Protein AF-A0A1F4A0E1-F1 (afdb_monomer)

Secondary structure (DSSP, 8-state):
---SSTHHHHHHHHHHHHHHHHHHHHHHHHHHHHHSSHHHHTS--THHHHHHHHHHHHHHHHHHHHHHHHHHHTHHHHTHHHHHHHHHHS---HHHHHHHHHHHHHHHHHHHHHHHHHTTTTGGGG--THHHHHHHHHHHHHHHHHHHHHHHHHHHHHHHHHSS--GGG-SHHHHHHHHHHHHHHHHHHHHHHHHHTT---HHHHHHHHHHHHHHHHHHHHHHHHTS-GGGGG---SS--HHHHHHHHHHHHHHHHHIIIIII-S--S-HHIIIIIHHHHHHHHHHS-STT-SSHHHHHHHTT-HHHHHHHHHH-GGGTHHHHHHHHHHHHHHHHHHHHHHHS-HHHHHHHHHHHHHHHHH-GGG-TTTSTHHHHHHHHHHHHHIIIIIGGGS-TTSHHHHHHHHHHHHHHHHS-HHHHHHHHHHHHHHHHHHTTTS-HHHHHHHHHHHHHHHHHHHHHHHHHHS-S-STTHHHHGGGS-HHHHHHHH-SHHHHHHHHTT-S-------GGGHHHHTTHHHHHHHS-HHHHHHHHHHHHHHHHHTTTSSGGGTHHHHHHHHHHHHHHHHHHHHH---TTTTTHHHHHHHHHHHHHHHHHHHHHHHH--SHHHHHHHHHHHHHHHHHHHHHHHHH-TTHHHHHHHHTTSS-HHHHHHHHHHHHT-HHHHHHHHHHHHHH-SS--EEESB---SGGGTSSTT-EEETTTS---TTHHHHHHS-HHHHHHHHHHTT--EEEEESS-SS-PPB--GGGGSGGGSHHHHHHHEEEEEEETTEEEEEE---TTSPPPPHHHHHHHHHHHHTTTTGGGSHHHHHHHHHHHHHHHS---SS-TTHHHHHHHHHHHHHHHHHHHHHHTTT---HHHHHHHHHHHHHHHHHHHHHHHHH--TTT--HHHHHHHHHHHHHHHHHHHH-HHHHHHHHSTTS-HHHHHHHS-HHHHHHHHHHHHHHHHHS----

Nearest PDB structures (foldseek):
  8hpj-assembly1_A  TM=1.467E-01  e=3.403E+00  Oxalobacter formigenes

Radius of gyration: 31.77 Å; Cα contacts (8 Å, |Δi|>4): 1327; chains: 1; bounding box: 90×86×103 Å

Solvent-accessible surface area (backbone atoms only — not comparable to full-atom values): 49299 Å² total; per-residue (Å²): 142,82,91,85,72,80,65,60,61,60,51,49,48,53,48,50,48,53,47,47,65,55,41,49,60,49,48,41,54,51,42,49,67,52,59,77,53,50,83,58,63,82,76,53,63,83,67,50,63,57,51,54,54,50,55,53,48,35,55,49,40,48,49,47,51,50,44,49,53,37,45,71,58,51,38,65,71,78,63,24,69,56,51,54,41,50,59,64,65,44,74,59,51,71,66,54,31,47,53,50,4,51,52,49,35,49,53,50,53,50,25,33,50,45,26,55,71,42,27,70,57,50,88,32,19,74,43,48,37,69,66,37,29,50,35,47,50,23,51,57,50,48,23,55,49,55,45,47,35,13,28,19,41,13,42,51,50,46,50,72,62,42,66,76,79,60,79,93,50,52,50,48,69,58,44,46,52,54,10,27,50,32,15,43,30,52,43,14,52,51,31,21,51,29,16,69,69,52,55,35,39,48,64,53,48,46,68,62,45,42,61,28,31,40,48,22,51,60,39,51,47,49,48,64,61,53,56,52,79,75,62,76,75,70,68,69,73,80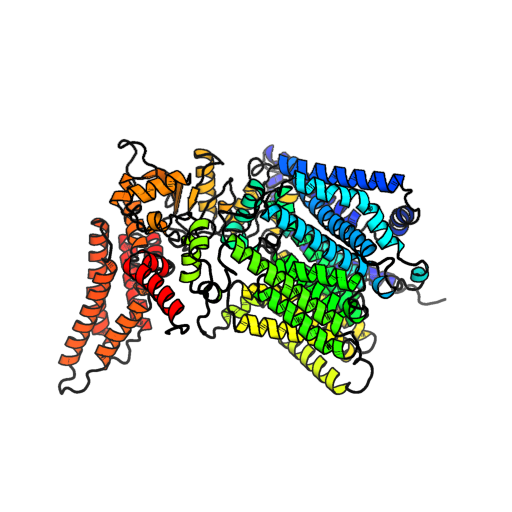,66,53,70,66,39,56,50,32,50,49,51,32,49,52,39,49,52,48,38,45,37,57,48,40,61,30,86,42,68,66,24,40,68,42,31,53,36,52,45,54,37,34,41,48,28,39,72,62,10,18,55,60,88,44,54,37,48,70,51,38,70,62,46,47,40,42,5,50,43,52,47,33,7,34,42,40,37,42,76,38,20,13,28,56,18,50,41,24,46,54,50,31,34,54,46,49,24,55,52,35,26,67,74,63,73,35,66,50,62,7,34,48,49,27,30,49,49,43,22,53,65,45,44,51,55,78,59,38,42,30,72,39,69,55,31,41,50,42,22,52,54,47,45,49,54,46,37,57,71,68,43,37,50,78,34,56,56,86,36,29,71,33,45,44,49,26,52,30,31,19,39,46,8,30,35,37,54,64,69,60,26,50,51,53,30,50,49,30,54,51,47,24,66,58,33,56,82,75,26,57,47,65,30,34,51,49,37,27,49,22,19,50,51,15,32,51,49,36,30,50,51,31,27,73,77,38,19,38,45,45,70,77,65,37,82,75,29,56,76,77,26,43,59,67,52,25,26,65,68,39,18,52,61,42,55,50,48,55,63,64,67,47,72,52,74,68,84,68,81,90,65,67,76,63,53,45,70,36,61,35,36,74,61,47,43,72,78,36,46,67,64,58,47,50,50,23,45,51,50,46,51,53,49,54,61,74,47,74,81,64,90,62,75,82,66,54,52,53,57,55,48,51,45,48,50,47,40,49,50,51,48,50,46,36,68,76,44,57,42,85,71,35,39,56,56,34,58,51,37,45,54,43,51,51,51,50,47,53,54,26,49,53,51,46,43,61,67,78,24,69,72,67,67,23,52,51,52,50,50,49,50,52,51,54,52,49,50,47,32,50,51,48,20,59,72,54,40,87,53,48,68,57,21,51,35,31,60,43,8,76,36,19,53,50,56,40,32,50,52,31,12,53,78,69,74,39,42,69,61,35,51,52,44,43,56,50,31,76,71,68,40,47,82,48,44,34,36,33,38,43,53,74,61,31,56,44,30,55,40,56,31,78,14,52,41,38,44,89,33,31,42,77,35,50,59,34,64,39,40,35,72,31,57,35,72,57,19,52,53,52,41,51,75,71,55,50,54,31,38,36,41,58,79,58,50,92,70,74,42,23,79,62,29,64,56,62,58,10,50,40,52,35,58,73,43,30,48,72,48,31,24,67,74,46,75,59,93,57,35,38,33,35,29,69,50,87,50,92,83,53,64,77,54,61,67,65,57,46,50,52,51,47,45,60,55,44,38,34,54,25,50,76,70,35,69,71,46,48,51,48,54,49,52,40,52,47,62,65,63,69,75,79,89,63,98,55,76,65,67,60,47,55,53,44,38,50,50,36,33,49,52,50,37,48,53,51,39,58,47,38,53,44,85,65,76,56,61,73,56,50,57,52,50,49,54,43,41,52,53,48,37,58,52,38,45,52,49,36,69,76,46,63,54,77,91,69,64,46,68,65,59,54,49,52,50,49,49,49,52,51,36,53,47,33,22,77,73,60,37,62,65,48,15,51,61,43,44,42,70,58,48,57,60,59,56,46,54,50,65,70,34,72,63,58,38,49,44,49,53,46,45,52,50,47,36,61,72,64,82,53,85,80,134

Structure (mmCIF, N/CA/C/O backbone):
data_AF-A0A1F4A0E1-F1
#
_entry.id   AF-A0A1F4A0E1-F1
#
loop_
_atom_site.group_PDB
_atom_site.id
_atom_site.type_symbol
_atom_site.label_atom_id
_atom_site.label_alt_id
_atom_site.label_comp_id
_atom_site.label_asym_id
_atom_site.label_entity_id
_atom_site.label_seq_id
_atom_site.pdbx_PDB_ins_code
_atom_site.Cartn_x
_atom_site.Cartn_y
_atom_site.Cartn_z
_atom_site.occupancy
_atom_site.B_iso_or_equiv
_atom_site.auth_seq_id
_atom_site.auth_comp_id
_atom_site.auth_asym_id
_atom_site.auth_atom_id
_atom_site.pdbx_PDB_model_num
ATOM 1 N N . MET A 1 1 ? -8.248 19.042 61.774 1.00 37.56 1 MET A N 1
ATOM 2 C CA . MET A 1 1 ? -7.671 19.812 60.649 1.00 37.56 1 MET A CA 1
ATOM 3 C C . MET A 1 1 ? -6.209 19.410 60.507 1.00 37.56 1 MET A C 1
ATOM 5 O O . MET A 1 1 ? -5.474 19.559 61.464 1.00 37.56 1 MET A O 1
ATOM 9 N N . GLY A 1 2 ? -5.805 18.819 59.380 1.00 40.97 2 GLY A N 1
ATOM 10 C CA . GLY A 1 2 ? -4.423 18.373 59.160 1.00 40.97 2 GLY A CA 1
ATOM 11 C C . GLY A 1 2 ? -4.301 17.423 57.964 1.00 40.97 2 GLY A C 1
ATOM 12 O O . GLY A 1 2 ? -5.090 16.494 57.830 1.00 40.97 2 GLY A O 1
ATOM 13 N N . ALA A 1 3 ? -3.322 17.682 57.090 1.00 37.38 3 ALA A N 1
ATOM 14 C CA . ALA A 1 3 ? -2.824 16.803 56.019 1.00 37.38 3 ALA A CA 1
ATOM 15 C C . ALA A 1 3 ? -3.682 16.556 54.747 1.00 37.38 3 ALA A C 1
ATOM 17 O O . ALA A 1 3 ? -3.723 15.439 54.231 1.00 37.38 3 ALA A O 1
ATOM 18 N N . ARG A 1 4 ? -4.281 17.594 54.133 1.00 40.44 4 ARG A N 1
ATOM 19 C CA . ARG A 1 4 ? -4.773 17.518 52.726 1.00 40.44 4 ARG A CA 1
ATOM 20 C C . ARG A 1 4 ? -4.019 18.392 51.701 1.00 40.44 4 ARG A C 1
ATOM 22 O O . ARG A 1 4 ? -4.327 18.309 50.516 1.00 40.44 4 ARG A O 1
ATOM 29 N N . GLY A 1 5 ? -2.999 19.156 52.107 1.00 38.84 5 GLY A N 1
ATOM 30 C CA . GLY A 1 5 ? -2.293 20.112 51.228 1.00 38.84 5 GLY A CA 1
ATOM 31 C C . GLY A 1 5 ? -1.046 19.601 50.480 1.00 38.84 5 GLY A C 1
ATOM 32 O O . GLY A 1 5 ? -0.674 20.173 49.461 1.00 38.84 5 GLY A O 1
ATOM 33 N N . GLY A 1 6 ? -0.410 18.508 50.916 1.00 39.72 6 GLY A N 1
ATOM 34 C CA . GLY A 1 6 ? 0.954 18.158 50.466 1.00 39.72 6 GLY A CA 1
ATOM 35 C C . GLY A 1 6 ? 1.112 17.589 49.045 1.00 39.72 6 GLY A C 1
ATOM 36 O O . GLY A 1 6 ? 2.227 17.488 48.548 1.00 39.72 6 GLY A O 1
ATOM 37 N N . ASN A 1 7 ? 0.025 17.222 48.355 1.00 45.56 7 ASN A N 1
ATOM 38 C CA . ASN A 1 7 ? 0.105 16.489 47.078 1.00 45.56 7 ASN A CA 1
ATOM 39 C C . ASN A 1 7 ? -0.106 17.348 45.822 1.00 45.56 7 ASN A C 1
ATOM 41 O O . ASN A 1 7 ? -0.010 16.823 44.712 1.00 45.56 7 ASN A O 1
ATOM 45 N N . ALA A 1 8 ? -0.423 18.638 45.961 1.00 39.91 8 ALA A N 1
ATOM 46 C CA . ALA A 1 8 ? -0.602 19.515 44.805 1.00 39.91 8 ALA A CA 1
ATOM 47 C C . ALA A 1 8 ? 0.748 19.874 44.166 1.00 39.91 8 ALA A C 1
ATOM 49 O O . ALA A 1 8 ? 0.896 19.752 42.953 1.00 39.91 8 ALA A O 1
ATOM 50 N N . TRP A 1 9 ? 1.752 20.221 44.975 1.00 39.66 9 TRP A N 1
ATOM 51 C CA . TRP A 1 9 ? 3.048 20.683 44.473 1.00 39.66 9 TRP A CA 1
ATOM 52 C C . TRP A 1 9 ? 3.870 19.559 43.810 1.00 39.66 9 TRP A C 1
ATOM 54 O O . TRP A 1 9 ? 4.384 19.756 42.718 1.00 39.66 9 TRP A O 1
ATOM 64 N N . LEU A 1 10 ? 3.872 18.335 44.362 1.00 41.41 10 LEU A N 1
ATOM 65 C CA . LEU A 1 10 ? 4.527 17.165 43.745 1.00 41.41 10 LEU A CA 1
ATOM 66 C C . LEU A 1 10 ? 3.909 16.774 42.393 1.00 41.41 10 LEU A C 1
ATOM 68 O O . LEU A 1 10 ? 4.607 16.279 41.510 1.00 41.41 10 LEU A O 1
ATOM 72 N N . ARG A 1 11 ? 2.603 17.013 42.199 1.00 44.28 11 ARG A N 1
ATOM 73 C CA . ARG A 1 11 ? 1.947 16.831 40.892 1.00 44.28 11 ARG A CA 1
ATOM 74 C C . ARG A 1 11 ? 2.393 17.894 39.896 1.00 44.28 11 ARG A C 1
ATOM 76 O O . ARG A 1 11 ? 2.636 17.554 38.745 1.00 44.28 11 ARG A O 1
ATOM 83 N N . TRP A 1 12 ? 2.526 19.143 40.338 1.00 45.38 12 TRP A N 1
ATOM 84 C CA . TRP A 1 12 ? 3.036 20.232 39.506 1.00 45.38 12 TRP A CA 1
ATOM 85 C C . TRP A 1 12 ? 4.512 20.064 39.165 1.00 45.38 12 TRP A C 1
ATOM 87 O O . TRP A 1 12 ? 4.875 20.325 38.030 1.00 45.38 12 TRP A O 1
ATOM 97 N N . ILE A 1 13 ? 5.330 19.529 40.071 1.00 46.12 13 ILE A N 1
ATOM 98 C CA . ILE A 1 13 ? 6.732 19.190 39.798 1.00 46.12 13 ILE A CA 1
ATOM 99 C C . ILE A 1 13 ? 6.841 18.011 38.842 1.00 46.12 13 ILE A C 1
ATOM 101 O O . ILE A 1 13 ? 7.608 18.084 37.895 1.00 46.12 13 ILE A O 1
ATOM 105 N N . GLY A 1 14 ? 6.047 16.952 39.014 1.00 45.00 14 GLY A N 1
ATOM 106 C CA . GLY A 1 14 ? 6.027 15.844 38.056 1.00 45.00 14 GLY A CA 1
ATOM 107 C C . GLY A 1 14 ? 5.608 16.292 36.651 1.00 45.00 14 GLY A C 1
ATOM 108 O O . GLY A 1 14 ? 6.209 15.868 35.668 1.00 45.00 14 GLY A O 1
ATOM 109 N N . ILE A 1 15 ? 4.623 17.195 36.554 1.00 43.12 15 ILE A N 1
ATOM 110 C CA . ILE A 1 15 ? 4.208 17.812 35.287 1.00 43.12 15 ILE A CA 1
ATOM 111 C C . ILE A 1 15 ? 5.296 18.750 34.758 1.00 43.12 15 ILE A C 1
ATOM 113 O O . ILE A 1 15 ? 5.612 18.666 33.584 1.00 43.12 15 ILE A O 1
ATOM 117 N N . ALA A 1 16 ? 5.910 19.591 35.590 1.00 41.44 16 ALA A N 1
ATOM 118 C CA . ALA A 1 16 ? 6.964 20.517 35.181 1.00 41.44 16 ALA A CA 1
ATOM 119 C C . ALA A 1 16 ? 8.243 19.789 34.753 1.00 41.44 16 ALA A C 1
ATOM 121 O O . ALA A 1 16 ? 8.879 20.223 33.807 1.00 41.44 16 ALA A O 1
ATOM 122 N N . ILE A 1 17 ? 8.589 18.662 35.380 1.00 43.50 17 ILE A N 1
ATOM 123 C CA . ILE A 1 17 ? 9.714 17.803 34.994 1.00 43.50 17 ILE A CA 1
ATOM 124 C C . ILE A 1 17 ? 9.383 17.040 33.712 1.00 43.50 17 ILE A C 1
ATOM 126 O O . ILE A 1 17 ? 10.221 16.987 32.825 1.00 43.50 17 ILE A O 1
ATOM 130 N N . ALA A 1 18 ? 8.176 16.486 33.560 1.00 41.72 18 ALA A N 1
ATOM 131 C CA . ALA A 1 18 ? 7.773 15.840 32.308 1.00 41.72 18 ALA A CA 1
ATOM 132 C C . ALA A 1 18 ? 7.709 16.848 31.149 1.00 41.72 18 ALA A C 1
ATOM 134 O O . ALA A 1 18 ? 8.201 16.565 30.060 1.00 41.72 18 ALA A O 1
ATOM 135 N N . VAL A 1 19 ? 7.171 18.044 31.404 1.00 41.88 19 VAL A N 1
ATOM 136 C CA . VAL A 1 19 ? 7.178 19.165 30.463 1.00 41.88 19 VAL A CA 1
ATOM 137 C C . VAL A 1 19 ? 8.611 19.585 30.186 1.00 41.88 19 VAL A C 1
ATOM 139 O O . VAL A 1 19 ? 8.940 19.649 29.025 1.00 41.88 19 VAL A O 1
ATOM 142 N N . ALA A 1 20 ? 9.490 19.771 31.171 1.00 40.44 20 ALA A N 1
ATOM 143 C CA . ALA A 1 20 ? 10.886 20.159 30.953 1.00 40.44 20 ALA A CA 1
ATOM 144 C C . ALA A 1 20 ? 11.720 19.076 30.245 1.00 40.44 20 ALA A C 1
ATOM 146 O O . ALA A 1 20 ? 12.569 19.402 29.429 1.00 40.44 20 ALA A O 1
ATOM 147 N N . LEU A 1 21 ? 11.493 17.788 30.509 1.00 40.38 21 LEU A N 1
ATOM 148 C CA . LEU A 1 21 ? 12.223 16.689 29.864 1.00 40.38 21 LEU A CA 1
ATOM 149 C C . LEU A 1 21 ? 11.781 16.461 28.416 1.00 40.38 21 LEU A C 1
ATOM 151 O O . LEU A 1 21 ? 12.594 16.038 27.603 1.00 40.38 21 LEU A O 1
ATOM 155 N N . VAL A 1 22 ? 10.522 16.758 28.085 1.00 40.72 22 VAL A N 1
ATOM 156 C CA . VAL A 1 22 ? 10.013 16.722 26.703 1.00 40.72 22 VAL A CA 1
ATOM 157 C C . VAL A 1 22 ? 10.288 18.044 25.988 1.00 40.72 22 VAL A C 1
ATOM 159 O O . VAL A 1 22 ? 10.642 18.058 24.814 1.00 40.72 22 VAL A O 1
ATOM 162 N N . SER A 1 23 ? 10.171 19.162 26.699 1.00 39.44 23 SER A N 1
ATOM 163 C CA . SER A 1 23 ? 10.321 20.496 26.143 1.00 39.44 23 SER A CA 1
ATOM 164 C C . SER A 1 23 ? 11.775 20.879 25.980 1.00 39.44 23 SER A C 1
ATOM 166 O O . SER A 1 23 ? 12.040 21.641 25.085 1.00 39.44 23 SER A O 1
ATOM 168 N N . ARG A 1 24 ? 12.748 20.376 26.746 1.00 44.03 24 ARG A N 1
ATOM 169 C CA . ARG A 1 24 ? 14.153 20.785 26.570 1.00 44.03 24 ARG A CA 1
ATOM 170 C C . ARG A 1 24 ? 14.807 20.206 25.309 1.00 44.03 24 ARG A C 1
ATOM 172 O O . ARG A 1 24 ? 15.516 20.966 24.667 1.00 44.03 24 ARG A O 1
ATOM 179 N N . PRO A 1 25 ? 14.570 18.945 24.895 1.00 43.47 25 PRO A N 1
ATOM 180 C CA . PRO A 1 25 ? 14.974 18.451 23.577 1.00 43.47 25 PRO A CA 1
ATOM 181 C C . PRO A 1 25 ? 14.148 19.072 22.451 1.00 43.47 25 PRO A C 1
ATOM 183 O O . PRO A 1 25 ? 14.710 19.377 21.414 1.00 43.47 25 PRO A O 1
ATOM 186 N N . LEU A 1 26 ? 12.845 19.310 22.657 1.00 40.94 26 LEU A N 1
ATOM 187 C CA . LEU A 1 26 ? 11.987 19.972 21.666 1.00 40.94 26 LEU A CA 1
ATOM 188 C C . LEU A 1 26 ? 12.356 21.453 21.492 1.00 40.94 26 LEU A C 1
ATOM 190 O O . LEU A 1 26 ? 12.429 21.924 20.374 1.00 40.94 26 LEU A O 1
ATOM 194 N N . TRP A 1 27 ? 12.637 22.173 22.579 1.00 47.12 27 TRP A N 1
ATOM 195 C CA . TRP A 1 27 ? 13.115 23.555 22.598 1.00 47.12 27 TRP A CA 1
ATOM 196 C C . TRP A 1 27 ? 14.570 23.647 22.196 1.00 47.12 27 TRP A C 1
ATOM 198 O O . TRP A 1 27 ? 14.901 24.660 21.626 1.00 47.12 27 TRP A O 1
ATOM 208 N N . ARG A 1 28 ? 15.430 22.649 22.445 1.00 47.50 28 ARG A N 1
ATOM 209 C CA . ARG A 1 28 ? 16.759 22.596 21.819 1.00 47.50 28 ARG A CA 1
ATOM 210 C C . ARG A 1 28 ? 16.636 22.342 20.334 1.00 47.50 28 ARG A C 1
ATOM 212 O O . ARG A 1 28 ? 17.191 23.107 19.595 1.00 47.50 28 ARG A O 1
ATOM 219 N N . MET A 1 29 ? 15.822 21.398 19.879 1.00 46.50 29 MET A N 1
ATOM 220 C CA . MET A 1 29 ? 15.573 21.195 18.451 1.00 46.50 29 MET A CA 1
ATOM 221 C C . MET A 1 29 ? 14.993 22.459 17.799 1.00 46.50 29 MET A C 1
ATOM 223 O O . MET A 1 29 ? 15.475 22.882 16.760 1.00 46.50 29 MET A O 1
ATOM 227 N N . LEU A 1 30 ? 14.011 23.108 18.433 1.00 43.00 30 LEU A N 1
ATOM 228 C CA . LEU A 1 30 ? 13.459 24.385 17.979 1.00 43.00 30 LEU A CA 1
ATOM 229 C C . LEU A 1 30 ? 14.480 25.519 18.097 1.00 43.00 30 LEU A C 1
ATOM 231 O O . LEU A 1 30 ? 14.509 26.354 17.212 1.00 43.00 30 LEU A O 1
ATOM 235 N N . ALA A 1 31 ? 15.317 25.553 19.137 1.00 50.00 31 ALA A N 1
ATOM 236 C CA . ALA A 1 31 ? 16.346 26.570 19.345 1.00 50.00 31 ALA A CA 1
ATOM 237 C C . ALA A 1 31 ? 17.573 26.354 18.461 1.00 50.00 31 ALA A C 1
ATOM 239 O O . ALA A 1 31 ? 18.186 27.334 18.105 1.00 50.00 31 ALA A O 1
ATOM 240 N N . ASP A 1 32 ? 17.906 25.130 18.073 1.00 49.59 32 ASP A N 1
ATOM 241 C CA . ASP A 1 32 ? 18.997 24.771 17.169 1.00 49.59 32 ASP A CA 1
ATOM 242 C C . ASP A 1 32 ? 18.548 25.077 15.732 1.00 49.59 32 ASP A C 1
ATOM 244 O O . ASP A 1 32 ? 19.290 25.686 14.972 1.00 49.59 32 ASP A O 1
ATOM 248 N N . VAL A 1 33 ? 17.277 24.799 15.400 1.00 44.16 33 VAL A N 1
ATOM 249 C CA . VAL A 1 33 ? 16.609 25.290 14.178 1.00 44.16 33 VAL A CA 1
ATOM 250 C C . VAL A 1 33 ? 16.499 26.824 14.167 1.00 44.16 33 VAL A C 1
ATOM 252 O O . VAL A 1 33 ? 16.570 27.440 13.109 1.00 44.16 33 VAL A O 1
ATOM 255 N N . TRP A 1 34 ? 16.346 27.459 15.332 1.00 43.28 34 TRP A N 1
ATOM 256 C CA . TRP A 1 34 ? 16.247 28.917 15.477 1.00 43.28 34 TRP A CA 1
ATOM 257 C C . TRP A 1 34 ? 17.621 29.610 15.531 1.00 43.28 34 TRP A C 1
ATOM 259 O O . TRP A 1 34 ? 17.749 30.731 15.057 1.00 43.28 34 TRP A O 1
ATOM 269 N N . GLN A 1 35 ? 18.658 28.979 16.087 1.00 48.91 35 GLN A N 1
ATOM 270 C CA . GLN A 1 35 ? 20.005 29.541 16.262 1.00 48.91 35 GLN A CA 1
ATOM 271 C C . GLN A 1 35 ? 20.911 29.288 15.059 1.00 48.91 35 GLN A C 1
ATOM 273 O O . GLN A 1 35 ? 21.800 30.103 14.824 1.00 48.91 35 GLN A O 1
ATOM 278 N N . ALA A 1 36 ? 20.677 28.232 14.272 1.00 46.28 36 ALA A N 1
ATOM 279 C CA . ALA A 1 36 ? 21.453 27.967 13.060 1.00 46.28 36 ALA A CA 1
ATOM 280 C C . ALA A 1 36 ? 21.310 29.060 11.975 1.00 46.28 36 ALA A C 1
ATOM 282 O O . ALA A 1 36 ? 22.188 29.165 11.127 1.00 46.28 36 ALA A O 1
ATOM 283 N N . ASP A 1 37 ? 20.276 29.913 12.035 1.00 46.53 37 ASP A N 1
ATOM 284 C CA . ASP A 1 37 ? 19.901 30.825 10.936 1.00 46.53 37 ASP A CA 1
ATOM 285 C C . ASP A 1 37 ? 19.775 32.318 11.323 1.00 46.53 37 ASP A C 1
ATOM 287 O O . ASP A 1 37 ? 19.440 33.156 10.487 1.00 46.53 37 ASP A O 1
ATOM 291 N N . ILE A 1 38 ? 20.011 32.706 12.581 1.00 42.38 38 ILE A N 1
ATOM 292 C CA . ILE A 1 38 ? 19.863 34.119 12.996 1.00 42.38 38 ILE A CA 1
ATOM 293 C C . ILE A 1 38 ? 21.002 35.036 12.526 1.00 42.38 38 ILE A C 1
ATOM 295 O O . ILE A 1 38 ? 20.703 36.167 12.133 1.00 42.38 38 ILE A O 1
ATOM 299 N N . PRO A 1 39 ? 22.283 34.617 12.500 1.00 43.78 39 PRO A N 1
ATOM 300 C CA . PRO A 1 39 ? 23.351 35.501 12.031 1.00 43.78 39 PRO A CA 1
ATOM 301 C C . PRO A 1 39 ? 23.235 35.879 10.543 1.00 43.78 39 PRO A C 1
ATOM 303 O O . PRO A 1 39 ? 23.768 36.907 10.133 1.00 43.78 39 PRO A O 1
ATOM 306 N N . THR A 1 40 ? 22.509 35.100 9.734 1.00 46.91 40 THR A N 1
ATOM 307 C CA . THR A 1 40 ? 22.278 35.362 8.301 1.00 46.91 40 THR A CA 1
ATOM 308 C C . THR A 1 40 ? 21.052 36.245 8.032 1.00 46.91 40 THR A C 1
ATOM 310 O O . THR A 1 40 ? 21.003 36.927 7.008 1.00 46.91 40 THR A O 1
ATOM 313 N N . LEU A 1 41 ? 20.093 36.318 8.963 1.00 41.06 41 LEU A N 1
ATOM 314 C CA . LEU A 1 41 ? 18.866 37.121 8.840 1.00 41.06 41 LEU A CA 1
ATOM 315 C C . LEU A 1 41 ? 19.068 38.628 9.067 1.00 41.06 41 LEU A C 1
ATOM 317 O O . LEU A 1 41 ? 18.266 39.420 8.582 1.00 41.06 41 LEU A O 1
ATOM 321 N N . PHE A 1 42 ? 20.129 39.037 9.771 1.00 45.53 42 PHE A N 1
ATOM 322 C CA . PHE A 1 42 ? 20.414 40.457 10.032 1.00 45.53 42 PHE A CA 1
ATOM 323 C C . PHE A 1 42 ? 21.348 41.118 9.004 1.00 45.53 42 PHE A C 1
ATOM 325 O O . PHE A 1 42 ? 21.521 42.331 9.056 1.00 45.53 42 PHE A O 1
ATOM 332 N N . ASN A 1 43 ? 21.888 40.350 8.047 1.00 49.47 43 ASN A N 1
ATOM 333 C CA . ASN A 1 43 ? 22.815 40.836 7.014 1.00 49.47 43 ASN A CA 1
ATOM 334 C C . ASN A 1 43 ? 22.355 40.567 5.565 1.00 49.47 43 ASN A C 1
ATOM 336 O O . ASN A 1 43 ? 23.146 40.759 4.645 1.00 49.47 43 ASN A O 1
ATOM 340 N N . SER A 1 44 ? 21.120 40.111 5.325 1.00 45.84 44 SER A N 1
ATOM 341 C CA . SER A 1 44 ? 20.661 39.738 3.977 1.00 45.84 44 SER A CA 1
ATOM 342 C C . SER A 1 44 ? 19.540 40.624 3.423 1.00 45.84 44 SER A C 1
ATOM 344 O O . SER A 1 44 ? 18.701 41.155 4.148 1.00 45.84 44 SER A O 1
ATOM 346 N N . GLU A 1 45 ? 19.592 40.786 2.098 1.00 44.75 45 GLU A N 1
ATOM 347 C CA . GLU A 1 45 ? 18.746 41.598 1.218 1.00 44.75 45 GLU A CA 1
ATOM 348 C C . GLU A 1 45 ? 17.218 41.411 1.403 1.00 44.75 45 GLU A C 1
ATOM 350 O O . GLU A 1 45 ? 16.775 40.431 2.009 1.00 44.75 45 GLU A O 1
ATOM 355 N N . PRO A 1 46 ? 16.372 42.305 0.834 1.00 47.47 46 PRO A N 1
ATOM 356 C CA . PRO A 1 46 ? 14.909 42.347 1.021 1.00 47.47 46 PRO A CA 1
ATOM 357 C C . PRO A 1 46 ? 14.127 41.026 0.846 1.00 47.47 46 PRO A C 1
ATOM 359 O O . PRO A 1 46 ? 12.988 40.925 1.308 1.00 47.47 46 PRO A O 1
ATOM 362 N N . GLY A 1 47 ? 14.718 39.986 0.248 1.00 46.41 47 GLY A N 1
ATOM 363 C CA . GLY A 1 47 ? 14.163 38.628 0.213 1.00 46.41 47 GLY A CA 1
ATOM 364 C C . GLY A 1 47 ? 13.977 37.972 1.594 1.00 46.41 47 GLY A C 1
ATOM 365 O O . GLY A 1 47 ? 13.010 37.224 1.781 1.00 46.41 47 GLY A O 1
ATOM 366 N N . ALA A 1 48 ? 14.809 38.301 2.590 1.00 45.41 48 ALA A N 1
ATOM 367 C CA . ALA A 1 48 ? 14.819 37.666 3.916 1.00 45.41 48 ALA A CA 1
ATOM 368 C C . ALA A 1 48 ? 13.595 38.016 4.793 1.00 45.41 48 ALA A C 1
ATOM 370 O O . ALA A 1 48 ? 13.118 37.198 5.584 1.00 45.41 48 ALA A O 1
ATOM 371 N N . LEU A 1 49 ? 12.989 39.193 4.590 1.00 44.59 49 LEU A N 1
ATOM 372 C CA . LEU A 1 49 ? 11.725 39.578 5.238 1.00 44.59 49 LEU A CA 1
ATOM 373 C C . LEU A 1 49 ? 10.529 38.745 4.738 1.00 44.59 49 LEU A C 1
ATOM 375 O O . LEU A 1 49 ? 9.570 38.524 5.485 1.00 44.59 49 LEU A O 1
ATOM 379 N N . SER A 1 50 ? 10.586 38.241 3.499 1.00 45.78 50 SER A N 1
ATOM 380 C CA . SER A 1 50 ? 9.576 37.319 2.960 1.00 45.78 50 SER A CA 1
ATOM 381 C C . SER A 1 50 ? 9.696 35.916 3.569 1.00 45.78 50 SER A C 1
ATOM 383 O O . SER A 1 50 ? 8.681 35.253 3.788 1.00 45.78 50 SER A O 1
ATOM 385 N N . GLU A 1 51 ? 10.918 35.497 3.910 1.00 46.34 51 GLU A N 1
ATOM 386 C CA . GLU A 1 51 ? 11.227 34.241 4.602 1.00 46.34 51 GLU A CA 1
ATOM 387 C C . GLU A 1 51 ? 10.700 34.280 6.048 1.00 46.34 51 GLU A C 1
ATOM 389 O O . GLU A 1 51 ? 10.012 33.361 6.493 1.00 46.34 51 GLU A O 1
ATOM 394 N N . GLY A 1 52 ? 10.914 35.395 6.760 1.00 44.97 52 GLY A N 1
ATOM 395 C CA . GLY A 1 52 ? 10.403 35.608 8.121 1.00 44.97 52 GLY A CA 1
ATOM 396 C C . GLY A 1 52 ? 8.870 35.596 8.212 1.00 44.97 52 GLY A C 1
ATOM 397 O O . GLY A 1 52 ? 8.308 34.991 9.127 1.00 44.97 52 GLY A O 1
ATOM 398 N N . ARG A 1 53 ? 8.167 36.185 7.231 1.00 45.72 53 ARG A N 1
ATOM 399 C CA . ARG A 1 53 ? 6.693 36.103 7.143 1.00 45.72 53 ARG A CA 1
ATOM 400 C C . ARG A 1 53 ? 6.199 34.693 6.808 1.00 45.72 53 ARG A C 1
ATOM 402 O O . ARG A 1 53 ? 5.190 34.274 7.371 1.00 45.72 53 ARG A O 1
ATOM 409 N N . ARG A 1 54 ? 6.908 33.947 5.949 1.00 47.94 54 ARG A N 1
ATOM 410 C CA . ARG A 1 54 ? 6.597 32.533 5.659 1.00 47.94 54 ARG A CA 1
ATOM 411 C C . ARG A 1 54 ? 6.743 31.658 6.907 1.00 47.94 54 ARG A C 1
ATOM 413 O O . ARG A 1 54 ? 5.807 30.934 7.233 1.00 47.94 54 ARG A O 1
ATOM 420 N N . ARG A 1 55 ? 7.835 31.823 7.663 1.00 44.22 55 ARG A N 1
ATOM 421 C CA . ARG A 1 55 ? 8.111 31.088 8.915 1.00 44.22 55 ARG A CA 1
ATOM 422 C C . ARG A 1 55 ? 7.119 31.427 10.047 1.00 44.22 55 ARG A C 1
ATOM 424 O O . ARG A 1 55 ? 6.733 30.557 10.826 1.00 44.22 55 ARG A O 1
ATOM 431 N N . PHE A 1 56 ? 6.634 32.672 10.126 1.00 42.97 56 PHE A N 1
ATOM 432 C CA . PHE A 1 56 ? 5.543 33.047 11.044 1.00 42.97 56 PHE A CA 1
ATOM 433 C C . PHE A 1 56 ? 4.197 32.415 10.633 1.00 42.97 56 PHE A C 1
ATOM 435 O O . PHE A 1 56 ? 3.401 32.008 11.485 1.00 42.97 56 PHE A O 1
ATOM 442 N N . GLY A 1 57 ? 3.962 32.273 9.324 1.00 44.84 57 GLY A N 1
ATOM 443 C CA . GLY A 1 57 ? 2.811 31.569 8.758 1.00 44.84 57 GLY A CA 1
ATOM 444 C C . GLY A 1 57 ? 2.772 30.085 9.127 1.00 44.84 57 GLY A C 1
ATOM 445 O O . GLY A 1 57 ? 1.722 29.598 9.539 1.00 44.84 57 GLY A O 1
ATOM 446 N N . SER A 1 58 ? 3.901 29.378 9.086 1.00 44.91 58 SER A N 1
ATOM 447 C CA . SER A 1 58 ? 3.989 27.962 9.475 1.00 44.91 58 SER A CA 1
ATOM 448 C C . SER A 1 58 ? 3.898 27.733 10.979 1.00 44.91 58 SER A C 1
ATOM 450 O O . SER A 1 58 ? 3.240 26.781 11.400 1.00 44.91 58 SER A O 1
ATOM 452 N N . ALA A 1 59 ? 4.429 28.637 11.809 1.00 44.84 59 ALA A N 1
ATOM 453 C CA . ALA A 1 59 ? 4.168 28.619 13.250 1.00 44.84 59 ALA A CA 1
ATOM 454 C C . ALA A 1 59 ? 2.673 28.826 13.562 1.00 44.84 59 ALA A C 1
ATOM 456 O O . ALA A 1 59 ? 2.126 28.157 14.437 1.00 44.84 59 ALA A O 1
ATOM 457 N N . THR A 1 60 ? 1.992 29.694 12.805 1.00 44.94 60 THR A N 1
ATOM 458 C CA . THR A 1 60 ? 0.549 29.953 12.938 1.00 44.94 60 THR A CA 1
ATOM 459 C C . THR A 1 60 ? -0.290 28.790 12.410 1.00 44.94 60 THR A C 1
ATOM 461 O O . THR A 1 60 ? -1.248 28.397 13.064 1.00 44.94 60 THR A O 1
ATOM 464 N N . ALA A 1 61 ? 0.078 28.177 11.283 1.00 43.97 61 ALA A N 1
ATOM 465 C CA . ALA A 1 61 ? -0.588 26.995 10.736 1.00 43.97 61 ALA A CA 1
ATOM 466 C C . ALA A 1 61 ? -0.412 25.779 11.654 1.00 43.97 61 ALA A C 1
ATOM 468 O O . ALA A 1 61 ? -1.381 25.088 11.948 1.00 43.97 61 ALA A O 1
ATOM 469 N N . LEU A 1 62 ? 0.790 25.561 12.195 1.00 46.22 62 LEU A N 1
ATOM 470 C CA . LEU A 1 62 ? 1.042 24.546 13.213 1.00 46.22 62 LEU A CA 1
ATOM 471 C C . LEU A 1 62 ? 0.269 24.850 14.497 1.00 46.22 62 LEU A C 1
ATOM 473 O O . LEU A 1 62 ? -0.331 23.944 15.063 1.00 46.22 62 LEU A O 1
ATOM 477 N N . ALA A 1 63 ? 0.219 26.109 14.936 1.00 46.03 63 ALA A N 1
ATOM 478 C CA . ALA A 1 63 ? -0.594 26.519 16.073 1.00 46.03 63 ALA A CA 1
ATOM 479 C C . ALA A 1 63 ? -2.092 26.348 15.799 1.00 46.03 63 ALA A C 1
ATOM 481 O O . ALA A 1 63 ? -2.799 25.979 16.721 1.00 46.03 63 ALA A O 1
ATOM 482 N N . LEU A 1 64 ? -2.578 26.534 14.569 1.00 44.66 64 LEU A N 1
ATOM 483 C CA . LEU A 1 64 ? -3.969 26.315 14.165 1.00 44.66 64 LEU A CA 1
ATOM 484 C C . LEU A 1 64 ? -4.299 24.832 14.005 1.00 44.66 64 LEU A C 1
ATOM 486 O O . LEU A 1 64 ? -5.390 24.430 14.377 1.00 44.66 64 LEU A O 1
ATOM 490 N N . ILE A 1 65 ? -3.372 23.999 13.532 1.00 47.41 65 ILE A N 1
ATOM 491 C CA . ILE A 1 65 ? -3.521 22.539 13.477 1.00 47.41 65 ILE A CA 1
ATOM 492 C C . ILE A 1 65 ? -3.462 21.967 14.895 1.00 47.41 65 ILE A C 1
ATOM 494 O O . ILE A 1 65 ? -4.323 21.182 15.271 1.00 47.41 65 ILE A O 1
ATOM 498 N N . ILE A 1 66 ? -2.518 22.405 15.730 1.00 46.25 66 ILE A N 1
ATOM 499 C CA . ILE A 1 66 ? -2.434 22.047 17.153 1.00 46.25 66 ILE A CA 1
ATOM 500 C C . ILE A 1 66 ? -3.610 22.633 17.931 1.00 46.25 66 ILE A C 1
ATOM 502 O O . ILE A 1 66 ? -4.085 21.979 18.850 1.00 46.25 66 ILE A O 1
ATOM 506 N N . ALA A 1 67 ? -4.122 23.813 17.585 1.00 42.53 67 ALA A N 1
ATOM 507 C CA . ALA A 1 67 ? -5.314 24.384 18.199 1.00 42.53 67 ALA A CA 1
ATOM 508 C C . ALA A 1 67 ? -6.580 23.715 17.680 1.00 42.53 67 ALA A C 1
ATOM 510 O O . ALA A 1 67 ? -7.490 23.556 18.466 1.00 42.53 67 ALA A O 1
ATOM 511 N N . ALA A 1 68 ? -6.661 23.248 16.436 1.00 44.72 68 ALA A N 1
ATOM 512 C CA . ALA A 1 68 ? -7.799 22.490 15.923 1.00 44.72 68 ALA A CA 1
ATOM 513 C C . ALA A 1 68 ? -7.809 21.077 16.513 1.00 44.72 68 ALA A C 1
ATOM 515 O O . ALA A 1 68 ? -8.817 20.651 17.066 1.00 44.72 68 ALA A O 1
ATOM 516 N N . LEU A 1 69 ? -6.670 20.380 16.507 1.00 42.97 69 LEU A N 1
ATOM 517 C CA . LEU A 1 69 ? -6.482 19.079 17.155 1.00 42.97 69 LEU A CA 1
ATOM 518 C C . LEU A 1 69 ? -6.600 19.195 18.680 1.00 42.97 69 LEU A C 1
ATOM 520 O O . LEU A 1 69 ? -7.204 18.348 19.327 1.00 42.97 69 LEU A O 1
ATOM 524 N N . GLY A 1 70 ? -6.081 20.272 19.261 1.00 37.00 70 GLY A N 1
ATOM 525 C CA . GLY A 1 70 ? -6.185 20.630 20.672 1.00 37.00 70 GLY A CA 1
ATOM 526 C C . GLY A 1 70 ? -7.573 21.135 21.057 1.00 37.00 70 GLY A C 1
ATOM 527 O O . GLY A 1 70 ? -8.002 20.921 22.178 1.00 37.00 70 GLY A O 1
ATOM 528 N N . TRP A 1 71 ? -8.355 21.712 20.159 1.00 35.47 71 TRP A N 1
ATOM 529 C CA . TRP A 1 71 ? -9.760 22.040 20.399 1.00 35.47 71 TRP A CA 1
ATOM 530 C C . TRP A 1 71 ? -10.616 20.777 20.288 1.00 35.47 71 TRP A C 1
ATOM 532 O O . TRP A 1 71 ? -11.456 20.536 21.153 1.00 35.47 71 TRP A O 1
ATOM 542 N N . PHE A 1 72 ? -10.296 19.881 19.348 1.00 36.88 72 PHE A N 1
ATOM 543 C CA . PHE A 1 72 ? -10.865 18.534 19.269 1.00 36.88 72 PHE A CA 1
ATOM 544 C C . PHE A 1 72 ? -10.487 17.636 20.456 1.00 36.88 72 PHE A C 1
ATOM 546 O O . PHE A 1 72 ? -11.260 16.742 20.792 1.00 36.88 72 PHE A O 1
ATOM 553 N N . ALA A 1 73 ? -9.347 17.861 21.118 1.00 35.84 73 ALA A N 1
ATOM 554 C CA . ALA A 1 73 ? -8.843 16.959 22.157 1.00 35.84 73 ALA A CA 1
ATOM 555 C C . ALA A 1 73 ? -8.766 17.538 23.580 1.00 35.84 73 ALA A C 1
ATOM 557 O O . ALA A 1 73 ? -9.049 16.832 24.547 1.00 35.84 73 ALA A O 1
ATOM 558 N N . ALA A 1 74 ? -8.447 18.822 23.733 1.00 31.25 74 ALA A N 1
ATOM 559 C CA . ALA A 1 74 ? -8.463 19.566 24.995 1.00 31.25 74 ALA A CA 1
ATOM 560 C C . ALA A 1 74 ? -9.788 20.313 25.232 1.00 31.25 74 ALA A C 1
ATOM 562 O O . ALA A 1 74 ? -10.203 20.434 26.389 1.00 31.25 74 ALA A O 1
ATOM 563 N N . GLY A 1 75 ? -10.515 20.712 24.177 1.00 33.81 75 GLY A N 1
ATOM 564 C CA . GLY A 1 75 ? -11.907 21.170 24.287 1.00 33.81 75 GLY A CA 1
ATOM 565 C C . GLY A 1 75 ? -12.781 20.193 25.093 1.00 33.81 75 GLY A C 1
ATOM 566 O O . GLY A 1 75 ? -13.431 20.638 26.043 1.00 33.81 75 GLY A O 1
ATOM 567 N N . PRO A 1 76 ? -12.717 18.862 24.860 1.00 39.31 76 PRO A N 1
ATOM 568 C CA . PRO A 1 76 ? -13.363 17.797 25.647 1.00 39.31 76 PRO A CA 1
ATOM 569 C C . PRO A 1 76 ? -13.072 17.736 27.165 1.00 39.31 76 PRO A C 1
ATOM 571 O O . PRO A 1 76 ? -13.834 17.112 27.906 1.00 39.31 76 PRO A O 1
ATOM 574 N N . LEU A 1 77 ? -11.979 18.330 27.668 1.00 36.75 77 LEU A N 1
ATOM 575 C CA . LEU A 1 77 ? -11.416 17.920 28.967 1.00 36.75 77 LEU A CA 1
ATOM 576 C C . LEU A 1 77 ? -11.666 18.865 30.156 1.00 36.75 77 LEU A C 1
ATOM 578 O O . LEU A 1 77 ? -11.546 18.404 31.295 1.00 36.75 77 LEU A O 1
ATOM 582 N N . ARG A 1 78 ? -12.068 20.133 29.965 1.00 36.97 78 ARG A N 1
ATOM 583 C CA . ARG A 1 78 ? -12.411 21.023 31.106 1.00 36.97 78 ARG A CA 1
ATOM 584 C C . ARG A 1 78 ? -13.671 21.890 30.965 1.00 36.97 78 ARG A C 1
ATOM 586 O O . ARG A 1 78 ? -14.348 22.042 31.976 1.00 36.97 78 ARG A O 1
ATOM 593 N N . SER A 1 79 ? -14.036 22.393 29.780 1.00 33.47 79 SER A N 1
ATOM 594 C CA . SER A 1 79 ? -15.214 23.278 29.585 1.00 33.47 79 SER A CA 1
ATOM 595 C C . SER A 1 79 ? -16.323 22.705 28.683 1.00 33.47 79 SER A C 1
ATOM 597 O O . SER A 1 79 ? -17.463 23.153 28.725 1.00 33.47 79 SER A O 1
ATOM 599 N N . SER A 1 80 ? -16.060 21.653 27.911 1.00 38.88 80 SER A N 1
ATOM 600 C CA . SER A 1 80 ? -17.080 20.968 27.090 1.00 38.88 80 SER A CA 1
ATOM 601 C C . SER A 1 80 ? -17.928 19.949 27.856 1.00 38.88 80 SER A C 1
ATOM 603 O O . SER A 1 80 ? -18.992 19.559 27.383 1.00 38.88 80 SER A O 1
ATOM 605 N N . ARG A 1 81 ? -17.522 19.533 29.063 1.00 40.72 81 ARG A N 1
ATOM 606 C CA . ARG A 1 81 ? -18.413 18.764 29.947 1.00 40.72 81 ARG A CA 1
ATOM 607 C C . ARG A 1 81 ? -19.656 19.549 30.337 1.00 40.72 81 ARG A C 1
ATOM 609 O O . ARG A 1 81 ? -20.621 18.933 30.758 1.00 40.72 81 ARG A O 1
ATOM 616 N N . THR A 1 82 ? -19.630 20.871 30.215 1.00 41.97 82 THR A N 1
ATOM 617 C CA . THR A 1 82 ? -20.818 21.710 30.320 1.00 41.97 82 THR A CA 1
ATOM 618 C C . THR A 1 82 ? -21.294 22.145 28.947 1.00 41.97 82 THR A C 1
ATOM 620 O O . THR A 1 82 ? -22.487 22.083 28.739 1.00 41.97 82 THR A O 1
ATOM 623 N N . TRP A 1 83 ? -20.437 22.496 27.981 1.00 36.69 83 TRP A N 1
ATOM 624 C CA . TRP A 1 83 ? -20.928 22.970 26.674 1.00 36.69 83 TRP A CA 1
ATOM 625 C C . TRP A 1 83 ? -21.352 21.855 25.708 1.00 36.69 83 TRP A C 1
ATOM 627 O O . TRP A 1 83 ? -22.486 21.851 25.254 1.00 36.69 83 TRP A O 1
ATOM 637 N N . LEU A 1 84 ? -20.495 20.862 25.448 1.00 38.69 84 LEU A N 1
ATOM 638 C CA . LEU A 1 84 ? -20.836 19.689 24.634 1.00 38.69 84 LEU A CA 1
ATOM 639 C C . LEU A 1 84 ? -21.837 18.802 25.374 1.00 38.69 84 LEU A C 1
ATOM 641 O O . LEU A 1 84 ? -22.760 18.303 24.757 1.00 38.69 84 LEU A O 1
ATOM 645 N N . ALA A 1 85 ? -21.723 18.651 26.698 1.00 43.59 85 ALA A N 1
ATOM 646 C CA . ALA A 1 85 ? -22.764 17.961 27.450 1.00 43.59 85 ALA A CA 1
ATOM 647 C C . ALA A 1 85 ? -24.055 18.781 27.553 1.00 43.59 85 ALA A C 1
ATOM 649 O O . ALA A 1 85 ? -25.088 18.154 27.513 1.00 43.59 85 ALA A O 1
ATOM 650 N N . ALA A 1 86 ? -24.081 20.119 27.613 1.00 46.41 86 ALA A N 1
ATOM 651 C CA . ALA A 1 86 ? -25.348 20.868 27.518 1.00 46.41 86 ALA A CA 1
ATOM 652 C C . ALA A 1 86 ? -25.928 20.836 26.097 1.00 46.41 86 ALA A C 1
ATOM 654 O O . ALA A 1 86 ? -27.143 20.715 25.947 1.00 46.41 86 ALA A O 1
ATOM 655 N N . ALA A 1 87 ? -25.076 20.873 25.069 1.00 47.41 87 ALA A N 1
ATOM 656 C CA . ALA A 1 87 ? -25.457 20.716 23.666 1.00 47.41 87 ALA A CA 1
ATOM 657 C C . ALA A 1 87 ? -25.922 19.284 23.333 1.00 47.41 87 ALA A C 1
ATOM 659 O O . ALA A 1 87 ? -26.748 19.109 22.445 1.00 47.41 87 ALA A O 1
ATOM 660 N N . LEU A 1 88 ? -25.428 18.270 24.056 1.00 46.97 88 LEU A N 1
ATOM 661 C CA . LEU A 1 88 ? -25.817 16.857 23.933 1.00 46.97 88 LEU A CA 1
ATOM 662 C C . LEU A 1 88 ? -26.850 16.404 24.988 1.00 46.97 88 LEU A C 1
ATOM 664 O O . LEU A 1 88 ? -27.421 15.331 24.841 1.00 46.97 88 LEU A O 1
ATOM 668 N N . GLN A 1 89 ? -27.090 17.155 26.068 1.00 54.06 89 GLN A N 1
ATOM 669 C CA . GLN A 1 89 ? -28.097 16.832 27.098 1.00 54.06 89 GLN A CA 1
ATOM 670 C C . GLN A 1 89 ? -29.440 17.474 26.794 1.00 54.06 89 GLN A C 1
ATOM 672 O O . GLN A 1 89 ? -30.469 16.910 27.158 1.00 54.06 89 GLN A O 1
ATOM 677 N N . ARG A 1 90 ? -29.464 18.623 26.113 1.00 57.16 90 ARG A N 1
ATOM 678 C CA . ARG A 1 90 ? -30.678 19.025 25.414 1.00 57.16 90 ARG A CA 1
ATOM 679 C C . ARG A 1 90 ? -30.728 18.163 24.161 1.00 57.16 90 ARG A C 1
ATOM 681 O O . ARG A 1 90 ? -29.811 18.297 23.353 1.00 57.16 90 ARG A O 1
ATOM 688 N N . PRO A 1 91 ? -31.716 17.263 23.985 1.00 56.00 91 PRO A N 1
ATOM 689 C CA . PRO A 1 91 ? -31.917 16.652 22.687 1.00 56.00 91 PRO A CA 1
ATOM 690 C C . PRO A 1 91 ? -32.049 17.812 21.713 1.00 56.00 91 PRO A C 1
ATOM 692 O O . PRO A 1 91 ? -32.997 18.594 21.788 1.00 56.00 91 PRO A O 1
ATOM 695 N N . ALA A 1 92 ? -31.026 17.982 20.878 1.00 60.25 92 ALA A N 1
ATOM 696 C CA . ALA A 1 92 ? -31.095 18.850 19.732 1.00 60.25 92 ALA A CA 1
ATOM 697 C C . ALA A 1 92 ? -32.396 18.442 19.043 1.00 60.25 92 ALA A C 1
ATOM 699 O O . ALA A 1 92 ? -32.527 17.291 18.618 1.00 60.25 92 ALA A O 1
ATOM 700 N N . GLY A 1 93 ? -33.404 19.322 19.063 1.00 79.31 93 GLY A N 1
ATOM 701 C CA . GLY A 1 93 ? -34.686 19.010 18.445 1.00 79.31 93 GLY A CA 1
ATOM 702 C C . GLY A 1 93 ? -34.439 18.526 17.012 1.00 79.31 93 GLY A C 1
ATOM 703 O O . GLY A 1 93 ? -33.390 18.846 16.443 1.00 79.31 93 GLY A O 1
ATOM 704 N N . PRO A 1 94 ? -35.368 17.786 16.391 1.00 83.38 94 PRO A N 1
ATOM 705 C CA . PRO A 1 94 ? -35.173 17.218 15.052 1.00 83.38 94 PRO A CA 1
ATOM 706 C C . PRO A 1 94 ? -34.589 18.229 14.047 1.00 83.38 94 PRO A C 1
ATOM 708 O O . PRO A 1 94 ? -33.716 17.878 13.260 1.00 83.38 94 PRO A O 1
ATOM 711 N N . ARG A 1 95 ? -34.958 19.514 14.171 1.00 86.00 95 ARG A N 1
ATOM 712 C CA . ARG A 1 95 ? -34.373 20.645 13.428 1.00 86.00 95 ARG A CA 1
ATOM 713 C C . ARG A 1 95 ? -32.851 20.786 13.574 1.00 86.00 95 ARG A C 1
ATOM 715 O O . ARG A 1 95 ? -32.155 20.875 12.573 1.00 86.00 95 ARG A O 1
ATOM 722 N N . ALA A 1 96 ? -32.319 20.798 14.794 1.00 83.62 96 ALA A N 1
ATOM 723 C CA . ALA A 1 96 ? -30.882 20.941 15.035 1.00 83.62 96 ALA A CA 1
ATOM 724 C C . ALA A 1 96 ? -30.091 19.698 14.582 1.00 83.62 96 ALA A C 1
ATOM 726 O O . ALA A 1 96 ? -28.966 19.830 14.098 1.00 83.62 96 ALA A O 1
ATOM 727 N N . GLY A 1 97 ? -30.698 18.507 14.654 1.00 85.69 97 GLY A N 1
ATOM 728 C CA . GLY A 1 97 ? -30.145 17.293 14.046 1.00 85.69 97 GLY A CA 1
ATOM 729 C C . GLY A 1 97 ? -30.045 17.395 12.520 1.00 85.69 97 GLY A C 1
ATOM 730 O O . GLY A 1 97 ? -28.983 17.118 11.968 1.00 85.69 97 GLY A O 1
ATOM 731 N N . ILE A 1 98 ? -31.110 17.862 11.855 1.00 87.75 98 ILE A N 1
ATOM 732 C CA . ILE A 1 98 ? -31.145 18.085 10.399 1.00 87.75 98 ILE A CA 1
ATOM 733 C C . ILE A 1 98 ? -30.101 19.124 9.976 1.00 87.75 98 ILE A C 1
ATOM 735 O O . ILE A 1 98 ? -29.323 18.855 9.068 1.00 87.75 98 ILE A O 1
ATOM 739 N N . LEU A 1 99 ? -30.028 20.277 10.653 1.00 89.56 99 LEU A N 1
ATOM 740 C CA . LEU A 1 99 ? -29.042 21.323 10.343 1.00 89.56 99 LEU A CA 1
ATOM 741 C C . LEU A 1 99 ? -27.602 20.821 10.495 1.00 89.56 99 LEU A C 1
ATOM 743 O O . LEU A 1 99 ? -26.760 21.097 9.646 1.00 89.56 99 LEU A O 1
ATOM 747 N N . SER A 1 100 ? -27.329 20.039 11.542 1.00 86.62 100 SER A N 1
ATOM 748 C CA . SER A 1 100 ? -26.012 19.424 11.741 1.00 86.62 100 SER A CA 1
ATOM 749 C C . SER A 1 100 ? -25.689 18.414 10.637 1.00 86.62 100 SER A C 1
ATOM 751 O O . SER A 1 100 ? -24.566 18.379 10.143 1.00 86.62 100 SER A O 1
ATOM 753 N N . GLY A 1 101 ? -26.673 17.612 10.220 1.00 90.75 101 GLY A N 1
ATOM 754 C CA . GLY A 1 101 ? -26.532 16.663 9.116 1.00 90.75 101 GLY A CA 1
ATOM 755 C C . GLY A 1 101 ? -26.250 17.365 7.788 1.00 90.75 101 GLY A C 1
ATOM 756 O O . GLY A 1 101 ? -25.345 16.960 7.064 1.00 90.75 101 GLY A O 1
ATOM 757 N N . LEU A 1 102 ? -26.972 18.452 7.497 1.00 93.75 102 LEU A N 1
ATOM 758 C CA . LEU A 1 102 ? -26.758 19.286 6.311 1.00 93.75 102 LEU A CA 1
ATOM 759 C C . LEU A 1 102 ? -25.371 19.936 6.318 1.00 93.75 102 LEU A C 1
ATOM 761 O O . LEU A 1 102 ? -24.694 19.919 5.296 1.00 93.75 102 LEU A O 1
ATOM 765 N N . ALA A 1 103 ? -24.914 20.450 7.463 1.00 91.94 103 ALA A N 1
ATOM 766 C CA . ALA A 1 103 ? -23.576 21.025 7.595 1.00 91.94 103 ALA A CA 1
ATOM 767 C C . ALA A 1 103 ? -22.470 19.982 7.354 1.00 91.94 103 ALA A C 1
ATOM 769 O O . ALA A 1 103 ? -21.492 20.271 6.668 1.00 91.94 103 ALA A O 1
ATOM 770 N N . LEU A 1 104 ? -22.635 18.757 7.866 1.00 92.38 104 LEU A N 1
ATOM 771 C CA . LEU A 1 104 ? -21.705 17.650 7.613 1.00 92.38 104 LEU A CA 1
ATOM 772 C C . LEU A 1 104 ? -21.697 17.237 6.137 1.00 92.38 104 LEU A C 1
ATOM 774 O O . LEU A 1 104 ? -20.627 17.051 5.563 1.00 92.38 104 LEU A O 1
ATOM 778 N N . ALA A 1 105 ? -22.875 17.121 5.521 1.00 94.94 105 ALA A N 1
ATOM 779 C CA . ALA A 1 105 ? -23.017 16.815 4.101 1.00 94.94 105 ALA A CA 1
ATOM 780 C C . ALA A 1 105 ? -22.355 17.890 3.223 1.00 94.94 105 ALA A C 1
ATOM 782 O O . ALA A 1 105 ? -21.571 17.556 2.338 1.00 94.94 105 ALA A O 1
ATOM 783 N N . ALA A 1 106 ? -22.598 19.172 3.513 1.00 95.50 106 ALA A N 1
ATOM 784 C CA . ALA A 1 106 ? -21.965 20.289 2.819 1.00 95.50 106 ALA A CA 1
ATOM 785 C C . ALA A 1 106 ? -20.440 20.280 3.000 1.00 95.50 106 ALA A C 1
ATOM 787 O O . ALA A 1 106 ? -19.712 20.378 2.019 1.00 95.50 106 ALA A O 1
ATOM 788 N N . GLY A 1 107 ? -19.944 20.083 4.226 1.00 95.31 107 GLY A N 1
ATOM 789 C CA . GLY A 1 107 ? -18.508 19.990 4.499 1.00 95.31 107 GLY A CA 1
ATOM 790 C C . GLY A 1 107 ? -17.824 18.836 3.758 1.00 95.31 107 GLY A C 1
ATOM 791 O O . GLY A 1 107 ? -16.702 18.995 3.280 1.00 95.31 107 GLY A O 1
ATOM 792 N N . PHE A 1 108 ? -18.504 17.697 3.610 1.00 96.00 108 PHE A N 1
ATOM 793 C CA . PHE A 1 108 ? -18.006 16.560 2.835 1.00 96.00 108 PHE A CA 1
ATOM 794 C C . PHE A 1 108 ? -17.932 16.876 1.338 1.00 96.00 108 PHE A C 1
ATOM 796 O O . PHE A 1 108 ? -16.884 16.671 0.731 1.00 96.00 108 PHE A O 1
ATOM 803 N N . VAL A 1 109 ? -18.999 17.439 0.757 1.00 97.25 109 VAL A N 1
ATOM 804 C CA . VAL A 1 109 ? -19.020 17.860 -0.657 1.00 97.25 109 VAL A CA 1
ATOM 805 C C . VAL A 1 109 ? -17.945 18.907 -0.934 1.00 97.25 109 VAL A C 1
ATOM 807 O O . VAL A 1 109 ? -17.223 18.786 -1.921 1.00 97.25 109 VAL A O 1
ATOM 810 N N . LEU A 1 110 ? -17.791 19.897 -0.051 1.00 96.19 110 LEU A N 1
ATOM 811 C CA . LEU A 1 110 ? -16.743 20.912 -0.157 1.00 96.19 110 LEU A CA 1
ATOM 812 C C . LEU A 1 110 ? -15.350 20.280 -0.103 1.00 96.19 110 LEU A C 1
ATOM 814 O O . LEU A 1 110 ? -14.516 20.595 -0.939 1.00 96.19 110 LEU A O 1
ATOM 818 N N . SER A 1 111 ? -15.115 19.334 0.812 1.00 96.00 111 SER A N 1
ATOM 819 C CA . SER A 1 111 ? -13.818 18.648 0.906 1.00 96.00 111 SER A CA 1
ATOM 820 C C . SER A 1 111 ? -13.479 17.891 -0.381 1.00 96.00 111 SER A C 1
ATOM 822 O O . SER A 1 111 ? -12.359 17.979 -0.869 1.00 96.00 111 SER A O 1
ATOM 824 N N . ILE A 1 112 ? -14.452 17.182 -0.960 1.00 96.00 112 ILE A N 1
ATOM 825 C CA . ILE A 1 112 ? -14.293 16.484 -2.245 1.00 96.00 112 ILE A CA 1
ATOM 826 C C . ILE A 1 112 ? -14.012 17.479 -3.370 1.00 96.00 112 ILE A C 1
ATOM 828 O O . ILE A 1 112 ? -13.091 17.278 -4.154 1.00 96.00 112 ILE A O 1
ATOM 832 N N . THR A 1 113 ? -14.785 18.563 -3.429 1.00 95.81 113 THR A N 1
ATOM 833 C CA . THR A 1 113 ? -14.652 19.590 -4.470 1.00 95.81 113 THR A CA 1
ATOM 834 C C . THR A 1 113 ? -13.265 20.228 -4.437 1.00 95.81 113 THR A C 1
ATOM 836 O O . THR A 1 113 ? -12.627 20.338 -5.478 1.00 95.81 113 THR A O 1
ATOM 839 N N . GLU A 1 114 ? -12.762 20.584 -3.252 1.00 94.62 114 GLU A N 1
ATOM 840 C CA . GLU A 1 114 ? -11.419 21.155 -3.098 1.00 94.62 114 GLU A CA 1
ATOM 841 C C . GLU A 1 114 ? -10.314 20.156 -3.466 1.00 94.62 114 GLU A C 1
ATOM 843 O O . GLU A 1 114 ? -9.346 20.530 -4.124 1.00 94.62 114 GLU A O 1
ATOM 848 N N . LEU A 1 115 ? -10.460 18.875 -3.108 1.00 93.31 115 LEU A N 1
ATOM 849 C CA . LEU A 1 115 ? -9.481 17.844 -3.471 1.00 93.31 115 LEU A CA 1
ATOM 850 C C . LEU A 1 115 ? -9.428 17.591 -4.983 1.00 93.31 115 LEU A C 1
ATOM 852 O O . LEU A 1 115 ? -8.338 17.443 -5.530 1.00 93.31 115 LEU A O 1
ATOM 856 N N . HIS A 1 116 ? -10.581 17.572 -5.656 1.00 91.38 116 HIS A N 1
ATOM 857 C CA . HIS A 1 116 ? -10.658 17.456 -7.118 1.00 91.38 116 HIS A CA 1
ATOM 858 C C . HIS A 1 116 ? -10.130 18.703 -7.825 1.00 91.38 116 HIS A C 1
ATOM 860 O O . HIS A 1 116 ? -9.449 18.584 -8.835 1.00 91.38 116 HIS A O 1
ATOM 866 N N . ARG A 1 117 ? -10.402 19.897 -7.287 1.00 90.62 117 ARG A N 1
ATOM 867 C CA . ARG A 1 117 ? -9.902 21.159 -7.846 1.00 90.62 117 ARG A CA 1
ATOM 868 C C . ARG A 1 117 ? -8.382 21.263 -7.769 1.00 90.62 117 ARG A C 1
ATOM 870 O O . ARG A 1 117 ? -7.773 21.787 -8.693 1.00 90.62 117 ARG A O 1
ATOM 877 N N . PHE A 1 118 ? -7.794 20.832 -6.655 1.00 85.69 118 PHE A N 1
ATOM 878 C CA . PHE A 1 118 ? -6.351 20.905 -6.462 1.00 85.69 118 PHE A CA 1
ATOM 879 C C . PHE A 1 118 ? -5.612 19.833 -7.272 1.00 85.69 118 PHE A C 1
ATOM 881 O O . PHE A 1 118 ? -4.478 20.069 -7.650 1.00 85.69 118 PHE A O 1
ATOM 888 N N . ASP A 1 119 ? -6.228 18.676 -7.542 1.00 82.06 119 ASP A N 1
ATOM 889 C CA . ASP A 1 119 ? -5.596 17.528 -8.211 1.00 82.06 119 ASP A CA 1
ATOM 890 C C . ASP A 1 119 ? -4.155 17.277 -7.721 1.00 82.06 119 ASP A C 1
ATOM 892 O O . ASP A 1 119 ? -3.161 17.572 -8.389 1.00 82.06 119 ASP A O 1
ATOM 896 N N . LEU A 1 120 ? -4.047 16.723 -6.508 1.00 74.31 120 LEU A N 1
ATOM 897 C CA . LEU A 1 120 ? -2.769 16.478 -5.823 1.00 74.31 120 LEU A CA 1
ATOM 898 C C . LEU A 1 120 ? -1.792 15.571 -6.609 1.00 74.31 120 LEU A C 1
ATOM 900 O O . LEU A 1 120 ? -0.638 15.450 -6.195 1.00 74.31 120 LEU A O 1
ATOM 904 N N . GLY A 1 121 ? -2.242 14.896 -7.674 1.00 70.50 121 GLY A N 1
ATOM 905 C CA . GLY A 1 121 ? -1.414 14.044 -8.537 1.00 70.50 121 GLY A CA 1
ATOM 906 C C . GLY A 1 121 ? -1.098 14.632 -9.916 1.00 70.50 121 GLY A C 1
ATOM 907 O O . GLY A 1 121 ? -0.250 14.077 -10.613 1.00 70.50 121 GLY A O 1
ATOM 908 N N . GLY A 1 122 ? -1.747 15.729 -10.311 1.00 79.19 122 GLY A N 1
ATOM 909 C CA . GLY A 1 122 ? -1.593 16.355 -11.624 1.00 79.19 122 GLY A CA 1
ATOM 910 C C . GLY A 1 122 ? -1.258 17.837 -11.512 1.00 79.19 122 GLY A C 1
ATOM 911 O O . GLY A 1 122 ? -0.143 18.194 -11.132 1.00 79.19 122 GLY A O 1
ATOM 912 N N . SER A 1 123 ? -2.194 18.718 -11.870 1.00 80.00 123 SER A N 1
ATOM 913 C CA . SER A 1 123 ? -1.894 20.151 -12.032 1.00 80.00 123 SER A CA 1
ATOM 914 C C . SER A 1 123 ? -1.457 20.856 -10.743 1.00 80.00 123 SER A C 1
ATOM 916 O O . SER A 1 123 ? -0.619 21.751 -10.810 1.00 80.00 123 SER A O 1
ATOM 918 N N . GLY A 1 124 ? -1.963 20.451 -9.572 1.00 84.19 124 GLY A N 1
ATOM 919 C CA . GLY A 1 124 ? -1.584 21.060 -8.289 1.00 84.19 124 GLY A CA 1
ATOM 920 C C . GLY A 1 124 ? -0.332 20.464 -7.652 1.00 84.19 124 GLY A C 1
ATOM 921 O O . GLY A 1 124 ? -0.013 20.772 -6.503 1.00 84.19 124 GLY A O 1
ATOM 922 N N . LEU A 1 125 ? 0.416 19.614 -8.361 1.00 86.69 125 LEU A N 1
ATOM 923 C CA . LEU A 1 125 ? 1.629 18.998 -7.824 1.00 86.69 125 LEU A CA 1
ATOM 924 C C . LEU A 1 125 ? 2.656 20.046 -7.352 1.00 86.69 125 LEU A C 1
ATOM 926 O O . LEU A 1 125 ? 3.299 19.878 -6.311 1.00 86.69 125 LEU A O 1
ATOM 930 N N . SER A 1 126 ? 2.791 21.136 -8.109 1.00 90.00 126 SER A N 1
ATOM 931 C CA . SER A 1 126 ? 3.722 22.235 -7.828 1.00 90.00 126 SER A CA 1
ATOM 932 C C . SER A 1 126 ? 3.139 23.316 -6.915 1.00 90.00 126 SER A C 1
ATOM 934 O O . SER A 1 126 ? 3.895 24.156 -6.419 1.00 90.00 126 SER A O 1
ATOM 936 N N . ASP A 1 127 ? 1.835 23.276 -6.637 1.00 90.62 127 ASP A N 1
ATOM 937 C CA . ASP A 1 127 ? 1.151 24.300 -5.855 1.00 90.62 127 ASP A CA 1
ATOM 938 C C . ASP A 1 127 ? 1.590 24.294 -4.384 1.00 90.62 127 ASP A C 1
ATOM 940 O O . ASP A 1 127 ? 1.852 23.262 -3.759 1.00 90.62 127 ASP A O 1
ATOM 944 N N . SER A 1 128 ? 1.668 25.495 -3.811 1.00 93.38 128 SER A N 1
ATOM 945 C CA . SER A 1 128 ? 2.043 25.737 -2.415 1.00 93.38 128 SER A CA 1
ATOM 946 C C . SER A 1 128 ? 1.197 26.867 -1.813 1.00 93.38 128 SER A C 1
ATOM 948 O O . SER A 1 128 ? 0.368 27.482 -2.482 1.00 93.38 128 SER A O 1
ATOM 950 N N . GLY A 1 129 ? 1.392 27.155 -0.531 1.00 94.00 129 GLY A N 1
ATOM 951 C CA . GLY A 1 129 ? 0.713 28.222 0.192 1.00 94.00 129 GLY A CA 1
ATOM 952 C C . GLY A 1 129 ? -0.707 27.846 0.612 1.00 94.00 129 GLY A C 1
ATOM 953 O O . GLY A 1 129 ? -0.990 26.704 0.971 1.00 94.00 129 GLY A O 1
ATOM 954 N N . ALA A 1 130 ? -1.608 28.830 0.600 1.00 92.88 130 ALA A N 1
ATOM 955 C CA . ALA A 1 130 ? -2.951 28.686 1.161 1.00 92.88 130 ALA A CA 1
ATOM 956 C C . ALA A 1 130 ? -3.807 27.630 0.444 1.00 92.88 130 ALA A C 1
ATOM 958 O O . ALA A 1 130 ? -4.540 26.903 1.109 1.00 92.88 130 ALA A O 1
ATOM 959 N N . ALA A 1 131 ? -3.693 27.510 -0.884 1.00 90.75 131 ALA A N 1
ATOM 960 C CA . ALA A 1 131 ? -4.439 26.514 -1.655 1.00 90.75 131 ALA A CA 1
ATOM 961 C C . ALA A 1 131 ? -4.092 25.084 -1.211 1.00 90.75 131 ALA A C 1
ATOM 963 O O . ALA A 1 131 ? -4.983 24.284 -0.930 1.00 90.75 131 ALA A O 1
ATOM 964 N N . LEU A 1 132 ? -2.797 24.801 -1.034 1.00 92.62 132 LEU A N 1
ATOM 965 C CA . LEU A 1 132 ? -2.340 23.513 -0.522 1.00 92.62 132 LEU A CA 1
ATOM 966 C C . LEU A 1 132 ? -2.820 23.273 0.916 1.00 92.62 132 LEU A C 1
ATOM 968 O O . LEU A 1 132 ? -3.276 22.178 1.232 1.00 92.62 132 LEU A O 1
ATOM 972 N N . VAL A 1 133 ? -2.780 24.291 1.783 1.00 94.12 133 VAL A N 1
ATOM 973 C CA . VAL A 1 133 ? -3.308 24.178 3.155 1.00 94.12 133 VAL A CA 1
ATOM 974 C C . VAL A 1 133 ? -4.794 23.809 3.142 1.00 94.12 133 VAL A C 1
ATOM 976 O O . VAL A 1 133 ? -5.208 22.930 3.897 1.00 94.12 133 VAL A O 1
ATOM 979 N N . VAL A 1 134 ? -5.597 24.422 2.267 1.00 93.69 134 VAL A N 1
ATOM 980 C CA . VAL A 1 134 ? -7.020 24.084 2.104 1.00 93.69 134 VAL A CA 1
ATOM 981 C C . VAL A 1 134 ? -7.191 22.636 1.639 1.00 93.69 134 VAL A C 1
ATOM 983 O O . VAL A 1 134 ? -7.979 21.905 2.241 1.00 93.69 134 VAL A O 1
ATOM 986 N N . ALA A 1 135 ? -6.411 22.180 0.655 1.00 92.88 135 ALA A N 1
ATOM 987 C CA . ALA A 1 135 ? -6.439 20.791 0.192 1.00 92.88 135 ALA A CA 1
ATOM 988 C C . ALA A 1 135 ? -6.040 19.796 1.301 1.00 92.88 135 ALA A C 1
ATOM 990 O O . ALA A 1 135 ? -6.692 18.767 1.493 1.00 92.88 135 ALA A O 1
ATOM 991 N N . VAL A 1 136 ? -5.018 20.119 2.101 1.00 93.69 136 VAL A N 1
ATOM 992 C CA . VAL A 1 136 ? -4.608 19.322 3.267 1.00 93.69 136 VAL A CA 1
ATOM 993 C C . VAL A 1 136 ? -5.720 19.277 4.318 1.00 93.69 136 VAL A C 1
ATOM 995 O O . VAL A 1 136 ? -6.024 18.203 4.838 1.00 93.69 136 VAL A O 1
ATOM 998 N N . ILE A 1 137 ? -6.375 20.404 4.612 1.00 94.75 137 ILE A N 1
ATOM 999 C CA . ILE A 1 137 ? -7.516 20.455 5.539 1.00 94.75 137 ILE A CA 1
ATOM 1000 C C . ILE A 1 137 ? -8.665 19.587 5.020 1.00 94.75 137 ILE A C 1
ATOM 1002 O O . ILE A 1 137 ? -9.209 18.791 5.787 1.00 94.75 137 ILE A O 1
ATOM 1006 N N . ALA A 1 138 ? -9.003 19.687 3.733 1.00 95.69 138 ALA A N 1
ATOM 1007 C CA . ALA A 1 138 ? -10.028 18.866 3.095 1.00 95.69 138 ALA A CA 1
ATOM 1008 C C . ALA A 1 138 ? -9.704 17.366 3.206 1.00 95.69 138 ALA A C 1
ATOM 1010 O O . ALA A 1 138 ? -10.556 16.567 3.600 1.00 95.69 138 ALA A O 1
ATOM 1011 N N . LYS A 1 139 ? -8.444 16.980 2.969 1.00 94.75 139 LYS A N 1
ATOM 1012 C CA . LYS A 1 139 ? -7.948 15.604 3.136 1.00 94.75 139 LYS A CA 1
ATOM 1013 C C . LYS A 1 139 ? -8.068 15.108 4.581 1.00 94.75 139 LYS A C 1
ATOM 1015 O O . LYS A 1 139 ? -8.509 13.985 4.833 1.00 94.75 139 LYS A O 1
ATOM 1020 N N . VAL A 1 140 ? -7.694 15.936 5.555 1.00 94.25 140 VAL A N 1
ATOM 1021 C CA . VAL A 1 140 ? -7.816 15.604 6.983 1.00 94.25 140 VAL A CA 1
ATOM 1022 C C . VAL A 1 140 ? -9.289 15.465 7.381 1.00 94.25 140 VAL A C 1
ATOM 1024 O O . VAL A 1 140 ? -9.654 14.487 8.040 1.00 94.25 140 VAL A O 1
ATOM 1027 N N . ALA A 1 141 ? -10.148 16.386 6.938 1.00 94.31 141 ALA A N 1
ATOM 1028 C CA . ALA A 1 141 ? -11.588 16.347 7.181 1.00 94.31 141 ALA A CA 1
ATOM 1029 C C . ALA A 1 141 ? -12.228 15.075 6.605 1.00 94.31 141 ALA A C 1
ATOM 1031 O O . ALA A 1 141 ? -13.029 14.430 7.287 1.00 94.31 141 ALA A O 1
ATOM 1032 N N . LEU A 1 142 ? -11.801 14.652 5.409 1.00 94.56 142 LEU A N 1
ATOM 1033 C CA . LEU A 1 142 ? -12.242 13.415 4.763 1.00 94.56 142 LEU A CA 1
ATOM 1034 C C . LEU A 1 142 ? -12.034 12.181 5.653 1.00 94.56 142 LEU A C 1
ATOM 1036 O O . LEU A 1 142 ? -12.906 11.316 5.719 1.00 94.56 142 LEU A O 1
ATOM 1040 N N . THR A 1 143 ? -10.951 12.137 6.436 1.00 92.81 143 THR A N 1
ATOM 1041 C CA . THR A 1 143 ? -10.749 11.058 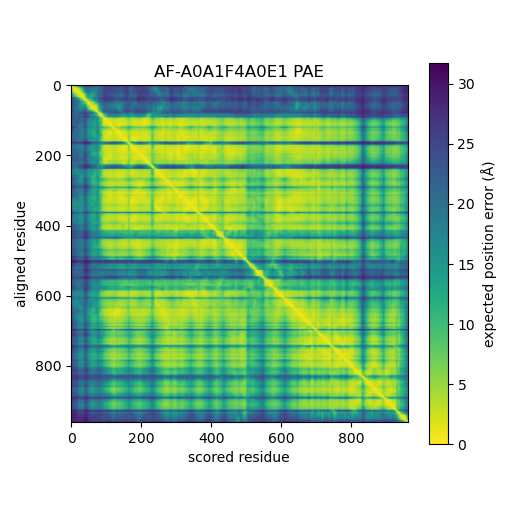7.419 1.00 92.81 143 THR A CA 1
ATOM 1042 C C . THR A 1 143 ? -11.851 11.036 8.482 1.00 92.81 143 THR A C 1
ATOM 1044 O O . THR A 1 143 ? -12.400 9.980 8.812 1.00 92.81 143 THR A O 1
ATOM 1047 N N . GLY A 1 144 ? -12.190 12.210 9.022 1.00 92.31 144 GLY A N 1
ATOM 1048 C CA . GLY A 1 144 ? -13.270 12.357 9.994 1.00 92.31 144 GLY A CA 1
ATOM 1049 C C . GLY A 1 144 ? -14.612 11.913 9.414 1.00 92.31 144 GLY A C 1
ATOM 1050 O O . GLY A 1 144 ? -15.348 11.178 10.075 1.00 92.31 144 GLY A O 1
ATOM 1051 N N . PHE A 1 145 ? -14.893 12.284 8.162 1.00 95.44 145 PHE A N 1
ATOM 1052 C CA . PHE A 1 145 ? -16.105 11.872 7.458 1.00 95.44 145 PHE A CA 1
ATOM 1053 C C . PHE A 1 145 ? -16.172 10.358 7.248 1.00 95.44 145 PHE A C 1
ATOM 1055 O O . PHE A 1 145 ? -17.193 9.763 7.586 1.00 95.44 145 PHE A O 1
ATOM 1062 N N . TRP A 1 146 ? -15.100 9.696 6.799 1.00 95.94 146 TRP A N 1
ATOM 1063 C CA . TRP A 1 146 ? -15.104 8.237 6.629 1.00 95.94 146 TRP A CA 1
ATOM 1064 C C . TRP A 1 146 ? -15.367 7.487 7.937 1.00 95.94 146 TRP A C 1
ATOM 1066 O O . TRP A 1 146 ? -16.182 6.557 7.974 1.00 95.94 146 TRP A O 1
ATOM 1076 N N . ALA A 1 147 ? -14.733 7.913 9.033 1.00 94.56 147 ALA A N 1
ATOM 1077 C CA . ALA A 1 147 ? -14.967 7.323 10.348 1.00 94.56 147 ALA A CA 1
ATOM 1078 C C . ALA A 1 147 ? -16.408 7.555 10.828 1.00 94.56 147 ALA A C 1
ATOM 1080 O O . ALA A 1 147 ? -17.065 6.629 11.315 1.00 94.56 147 ALA A O 1
ATOM 1081 N N . LEU A 1 148 ? -16.918 8.773 10.644 1.00 93.62 148 LEU A N 1
ATOM 1082 C CA . LEU A 1 148 ? -18.271 9.157 11.020 1.00 93.62 148 LEU A CA 1
ATOM 1083 C C . LEU A 1 148 ? -19.335 8.380 10.238 1.00 93.62 148 LEU A C 1
ATOM 1085 O O . LEU A 1 148 ? -20.270 7.840 10.835 1.00 93.62 148 LEU A O 1
ATOM 1089 N N . CYS A 1 149 ? -19.184 8.293 8.920 1.00 95.19 149 CYS A N 1
ATOM 1090 C CA . CYS A 1 149 ? -20.060 7.537 8.034 1.00 95.19 149 CYS A CA 1
ATOM 1091 C C . CYS A 1 149 ? -20.078 6.059 8.404 1.00 95.19 149 CYS A C 1
ATOM 1093 O O . CYS A 1 149 ? -21.155 5.470 8.492 1.00 95.19 149 CYS A O 1
ATOM 1095 N N . SER A 1 150 ? -18.911 5.479 8.692 1.00 96.56 150 SER A N 1
ATOM 1096 C CA . SER A 1 150 ? -18.794 4.083 9.117 1.00 96.56 150 SER A CA 1
ATOM 1097 C C . SER A 1 150 ? -19.551 3.838 10.426 1.00 96.56 150 SER A C 1
ATOM 1099 O O . SER A 1 150 ? -20.411 2.963 10.494 1.00 96.56 150 SER A O 1
ATOM 1101 N N . VAL A 1 151 ? -19.341 4.664 11.456 1.00 94.44 151 VAL A N 1
ATOM 1102 C CA . VAL A 1 151 ? -20.092 4.544 12.720 1.00 94.44 151 VAL A CA 1
ATOM 1103 C C . VAL A 1 151 ? -21.596 4.735 12.503 1.00 94.44 151 VAL A C 1
ATOM 1105 O O . VAL A 1 151 ? -22.403 3.997 13.066 1.00 94.44 151 VAL A O 1
ATOM 1108 N N . SER A 1 152 ? -21.995 5.702 11.681 1.00 93.38 152 SER A N 1
ATOM 1109 C CA . SER A 1 152 ? -23.404 6.055 11.485 1.00 93.38 152 SER A CA 1
ATOM 1110 C C . SER A 1 152 ? -24.170 4.974 10.729 1.00 93.38 152 SER A C 1
ATOM 1112 O O . SER A 1 152 ? -25.226 4.536 11.195 1.00 93.38 152 SER A O 1
ATOM 1114 N N . LEU A 1 153 ? -23.611 4.491 9.616 1.00 95.12 153 LEU A N 1
ATOM 1115 C CA . LEU A 1 153 ? -24.189 3.416 8.813 1.00 95.12 153 LEU A CA 1
ATOM 1116 C C . LEU A 1 153 ? -24.244 2.104 9.600 1.00 95.12 153 LEU A C 1
ATOM 1118 O O . LEU A 1 153 ? -25.282 1.444 9.623 1.00 95.12 153 LEU A O 1
ATOM 1122 N N . GLY A 1 154 ? -23.169 1.745 10.307 1.00 94.56 154 GLY A N 1
ATOM 1123 C CA . GLY A 1 154 ? -23.162 0.534 11.121 1.00 94.56 154 GLY A CA 1
ATOM 1124 C C . GLY A 1 154 ? -24.149 0.603 12.284 1.00 94.56 154 GLY A C 1
ATOM 1125 O O . GLY A 1 154 ? -24.879 -0.353 12.528 1.00 94.56 154 GLY A O 1
ATOM 1126 N N . ASN A 1 155 ? -24.265 1.745 12.966 1.00 91.56 155 ASN A N 1
ATOM 1127 C CA . ASN A 1 155 ? -25.264 1.908 14.022 1.00 91.56 155 ASN A CA 1
ATOM 1128 C C . ASN A 1 155 ? -26.694 1.847 13.462 1.00 91.56 155 ASN A C 1
ATOM 1130 O O . ASN A 1 155 ? -27.582 1.266 14.088 1.00 91.56 155 ASN A O 1
ATOM 1134 N N . PHE A 1 156 ? -26.938 2.416 12.280 1.00 91.38 156 PHE A N 1
ATOM 1135 C CA . PHE A 1 156 ? -28.221 2.278 11.592 1.00 91.38 156 PHE A CA 1
ATOM 1136 C C . PHE A 1 156 ? -28.540 0.806 11.292 1.00 91.38 156 PHE A C 1
ATOM 1138 O O . PHE A 1 156 ? -29.609 0.330 11.676 1.00 91.38 156 PHE A O 1
ATOM 1145 N N . ALA A 1 157 ? -27.599 0.071 10.695 1.00 92.19 157 ALA A N 1
ATOM 1146 C CA . ALA A 1 157 ? -27.755 -1.347 10.380 1.00 92.19 157 ALA A CA 1
ATOM 1147 C C . ALA A 1 157 ? -27.987 -2.200 11.640 1.00 92.19 157 ALA A C 1
ATOM 1149 O O . ALA A 1 157 ? -28.932 -2.986 11.684 1.00 92.19 157 ALA A O 1
ATOM 1150 N N . LEU A 1 158 ? -27.211 -1.988 12.709 1.00 89.88 158 LEU A N 1
ATOM 1151 C CA . LEU A 1 158 ? -27.389 -2.678 13.994 1.00 89.88 158 LEU A CA 1
ATOM 1152 C C . LEU A 1 158 ? -28.804 -2.514 14.557 1.00 89.88 158 LEU A C 1
ATOM 1154 O O . LEU A 1 158 ? -29.398 -3.484 15.026 1.00 89.88 158 LEU A O 1
ATOM 1158 N N . ASN A 1 159 ? -29.354 -1.299 14.490 1.00 86.88 159 ASN A N 1
ATOM 1159 C CA . ASN A 1 159 ? -30.703 -1.016 14.979 1.00 86.88 159 ASN A CA 1
ATOM 1160 C C . ASN A 1 159 ? -31.790 -1.702 14.138 1.00 86.88 159 ASN A C 1
ATOM 1162 O O . ASN A 1 159 ? -32.835 -2.056 14.678 1.00 86.88 159 ASN A O 1
ATOM 1166 N N . ARG A 1 160 ? -31.550 -1.904 12.836 1.00 89.12 160 ARG A N 1
ATOM 1167 C CA . ARG A 1 160 ? -32.479 -2.608 11.940 1.00 89.12 160 ARG A CA 1
ATOM 1168 C C . ARG A 1 160 ? -32.450 -4.123 12.125 1.00 89.12 160 ARG A C 1
ATOM 1170 O O . ARG A 1 160 ? -33.496 -4.747 12.022 1.00 89.12 160 ARG A O 1
ATOM 1177 N N . ILE A 1 161 ? -31.287 -4.704 12.426 1.00 85.12 161 ILE A N 1
ATOM 1178 C CA . ILE A 1 161 ? -31.122 -6.164 12.510 1.00 85.12 161 ILE A CA 1
ATOM 1179 C C . ILE A 1 161 ? -31.783 -6.767 13.765 1.00 85.12 161 ILE A C 1
ATOM 1181 O O . ILE A 1 161 ? -32.170 -7.931 13.739 1.00 85.12 161 ILE A O 1
ATOM 1185 N N . GLY A 1 162 ? -31.939 -6.036 14.875 1.00 67.56 162 GLY A N 1
ATOM 1186 C CA . GLY A 1 162 ? -32.498 -6.671 16.077 1.00 67.56 162 GLY A CA 1
ATOM 1187 C C . GLY A 1 162 ? -32.874 -5.752 17.224 1.00 67.56 162 GLY A C 1
ATOM 1188 O O . GLY A 1 162 ? -32.356 -5.964 18.313 1.00 67.56 162 GLY A O 1
ATOM 1189 N N . GLY A 1 163 ? -33.753 -4.774 16.954 1.00 58.41 163 GLY A N 1
ATOM 1190 C CA . GLY A 1 163 ? -34.538 -3.972 17.911 1.00 58.41 163 GLY A CA 1
ATOM 1191 C C . GLY A 1 163 ? -33.995 -3.864 19.344 1.00 58.41 163 GLY A C 1
ATOM 1192 O O . GLY A 1 163 ? -34.104 -4.811 20.107 1.00 58.41 163 GLY A O 1
ATOM 1193 N N . ALA A 1 164 ? -33.468 -2.688 19.711 1.00 51.34 164 ALA A N 1
ATOM 1194 C CA . ALA A 1 164 ? -32.914 -2.335 21.030 1.00 51.34 164 ALA A CA 1
ATOM 1195 C C . ALA A 1 164 ? -31.927 -3.372 21.620 1.00 51.34 164 ALA A C 1
ATOM 1197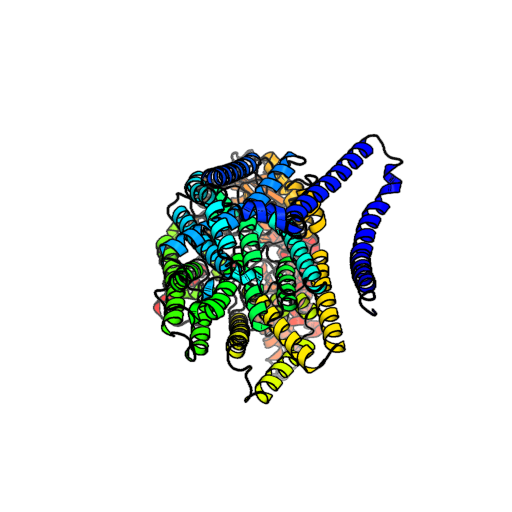 O O . ALA A 1 164 ? -32.287 -4.366 22.248 1.00 51.34 164 ALA A O 1
ATOM 1198 N N . SER A 1 165 ? -30.630 -3.107 21.450 1.00 53.62 165 SER A N 1
ATOM 1199 C CA . SER A 1 165 ? -29.535 -3.952 21.934 1.00 53.62 165 SER A CA 1
ATOM 1200 C C . SER A 1 165 ? -29.630 -4.301 23.432 1.00 53.62 165 SER A C 1
ATOM 1202 O O . SER A 1 165 ? -29.917 -3.464 24.286 1.00 53.62 165 SER A O 1
ATOM 1204 N N . LYS A 1 166 ? -29.314 -5.564 23.760 1.00 59.25 166 LYS A N 1
ATOM 1205 C CA . LYS A 1 166 ? -29.176 -6.065 25.140 1.00 59.25 166 LYS A CA 1
ATOM 1206 C C . LYS A 1 166 ? -28.182 -5.230 25.977 1.00 59.25 166 LYS A C 1
ATOM 1208 O O . LYS A 1 166 ? -27.211 -4.706 25.421 1.00 59.25 166 LYS A O 1
ATOM 1213 N N . PRO A 1 167 ? -28.297 -5.252 27.324 1.00 57.31 167 PRO A N 1
ATOM 1214 C CA . PRO A 1 167 ? -27.404 -4.541 28.247 1.00 57.31 167 PRO A CA 1
ATOM 1215 C C . PRO A 1 167 ? -25.900 -4.767 28.034 1.00 57.31 167 PRO A C 1
ATOM 1217 O O . PRO A 1 167 ? -25.081 -3.893 28.299 1.00 57.31 167 PRO A O 1
ATOM 1220 N N . ALA A 1 168 ? -25.514 -5.932 27.507 1.00 51.41 168 ALA A N 1
ATOM 1221 C CA . ALA A 1 168 ? -24.116 -6.329 27.338 1.00 51.41 168 ALA A CA 1
ATOM 1222 C C . ALA A 1 168 ? -23.293 -5.435 26.380 1.00 51.41 168 ALA A C 1
ATOM 1224 O O . ALA A 1 168 ? -22.060 -5.416 26.479 1.00 51.41 168 ALA A O 1
ATOM 1225 N N . LEU A 1 169 ? -23.949 -4.681 25.488 1.00 65.88 169 LEU A N 1
ATOM 1226 C CA . LEU A 1 169 ? -23.318 -3.718 24.572 1.00 65.88 169 LEU A CA 1
ATOM 1227 C C . LEU A 1 169 ? -23.572 -2.254 24.939 1.00 65.88 169 LEU A C 1
ATOM 1229 O O . LEU A 1 169 ? -23.146 -1.379 24.194 1.00 65.88 169 LEU A O 1
ATOM 1233 N N . GLN A 1 170 ? -24.195 -1.970 26.087 1.00 67.69 170 GLN A N 1
ATOM 1234 C CA . GLN A 1 170 ? -24.527 -0.598 26.503 1.00 67.69 170 GLN A CA 1
ATOM 1235 C C . GLN A 1 170 ? -23.304 0.302 26.739 1.00 67.69 170 GLN A C 1
ATOM 1237 O O . GLN A 1 170 ? -23.457 1.507 26.890 1.00 67.69 170 GLN A O 1
ATOM 1242 N N . ALA A 1 171 ? -22.081 -0.242 26.762 1.00 83.31 171 ALA A N 1
ATOM 1243 C CA . ALA A 1 171 ? -20.882 0.585 26.811 1.00 83.31 171 ALA A CA 1
ATOM 1244 C C . ALA A 1 171 ? -20.691 1.320 25.464 1.00 83.31 171 ALA A C 1
ATOM 1246 O O . ALA A 1 171 ? -20.436 0.644 24.461 1.00 83.31 171 ALA A O 1
ATOM 1247 N N . PRO A 1 172 ? -20.696 2.670 25.432 1.00 85.19 172 PRO A N 1
ATOM 1248 C CA . PRO A 1 172 ? -20.624 3.442 24.187 1.00 85.19 172 PRO A CA 1
ATOM 1249 C C . PRO A 1 172 ? -19.431 3.064 23.312 1.00 85.19 172 PRO A C 1
ATOM 1251 O O . PRO A 1 172 ? -19.574 2.905 22.110 1.00 85.19 172 PRO A O 1
ATOM 1254 N N . LEU A 1 173 ? -18.267 2.813 23.924 1.00 89.1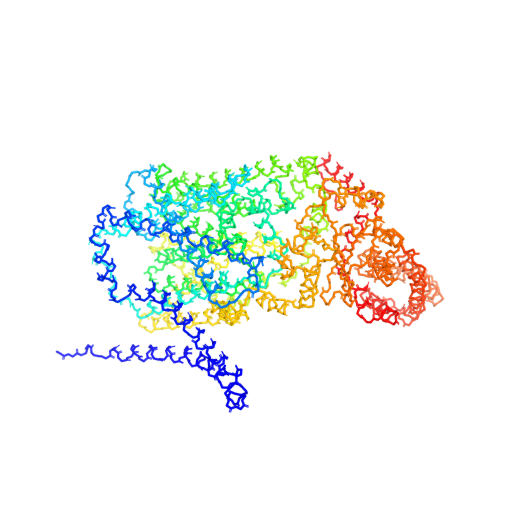2 173 LEU A N 1
ATOM 1255 C CA . LEU A 1 173 ? -17.067 2.384 23.204 1.00 89.12 173 LEU A CA 1
ATOM 1256 C C . LEU A 1 173 ? -17.288 1.095 22.396 1.00 89.12 173 LEU A C 1
ATOM 1258 O O . LEU A 1 173 ? -16.858 1.009 21.251 1.00 89.12 173 LEU A O 1
ATOM 1262 N N . ARG A 1 174 ? -17.966 0.095 22.972 1.00 90.81 174 ARG A N 1
ATOM 1263 C CA . ARG A 1 174 ? -18.213 -1.189 22.297 1.00 90.81 174 ARG A CA 1
ATOM 1264 C C . ARG A 1 174 ? -19.202 -1.034 21.154 1.00 90.81 174 ARG A C 1
ATOM 1266 O O . ARG A 1 174 ? -19.008 -1.637 20.103 1.00 90.81 174 ARG A O 1
ATOM 1273 N N . GLN A 1 175 ? -20.229 -0.210 21.358 1.00 89.94 175 GLN A N 1
ATOM 1274 C CA . GLN A 1 175 ? -21.174 0.139 20.306 1.00 89.94 175 GLN A CA 1
ATOM 1275 C C . GLN A 1 175 ? -20.477 0.899 19.173 1.00 89.94 175 GLN A C 1
ATOM 1277 O O . GLN A 1 175 ? -20.699 0.558 18.015 1.00 89.94 175 GLN A O 1
ATOM 1282 N N . THR A 1 176 ? -19.591 1.852 19.478 1.00 91.19 176 THR A N 1
ATOM 1283 C CA . THR A 1 176 ? -18.794 2.575 18.476 1.00 91.19 176 THR A CA 1
ATOM 1284 C C . THR A 1 176 ? -17.882 1.639 17.694 1.00 91.19 176 THR A C 1
ATOM 1286 O O . THR A 1 176 ? -17.888 1.708 16.472 1.00 91.19 176 THR A O 1
ATOM 1289 N N . ILE A 1 177 ? -17.147 0.740 18.362 1.00 94.62 177 ILE A N 1
ATOM 1290 C CA . ILE A 1 177 ? -16.282 -0.252 17.697 1.00 94.62 177 ILE A CA 1
ATOM 1291 C C . ILE A 1 177 ? -17.111 -1.108 16.735 1.00 94.62 177 ILE A C 1
ATOM 1293 O O . ILE A 1 177 ? -16.810 -1.164 15.547 1.00 94.62 177 ILE A O 1
ATOM 1297 N N . LEU A 1 178 ? -18.185 -1.736 17.224 1.00 93.94 178 LEU A N 1
ATOM 1298 C CA . LEU A 1 178 ? -19.020 -2.609 16.398 1.00 93.94 178 LEU A CA 1
ATOM 1299 C C . LEU A 1 178 ? -19.665 -1.853 15.230 1.00 93.94 178 LEU A C 1
ATOM 1301 O O . LEU A 1 178 ? -19.698 -2.364 14.116 1.00 93.94 178 LEU A O 1
ATOM 1305 N N . SER A 1 179 ? -20.141 -0.631 15.477 1.00 94.31 179 SER A N 1
ATOM 1306 C CA . SER A 1 179 ? -20.740 0.212 14.441 1.00 94.31 179 SER A CA 1
ATOM 1307 C C . SER A 1 179 ? -19.710 0.634 13.396 1.00 94.31 179 SER A C 1
ATOM 1309 O O . SER A 1 179 ? -19.992 0.535 12.211 1.00 94.31 179 SER A O 1
ATOM 1311 N N . PHE A 1 180 ? -18.507 1.047 13.807 1.00 96.44 180 PHE A N 1
ATOM 1312 C CA . PHE A 1 180 ? -17.433 1.412 12.885 1.00 96.44 180 PHE A CA 1
ATOM 1313 C C . PHE A 1 180 ? -17.098 0.252 11.945 1.00 96.44 180 PHE A C 1
ATOM 1315 O O . PHE A 1 180 ? -17.177 0.420 10.734 1.00 96.44 180 PHE A O 1
ATOM 1322 N N . PHE A 1 181 ? -16.784 -0.931 12.485 1.00 97.44 181 PHE A N 1
ATOM 1323 C CA . PHE A 1 181 ? -16.398 -2.079 11.659 1.00 97.44 181 PHE A CA 1
ATOM 1324 C C . PHE A 1 181 ? -17.546 -2.570 10.773 1.00 97.44 181 PHE A C 1
ATOM 1326 O O . PHE A 1 181 ? -17.304 -2.905 9.614 1.00 97.44 181 PHE A O 1
ATOM 1333 N N . LEU A 1 182 ? -18.791 -2.556 11.268 1.00 96.75 182 LEU A N 1
ATOM 1334 C CA . LEU A 1 182 ? -19.948 -2.923 10.451 1.00 96.75 182 LEU A CA 1
ATOM 1335 C C . LEU A 1 182 ? -20.153 -1.941 9.298 1.00 96.75 182 LEU A C 1
ATOM 1337 O O . LEU A 1 182 ? -20.289 -2.370 8.157 1.00 96.75 182 LEU A O 1
ATOM 1341 N N . GLY A 1 183 ? -20.155 -0.634 9.562 1.00 97.25 183 GLY A N 1
ATOM 1342 C CA . GLY A 1 183 ? -20.330 0.351 8.498 1.00 97.25 183 GLY A CA 1
ATOM 1343 C C . GLY A 1 183 ? -19.162 0.372 7.520 1.00 97.25 183 GLY A C 1
ATOM 1344 O O . GLY A 1 183 ? -19.399 0.451 6.321 1.00 97.25 183 GLY A O 1
ATOM 1345 N N . ALA A 1 184 ? -17.924 0.212 7.996 1.00 97.62 184 ALA A N 1
ATOM 1346 C CA . ALA A 1 184 ? -16.754 0.089 7.130 1.00 97.62 184 ALA A CA 1
ATOM 1347 C C . ALA A 1 184 ? -16.834 -1.160 6.236 1.00 97.62 184 ALA A C 1
ATOM 1349 O O . ALA A 1 184 ? -16.455 -1.095 5.071 1.00 97.62 184 ALA A O 1
ATOM 1350 N N . SER A 1 185 ? -17.377 -2.272 6.744 1.00 97.75 185 SER A N 1
ATOM 1351 C CA . SER A 1 185 ? -17.621 -3.489 5.953 1.00 97.75 185 SER A CA 1
ATOM 1352 C C . SER A 1 185 ? -18.723 -3.287 4.915 1.00 97.75 185 SER A C 1
ATOM 1354 O O . SER A 1 185 ? -18.588 -3.739 3.785 1.00 97.75 185 SER A O 1
ATOM 1356 N N . LEU A 1 186 ? -19.806 -2.588 5.270 1.00 97.38 186 LEU A N 1
ATOM 1357 C CA . LEU A 1 186 ? -20.894 -2.272 4.337 1.00 97.38 186 LEU A CA 1
ATOM 1358 C C . LEU A 1 186 ? -20.420 -1.341 3.217 1.00 97.38 186 LEU A C 1
ATOM 1360 O O . LEU A 1 186 ? -20.671 -1.622 2.050 1.00 97.38 186 LEU A O 1
ATOM 1364 N N . TYR A 1 187 ? -19.682 -0.278 3.547 1.00 97.31 187 TYR A N 1
ATOM 1365 C CA . TYR A 1 187 ? -19.044 0.567 2.536 1.00 97.31 187 TYR A CA 1
ATOM 1366 C C . TYR A 1 187 ? -18.017 -0.201 1.710 1.00 97.31 187 TYR A C 1
ATOM 1368 O O . TYR A 1 187 ? -17.955 -0.023 0.500 1.00 97.31 187 TYR A O 1
ATOM 1376 N N . GLY A 1 188 ? -17.245 -1.080 2.346 1.00 96.62 188 GLY A N 1
ATOM 1377 C CA . GLY A 1 188 ? -16.311 -1.966 1.671 1.00 96.62 188 GLY A CA 1
ATOM 1378 C C . GLY A 1 188 ? -16.989 -2.842 0.619 1.00 96.62 188 GLY A C 1
ATOM 1379 O O . GLY A 1 188 ? -16.555 -2.863 -0.529 1.00 96.62 188 GLY A O 1
ATOM 1380 N N . TRP A 1 189 ? -18.093 -3.503 0.971 1.00 97.06 189 TRP A N 1
ATOM 1381 C CA . TRP A 1 189 ? -18.888 -4.286 0.024 1.00 97.06 189 TRP A CA 1
ATOM 1382 C C . TRP A 1 189 ? -19.457 -3.437 -1.110 1.00 97.06 189 TRP A C 1
ATOM 1384 O O . TRP A 1 189 ? -19.356 -3.830 -2.268 1.00 97.06 189 TRP A O 1
ATOM 1394 N N . LEU A 1 190 ? -20.037 -2.278 -0.793 1.00 96.88 190 LEU A N 1
ATOM 1395 C CA . LEU A 1 190 ? -20.661 -1.415 -1.794 1.00 96.88 190 LEU A CA 1
ATOM 1396 C C . LEU A 1 190 ? -19.626 -0.822 -2.759 1.00 96.88 190 LEU A C 1
ATOM 1398 O O . LEU A 1 190 ? -19.830 -0.865 -3.967 1.00 96.88 190 LEU A O 1
ATOM 1402 N N . GLY A 1 191 ? -18.502 -0.321 -2.245 1.00 97.12 191 GLY A N 1
ATOM 1403 C CA . GLY A 1 191 ? -17.418 0.221 -3.062 1.00 97.12 191 GLY A CA 1
ATOM 1404 C C . GLY A 1 191 ? -16.772 -0.839 -3.953 1.00 97.12 191 GLY A C 1
ATOM 1405 O O . GLY A 1 191 ? -16.551 -0.587 -5.134 1.00 97.12 191 GLY A O 1
ATOM 1406 N N . ALA A 1 192 ? -16.528 -2.041 -3.418 1.00 96.31 192 ALA A N 1
ATOM 1407 C CA . ALA A 1 192 ? -16.001 -3.155 -4.203 1.00 96.31 192 ALA A CA 1
ATOM 1408 C C . ALA A 1 192 ? -17.009 -3.600 -5.271 1.00 96.31 192 ALA A C 1
ATOM 1410 O O . ALA A 1 192 ? -16.638 -3.759 -6.426 1.00 96.31 192 ALA A O 1
ATOM 1411 N N . GLY A 1 193 ? -18.288 -3.735 -4.909 1.00 96.75 193 GLY A N 1
ATOM 1412 C CA . GLY A 1 193 ? -19.357 -4.084 -5.841 1.00 96.75 193 GLY A CA 1
ATOM 1413 C C . GLY A 1 193 ? -19.476 -3.086 -6.989 1.00 96.75 193 GLY A C 1
ATOM 1414 O O . GLY A 1 193 ? -19.481 -3.502 -8.140 1.00 96.75 193 GLY A O 1
ATOM 1415 N N . LEU A 1 194 ? -19.494 -1.781 -6.690 1.00 97.00 194 LEU A N 1
ATOM 1416 C CA . LEU A 1 194 ? -19.525 -0.723 -7.704 1.00 97.00 194 LEU A CA 1
ATOM 1417 C C . LEU A 1 194 ? -18.310 -0.762 -8.631 1.00 97.00 194 LEU A C 1
ATOM 1419 O O . LEU A 1 194 ? -18.480 -0.605 -9.835 1.00 97.00 194 LEU A O 1
ATOM 1423 N N . ALA A 1 195 ? -17.111 -0.995 -8.092 1.00 95.88 195 ALA A N 1
ATOM 1424 C CA . ALA A 1 195 ? -15.905 -1.124 -8.904 1.00 95.88 195 ALA A CA 1
ATOM 1425 C C . ALA A 1 195 ? -15.939 -2.378 -9.793 1.00 95.88 195 ALA A C 1
ATOM 1427 O O . ALA A 1 195 ? -15.525 -2.319 -10.942 1.00 95.88 195 ALA A O 1
ATOM 1428 N N . LEU A 1 196 ? -16.468 -3.503 -9.301 1.00 94.88 196 LEU A N 1
ATOM 1429 C CA . LEU A 1 196 ? -16.591 -4.740 -10.082 1.00 94.88 196 LEU A CA 1
ATOM 1430 C C . LEU A 1 196 ? -17.596 -4.621 -11.240 1.00 94.88 196 LEU A C 1
ATOM 1432 O O . LEU A 1 196 ? -17.483 -5.365 -12.209 1.00 94.88 196 LEU A O 1
ATOM 1436 N N . VAL A 1 197 ? -18.579 -3.719 -11.133 1.00 95.50 197 VAL A N 1
ATOM 1437 C CA . VAL A 1 197 ? -19.576 -3.453 -12.187 1.00 95.50 197 VAL A CA 1
ATOM 1438 C C . VAL A 1 197 ? -19.292 -2.173 -12.977 1.00 95.50 197 VAL A C 1
ATOM 1440 O O . VAL A 1 197 ? -20.175 -1.700 -13.689 1.00 95.50 197 VAL A O 1
ATOM 1443 N N . GLU A 1 198 ? -18.088 -1.606 -12.849 1.00 95.00 198 GLU A N 1
ATOM 1444 C CA . GLU A 1 198 ? -17.634 -0.426 -13.605 1.00 95.00 198 GLU A CA 1
ATOM 1445 C C . GLU A 1 198 ? -18.493 0.836 -13.355 1.00 95.00 198 GLU A C 1
ATOM 1447 O O . GLU A 1 198 ? -18.734 1.657 -14.242 1.00 95.00 198 GLU A O 1
ATOM 1452 N N . ARG A 1 199 ? -19.033 0.986 -12.137 1.00 96.62 199 ARG A N 1
ATOM 1453 C CA . ARG A 1 199 ? -19.907 2.109 -11.733 1.00 96.62 199 ARG A CA 1
ATOM 1454 C C . ARG A 1 199 ? -19.363 2.930 -10.571 1.00 96.62 199 ARG A C 1
ATOM 1456 O O . ARG A 1 199 ? -20.089 3.778 -10.045 1.00 96.62 199 ARG A O 1
ATOM 1463 N N . LEU A 1 200 ? -18.123 2.703 -10.142 1.00 97.00 200 LEU A N 1
ATOM 1464 C CA . LEU A 1 200 ? -17.534 3.503 -9.077 1.00 97.00 200 LEU A CA 1
ATOM 1465 C C . LEU A 1 200 ? -17.195 4.899 -9.609 1.00 97.00 200 LEU A C 1
ATOM 1467 O O . LEU A 1 200 ? -16.331 5.072 -10.451 1.00 97.00 200 LEU A O 1
ATOM 1471 N N . SER A 1 201 ? -17.866 5.921 -9.103 1.00 96.50 201 SER A N 1
ATOM 1472 C CA . SER A 1 201 ? -17.609 7.317 -9.454 1.00 96.50 201 SER A CA 1
ATOM 1473 C C . SER A 1 201 ? -17.745 8.204 -8.224 1.00 96.50 201 SER A C 1
ATOM 1475 O O . SER A 1 201 ? -18.337 7.809 -7.215 1.00 96.50 201 SER A O 1
ATOM 1477 N N . VAL A 1 202 ? -17.261 9.444 -8.305 1.00 96.50 202 VAL A N 1
ATOM 1478 C CA . VAL A 1 202 ? -17.502 10.438 -7.248 1.00 96.50 202 VAL A CA 1
ATOM 1479 C C . VAL A 1 202 ? -19.003 10.589 -6.953 1.00 96.50 202 VAL A C 1
ATOM 1481 O O . VAL A 1 202 ? -19.407 10.663 -5.794 1.00 96.50 202 VAL A O 1
ATOM 1484 N N . TRP A 1 203 ? -19.853 10.516 -7.982 1.00 96.88 203 TRP A N 1
ATOM 1485 C CA . TRP A 1 203 ? -21.305 10.634 -7.855 1.00 96.88 203 TRP A CA 1
ATOM 1486 C C . TRP A 1 203 ? -21.941 9.448 -7.136 1.00 96.88 203 TRP A C 1
ATOM 1488 O O . TRP A 1 203 ? -22.780 9.651 -6.259 1.00 96.88 203 TRP A O 1
ATOM 1498 N N . SER A 1 204 ? -21.523 8.216 -7.445 1.00 96.94 204 SER A N 1
ATOM 1499 C CA . SER A 1 204 ? -22.011 7.039 -6.719 1.00 96.94 204 SER A CA 1
ATOM 1500 C C . SER A 1 204 ? -21.587 7.087 -5.250 1.00 96.94 204 SER A C 1
ATOM 1502 O O . SER A 1 204 ? -22.379 6.766 -4.364 1.00 96.94 204 SER A O 1
ATOM 1504 N N . VAL A 1 205 ? -20.365 7.559 -4.970 1.00 96.81 205 VAL A N 1
ATOM 1505 C CA . VAL A 1 205 ? -19.881 7.746 -3.596 1.00 96.81 205 VAL A CA 1
ATOM 1506 C C . VAL A 1 205 ? -20.704 8.802 -2.856 1.00 96.81 205 VAL A C 1
ATOM 1508 O O . VAL A 1 205 ? -21.130 8.552 -1.725 1.00 96.81 205 VAL A O 1
ATOM 1511 N N . LEU A 1 206 ? -20.983 9.950 -3.479 1.00 97.00 206 LEU A N 1
ATOM 1512 C CA . LEU A 1 206 ? -21.839 10.995 -2.909 1.00 97.00 206 LEU A CA 1
ATOM 1513 C C . LEU A 1 206 ? -23.249 10.466 -2.622 1.00 97.00 206 LEU A C 1
ATOM 1515 O O . LEU A 1 206 ? -23.738 10.616 -1.501 1.00 97.00 206 LEU A O 1
ATOM 1519 N N . ALA A 1 207 ? -23.873 9.785 -3.586 1.00 96.50 207 ALA A N 1
ATOM 1520 C CA . ALA A 1 207 ? -25.218 9.228 -3.445 1.00 96.50 207 ALA A CA 1
ATOM 1521 C C . ALA A 1 207 ? -25.334 8.258 -2.257 1.00 96.50 207 ALA A C 1
ATOM 1523 O O . ALA A 1 207 ? -26.341 8.251 -1.551 1.00 96.50 207 ALA A O 1
ATOM 1524 N N . MET A 1 208 ? -24.287 7.475 -1.994 1.00 94.19 208 MET A N 1
ATOM 1525 C CA . MET A 1 208 ? -24.246 6.546 -0.864 1.00 94.19 208 MET A CA 1
ATOM 1526 C C . MET A 1 208 ? -23.919 7.220 0.472 1.00 94.19 208 MET A C 1
ATOM 1528 O O . MET A 1 208 ? -24.439 6.821 1.515 1.00 94.19 208 MET A O 1
ATOM 1532 N N . THR A 1 209 ? -23.043 8.224 0.455 1.00 95.75 209 THR A N 1
ATOM 1533 C CA . THR A 1 209 ? -22.442 8.775 1.679 1.00 95.75 209 THR A CA 1
ATOM 1534 C C . THR A 1 209 ? -23.253 9.931 2.258 1.00 95.75 209 THR A C 1
ATOM 1536 O O . THR A 1 209 ? -23.356 10.060 3.480 1.00 95.75 209 THR A O 1
ATOM 1539 N N . LEU A 1 210 ? -23.896 10.742 1.411 1.00 95.69 210 LEU A N 1
ATOM 1540 C CA . LEU A 1 210 ? -24.716 11.871 1.856 1.00 95.69 210 LEU A CA 1
ATOM 1541 C C . LEU A 1 210 ? -25.862 11.440 2.786 1.00 95.69 210 LEU A C 1
ATOM 1543 O O . LEU A 1 210 ? -25.983 12.036 3.858 1.00 95.69 210 LEU A O 1
ATOM 1547 N N . PRO A 1 211 ? -26.647 10.380 2.494 1.00 94.75 211 PRO A N 1
ATOM 1548 C CA . PRO A 1 211 ? -27.654 9.898 3.435 1.00 94.75 211 PRO A CA 1
ATOM 1549 C C . PRO A 1 211 ? -27.055 9.520 4.795 1.00 94.75 211 PRO A C 1
ATOM 1551 O O . PRO A 1 211 ? -27.602 9.884 5.836 1.00 94.75 211 PRO A O 1
ATOM 1554 N N . ALA A 1 212 ? -25.902 8.842 4.817 1.00 93.44 212 ALA A N 1
ATOM 1555 C CA . ALA A 1 212 ? -25.246 8.459 6.065 1.00 93.44 212 ALA A CA 1
ATOM 1556 C C . ALA A 1 212 ? -24.822 9.679 6.900 1.00 93.44 212 ALA A C 1
ATOM 1558 O O . ALA A 1 212 ? -24.990 9.655 8.120 1.00 93.44 212 ALA A O 1
ATOM 1559 N N . LEU A 1 213 ? -24.332 10.747 6.260 1.00 91.62 213 LEU A N 1
ATOM 1560 C CA . LEU A 1 213 ? -23.963 12.007 6.917 1.00 91.62 213 LEU A CA 1
ATOM 1561 C C . LEU A 1 213 ? -25.177 12.765 7.459 1.00 91.62 213 LEU A C 1
ATOM 1563 O O . LEU A 1 213 ? -25.134 13.247 8.591 1.00 91.62 213 LEU A O 1
ATOM 1567 N N . LEU A 1 214 ? -26.279 12.810 6.707 1.00 92.56 214 LEU A N 1
ATOM 1568 C CA . LEU A 1 214 ? -27.521 13.453 7.150 1.00 92.56 214 LEU A CA 1
ATOM 1569 C C . LEU A 1 214 ? -28.068 12.809 8.435 1.00 92.56 214 LEU A C 1
ATOM 1571 O O . LEU A 1 214 ? -28.556 13.507 9.325 1.00 92.56 214 LEU A O 1
ATOM 1575 N N . PHE A 1 215 ? -27.936 11.486 8.574 1.00 89.50 215 PHE A N 1
ATOM 1576 C CA . PHE A 1 215 ? -28.370 10.749 9.768 1.00 89.50 215 PHE A CA 1
ATOM 1577 C C . PHE A 1 215 ? -27.288 10.598 10.851 1.00 89.50 215 PHE A C 1
ATOM 1579 O O . PHE A 1 215 ? -27.585 10.111 11.951 1.00 89.50 215 PHE A O 1
ATOM 1586 N N . ALA A 1 216 ? -26.052 11.027 10.585 1.00 88.69 216 ALA A N 1
ATOM 1587 C CA . ALA A 1 216 ? -24.923 10.836 11.486 1.00 88.69 216 ALA A CA 1
ATOM 1588 C C . ALA A 1 216 ? -25.105 11.488 12.870 1.00 88.69 216 ALA A C 1
ATOM 1590 O O . ALA A 1 216 ? -24.873 10.799 13.871 1.00 88.69 216 ALA A O 1
ATOM 1591 N N . PRO A 1 217 ? -25.599 12.741 12.996 1.00 87.56 217 PRO A N 1
ATOM 1592 C CA . PRO A 1 217 ? -25.824 13.356 14.305 1.00 87.56 217 PRO A CA 1
ATOM 1593 C C . PRO A 1 217 ? -26.776 12.538 15.181 1.00 87.56 217 PRO A C 1
ATOM 1595 O O . PRO A 1 217 ? -26.502 12.314 16.358 1.00 87.56 217 PRO A O 1
ATOM 1598 N N . ALA A 1 218 ? -27.860 12.014 14.600 1.00 86.25 218 ALA A N 1
ATOM 1599 C CA . ALA A 1 218 ? -28.828 11.186 15.315 1.00 86.25 218 ALA A CA 1
ATOM 1600 C C . ALA A 1 218 ? -28.248 9.819 15.720 1.00 86.25 218 ALA A C 1
ATOM 1602 O O . ALA A 1 218 ? -28.644 9.246 16.739 1.00 86.25 218 ALA A O 1
ATOM 1603 N N . ALA A 1 219 ? -27.330 9.261 14.928 1.00 84.88 219 ALA A N 1
ATOM 1604 C CA . ALA A 1 219 ? -26.625 8.032 15.273 1.00 84.88 219 ALA A CA 1
ATOM 1605 C C . ALA A 1 219 ? -25.641 8.256 16.432 1.00 84.88 219 ALA A C 1
ATOM 1607 O O . ALA A 1 219 ? -25.717 7.533 17.427 1.00 84.88 219 ALA A O 1
ATOM 1608 N N . ILE A 1 220 ? -24.785 9.283 16.349 1.00 83.31 220 ILE A N 1
ATOM 1609 C CA . ILE A 1 220 ? -23.841 9.634 17.420 1.00 83.31 220 ILE A CA 1
ATOM 1610 C C . ILE A 1 220 ? -24.591 9.974 18.703 1.00 83.31 220 ILE A C 1
ATOM 1612 O O . ILE A 1 220 ? -24.260 9.449 19.764 1.00 83.31 220 ILE A O 1
ATOM 1616 N N . PHE A 1 221 ? -25.620 10.821 18.617 1.00 82.94 221 PHE A N 1
ATOM 1617 C CA . PHE A 1 221 ? -26.401 11.233 19.776 1.00 82.94 221 PHE A CA 1
ATOM 1618 C C . PHE A 1 221 ? -26.976 10.024 20.509 1.00 82.94 221 PHE A C 1
ATOM 1620 O O . PHE A 1 221 ? -26.880 9.956 21.729 1.00 82.94 221 PHE A O 1
ATOM 1627 N N . ARG A 1 222 ? -27.503 9.023 19.793 1.00 81.50 222 ARG A N 1
ATOM 1628 C CA . ARG A 1 222 ? -27.992 7.774 20.400 1.00 81.50 222 ARG A CA 1
ATOM 1629 C C . ARG A 1 222 ? -26.890 6.976 21.099 1.00 81.50 222 ARG A C 1
ATOM 1631 O O . ARG A 1 222 ? -27.128 6.470 22.187 1.00 81.50 222 ARG A O 1
ATOM 1638 N N . ILE A 1 223 ? -25.695 6.888 20.514 1.00 82.00 223 ILE A N 1
ATOM 1639 C CA . ILE A 1 223 ? -24.544 6.204 21.135 1.00 82.00 223 ILE A CA 1
ATOM 1640 C C . ILE A 1 223 ? -24.070 6.945 22.396 1.00 82.00 223 ILE A C 1
ATOM 1642 O O . ILE A 1 223 ? -23.658 6.321 23.371 1.00 82.00 223 ILE A O 1
ATOM 1646 N N . LEU A 1 224 ? -24.112 8.279 22.394 1.00 79.44 224 LEU A N 1
ATOM 1647 C CA . LEU A 1 224 ? -23.690 9.090 23.538 1.00 79.44 224 LEU A CA 1
ATOM 1648 C C . LEU A 1 224 ? -24.757 9.147 24.642 1.00 79.44 224 LEU A C 1
ATOM 1650 O O . LEU A 1 224 ? -24.411 9.111 25.821 1.00 79.44 224 LEU A O 1
ATOM 1654 N N . SER A 1 225 ? -26.038 9.203 24.272 1.00 74.56 225 SER A N 1
ATOM 1655 C CA . SER A 1 225 ? -27.184 9.262 25.194 1.00 74.56 225 SER A CA 1
ATOM 1656 C C . SER A 1 225 ? -27.583 7.905 25.773 1.00 74.56 225 SER A C 1
ATOM 1658 O O . SER A 1 225 ? -28.226 7.868 26.818 1.00 74.56 225 SER A O 1
ATOM 1660 N N . SER A 1 226 ? -27.155 6.787 25.170 1.00 70.44 226 SER A N 1
ATOM 1661 C CA . SER A 1 226 ? -27.325 5.446 25.750 1.00 70.44 226 SER A CA 1
ATOM 1662 C C . SER A 1 226 ? -26.517 5.231 27.036 1.00 70.44 226 SER A C 1
ATOM 1664 O O . SER A 1 226 ? -26.686 4.209 27.704 1.00 70.44 226 SER A O 1
ATOM 1666 N N . GLN A 1 227 ? -25.689 6.205 27.439 1.00 66.12 227 GLN A N 1
ATOM 1667 C CA . GLN A 1 227 ? -25.178 6.292 28.802 1.00 66.12 227 GLN A CA 1
ATOM 1668 C C . GLN A 1 227 ? -26.349 6.508 29.764 1.00 66.12 227 GLN A C 1
ATOM 1670 O O . GLN A 1 227 ? -26.806 7.632 29.972 1.00 66.12 227 GLN A O 1
ATOM 1675 N N . THR A 1 228 ? -26.842 5.424 30.362 1.00 54.19 228 THR A N 1
ATOM 1676 C CA . THR A 1 228 ? -27.882 5.502 31.385 1.00 54.19 228 THR A CA 1
ATOM 1677 C C . THR A 1 228 ? -27.464 6.490 32.484 1.00 54.19 228 THR A C 1
ATOM 1679 O O . THR A 1 228 ? -26.310 6.470 32.921 1.00 54.19 228 THR A O 1
ATOM 1682 N N . PRO A 1 229 ? -28.379 7.331 33.003 1.00 52.56 229 PRO A N 1
ATOM 1683 C CA . PRO A 1 229 ? -28.100 8.243 34.116 1.00 52.56 229 PRO A CA 1
ATOM 1684 C C . PRO A 1 229 ? -27.531 7.547 35.365 1.00 52.56 229 PRO A C 1
ATOM 1686 O O . PRO A 1 229 ? -26.886 8.194 36.184 1.00 52.56 229 PRO A O 1
ATOM 1689 N N . THR A 1 230 ? -27.707 6.228 35.493 1.00 45.56 230 THR A N 1
ATOM 1690 C CA . THR A 1 230 ? -27.090 5.385 36.529 1.00 45.56 230 THR A CA 1
ATOM 1691 C C . THR A 1 230 ? -25.567 5.249 36.395 1.00 45.56 230 THR A C 1
ATOM 1693 O O . THR A 1 230 ? -24.891 5.006 37.390 1.00 45.56 230 THR A O 1
ATOM 1696 N N . ALA A 1 231 ? -24.979 5.522 35.224 1.00 46.25 231 ALA A N 1
ATOM 1697 C CA . ALA A 1 231 ? -23.530 5.656 35.051 1.00 46.25 231 ALA A CA 1
ATOM 1698 C C . ALA A 1 231 ? -22.950 6.932 35.703 1.00 46.25 231 ALA A C 1
ATOM 1700 O O . ALA A 1 231 ? -21.728 7.082 35.766 1.00 46.25 231 ALA A O 1
ATOM 1701 N N . LYS A 1 232 ? -23.791 7.820 36.271 1.00 43.81 232 LYS A N 1
ATOM 1702 C CA . LYS A 1 232 ? -23.338 8.887 37.187 1.00 43.81 232 LYS A CA 1
ATOM 1703 C C . LYS A 1 232 ? -22.614 8.342 38.432 1.00 43.81 232 LYS A C 1
ATOM 1705 O O . LYS A 1 232 ? -21.958 9.125 39.112 1.00 43.81 232 LYS A O 1
ATOM 1710 N N . VAL A 1 233 ? -22.690 7.037 38.717 1.00 42.19 233 VAL A N 1
ATOM 1711 C CA . VAL A 1 233 ? -22.221 6.444 39.981 1.00 42.19 233 VAL A CA 1
ATOM 1712 C C . VAL A 1 233 ? -20.775 5.917 39.954 1.00 42.19 233 VAL A C 1
ATOM 1714 O O . VAL A 1 233 ? -20.186 5.769 41.016 1.00 42.19 233 VAL A O 1
ATOM 1717 N N . GLU A 1 234 ? -20.112 5.749 38.804 1.00 41.06 234 GLU A N 1
ATOM 1718 C CA . GLU A 1 234 ? -18.697 5.313 38.792 1.00 41.06 234 GLU A CA 1
ATOM 1719 C C . GLU A 1 234 ? -17.865 5.959 37.676 1.00 41.06 234 GLU A C 1
ATOM 1721 O O . GLU A 1 234 ? -17.132 5.292 36.948 1.00 41.06 234 GLU A O 1
ATOM 1726 N N . MET A 1 235 ? -17.909 7.286 37.537 1.00 42.12 235 MET A N 1
ATOM 1727 C CA . MET A 1 235 ? -16.726 7.951 36.983 1.00 42.12 235 MET A CA 1
ATOM 1728 C C . MET A 1 235 ? -15.639 7.857 38.052 1.00 42.12 235 MET A C 1
ATOM 1730 O O . MET A 1 235 ? -15.773 8.520 39.085 1.00 42.12 235 MET A O 1
ATOM 1734 N N . PRO A 1 236 ? -14.578 7.047 37.858 1.00 43.56 236 PRO A N 1
ATOM 1735 C CA . PRO A 1 236 ? -13.534 6.926 38.857 1.00 43.56 236 PRO A CA 1
ATOM 1736 C C . PRO A 1 236 ? -13.008 8.332 39.111 1.00 43.56 236 PRO A C 1
ATOM 1738 O O . PRO A 1 236 ? -12.694 9.054 38.160 1.00 43.56 236 PRO A O 1
ATOM 1741 N N . HIS A 1 237 ? -12.979 8.723 40.385 1.00 44.25 237 HIS A N 1
ATOM 1742 C CA . HIS A 1 237 ? -12.293 9.899 40.904 1.00 44.25 237 HIS A CA 1
ATOM 1743 C C . HIS A 1 237 ? -11.194 10.385 39.961 1.00 44.25 237 HIS A C 1
ATOM 1745 O O . HIS A 1 237 ? -10.317 9.581 39.654 1.00 44.25 237 HIS A O 1
ATOM 1751 N N . ARG A 1 238 ? -11.253 11.662 39.529 1.00 52.81 238 ARG A N 1
ATOM 1752 C CA . ARG A 1 238 ? -10.178 12.420 38.848 1.00 52.81 238 ARG A CA 1
ATOM 1753 C C . ARG A 1 238 ? -9.068 11.492 38.351 1.00 52.81 238 ARG A C 1
ATOM 1755 O O . ARG A 1 238 ? -8.160 11.205 39.136 1.00 52.81 238 ARG A O 1
ATOM 1762 N N . GLY A 1 239 ? -9.201 10.983 37.118 1.00 60.44 239 GLY A N 1
ATOM 1763 C CA . GLY A 1 239 ? -8.259 10.021 36.541 1.00 60.44 239 GLY A CA 1
ATOM 1764 C C . GLY A 1 239 ? -6.832 10.360 36.959 1.00 60.44 239 GLY A C 1
ATOM 1765 O O . GLY A 1 239 ? -6.450 11.534 36.944 1.00 60.44 239 GLY A O 1
ATOM 1766 N N . SER A 1 240 ? -6.087 9.363 37.446 1.00 81.94 240 SER A N 1
ATOM 1767 C CA . SER A 1 240 ? -4.735 9.606 37.949 1.00 81.94 240 SER A CA 1
ATOM 1768 C C . SER A 1 240 ? -3.935 10.390 36.907 1.00 81.94 240 SER A C 1
ATOM 1770 O O . SER A 1 240 ? -4.150 10.212 35.708 1.00 81.94 240 SER A O 1
ATOM 1772 N N . ALA A 1 241 ? -3.016 11.256 37.344 1.00 87.00 241 ALA A N 1
ATOM 1773 C CA . ALA A 1 241 ? -2.205 12.067 36.428 1.00 87.00 241 ALA A CA 1
ATOM 1774 C C . ALA A 1 241 ? -1.558 11.217 35.314 1.00 87.00 241 ALA A C 1
ATOM 1776 O O . ALA A 1 241 ? -1.472 11.656 34.175 1.00 87.00 241 ALA A O 1
ATOM 1777 N N . LEU A 1 242 ? -1.222 9.960 35.626 1.00 87.50 242 LEU A N 1
ATOM 1778 C CA . LEU A 1 242 ? -0.746 8.963 34.671 1.00 87.50 242 LEU A CA 1
ATOM 1779 C C . LEU A 1 242 ? -1.742 8.648 33.540 1.00 87.50 242 LEU A C 1
ATOM 1781 O O . LEU A 1 242 ? -1.337 8.551 32.390 1.00 87.50 242 LEU A O 1
ATOM 1785 N N . VAL A 1 243 ? -3.034 8.472 33.836 1.00 90.00 243 VAL A N 1
ATOM 1786 C CA . VAL A 1 243 ? -4.053 8.208 32.802 1.00 90.00 243 VAL A CA 1
ATOM 1787 C C . VAL A 1 243 ? -4.190 9.407 31.869 1.00 90.00 243 VAL A C 1
ATOM 1789 O O . VAL A 1 243 ? -4.197 9.218 30.659 1.00 90.00 243 VAL A O 1
ATOM 1792 N N . LEU A 1 244 ? -4.247 10.622 32.423 1.00 88.69 244 LEU A N 1
ATOM 1793 C CA . LEU A 1 244 ? -4.310 11.855 31.629 1.00 88.69 244 LEU A CA 1
ATOM 1794 C C . LEU A 1 244 ? -3.056 12.028 30.762 1.00 88.69 244 LEU A C 1
ATOM 1796 O O . LEU A 1 244 ? -3.160 12.370 29.589 1.00 88.69 244 LEU A O 1
ATOM 1800 N N . PHE A 1 245 ? -1.881 11.737 31.320 1.00 89.19 245 PHE A N 1
ATOM 1801 C CA . PHE A 1 245 ? -0.619 11.765 30.588 1.00 89.19 245 PHE A CA 1
ATOM 1802 C C . PHE A 1 245 ? -0.610 10.776 29.414 1.00 89.19 245 PHE A C 1
ATOM 1804 O O . PHE A 1 245 ? -0.260 11.150 28.302 1.00 89.19 245 PHE A O 1
ATOM 1811 N N . LEU A 1 246 ? -1.054 9.533 29.618 1.00 91.50 246 LEU A N 1
ATOM 1812 C CA . LEU A 1 246 ? -1.097 8.527 28.549 1.00 91.50 246 LEU A CA 1
ATOM 1813 C C . LEU A 1 246 ? -2.163 8.822 27.487 1.00 91.50 246 LEU A C 1
ATOM 1815 O O . LEU A 1 246 ? -1.957 8.513 26.315 1.00 91.50 246 LEU A O 1
ATOM 1819 N N . GLN A 1 247 ? -3.285 9.429 27.879 1.00 91.88 247 GLN A N 1
ATOM 1820 C CA . GLN A 1 247 ? -4.275 9.960 26.939 1.00 91.88 247 GLN A CA 1
ATOM 1821 C C . GLN A 1 247 ? -3.660 11.038 26.052 1.00 91.88 247 GLN A C 1
ATOM 1823 O O . GLN A 1 247 ? -3.810 10.986 24.835 1.00 91.88 247 GLN A O 1
ATOM 1828 N N . TRP A 1 248 ? -2.927 11.973 26.659 1.00 91.12 248 TRP A N 1
ATOM 1829 C CA . TRP A 1 248 ? -2.212 13.011 25.930 1.00 91.12 248 TRP A CA 1
ATOM 1830 C C . TRP A 1 248 ? -1.150 12.420 24.995 1.00 91.12 248 TRP A C 1
ATOM 1832 O O . TRP A 1 248 ? -1.131 12.771 23.822 1.00 91.12 248 TRP A O 1
ATOM 1842 N N . LEU A 1 249 ? -0.343 11.453 25.448 1.00 90.75 249 LEU A N 1
ATOM 1843 C CA . LEU A 1 249 ? 0.622 10.769 24.576 1.00 90.75 249 LEU A CA 1
ATOM 1844 C C . LEU A 1 249 ? -0.054 10.046 23.404 1.00 90.75 249 LEU A C 1
ATOM 1846 O O . LEU A 1 249 ? 0.425 10.130 22.278 1.00 90.75 249 LEU A O 1
ATOM 1850 N N . SER A 1 250 ? -1.175 9.362 23.649 1.00 92.88 250 SER A N 1
ATOM 1851 C CA . SER A 1 250 ? -1.927 8.674 22.589 1.00 92.88 250 SER A CA 1
ATOM 1852 C C . SER A 1 250 ? -2.451 9.665 21.551 1.00 92.88 250 SER A C 1
ATOM 1854 O O . SER A 1 250 ? -2.379 9.402 20.356 1.00 92.88 250 SER A O 1
ATOM 1856 N N . LEU A 1 251 ? -2.942 10.822 21.999 1.00 93.31 251 LEU A N 1
ATOM 1857 C CA . LEU A 1 251 ? -3.374 11.900 21.119 1.00 93.31 251 LEU A CA 1
ATOM 1858 C C . LEU A 1 251 ? -2.209 12.474 20.304 1.00 93.31 251 LEU A C 1
ATOM 1860 O O . LEU A 1 251 ? -2.357 12.661 19.102 1.00 93.31 251 LEU A O 1
ATOM 1864 N N . VAL A 1 252 ? -1.067 12.748 20.941 1.00 91.38 252 VAL A N 1
ATOM 1865 C CA . VAL A 1 252 ? 0.132 13.255 20.258 1.00 91.38 252 VAL A CA 1
ATOM 1866 C C . VAL A 1 252 ? 0.581 12.274 19.179 1.00 91.38 252 VAL A C 1
ATOM 1868 O O . VAL A 1 252 ? 0.851 12.693 18.061 1.00 91.38 252 VAL A O 1
ATOM 1871 N N . LEU A 1 253 ? 0.589 10.972 19.472 1.00 92.44 253 LEU A N 1
ATOM 1872 C CA . LEU A 1 253 ? 0.909 9.940 18.485 1.00 92.44 253 LEU A CA 1
ATOM 1873 C C . LEU A 1 253 ? -0.127 9.843 17.363 1.00 92.44 253 LEU A C 1
ATOM 1875 O O . LEU A 1 253 ? 0.249 9.654 16.213 1.00 92.44 253 LEU A O 1
ATOM 1879 N N . ALA A 1 254 ? -1.418 9.987 17.665 1.00 94.12 254 ALA A N 1
ATOM 1880 C CA . ALA A 1 254 ? -2.465 10.021 16.647 1.00 94.12 254 ALA A CA 1
ATOM 1881 C C . ALA A 1 254 ? -2.304 11.236 15.714 1.00 94.12 254 ALA A C 1
ATOM 1883 O O . ALA A 1 254 ? -2.328 11.087 14.496 1.00 94.12 254 ALA A O 1
ATOM 1884 N N . ALA A 1 255 ? -2.051 12.423 16.271 1.00 92.38 255 ALA A N 1
ATOM 1885 C CA . ALA A 1 255 ? -1.759 13.637 15.508 1.00 92.38 255 ALA A CA 1
ATOM 1886 C C . ALA A 1 255 ? -0.477 13.504 14.672 1.00 92.38 255 ALA A C 1
ATOM 1888 O O . ALA A 1 255 ? -0.452 13.886 13.505 1.00 92.38 255 ALA A O 1
ATOM 1889 N N . TYR A 1 256 ? 0.571 12.918 15.252 1.00 92.12 256 TYR A N 1
ATOM 1890 C CA . TYR A 1 256 ? 1.811 12.614 14.551 1.00 92.12 256 TYR A CA 1
ATOM 1891 C C . TYR A 1 256 ? 1.567 11.672 13.367 1.00 92.12 256 TYR A C 1
ATOM 1893 O O . TYR A 1 256 ? 2.002 11.963 12.258 1.00 92.12 256 TYR A O 1
ATOM 1901 N N . LEU A 1 257 ? 0.817 10.583 13.574 1.00 92.56 257 LEU A N 1
ATOM 1902 C CA . LEU A 1 257 ? 0.425 9.649 12.517 1.00 92.56 257 LEU A CA 1
ATOM 1903 C C . LEU A 1 257 ? -0.371 10.329 11.409 1.00 92.56 257 LEU A C 1
ATOM 1905 O O . LEU A 1 257 ? -0.092 10.094 10.239 1.00 92.56 257 LEU A O 1
ATOM 1909 N N . LEU A 1 258 ? -1.339 11.175 11.764 1.00 93.69 258 LEU A N 1
ATOM 1910 C CA . LEU A 1 258 ? -2.095 11.954 10.790 1.00 93.69 258 LEU A CA 1
ATOM 1911 C C . LEU A 1 258 ? -1.144 12.776 9.908 1.00 93.69 258 LEU A C 1
ATOM 1913 O O . LEU A 1 258 ? -1.260 12.739 8.687 1.00 93.69 258 LEU A O 1
ATOM 1917 N N . LEU A 1 259 ? -0.159 13.448 10.506 1.00 91.88 259 LEU A N 1
ATOM 1918 C CA . LEU A 1 259 ? 0.807 14.246 9.759 1.00 91.88 259 LEU A CA 1
ATOM 1919 C C . LEU A 1 259 ? 1.694 13.381 8.850 1.00 91.88 259 LEU A C 1
ATOM 1921 O O . LEU A 1 259 ? 1.737 13.596 7.643 1.00 91.88 259 LEU A O 1
ATOM 1925 N N . VAL A 1 260 ? 2.375 12.378 9.406 1.00 91.62 260 VAL A N 1
ATOM 1926 C CA . VAL A 1 260 ? 3.406 11.634 8.661 1.00 91.62 260 VAL A CA 1
ATOM 1927 C C . VAL A 1 260 ? 2.864 10.501 7.793 1.00 91.62 260 VAL A C 1
ATOM 1929 O O . VAL A 1 260 ? 3.620 9.917 7.026 1.00 91.62 260 VAL A O 1
ATOM 1932 N N . ARG A 1 261 ? 1.587 10.122 7.942 1.00 91.25 261 ARG A N 1
ATOM 1933 C CA . ARG A 1 261 ? 0.974 9.018 7.177 1.00 91.25 261 ARG A CA 1
ATOM 1934 C C . ARG A 1 261 ? -0.204 9.427 6.319 1.00 91.25 261 ARG A C 1
ATOM 1936 O O . ARG A 1 261 ? -0.486 8.719 5.361 1.00 91.25 261 ARG A O 1
ATOM 1943 N N . VAL A 1 262 ? -0.918 10.495 6.675 1.00 93.00 262 VAL A N 1
ATOM 1944 C CA . VAL A 1 262 ? -2.063 10.975 5.889 1.00 93.00 262 VAL A CA 1
ATOM 1945 C C . VAL A 1 262 ? -1.702 12.240 5.136 1.00 93.00 262 VAL A C 1
ATOM 1947 O O . VAL A 1 262 ? -2.004 12.330 3.951 1.00 93.00 262 VAL A O 1
ATOM 1950 N N . VAL A 1 263 ? -1.072 13.214 5.793 1.00 92.75 263 VAL A N 1
ATOM 1951 C CA . VAL A 1 263 ? -0.716 14.481 5.145 1.00 92.75 263 VAL A CA 1
ATOM 1952 C C . VAL A 1 263 ? 0.496 14.314 4.233 1.00 92.75 263 VAL A C 1
ATOM 1954 O O . VAL A 1 263 ? 0.431 14.784 3.105 1.00 92.75 263 VAL A O 1
ATOM 1957 N N . ASP A 1 264 ? 1.535 13.597 4.668 1.00 91.50 264 ASP A N 1
ATOM 1958 C CA . ASP A 1 264 ? 2.710 13.288 3.841 1.00 91.50 264 ASP A CA 1
ATOM 1959 C C . ASP A 1 264 ? 2.313 12.542 2.544 1.00 91.50 264 ASP A C 1
ATOM 1961 O O . ASP A 1 264 ? 1.812 11.412 2.618 1.00 91.50 264 ASP A O 1
ATOM 1965 N N . PRO A 1 265 ? 2.496 13.150 1.354 1.00 89.44 265 PRO A N 1
ATOM 1966 C CA . PRO A 1 265 ? 2.146 12.525 0.086 1.00 89.44 265 PRO A CA 1
ATOM 1967 C C . PRO A 1 265 ? 3.247 11.595 -0.439 1.00 89.44 265 PRO A C 1
ATOM 1969 O O . PRO A 1 265 ? 3.005 10.895 -1.418 1.00 89.44 265 PRO A O 1
ATOM 1972 N N . ALA A 1 266 ? 4.441 11.591 0.168 1.00 86.75 266 ALA A N 1
ATOM 1973 C CA . ALA A 1 266 ? 5.624 10.946 -0.389 1.00 86.75 266 ALA A CA 1
ATOM 1974 C C . ALA A 1 266 ? 6.344 10.033 0.618 1.00 86.75 266 ALA A C 1
ATOM 1976 O O . ALA A 1 266 ? 7.508 10.267 0.954 1.00 86.75 266 ALA A O 1
ATOM 1977 N N . PRO A 1 267 ? 5.689 8.964 1.110 1.00 85.19 267 PRO A N 1
ATOM 1978 C CA . PRO A 1 267 ? 6.363 8.017 1.984 1.00 85.19 267 PRO A CA 1
ATOM 1979 C C . PRO A 1 267 ? 7.457 7.255 1.216 1.00 85.19 267 PRO A C 1
ATOM 1981 O O . PRO A 1 267 ? 7.333 6.955 0.028 1.00 85.19 267 PRO A O 1
ATOM 1984 N N . ASN A 1 268 ? 8.529 6.897 1.918 1.00 81.44 268 ASN A N 1
ATOM 1985 C CA . ASN A 1 268 ? 9.641 6.143 1.344 1.00 81.44 268 ASN A CA 1
ATOM 1986 C C . ASN A 1 268 ? 9.319 4.634 1.279 1.00 81.44 268 ASN A C 1
ATOM 1988 O O . ASN A 1 268 ? 9.710 3.877 2.167 1.00 81.44 268 ASN A O 1
ATOM 1992 N N . ASP A 1 269 ? 8.546 4.207 0.276 1.00 83.19 269 ASP A N 1
ATOM 1993 C CA . ASP A 1 269 ? 8.168 2.801 0.073 1.00 83.19 269 ASP A CA 1
ATOM 1994 C C . ASP A 1 269 ? 8.060 2.439 -1.416 1.00 83.19 269 ASP A C 1
ATOM 1996 O O . ASP A 1 269 ? 7.148 2.897 -2.100 1.00 83.19 269 ASP A O 1
ATOM 2000 N N . GLY A 1 270 ? 8.959 1.582 -1.906 1.00 80.06 270 GLY A N 1
ATOM 2001 C CA . GLY A 1 270 ? 9.000 1.161 -3.310 1.00 80.06 270 GLY A CA 1
ATOM 2002 C C . GLY A 1 270 ? 7.709 0.494 -3.801 1.00 80.06 270 GLY A C 1
ATOM 2003 O O . GLY A 1 270 ? 7.201 0.870 -4.854 1.00 80.06 270 GLY A O 1
ATOM 2004 N N . ASP A 1 271 ? 7.115 -0.402 -3.004 1.00 79.88 271 ASP A N 1
ATOM 2005 C CA . ASP A 1 271 ? 5.847 -1.077 -3.342 1.00 79.88 271 ASP A CA 1
ATOM 2006 C C . ASP A 1 271 ? 4.721 -0.063 -3.605 1.00 79.88 271 ASP A C 1
ATOM 2008 O O . ASP A 1 271 ? 3.823 -0.277 -4.420 1.00 79.88 271 ASP A O 1
ATOM 2012 N N . LEU A 1 272 ? 4.689 1.025 -2.826 1.00 86.75 272 LEU A N 1
ATOM 2013 C CA . LEU A 1 272 ? 3.650 2.035 -2.984 1.00 86.75 272 LEU A CA 1
ATOM 2014 C C . LEU A 1 272 ? 3.711 2.625 -4.391 1.00 86.75 272 LEU A C 1
ATOM 2016 O O . LEU A 1 272 ? 2.689 2.685 -5.085 1.00 86.75 272 LEU A O 1
ATOM 2020 N N . TRP A 1 273 ? 4.915 3.073 -4.741 1.00 85.62 273 TRP A N 1
ATOM 2021 C CA . TRP A 1 273 ? 5.211 3.773 -5.976 1.00 85.62 273 TRP A CA 1
ATOM 2022 C C . TRP A 1 273 ? 5.029 2.878 -7.181 1.00 85.62 273 TRP A C 1
ATOM 2024 O O . TRP A 1 273 ? 4.430 3.303 -8.155 1.00 85.62 273 TRP A O 1
ATOM 2034 N N . GLU A 1 274 ? 5.479 1.634 -7.083 1.00 81.06 274 GLU A N 1
ATOM 2035 C CA . GLU A 1 274 ? 5.450 0.702 -8.196 1.00 81.06 274 GLU A CA 1
ATOM 2036 C C . GLU A 1 274 ? 4.021 0.395 -8.643 1.00 81.06 274 GLU A C 1
ATOM 2038 O O . GLU A 1 274 ? 3.765 0.323 -9.841 1.00 81.06 274 GLU A O 1
ATOM 2043 N N . HIS A 1 275 ? 3.074 0.217 -7.716 1.00 83.81 275 HIS A N 1
ATOM 2044 C CA . HIS A 1 275 ? 1.862 -0.519 -8.077 1.00 83.81 275 HIS A CA 1
ATOM 2045 C C . HIS A 1 275 ? 0.575 -0.175 -7.315 1.00 83.81 275 HIS A C 1
ATOM 2047 O O . HIS A 1 275 ? -0.510 -0.280 -7.887 1.00 83.81 275 HIS A O 1
ATOM 2053 N N . TYR A 1 276 ? 0.637 0.255 -6.048 1.00 88.81 276 TYR A N 1
ATOM 2054 C CA . TYR A 1 276 ? -0.586 0.610 -5.307 1.00 88.81 276 TYR A CA 1
ATOM 2055 C C . TYR A 1 276 ? -1.194 1.916 -5.820 1.00 88.81 276 TYR A C 1
ATOM 2057 O O . TYR A 1 276 ? -2.400 1.977 -6.056 1.00 88.81 276 TYR A O 1
ATOM 2065 N N . LEU A 1 277 ? -0.371 2.956 -6.004 1.00 88.06 277 LEU A N 1
ATOM 2066 C CA . LEU A 1 277 ? -0.852 4.236 -6.532 1.00 88.06 277 LEU A CA 1
ATOM 2067 C C . LEU A 1 277 ? -1.403 4.068 -7.945 1.00 88.06 277 LEU A C 1
ATOM 2069 O O . LEU A 1 277 ? -2.496 4.551 -8.219 1.00 88.06 277 LEU A O 1
ATOM 2073 N N . HIS A 1 278 ? -0.704 3.313 -8.792 1.00 87.50 278 HIS A N 1
ATOM 2074 C CA . HIS A 1 278 ? -1.151 2.994 -10.144 1.00 87.50 278 HIS A CA 1
ATOM 2075 C C . HIS A 1 278 ? -2.520 2.317 -10.159 1.00 87.50 278 HIS A C 1
ATOM 2077 O O . HIS A 1 278 ? -3.409 2.767 -10.879 1.00 87.50 278 HIS A O 1
ATOM 2083 N N . TYR A 1 279 ? -2.722 1.299 -9.316 1.00 90.88 279 TYR A N 1
ATOM 2084 C CA . TYR A 1 279 ? -4.012 0.625 -9.215 1.00 90.88 279 TYR A CA 1
ATOM 2085 C C . TYR A 1 279 ? -5.125 1.582 -8.774 1.00 90.88 279 TYR A C 1
ATOM 2087 O O . TYR A 1 279 ? -6.160 1.663 -9.427 1.00 90.88 279 TYR A O 1
ATOM 2095 N N . TYR A 1 280 ? -4.933 2.354 -7.698 1.00 91.88 280 TYR A N 1
ATOM 2096 C CA . TYR A 1 280 ? -5.978 3.272 -7.229 1.00 91.88 280 TYR A CA 1
ATOM 2097 C C . TYR A 1 280 ? -6.269 4.405 -8.214 1.00 91.88 280 TYR A C 1
ATOM 2099 O O . TYR A 1 280 ? -7.428 4.797 -8.345 1.00 91.88 280 TYR A O 1
ATOM 2107 N N . SER A 1 281 ? -5.249 4.920 -8.901 1.00 88.38 281 SER A N 1
ATOM 2108 C CA . SER A 1 281 ? -5.418 5.918 -9.957 1.00 88.38 281 SER A CA 1
ATOM 2109 C C . SER A 1 281 ? -6.194 5.342 -11.139 1.00 88.38 281 SER A C 1
ATOM 2111 O O . SER A 1 281 ? -7.113 5.990 -11.629 1.00 88.38 281 SER A O 1
ATOM 2113 N N . GLU A 1 282 ? -5.898 4.109 -11.555 1.00 88.62 282 GLU A N 1
ATOM 2114 C CA . GLU A 1 282 ? -6.621 3.437 -12.637 1.00 88.62 282 GLU A CA 1
ATOM 2115 C C . GLU A 1 282 ? -8.084 3.158 -12.270 1.00 88.62 282 GLU A C 1
ATOM 2117 O O . GLU A 1 282 ? -8.979 3.472 -13.056 1.00 88.62 282 GLU A O 1
ATOM 2122 N N . VAL A 1 283 ? -8.357 2.655 -11.060 1.00 91.38 283 VAL A N 1
ATOM 2123 C CA . VAL A 1 283 ? -9.739 2.465 -10.588 1.00 91.38 283 VAL A CA 1
ATOM 2124 C C . VAL A 1 283 ? -10.468 3.804 -10.459 1.00 91.38 283 VAL A C 1
ATOM 2126 O O . VAL A 1 283 ? -11.641 3.899 -10.806 1.00 91.38 283 VAL A O 1
ATOM 2129 N N . GLY A 1 284 ? -9.792 4.850 -9.978 1.00 89.44 284 GLY A N 1
ATOM 2130 C CA . GLY A 1 284 ? -10.363 6.193 -9.878 1.00 89.44 284 GLY A CA 1
ATOM 2131 C C . GLY A 1 284 ? -10.719 6.791 -11.241 1.00 89.44 284 GLY A C 1
ATOM 2132 O O . GLY A 1 284 ? -11.762 7.428 -11.364 1.00 89.44 284 GLY A O 1
ATOM 2133 N N . ALA A 1 285 ? -9.886 6.552 -12.257 1.00 86.88 285 ALA A N 1
ATOM 2134 C CA . ALA A 1 285 ? -10.084 7.059 -13.613 1.00 86.88 285 ALA A CA 1
ATOM 2135 C C . ALA A 1 285 ? -11.149 6.277 -14.397 1.00 86.88 285 ALA A C 1
ATOM 2137 O O . ALA A 1 285 ? -11.969 6.872 -15.091 1.00 86.88 285 ALA A O 1
ATOM 2138 N N . THR A 1 286 ? -11.147 4.948 -14.292 1.00 90.56 286 THR A N 1
ATOM 2139 C CA . THR A 1 286 ? -12.061 4.074 -15.052 1.00 90.56 286 THR A CA 1
ATOM 2140 C C . THR A 1 286 ? -13.378 3.812 -14.327 1.00 90.56 286 THR A C 1
ATOM 2142 O O . THR A 1 286 ? -14.348 3.370 -14.936 1.00 90.56 286 THR A O 1
ATOM 2145 N N . GLY A 1 287 ? -13.414 4.036 -13.014 1.00 92.94 287 GLY A N 1
ATOM 2146 C CA . GLY A 1 287 ? -14.514 3.611 -12.158 1.00 92.94 287 GLY A CA 1
ATOM 2147 C C . GLY A 1 287 ? -14.650 2.095 -12.028 1.00 92.94 287 GLY A C 1
ATOM 2148 O O . GLY A 1 287 ? -15.679 1.606 -11.546 1.00 92.94 287 GLY A O 1
ATOM 2149 N N . SER A 1 288 ? -13.627 1.349 -12.450 1.00 93.00 288 SER A N 1
ATOM 2150 C CA . SER A 1 288 ? -13.645 -0.101 -12.495 1.00 93.00 288 SER A CA 1
ATOM 2151 C C . SER A 1 288 ? -12.416 -0.722 -11.844 1.00 93.00 288 SER A C 1
ATOM 2153 O O . SER A 1 288 ? -11.302 -0.237 -12.002 1.00 93.00 288 SER A O 1
ATOM 2155 N N . SER A 1 289 ? -12.603 -1.840 -11.141 1.00 90.44 289 SER A N 1
ATOM 2156 C CA . SER A 1 289 ? -11.496 -2.727 -10.755 1.00 90.44 289 SER A CA 1
ATOM 2157 C C . SER A 1 289 ? -11.160 -3.757 -11.841 1.00 90.44 289 SER A C 1
ATOM 2159 O O . SER A 1 289 ? -10.248 -4.561 -11.660 1.00 90.44 289 SER A O 1
ATOM 2161 N N . ILE A 1 290 ? -11.905 -3.769 -12.955 1.00 86.50 290 ILE A N 1
ATOM 2162 C CA . ILE A 1 290 ? -11.870 -4.793 -14.002 1.00 86.50 290 ILE A CA 1
ATOM 2163 C C . ILE A 1 290 ? -12.112 -4.189 -15.405 1.00 86.50 290 ILE A C 1
ATOM 2165 O O . ILE A 1 290 ? -13.102 -3.501 -15.598 1.00 86.50 290 ILE A O 1
ATOM 2169 N N . PRO A 1 291 ? -11.351 -4.569 -16.448 1.00 69.12 291 PRO A N 1
ATOM 2170 C CA . PRO A 1 291 ? -9.972 -5.033 -16.391 1.00 69.12 291 PRO A CA 1
ATOM 2171 C C . PRO A 1 291 ? -9.064 -3.852 -16.025 1.00 69.12 291 PRO A C 1
ATOM 2173 O O . PRO A 1 291 ? -9.054 -2.855 -16.737 1.00 69.12 291 PRO A O 1
ATOM 2176 N N . SER A 1 292 ? -8.290 -3.959 -14.946 1.00 72.69 292 SER A N 1
ATOM 2177 C CA . SER A 1 292 ? -7.181 -3.031 -14.722 1.00 72.69 292 SER A CA 1
ATOM 2178 C C . SER A 1 292 ? -5.959 -3.507 -15.506 1.00 72.69 292 SER A C 1
ATOM 2180 O O . SER A 1 292 ? -5.607 -4.690 -15.469 1.00 72.69 292 SER A O 1
ATOM 2182 N N . GLY A 1 293 ? -5.287 -2.590 -16.199 1.00 76.00 293 GLY A N 1
ATOM 2183 C CA . GLY A 1 293 ? -3.923 -2.780 -16.678 1.00 76.00 293 GLY A CA 1
ATOM 2184 C C . GLY A 1 293 ? -3.000 -3.161 -15.522 1.00 76.00 293 GLY A C 1
ATOM 2185 O O . GLY A 1 293 ? -2.110 -3.989 -15.713 1.00 76.00 293 GLY A O 1
ATOM 2186 N N . VAL A 1 294 ? -3.275 -2.670 -14.306 1.00 83.19 294 VAL A N 1
ATOM 2187 C CA . VAL A 1 294 ? -2.621 -3.120 -13.071 1.00 83.19 294 VAL A CA 1
ATOM 2188 C C . VAL A 1 294 ? -3.224 -4.425 -12.549 1.00 83.19 294 VAL A C 1
ATOM 2190 O O . VAL A 1 294 ? -3.989 -4.452 -11.581 1.00 83.19 294 VAL A O 1
ATOM 2193 N N . TRP A 1 295 ? -2.929 -5.519 -13.245 1.00 76.88 295 TRP A N 1
ATOM 2194 C CA . TRP A 1 295 ? -3.668 -6.777 -13.132 1.00 76.88 295 TRP A CA 1
ATOM 2195 C C . TRP A 1 295 ? -3.529 -7.467 -11.769 1.00 76.88 295 TRP A C 1
ATOM 2197 O O . TRP A 1 295 ? -4.505 -8.003 -11.251 1.00 76.88 295 TRP A O 1
ATOM 2207 N N . TYR A 1 296 ? -2.349 -7.467 -11.147 1.00 81.38 296 TYR A N 1
ATOM 2208 C CA . TYR A 1 296 ? -2.150 -8.293 -9.953 1.00 81.38 296 TYR A CA 1
ATOM 2209 C C . TYR A 1 296 ? -2.783 -7.671 -8.689 1.00 81.38 296 TYR A C 1
ATOM 2211 O O . TYR A 1 296 ? -3.242 -8.389 -7.799 1.00 81.38 296 TYR A O 1
ATOM 2219 N N . HIS A 1 297 ? -2.928 -6.338 -8.628 1.00 85.81 297 HIS A N 1
ATOM 2220 C CA . HIS A 1 297 ? -3.669 -5.679 -7.537 1.00 85.81 297 HIS A CA 1
ATOM 2221 C C . HIS A 1 297 ? -5.160 -5.934 -7.572 1.00 85.81 297 HIS A C 1
ATOM 2223 O O . HIS A 1 297 ? -5.820 -5.751 -6.550 1.00 85.81 297 HIS A O 1
ATOM 2229 N N . PHE A 1 298 ? -5.696 -6.427 -8.683 1.00 87.44 298 PHE A N 1
ATOM 2230 C CA . PHE A 1 298 ? -7.041 -6.966 -8.667 1.00 87.44 298 PHE A CA 1
ATOM 2231 C C . PHE A 1 298 ? -7.160 -8.093 -7.624 1.00 87.44 298 PHE A C 1
ATOM 2233 O O . PHE A 1 298 ? -8.058 -8.068 -6.781 1.00 87.44 298 PHE A O 1
ATOM 2240 N N . PHE A 1 299 ? -6.210 -9.034 -7.577 1.00 86.75 299 PHE A N 1
ATOM 2241 C CA . PHE A 1 299 ? -6.243 -10.128 -6.600 1.00 86.75 299 PHE A CA 1
ATOM 2242 C C . PHE A 1 299 ? -6.118 -9.613 -5.163 1.00 86.75 299 PHE A C 1
ATOM 2244 O O . PHE A 1 299 ? -6.875 -10.055 -4.291 1.00 86.75 299 PHE A O 1
ATOM 2251 N N . LEU A 1 300 ? -5.228 -8.638 -4.944 1.00 85.31 300 LEU A N 1
ATOM 2252 C CA . LEU A 1 300 ? -4.873 -8.142 -3.612 1.00 85.31 300 LEU A CA 1
ATOM 2253 C C . LEU A 1 300 ? -5.838 -7.089 -3.048 1.00 85.31 300 LEU A C 1
ATOM 2255 O O . LEU A 1 300 ? -6.055 -7.029 -1.839 1.00 85.31 300 LEU A O 1
ATOM 2259 N N . SER A 1 301 ? -6.405 -6.245 -3.908 1.00 90.31 301 SER A N 1
ATOM 2260 C CA . SER A 1 301 ? -7.035 -4.979 -3.520 1.00 90.31 301 SER A CA 1
ATOM 2261 C C . SER A 1 301 ? -8.462 -4.801 -4.051 1.00 90.31 301 SER A C 1
ATOM 2263 O O . SER A 1 301 ? -9.113 -3.834 -3.656 1.00 90.31 301 SER A O 1
ATOM 2265 N N . LYS A 1 302 ? -9.024 -5.728 -4.852 1.00 92.19 302 LYS A N 1
ATOM 2266 C CA . LYS A 1 302 ? -10.440 -5.656 -5.302 1.00 92.19 302 LYS A CA 1
ATOM 2267 C C . LYS A 1 302 ? -11.434 -5.513 -4.152 1.00 92.19 302 LYS A C 1
ATOM 2269 O O . LYS A 1 302 ? -12.454 -4.846 -4.279 1.00 92.19 302 LYS A O 1
ATOM 2274 N N . GLY A 1 303 ? -11.125 -6.137 -3.015 1.00 90.31 303 GLY A N 1
ATOM 2275 C CA . GLY A 1 303 ? -11.985 -6.113 -1.842 1.00 90.31 303 GLY A CA 1
ATOM 2276 C C . GLY A 1 303 ? -11.870 -4.835 -1.020 1.00 90.31 303 GLY A C 1
ATOM 2277 O O . GLY A 1 303 ? -12.639 -4.662 -0.086 1.00 90.31 303 GLY A O 1
ATOM 2278 N N . ALA A 1 304 ? -10.940 -3.932 -1.345 1.00 94.31 304 ALA A N 1
ATOM 2279 C CA . ALA A 1 304 ? -10.675 -2.708 -0.594 1.00 94.31 304 ALA A CA 1
ATOM 2280 C C . ALA A 1 304 ? -11.683 -1.591 -0.919 1.00 94.31 304 ALA A C 1
ATOM 2282 O O . ALA A 1 304 ? -11.295 -0.446 -1.121 1.00 94.31 304 ALA A O 1
ATOM 2283 N N . GLY A 1 305 ? -12.984 -1.887 -0.973 1.00 96.12 305 GLY A N 1
ATOM 2284 C CA . GLY A 1 305 ? -13.982 -0.969 -1.533 1.00 96.12 305 GLY A CA 1
ATOM 2285 C C . GLY A 1 305 ? -13.996 0.426 -0.908 1.00 96.12 305 GLY A C 1
ATOM 2286 O O . GLY A 1 305 ? -14.112 1.406 -1.631 1.00 96.12 305 GLY A O 1
ATOM 2287 N N . LEU A 1 306 ? -13.778 0.548 0.406 1.00 96.25 306 LEU A N 1
ATOM 2288 C CA . LEU A 1 306 ? -13.683 1.857 1.066 1.00 96.25 306 LEU A CA 1
ATOM 2289 C C . LEU A 1 306 ? -12.434 2.653 0.625 1.00 96.25 306 LEU A C 1
ATOM 2291 O O . LEU A 1 306 ? -12.488 3.875 0.528 1.00 96.25 306 LEU A O 1
ATOM 2295 N N . PHE A 1 307 ? -11.330 1.969 0.308 1.00 96.75 307 PHE A N 1
ATOM 2296 C CA . PHE A 1 307 ? -10.122 2.576 -0.263 1.00 96.75 307 PHE A CA 1
ATOM 2297 C C . PHE A 1 307 ? -10.404 3.063 -1.686 1.00 96.75 307 PHE A C 1
ATOM 2299 O O . PHE A 1 307 ? -10.062 4.195 -2.014 1.00 96.75 307 PHE A O 1
ATOM 2306 N N . LEU A 1 308 ? -11.090 2.247 -2.496 1.00 96.69 308 LEU A N 1
ATOM 2307 C CA . LEU A 1 308 ? -11.496 2.619 -3.856 1.00 96.69 308 LEU A CA 1
ATOM 2308 C C . LEU A 1 308 ? -12.441 3.829 -3.842 1.00 96.69 308 LEU A C 1
ATOM 2310 O O . LEU A 1 308 ? -12.263 4.763 -4.617 1.00 96.69 308 LEU A O 1
ATOM 2314 N N . MET A 1 309 ? -13.403 3.862 -2.914 1.00 97.19 309 MET A N 1
ATOM 2315 C CA . MET A 1 309 ? -14.279 5.021 -2.720 1.00 97.19 309 MET A CA 1
ATOM 2316 C C . MET A 1 309 ? -13.488 6.269 -2.328 1.00 97.19 309 MET A C 1
ATOM 2318 O O . MET A 1 309 ? -13.760 7.340 -2.862 1.00 97.19 309 MET A O 1
ATOM 2322 N N . SER A 1 310 ? -12.497 6.144 -1.439 1.00 96.19 310 SER A N 1
ATOM 2323 C CA . SER A 1 310 ? -11.612 7.266 -1.117 1.00 96.19 310 SER A CA 1
ATOM 2324 C C . SER A 1 310 ? -10.874 7.754 -2.363 1.00 96.19 310 SER A C 1
ATOM 2326 O O . SER A 1 310 ? -10.932 8.945 -2.665 1.00 96.19 310 SER A O 1
ATOM 2328 N N . ALA A 1 311 ? -10.269 6.845 -3.133 1.00 95.12 311 ALA A N 1
ATOM 2329 C CA . ALA A 1 311 ? -9.579 7.183 -4.374 1.00 95.12 311 ALA A CA 1
ATOM 2330 C C . ALA A 1 311 ? -10.496 7.913 -5.374 1.00 95.12 311 ALA A C 1
ATOM 2332 O O . ALA A 1 311 ? -10.093 8.924 -5.938 1.00 95.12 311 ALA A O 1
ATOM 2333 N N . ALA A 1 312 ? -11.755 7.492 -5.517 1.00 95.12 312 ALA A N 1
ATOM 2334 C CA . ALA A 1 312 ? -12.737 8.175 -6.365 1.00 95.12 312 ALA A CA 1
ATOM 2335 C C . ALA A 1 312 ? -13.112 9.590 -5.864 1.00 95.12 312 ALA A C 1
ATOM 2337 O O . ALA A 1 312 ? -13.532 10.443 -6.646 1.00 95.12 312 ALA A O 1
ATOM 2338 N N . THR A 1 313 ? -12.975 9.870 -4.562 1.00 94.50 313 THR A N 1
ATOM 2339 C CA . THR A 1 313 ? -13.332 11.175 -3.972 1.00 94.50 313 THR A CA 1
ATOM 2340 C C . THR A 1 313 ? -12.233 12.233 -4.001 1.00 94.50 313 THR A C 1
ATOM 2342 O O . THR A 1 313 ? -12.551 13.407 -3.855 1.00 94.50 313 THR A O 1
ATOM 2345 N N . GLY A 1 314 ? -10.967 11.866 -4.187 1.00 90.31 314 GLY A N 1
ATOM 2346 C CA . GLY A 1 314 ? -9.885 12.859 -4.253 1.00 90.31 314 GLY A CA 1
ATOM 2347 C C . GLY A 1 314 ? -8.542 12.307 -4.725 1.00 90.31 314 GLY A C 1
ATOM 2348 O O . GLY A 1 314 ? -7.493 12.814 -4.337 1.00 90.31 314 GLY A O 1
ATOM 2349 N N . GLY A 1 315 ? -8.565 11.232 -5.511 1.00 91.31 315 GLY A N 1
ATOM 2350 C CA . GLY A 1 315 ? -7.382 10.576 -6.060 1.00 91.31 315 GLY A CA 1
ATOM 2351 C C . GLY A 1 315 ? -6.697 9.605 -5.097 1.00 91.31 315 GLY A C 1
ATOM 2352 O O . GLY A 1 315 ? -7.023 9.508 -3.905 1.00 91.31 315 GLY A O 1
ATOM 2353 N N . ALA A 1 316 ? -5.697 8.889 -5.619 1.00 91.00 316 ALA A N 1
ATOM 2354 C CA . ALA A 1 316 ? -4.946 7.857 -4.899 1.00 91.00 316 ALA A CA 1
ATOM 2355 C C . ALA A 1 316 ? -4.312 8.365 -3.589 1.00 91.00 316 ALA A C 1
ATOM 2357 O O . ALA A 1 316 ? -4.201 7.619 -2.615 1.00 91.00 316 ALA A O 1
ATOM 2358 N N . LEU A 1 317 ? -3.970 9.657 -3.516 1.00 91.81 317 LEU A N 1
ATOM 2359 C CA . LEU A 1 317 ? -3.371 10.258 -2.324 1.00 91.81 317 LEU A CA 1
ATOM 2360 C C . LEU A 1 317 ? -4.314 10.359 -1.122 1.00 91.81 317 LEU A C 1
ATOM 2362 O O . LEU A 1 317 ? -3.835 10.578 -0.012 1.00 91.81 317 LEU A O 1
ATOM 2366 N N . THR A 1 318 ? -5.627 10.195 -1.292 1.00 94.31 318 THR A N 1
ATOM 2367 C CA . THR A 1 318 ? -6.595 10.224 -0.178 1.00 94.31 318 THR A CA 1
ATOM 2368 C C . THR A 1 318 ? -6.764 8.884 0.524 1.00 94.31 318 THR A C 1
ATOM 2370 O O . THR A 1 318 ? -7.260 8.848 1.647 1.00 94.31 318 THR A O 1
ATOM 2373 N N . VAL A 1 319 ? -6.316 7.786 -0.082 1.00 95.12 319 VAL A N 1
ATOM 2374 C CA . VAL A 1 319 ? -6.441 6.427 0.463 1.00 95.12 319 VAL A CA 1
ATOM 2375 C C . VAL A 1 319 ? -5.954 6.287 1.923 1.00 95.12 319 VAL A C 1
ATOM 2377 O O . VAL A 1 319 ? -6.658 5.657 2.722 1.00 95.12 319 VAL A O 1
ATOM 2380 N N . PRO A 1 320 ? -4.844 6.929 2.351 1.00 95.19 320 PRO A N 1
ATOM 2381 C CA . PRO A 1 320 ? -4.404 6.927 3.748 1.00 95.19 320 PRO A CA 1
ATOM 2382 C C . PRO A 1 320 ? -5.433 7.373 4.787 1.00 95.19 320 PRO A C 1
ATOM 2384 O O . PRO A 1 320 ? -5.333 6.977 5.952 1.00 95.19 320 PRO A O 1
ATOM 2387 N N . THR A 1 321 ? -6.427 8.174 4.392 1.00 95.62 321 THR A N 1
ATOM 2388 C CA . THR A 1 321 ? -7.495 8.641 5.290 1.00 95.62 321 THR A CA 1
ATOM 2389 C C . THR A 1 321 ? -8.299 7.467 5.860 1.00 95.62 321 THR A C 1
ATOM 2391 O O . THR A 1 321 ? -8.617 7.438 7.050 1.00 95.62 321 THR A O 1
ATOM 2394 N N . VAL A 1 322 ? -8.546 6.433 5.050 1.00 96.94 322 VAL A N 1
ATOM 2395 C CA . VAL A 1 322 ? -9.252 5.216 5.470 1.00 96.94 322 VAL A CA 1
ATOM 2396 C C . VAL A 1 322 ? -8.398 4.417 6.452 1.00 96.94 322 VAL A C 1
ATOM 2398 O O . VAL A 1 322 ? -8.860 4.053 7.538 1.00 96.94 322 VAL A O 1
ATOM 2401 N N . SER A 1 323 ? -7.129 4.190 6.109 1.00 95.44 323 SER A N 1
ATOM 2402 C CA . SER A 1 323 ? -6.174 3.469 6.955 1.00 95.44 323 SER A CA 1
ATOM 2403 C C . SER A 1 323 ? -5.985 4.109 8.324 1.00 95.44 323 SER A C 1
ATOM 2405 O O . SER A 1 323 ? -5.943 3.397 9.329 1.00 95.44 323 SER A O 1
ATOM 2407 N N . TYR A 1 324 ? -5.938 5.441 8.396 1.00 96.06 324 TYR A N 1
ATOM 2408 C CA . TYR A 1 324 ? -5.857 6.145 9.673 1.00 96.06 324 TYR A CA 1
ATOM 2409 C C . TYR A 1 324 ? -7.096 5.892 10.542 1.00 96.06 324 TYR A C 1
ATOM 2411 O O . TYR A 1 324 ? -6.958 5.589 11.729 1.00 96.06 324 TYR A O 1
ATOM 2419 N N . GLY A 1 325 ? -8.298 5.892 9.953 1.00 96.06 325 GLY A N 1
ATOM 2420 C CA . GLY A 1 325 ? -9.527 5.495 10.647 1.00 96.06 325 GLY A CA 1
ATOM 2421 C C . GLY A 1 325 ? -9.438 4.087 11.252 1.00 96.06 325 GLY A C 1
ATOM 2422 O O . GLY A 1 325 ? -9.761 3.890 12.427 1.00 96.06 325 GLY A O 1
ATOM 2423 N N . PHE A 1 326 ? -8.922 3.114 10.494 1.00 96.25 326 PHE A N 1
ATOM 2424 C CA . PHE A 1 326 ? -8.694 1.752 10.990 1.00 96.25 326 PHE A CA 1
ATOM 2425 C C . PHE A 1 326 ? -7.603 1.668 12.064 1.00 96.25 326 PHE A C 1
ATOM 2427 O O . PHE A 1 326 ? -7.757 0.903 13.020 1.00 96.25 326 PHE A O 1
ATOM 2434 N N . ALA A 1 327 ? -6.532 2.458 11.974 1.00 95.31 327 ALA A N 1
ATOM 2435 C CA . ALA A 1 327 ? -5.496 2.516 13.005 1.00 95.31 327 ALA A CA 1
ATOM 2436 C C . ALA A 1 327 ? -6.067 3.015 14.347 1.00 95.31 327 ALA A C 1
ATOM 2438 O O . ALA A 1 327 ? -5.824 2.406 15.394 1.00 95.31 327 ALA A O 1
ATOM 2439 N N . LEU A 1 328 ? -6.910 4.056 14.321 1.00 95.94 328 LEU A N 1
ATOM 2440 C CA . LEU A 1 328 ? -7.607 4.557 15.511 1.00 95.94 328 LEU A CA 1
ATOM 2441 C C . LEU A 1 328 ? -8.619 3.542 16.062 1.00 95.94 328 LEU A C 1
ATOM 2443 O O . LEU A 1 328 ? -8.671 3.316 17.274 1.00 95.94 328 LEU A O 1
ATOM 2447 N N . ALA A 1 329 ? -9.386 2.881 15.191 1.00 96.19 329 ALA A N 1
ATOM 2448 C CA . ALA A 1 329 ? -10.306 1.818 15.594 1.00 96.19 329 ALA A CA 1
ATOM 2449 C C . ALA A 1 329 ? -9.565 0.624 16.223 1.00 96.19 329 ALA A C 1
ATOM 2451 O O . ALA A 1 329 ? -10.021 0.065 17.222 1.00 96.19 329 ALA A O 1
ATOM 2452 N N . THR A 1 330 ? -8.382 0.281 15.704 1.00 95.38 330 THR A N 1
ATOM 2453 C CA . THR A 1 330 ? -7.493 -0.740 16.280 1.00 95.38 330 THR A CA 1
ATOM 2454 C C . THR A 1 330 ? -7.064 -0.354 17.694 1.00 95.38 330 THR A C 1
ATOM 2456 O O . THR A 1 330 ? -7.181 -1.162 18.614 1.00 95.38 330 THR A O 1
ATOM 2459 N N . ALA A 1 331 ? -6.628 0.893 17.905 1.00 96.25 331 ALA A N 1
ATOM 2460 C CA . ALA A 1 331 ? -6.274 1.387 19.235 1.00 96.25 331 ALA A CA 1
ATOM 2461 C C . ALA A 1 331 ? -7.473 1.339 20.203 1.00 96.25 331 ALA A C 1
ATOM 2463 O O . ALA A 1 331 ? -7.318 0.919 21.350 1.00 96.25 331 ALA A O 1
ATOM 2464 N N . ALA A 1 332 ? -8.683 1.675 19.742 1.00 96.19 332 ALA A N 1
ATOM 2465 C CA . ALA A 1 332 ? -9.912 1.572 20.534 1.00 96.19 332 ALA A CA 1
ATOM 2466 C C . ALA A 1 332 ? -10.251 0.119 20.927 1.00 96.19 332 ALA A C 1
ATOM 2468 O O . ALA A 1 332 ? -10.646 -0.146 22.068 1.00 96.19 332 ALA A O 1
ATOM 2469 N N . VAL A 1 333 ? -10.055 -0.834 20.012 1.00 95.06 333 VAL A N 1
ATOM 2470 C CA . VAL A 1 333 ? -10.205 -2.271 20.277 1.00 95.06 333 VAL A CA 1
ATOM 2471 C C . VAL A 1 333 ? -9.198 -2.750 21.326 1.00 95.06 333 VAL A C 1
ATOM 2473 O O . VAL A 1 333 ? -9.582 -3.388 22.313 1.00 95.06 333 VAL A O 1
ATOM 2476 N N . VAL A 1 334 ? -7.921 -2.408 21.145 1.00 94.31 334 VAL A N 1
ATOM 2477 C CA . VAL A 1 334 ? -6.835 -2.750 22.075 1.00 94.31 334 VAL A CA 1
ATOM 2478 C C . VAL A 1 334 ? -7.099 -2.145 23.451 1.00 94.31 334 VAL A C 1
ATOM 2480 O O . VAL A 1 334 ? -6.926 -2.828 24.463 1.00 94.31 334 VAL A O 1
ATOM 2483 N N . PHE A 1 335 ? -7.596 -0.907 23.505 1.00 96.12 335 PHE A N 1
ATOM 2484 C CA . PHE A 1 335 ? -8.012 -0.266 24.745 1.00 96.12 335 PHE A CA 1
ATOM 2485 C C . PHE A 1 335 ? -9.074 -1.087 25.482 1.00 96.12 335 PHE A C 1
ATOM 2487 O O . PHE A 1 335 ? -8.890 -1.382 26.663 1.00 96.12 335 PHE A O 1
ATOM 2494 N N . ASP A 1 336 ? -10.180 -1.472 24.830 1.00 93.88 336 ASP A N 1
ATOM 2495 C CA . ASP A 1 336 ? -11.250 -2.211 25.516 1.00 93.88 336 ASP A CA 1
ATOM 2496 C C . ASP A 1 336 ? -10.788 -3.611 25.945 1.00 93.88 336 ASP A C 1
ATOM 2498 O O . ASP A 1 336 ? -11.047 -4.010 27.085 1.00 93.88 336 ASP A O 1
ATOM 2502 N N . LEU A 1 337 ? -10.027 -4.319 25.098 1.00 90.62 337 LEU A N 1
ATOM 2503 C CA . LEU A 1 337 ? -9.425 -5.611 25.445 1.00 90.62 337 LEU A CA 1
ATOM 2504 C C . LEU A 1 337 ? -8.508 -5.483 26.664 1.00 90.62 337 LEU A C 1
ATOM 2506 O O . LEU A 1 337 ? -8.739 -6.138 27.681 1.00 90.62 337 LEU A O 1
ATOM 2510 N N . LEU A 1 338 ? -7.508 -4.601 26.622 1.00 91.56 338 LEU A N 1
ATOM 2511 C CA . LEU A 1 338 ? -6.582 -4.414 27.737 1.00 91.56 338 LEU A CA 1
ATOM 2512 C C . LEU A 1 338 ? -7.283 -3.871 28.979 1.00 91.56 338 LEU A C 1
ATOM 2514 O O . LEU A 1 338 ? -6.907 -4.237 30.090 1.00 91.56 338 LEU A O 1
ATOM 2518 N N . ARG A 1 339 ? -8.326 -3.048 28.850 1.00 91.44 339 ARG A N 1
ATOM 2519 C CA . ARG A 1 339 ? -9.120 -2.593 29.998 1.00 91.44 339 ARG A CA 1
ATOM 2520 C C . ARG A 1 339 ? -9.810 -3.765 30.686 1.00 91.44 339 ARG A C 1
ATOM 2522 O O . ARG A 1 339 ? -9.815 -3.804 31.914 1.00 91.44 339 ARG A O 1
ATOM 2529 N N . VAL A 1 340 ? -10.335 -4.732 29.933 1.00 87.56 340 VAL A N 1
ATOM 2530 C CA . VAL A 1 340 ? -10.912 -5.965 30.491 1.00 87.56 340 VAL A CA 1
ATOM 2531 C C . VAL A 1 340 ? -9.823 -6.854 31.099 1.00 87.56 340 VAL A C 1
ATOM 2533 O O . VAL A 1 340 ? -9.974 -7.305 32.236 1.00 87.56 340 VAL A O 1
ATOM 2536 N N . LEU A 1 341 ? -8.710 -7.061 30.388 1.00 84.19 341 LEU A N 1
ATOM 2537 C CA . LEU A 1 341 ? -7.632 -7.961 30.813 1.00 84.19 341 LEU A CA 1
ATOM 2538 C C . LEU A 1 341 ? -6.897 -7.448 32.057 1.00 84.19 341 LEU A C 1
ATOM 2540 O O . LEU A 1 341 ? -6.559 -8.189 32.978 1.00 84.19 341 LEU A O 1
ATOM 2544 N N . THR A 1 342 ? -6.669 -6.142 32.106 1.00 85.94 342 THR A N 1
ATOM 2545 C CA . THR A 1 342 ? -5.894 -5.494 33.159 1.00 85.94 342 THR A CA 1
ATOM 2546 C C . THR A 1 342 ? -6.807 -4.875 34.226 1.00 85.94 342 THR A C 1
ATOM 2548 O O . THR A 1 342 ? -6.372 -4.608 35.340 1.00 85.94 342 THR A O 1
ATOM 2551 N N . ARG A 1 343 ? -8.091 -4.610 33.985 1.00 87.69 343 ARG A N 1
ATOM 2552 C CA . ARG A 1 343 ? -8.956 -3.892 34.951 1.00 87.69 343 ARG A CA 1
ATOM 2553 C C . ARG A 1 343 ? -8.373 -2.543 35.419 1.00 87.69 343 ARG A C 1
ATOM 2555 O O . ARG A 1 343 ? -8.706 -2.065 36.500 1.00 87.69 343 ARG A O 1
ATOM 2562 N N . ARG A 1 344 ? -7.435 -1.946 34.668 1.00 86.69 344 ARG A N 1
ATOM 2563 C CA . ARG A 1 344 ? -6.793 -0.664 35.001 1.00 86.69 344 ARG A CA 1
ATOM 2564 C C . ARG A 1 344 ? -6.642 0.191 33.740 1.00 86.69 344 ARG A C 1
ATOM 2566 O O . ARG A 1 344 ? -5.923 -0.218 32.832 1.00 86.69 344 ARG A O 1
ATOM 2573 N N . PRO A 1 345 ? -7.230 1.400 33.694 1.00 90.81 345 PRO A N 1
ATOM 2574 C CA . PRO A 1 345 ? -7.233 2.225 32.485 1.00 90.81 345 PRO A CA 1
ATOM 2575 C C . PRO A 1 345 ? -5.835 2.682 32.053 1.00 90.81 345 PRO A C 1
ATOM 2577 O O . PRO A 1 345 ? -5.598 2.827 30.862 1.00 90.81 345 PRO A O 1
ATOM 2580 N N . ALA A 1 346 ? -4.894 2.862 32.989 1.00 91.00 346 ALA A N 1
ATOM 2581 C CA . ALA A 1 346 ? -3.522 3.254 32.655 1.00 91.00 346 ALA A CA 1
ATOM 2582 C C . ALA A 1 346 ? -2.824 2.223 31.750 1.00 91.00 346 ALA A C 1
ATOM 2584 O O . ALA A 1 346 ? -2.188 2.597 30.778 1.00 91.00 346 ALA A O 1
ATOM 2585 N N . TRP A 1 347 ? -2.995 0.925 32.013 1.00 91.94 347 TRP A N 1
ATOM 2586 C CA . TRP A 1 347 ? -2.401 -0.124 31.177 1.00 91.94 347 TRP A CA 1
ATOM 2587 C C . TRP A 1 347 ? -3.063 -0.227 29.800 1.00 91.94 347 TRP A C 1
ATOM 2589 O O . TRP A 1 347 ? -2.391 -0.519 28.818 1.00 91.94 347 TRP A O 1
ATOM 2599 N N . ALA A 1 348 ? -4.366 0.052 29.718 1.00 93.94 348 ALA A N 1
ATOM 2600 C CA . ALA A 1 348 ? -5.081 0.099 28.448 1.00 93.94 348 ALA A CA 1
ATOM 2601 C C . ALA A 1 348 ? -4.619 1.274 27.570 1.00 93.94 348 ALA A C 1
ATOM 2603 O O . ALA A 1 348 ? -4.324 1.078 26.394 1.00 93.94 348 ALA A O 1
ATOM 2604 N N . TRP A 1 349 ? -4.480 2.474 28.148 1.00 95.06 349 TRP A N 1
ATOM 2605 C CA . TRP A 1 349 ? -3.918 3.630 27.440 1.00 95.06 349 TRP A CA 1
ATOM 2606 C C . TRP A 1 349 ? -2.447 3.437 27.081 1.00 95.06 349 TRP A C 1
ATOM 2608 O O . TRP A 1 349 ? -2.043 3.814 25.990 1.00 95.06 349 TRP A O 1
ATOM 2618 N N . PHE A 1 350 ? -1.656 2.797 27.944 1.00 94.12 350 PHE A N 1
ATOM 2619 C CA . PHE A 1 350 ? -0.283 2.427 27.604 1.00 94.12 350 PHE A CA 1
ATOM 2620 C C . PHE A 1 350 ? -0.231 1.510 26.374 1.00 94.12 350 PHE A C 1
ATOM 2622 O O . PHE A 1 350 ? 0.549 1.762 25.464 1.00 94.12 350 PHE A O 1
ATOM 2629 N N . GLY A 1 351 ? -1.123 0.520 26.275 1.00 93.81 351 GLY A N 1
ATOM 2630 C CA . GLY A 1 351 ? -1.256 -0.282 25.057 1.00 93.81 351 GLY A CA 1
ATOM 2631 C C . GLY A 1 351 ? -1.630 0.536 23.815 1.00 93.81 351 GLY A C 1
ATOM 2632 O O . GLY A 1 351 ? -1.102 0.266 22.743 1.00 93.81 351 GLY A O 1
ATOM 2633 N N . CYS A 1 352 ? -2.473 1.567 23.950 1.00 95.50 352 CYS A N 1
ATOM 2634 C CA . CYS A 1 352 ? -2.783 2.482 22.841 1.00 95.50 352 CYS A CA 1
ATOM 2635 C C . CYS A 1 352 ? -1.542 3.247 22.374 1.00 95.50 352 CYS A C 1
ATOM 2637 O O . CYS A 1 352 ? -1.289 3.307 21.175 1.00 95.50 352 CYS A O 1
ATOM 2639 N N . VAL A 1 353 ? -0.753 3.784 23.315 1.00 94.31 353 VAL A N 1
ATOM 2640 C CA . VAL A 1 353 ? 0.523 4.459 23.025 1.00 94.31 353 VAL A CA 1
ATOM 2641 C C . VAL A 1 353 ? 1.457 3.523 22.257 1.00 94.31 353 VAL A C 1
ATOM 2643 O O . VAL A 1 353 ? 2.005 3.922 21.237 1.00 94.31 353 VAL A O 1
ATOM 2646 N N . LEU A 1 354 ? 1.598 2.267 22.691 1.00 91.62 354 LEU A N 1
ATOM 2647 C CA . LEU A 1 354 ? 2.460 1.296 22.011 1.00 91.62 354 LEU A CA 1
ATOM 2648 C C . LEU A 1 354 ? 1.966 0.952 20.599 1.00 91.62 354 LEU A C 1
ATOM 2650 O O . LEU A 1 354 ? 2.768 0.887 19.676 1.00 91.62 354 LEU A O 1
ATOM 2654 N N . VAL A 1 355 ? 0.659 0.760 20.404 1.00 91.56 355 VAL A N 1
ATOM 2655 C CA . VAL A 1 355 ? 0.095 0.421 19.084 1.00 91.56 355 VAL A CA 1
ATOM 2656 C C . VAL A 1 355 ? 0.191 1.591 18.107 1.00 91.56 355 VAL A C 1
ATOM 2658 O O . VAL A 1 355 ? 0.595 1.398 16.963 1.00 91.56 355 VAL A O 1
ATOM 2661 N N . LEU A 1 356 ? -0.130 2.811 18.543 1.00 93.19 356 LEU A N 1
ATOM 2662 C CA . LEU A 1 356 ? 0.038 4.002 17.707 1.00 93.19 356 LEU A CA 1
ATOM 2663 C C . LEU A 1 356 ? 1.524 4.271 17.429 1.00 93.19 356 LEU A C 1
ATOM 2665 O O . LEU A 1 356 ? 1.883 4.613 16.307 1.00 93.19 356 LEU A O 1
ATOM 2669 N N . GLY A 1 357 ? 2.395 4.042 18.415 1.00 90.31 357 GLY A N 1
ATOM 2670 C CA . GLY A 1 357 ? 3.844 4.111 18.248 1.00 90.31 357 GLY A CA 1
ATOM 2671 C C . GLY A 1 357 ? 4.371 3.105 17.221 1.00 90.31 357 GLY A C 1
ATOM 2672 O O . GLY A 1 357 ? 5.225 3.465 16.421 1.00 90.31 357 GLY A O 1
ATOM 2673 N N . LEU A 1 358 ? 3.834 1.880 17.196 1.00 86.81 358 LEU A N 1
ATOM 2674 C CA . LEU A 1 358 ? 4.199 0.849 16.219 1.00 86.81 358 LEU A CA 1
ATOM 2675 C C . LEU A 1 358 ? 3.810 1.255 14.793 1.00 86.81 358 LEU A C 1
ATOM 2677 O O . LEU A 1 358 ? 4.601 1.082 13.870 1.00 86.81 358 LEU A O 1
ATOM 2681 N N . TYR A 1 359 ? 2.608 1.810 14.609 1.00 88.75 359 TYR A N 1
ATOM 2682 C CA . TYR A 1 359 ? 2.206 2.374 13.317 1.00 88.75 359 TYR A CA 1
ATOM 2683 C C . TYR A 1 359 ? 3.096 3.554 12.908 1.00 88.75 359 TYR A C 1
ATOM 2685 O O . TYR A 1 359 ? 3.350 3.771 11.725 1.00 88.75 359 TYR A O 1
ATOM 2693 N N . ALA A 1 360 ? 3.571 4.327 13.883 1.00 87.50 360 ALA A N 1
ATOM 2694 C CA . ALA A 1 360 ? 4.358 5.522 13.639 1.00 87.50 360 ALA A CA 1
ATOM 2695 C C . ALA A 1 360 ? 5.792 5.190 13.203 1.00 87.50 360 ALA A C 1
ATOM 2697 O O . ALA A 1 360 ? 6.274 5.786 12.240 1.00 87.50 360 ALA A O 1
ATOM 2698 N N . THR A 1 361 ? 6.433 4.193 13.820 1.00 81.19 361 THR A N 1
ATOM 2699 C CA . THR A 1 361 ? 7.802 3.750 13.488 1.00 81.19 361 THR A CA 1
ATOM 2700 C C . THR A 1 361 ? 7.916 2.927 12.210 1.00 81.19 361 THR A C 1
ATOM 2702 O O . THR A 1 361 ? 9.022 2.621 11.776 1.00 81.19 361 THR A O 1
ATOM 2705 N N . ASP A 1 362 ? 6.796 2.565 11.590 1.00 74.12 362 ASP A N 1
ATOM 2706 C CA . ASP A 1 362 ? 6.745 1.719 10.402 1.00 74.12 362 ASP A CA 1
ATOM 2707 C C . ASP A 1 362 ? 7.213 2.424 9.117 1.00 74.12 362 ASP A C 1
ATOM 2709 O O . ASP A 1 362 ? 6.420 2.805 8.258 1.00 74.12 362 ASP A O 1
ATOM 2713 N N . GLN A 1 363 ? 8.501 2.715 9.017 1.00 60.69 363 GLN A N 1
ATOM 2714 C CA . GLN A 1 363 ? 9.103 3.434 7.893 1.00 60.69 363 GLN A CA 1
ATOM 2715 C C . GLN A 1 363 ? 8.875 2.731 6.548 1.00 60.69 363 GLN A C 1
ATOM 2717 O O . GLN A 1 363 ? 8.467 3.360 5.579 1.00 60.69 363 GLN A O 1
ATOM 2722 N N . ALA A 1 364 ? 9.090 1.416 6.526 1.00 52.16 364 ALA A N 1
ATOM 2723 C CA . ALA A 1 364 ? 9.415 0.667 5.317 1.00 52.16 364 ALA A CA 1
ATOM 2724 C C . ALA A 1 364 ? 8.215 0.065 4.568 1.00 52.16 364 ALA A C 1
ATOM 2726 O O . ALA A 1 364 ? 8.410 -0.818 3.741 1.00 52.16 364 ALA A O 1
ATOM 2727 N N . SER A 1 365 ? 6.970 0.433 4.892 1.00 55.41 365 SER A N 1
ATOM 2728 C CA . SER A 1 365 ? 5.822 -0.330 4.375 1.00 55.41 365 SER A CA 1
ATOM 2729 C C . SER A 1 365 ? 4.676 0.467 3.778 1.00 55.41 365 SER A C 1
ATOM 2731 O O . SER A 1 365 ? 3.687 -0.170 3.401 1.00 55.41 365 SER A O 1
ATOM 2733 N N . GLY A 1 366 ? 4.758 1.808 3.717 1.00 67.56 366 GLY A N 1
ATOM 2734 C CA . GLY A 1 366 ? 3.692 2.627 3.113 1.00 67.56 366 GLY A CA 1
ATOM 2735 C C . GLY A 1 366 ? 2.307 2.252 3.650 1.00 67.56 366 GLY A C 1
ATOM 2736 O O . GLY A 1 366 ? 1.308 2.325 2.936 1.00 67.56 366 GLY A O 1
ATOM 2737 N N . LEU A 1 367 ? 2.259 1.792 4.910 1.00 80.62 367 LEU A N 1
ATOM 2738 C CA . LEU A 1 367 ? 1.204 0.935 5.459 1.00 80.62 367 LEU A CA 1
ATOM 2739 C C . LEU A 1 367 ? -0.202 1.510 5.292 1.00 80.62 367 LEU A C 1
ATOM 2741 O O . LEU A 1 367 ? -1.177 0.767 5.267 1.00 80.62 367 LEU A O 1
ATOM 2745 N N . PHE A 1 368 ? -0.294 2.838 5.235 1.00 89.75 368 PHE A N 1
ATOM 2746 C CA . PHE A 1 368 ? -1.549 3.566 5.166 1.00 89.75 368 PHE A CA 1
ATOM 2747 C C . PHE A 1 368 ? -2.070 3.719 3.739 1.00 89.75 368 PHE A C 1
ATOM 2749 O O . PHE A 1 368 ? -3.280 3.759 3.544 1.00 89.75 368 PHE A O 1
ATOM 2756 N N . PHE A 1 369 ? -1.194 3.754 2.742 1.00 88.62 369 PHE A N 1
ATOM 2757 C CA . PHE A 1 369 ? -1.617 3.680 1.347 1.00 88.62 369 PHE A CA 1
ATOM 2758 C C . PHE A 1 369 ? -2.026 2.253 0.962 1.00 88.62 369 PHE A C 1
ATOM 2760 O O . PHE A 1 369 ? -2.868 2.039 0.093 1.00 88.62 369 PHE A O 1
ATOM 2767 N N . LYS A 1 370 ? -1.473 1.260 1.654 1.00 88.38 370 LYS A N 1
ATOM 2768 C CA . LYS A 1 370 ? -1.870 -0.142 1.530 1.00 88.38 370 LYS A CA 1
ATOM 2769 C C . LYS A 1 370 ? -3.071 -0.430 2.428 1.00 88.38 370 LYS A C 1
ATOM 2771 O O . LYS A 1 370 ? -3.312 0.240 3.427 1.00 88.38 370 LYS A O 1
ATOM 2776 N N . HIS A 1 371 ? -3.794 -1.504 2.145 1.00 87.56 371 HIS A N 1
ATOM 2777 C CA . HIS A 1 371 ? -4.905 -1.955 2.989 1.00 87.56 371 HIS A CA 1
ATOM 2778 C C . HIS A 1 371 ? -4.444 -2.649 4.298 1.00 87.56 371 HIS A C 1
ATOM 2780 O O . HIS A 1 371 ? -5.265 -3.151 5.065 1.00 87.56 371 HIS A O 1
ATOM 2786 N N . HIS A 1 372 ? -3.144 -2.658 4.614 1.00 85.56 372 HIS A N 1
ATOM 2787 C CA . HIS A 1 372 ? -2.573 -3.366 5.768 1.00 85.56 372 HIS A CA 1
ATOM 2788 C C . HIS A 1 372 ? -3.053 -2.835 7.130 1.00 85.56 372 HIS A C 1
ATOM 2790 O O . HIS A 1 372 ? -3.325 -3.624 8.034 1.00 85.56 372 HIS A O 1
ATOM 2796 N N . ALA A 1 373 ? -3.228 -1.518 7.294 1.00 89.00 373 ALA A N 1
ATOM 2797 C CA . ALA A 1 373 ? -3.793 -0.970 8.534 1.00 89.00 373 ALA A CA 1
ATOM 2798 C C . ALA A 1 373 ? 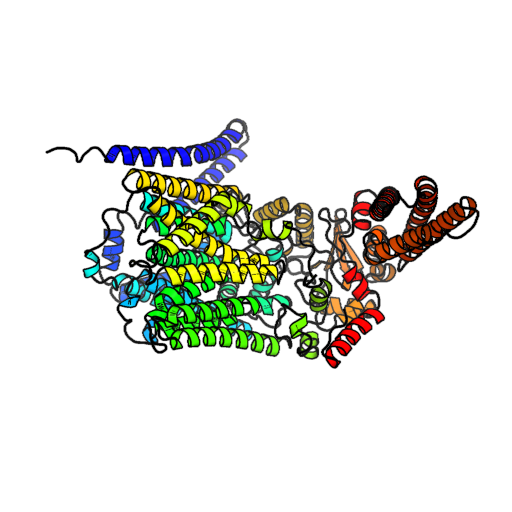-5.240 -1.450 8.764 1.00 89.00 373 ALA A C 1
ATOM 2800 O O . ALA A 1 373 ? -5.634 -1.749 9.895 1.00 89.00 373 ALA A O 1
ATOM 2801 N N . SER A 1 374 ? -6.021 -1.589 7.687 1.00 91.50 374 SER A N 1
ATOM 2802 C CA . SER A 1 374 ? -7.374 -2.146 7.766 1.00 91.50 374 SER A CA 1
ATOM 2803 C C . SER A 1 374 ? -7.364 -3.633 8.119 1.00 91.50 374 SER A C 1
ATOM 2805 O O . SER A 1 374 ? -8.162 -4.069 8.952 1.00 91.50 374 SER A O 1
ATOM 2807 N N . PHE A 1 375 ? -6.397 -4.393 7.592 1.00 87.75 375 PHE A N 1
ATOM 2808 C CA . PHE A 1 375 ? -6.207 -5.799 7.937 1.00 87.75 375 PHE A CA 1
ATOM 2809 C C . PHE A 1 375 ? -5.887 -5.974 9.428 1.00 87.75 375 PHE A C 1
ATOM 2811 O O . PHE A 1 375 ? -6.530 -6.777 10.109 1.00 87.75 375 PHE A O 1
ATOM 2818 N N . SER A 1 376 ? -4.984 -5.155 9.977 1.00 86.31 376 SER A N 1
ATOM 2819 C CA . SER A 1 376 ? -4.704 -5.118 11.420 1.00 86.31 376 SER A CA 1
ATOM 2820 C C . SER A 1 376 ? -5.964 -4.827 12.233 1.00 86.31 376 SER A C 1
ATOM 2822 O O . SER A 1 376 ? -6.228 -5.493 13.238 1.00 86.31 376 SER A O 1
ATOM 2824 N N . GLY A 1 377 ? -6.772 -3.866 11.778 1.00 92.00 377 GLY A N 1
ATOM 2825 C CA . GLY A 1 377 ? -8.042 -3.516 12.404 1.00 92.00 377 GLY A CA 1
ATOM 2826 C C . GLY A 1 377 ? -9.019 -4.685 12.448 1.00 92.00 377 GLY A C 1
ATOM 2827 O O . GLY A 1 377 ? -9.524 -5.004 13.523 1.00 92.00 377 GLY A O 1
ATOM 2828 N N . TYR A 1 378 ? -9.256 -5.362 11.322 1.00 92.06 378 TYR A N 1
ATOM 2829 C CA . TYR A 1 378 ? -10.159 -6.517 11.265 1.00 92.06 378 TYR A CA 1
ATOM 2830 C C . TYR A 1 378 ? -9.635 -7.719 12.057 1.00 92.06 378 TYR A C 1
ATOM 2832 O O . TYR A 1 378 ? -10.426 -8.403 12.711 1.00 92.06 378 TYR A O 1
ATOM 2840 N N . ALA A 1 379 ? -8.322 -7.956 12.082 1.00 85.94 379 ALA A N 1
ATOM 2841 C CA . ALA A 1 379 ? -7.726 -8.994 12.921 1.00 85.94 379 ALA A CA 1
ATOM 2842 C C . ALA A 1 379 ? -7.971 -8.719 14.415 1.00 85.94 379 ALA A C 1
ATOM 2844 O O . ALA A 1 379 ? -8.430 -9.599 15.150 1.00 85.94 379 ALA A O 1
ATOM 2845 N N . MET A 1 380 ? -7.751 -7.480 14.869 1.00 88.56 380 MET A N 1
ATOM 2846 C CA . MET A 1 380 ? -8.015 -7.097 16.260 1.00 88.56 380 MET A CA 1
ATOM 2847 C C . MET A 1 380 ? -9.506 -7.086 16.583 1.00 88.56 380 MET A C 1
ATOM 2849 O O . MET A 1 380 ? -9.898 -7.545 17.657 1.00 88.56 380 MET A O 1
ATOM 2853 N N . PHE A 1 381 ? -10.351 -6.634 15.657 1.00 92.12 381 PHE A N 1
ATOM 2854 C CA . PHE A 1 381 ? -11.802 -6.715 15.790 1.00 92.12 381 PHE A CA 1
ATOM 2855 C C . PHE A 1 381 ? -12.276 -8.162 15.936 1.00 92.12 381 PHE A C 1
ATOM 2857 O O . PHE A 1 381 ? -13.104 -8.434 16.798 1.00 92.12 381 PHE A O 1
ATOM 2864 N N . THR A 1 382 ? -11.724 -9.096 15.159 1.00 87.62 382 THR A N 1
ATOM 2865 C CA . THR A 1 382 ? -12.052 -10.528 15.239 1.00 87.62 382 THR A CA 1
ATOM 2866 C C . THR A 1 382 ? -11.745 -11.078 16.629 1.00 87.62 382 THR A C 1
ATOM 2868 O O . THR A 1 382 ? -12.614 -11.680 17.262 1.00 87.62 382 THR A O 1
ATOM 2871 N N . LEU A 1 383 ? -10.547 -10.794 17.156 1.00 84.00 383 LEU A N 1
ATOM 2872 C CA . LEU A 1 383 ? -10.162 -11.168 18.519 1.00 84.00 383 LEU A CA 1
ATOM 2873 C C . LEU A 1 383 ? -11.094 -10.534 19.566 1.00 84.00 383 LEU A C 1
ATOM 2875 O O . LEU A 1 383 ? -11.546 -11.203 20.498 1.00 84.00 383 LEU A O 1
ATOM 2879 N N . TRP A 1 384 ? -11.408 -9.249 19.410 1.00 90.25 384 TRP A N 1
ATOM 2880 C CA . TRP A 1 384 ? -12.301 -8.515 20.304 1.00 90.25 384 TRP A CA 1
ATOM 2881 C C . TRP A 1 384 ? -13.725 -9.056 20.291 1.00 90.25 384 TRP A C 1
ATOM 2883 O O . TRP A 1 384 ? -14.298 -9.287 21.356 1.00 90.25 384 TRP A O 1
ATOM 2893 N N . ALA A 1 385 ? -14.287 -9.319 19.116 1.00 88.56 385 ALA A N 1
ATOM 2894 C CA . ALA A 1 385 ? -15.629 -9.851 18.965 1.00 88.56 385 ALA A CA 1
ATOM 2895 C C . ALA A 1 385 ? -15.711 -11.271 19.536 1.00 88.56 385 ALA A C 1
ATOM 2897 O O . ALA A 1 385 ? -16.635 -11.574 20.293 1.00 88.56 385 ALA A O 1
ATOM 2898 N N . ALA A 1 386 ? -14.706 -12.108 19.272 1.00 83.44 386 ALA A N 1
ATOM 2899 C CA . ALA A 1 386 ? -14.617 -13.454 19.822 1.00 83.44 386 ALA A CA 1
ATOM 2900 C C . ALA A 1 386 ? -14.475 -13.468 21.355 1.00 83.44 386 ALA A C 1
ATOM 2902 O O . ALA A 1 386 ? -15.057 -14.323 22.017 1.00 83.44 386 ALA A O 1
ATOM 2903 N N . ALA A 1 387 ? -13.758 -12.507 21.945 1.00 82.25 387 ALA A N 1
ATOM 2904 C CA . ALA A 1 387 ? -13.583 -12.418 23.395 1.00 82.25 387 ALA A CA 1
ATOM 2905 C C . ALA A 1 387 ? -14.767 -11.744 24.115 1.00 82.25 387 ALA A C 1
ATOM 2907 O O . ALA A 1 387 ? -15.120 -12.112 25.243 1.00 82.25 387 ALA A O 1
ATOM 2908 N N . LEU A 1 388 ? -15.361 -10.711 23.508 1.00 85.00 388 LEU A N 1
ATOM 2909 C CA . LEU A 1 388 ? -16.266 -9.790 24.198 1.00 85.00 388 LEU A CA 1
ATOM 2910 C C . LEU A 1 388 ? -17.709 -9.792 23.679 1.00 85.00 388 LEU A C 1
ATOM 2912 O O . LEU A 1 388 ? -18.613 -9.535 24.480 1.00 85.00 388 LEU A O 1
ATOM 2916 N N . VAL A 1 389 ? -17.945 -10.123 22.410 1.00 87.00 389 VAL A N 1
ATOM 2917 C CA . VAL A 1 389 ? -19.278 -10.070 21.785 1.00 87.00 389 VAL A CA 1
ATOM 2918 C C . VAL A 1 389 ? -19.897 -11.462 21.683 1.00 87.00 389 VAL A C 1
ATOM 2920 O O . VAL A 1 389 ? -20.881 -11.737 22.368 1.00 87.00 389 VAL A O 1
ATOM 2923 N N . LEU A 1 390 ? -19.297 -12.360 20.897 1.00 84.62 390 LEU A N 1
ATOM 2924 C CA . LEU A 1 390 ? -19.848 -13.683 20.579 1.00 84.62 390 LEU A CA 1
ATOM 2925 C C . LEU A 1 390 ? -20.177 -14.538 21.817 1.00 84.62 390 LEU A C 1
ATOM 2927 O O . LEU A 1 390 ? -21.258 -15.122 21.840 1.00 84.62 390 LEU A O 1
ATOM 2931 N N . PRO A 1 391 ? -19.366 -14.561 22.898 1.00 81.94 391 PRO A N 1
ATOM 2932 C CA . PRO A 1 391 ? -19.689 -15.356 24.085 1.00 81.94 391 PRO A CA 1
ATOM 2933 C C . PRO A 1 391 ? -20.953 -14.906 24.824 1.00 81.94 391 PRO A C 1
ATOM 2935 O O . PRO A 1 391 ? -21.464 -15.635 25.668 1.00 81.94 391 PRO A O 1
ATOM 2938 N N . ARG A 1 392 ? -21.437 -13.689 24.556 1.00 82.88 392 ARG A N 1
ATOM 2939 C CA . ARG A 1 392 ? -22.603 -13.083 25.217 1.00 82.88 392 ARG A CA 1
ATOM 2940 C C . ARG A 1 392 ? -23.830 -13.034 24.313 1.00 82.88 392 ARG A C 1
ATOM 2942 O O . ARG A 1 392 ? -24.876 -12.547 24.747 1.00 82.88 392 ARG A O 1
ATOM 2949 N N . CYS A 1 393 ? -23.706 -13.511 23.076 1.00 81.00 393 CYS A N 1
ATOM 2950 C CA . CYS A 1 393 ? -24.745 -13.403 22.070 1.00 81.00 393 CYS A CA 1
ATOM 2951 C C . CYS A 1 393 ? -25.148 -14.772 21.524 1.00 81.00 393 CYS A C 1
ATOM 2953 O O . CYS A 1 393 ? -24.315 -15.640 21.292 1.00 81.00 393 CYS A O 1
ATOM 2955 N N . SER A 1 394 ? -26.445 -14.959 21.277 1.00 83.88 394 SER A N 1
ATOM 2956 C CA . SER A 1 394 ? -26.894 -16.074 20.437 1.00 83.88 394 SER A CA 1
ATOM 2957 C C . SER A 1 394 ? -26.595 -15.757 18.965 1.00 83.88 394 SER A C 1
ATOM 2959 O O . SER A 1 394 ? -26.642 -14.576 18.611 1.00 83.88 394 SER A O 1
ATOM 2961 N N . PRO A 1 395 ? -26.419 -16.759 18.083 1.00 80.62 395 PRO A N 1
ATOM 2962 C CA . PRO A 1 395 ? -26.116 -16.529 16.664 1.00 80.62 395 PRO A CA 1
ATOM 2963 C C . PRO A 1 395 ? -27.109 -15.602 15.943 1.00 80.62 395 PRO A C 1
ATOM 2965 O O . PRO A 1 395 ? -26.737 -14.862 15.045 1.00 80.62 395 PRO A O 1
ATOM 2968 N N . ARG A 1 396 ? -28.379 -15.602 16.373 1.00 84.00 396 ARG A N 1
ATOM 2969 C CA . ARG A 1 396 ? -29.458 -14.787 15.785 1.00 84.00 396 ARG A CA 1
ATOM 2970 C C . ARG A 1 396 ? -29.540 -13.346 16.305 1.00 84.00 396 ARG A C 1
ATOM 2972 O O . ARG A 1 396 ? -30.391 -12.590 15.860 1.00 84.00 396 ARG A O 1
ATOM 2979 N N . GLN A 1 397 ? -28.730 -12.961 17.292 1.00 84.62 397 GLN A N 1
ATOM 2980 C CA . GLN A 1 397 ? -28.778 -11.596 17.827 1.00 84.62 397 GLN A CA 1
ATOM 2981 C C . GLN A 1 397 ? -28.004 -10.635 16.922 1.00 84.62 397 GLN A C 1
ATOM 2983 O O . GLN A 1 397 ? -26.944 -10.984 16.405 1.00 84.62 397 GLN A O 1
ATOM 2988 N N . ALA A 1 398 ? -28.489 -9.395 16.811 1.00 82.88 398 ALA A N 1
ATOM 2989 C CA . ALA A 1 398 ? -27.899 -8.368 15.950 1.00 82.88 398 ALA A CA 1
ATOM 2990 C C . ALA A 1 398 ? -26.375 -8.194 16.073 1.00 82.88 398 ALA A C 1
ATOM 2992 O O . ALA A 1 398 ? -25.723 -8.077 15.041 1.00 82.88 398 ALA A O 1
ATOM 2993 N N . PRO A 1 399 ? -25.756 -8.235 17.268 1.00 81.75 399 PRO A N 1
ATOM 2994 C CA . PRO A 1 399 ? -24.307 -8.096 17.377 1.00 81.75 399 PRO A CA 1
ATOM 2995 C C . PRO A 1 399 ? -23.527 -9.280 16.809 1.00 81.75 399 PRO A C 1
ATOM 2997 O O . PRO A 1 399 ? -22.433 -9.092 16.281 1.00 81.75 399 PRO A O 1
ATOM 3000 N N . ALA A 1 400 ? -24.084 -10.490 16.909 1.00 83.06 400 ALA A N 1
ATOM 3001 C CA . ALA A 1 400 ? -23.499 -11.679 16.304 1.00 83.06 400 ALA A CA 1
ATOM 3002 C C . ALA A 1 400 ? -23.604 -11.586 14.778 1.00 83.06 400 ALA A C 1
ATOM 3004 O O . ALA A 1 400 ? -22.591 -11.700 14.100 1.00 83.06 400 ALA A O 1
ATOM 3005 N N . ILE A 1 401 ? -24.786 -11.241 14.256 1.00 85.38 401 ILE A N 1
ATOM 3006 C CA . ILE A 1 401 ? -25.010 -11.031 12.818 1.00 85.38 401 ILE A CA 1
ATOM 3007 C C . ILE A 1 401 ? -24.082 -9.943 12.265 1.00 85.38 401 ILE A C 1
ATOM 3009 O O . ILE A 1 401 ? -23.416 -10.158 11.259 1.00 85.38 401 ILE A O 1
ATOM 3013 N N . ALA A 1 402 ? -23.975 -8.799 12.944 1.00 85.88 402 ALA A N 1
ATOM 3014 C CA . ALA A 1 402 ? -23.057 -7.731 12.561 1.00 85.88 402 ALA A CA 1
ATOM 3015 C C . ALA A 1 402 ? -21.603 -8.208 12.534 1.00 85.88 402 ALA A C 1
ATOM 3017 O O . ALA A 1 402 ? -20.872 -7.907 11.597 1.00 85.88 402 ALA A O 1
ATOM 3018 N N . THR A 1 403 ? -21.201 -9.000 13.530 1.00 86.50 403 THR A N 1
ATOM 3019 C CA . THR A 1 403 ? -19.875 -9.623 13.543 1.00 86.50 403 THR A CA 1
ATOM 3020 C C . THR A 1 403 ? -19.697 -10.536 12.330 1.00 86.50 403 THR A C 1
ATOM 3022 O O . THR A 1 403 ? -18.663 -10.460 11.679 1.00 86.50 403 THR A O 1
ATOM 3025 N N . TYR A 1 404 ? -20.694 -11.347 11.968 1.00 90.44 404 TYR A N 1
ATOM 3026 C CA . TYR A 1 404 ? -20.627 -12.217 10.789 1.00 90.44 404 TYR A CA 1
ATOM 3027 C C . TYR A 1 404 ? -20.490 -11.427 9.491 1.00 90.44 404 TYR A C 1
ATOM 3029 O O . TYR A 1 404 ? -19.668 -11.792 8.660 1.00 90.44 404 TYR A O 1
ATOM 3037 N N . VAL A 1 405 ? -21.208 -10.313 9.336 1.00 90.44 405 VAL A N 1
ATOM 3038 C CA . VAL A 1 405 ? -21.061 -9.431 8.166 1.00 90.44 405 VAL A CA 1
ATOM 3039 C C . VAL A 1 405 ? -19.641 -8.868 8.077 1.00 90.44 405 VAL A C 1
ATOM 3041 O O . VAL A 1 405 ? -19.030 -8.929 7.010 1.00 90.44 405 VAL A O 1
ATOM 3044 N N . CYS A 1 406 ? -19.083 -8.384 9.193 1.00 91.62 406 CYS A N 1
ATOM 3045 C CA . CYS A 1 406 ? -17.701 -7.904 9.229 1.00 91.62 406 CYS A CA 1
ATOM 3046 C C . CYS A 1 406 ? -16.696 -8.997 8.863 1.00 91.62 406 CYS A C 1
ATOM 3048 O O . CYS A 1 406 ? -15.719 -8.743 8.167 1.00 91.62 406 CYS A O 1
ATOM 3050 N N . LEU A 1 407 ? -16.925 -10.217 9.344 1.00 89.50 407 LEU A N 1
ATOM 3051 C CA . LEU A 1 407 ? -16.041 -11.353 9.115 1.00 89.50 407 LEU A CA 1
ATOM 3052 C C . LEU A 1 407 ? -16.137 -11.896 7.689 1.00 89.50 407 LEU A C 1
ATOM 3054 O O . LEU A 1 407 ? -15.111 -12.244 7.112 1.00 89.50 407 LEU A O 1
ATOM 3058 N N . ALA A 1 408 ? -17.331 -11.907 7.098 1.00 90.88 408 ALA A N 1
ATOM 3059 C CA . ALA A 1 408 ? -17.509 -12.212 5.684 1.00 90.88 408 ALA A CA 1
ATOM 3060 C C . ALA A 1 408 ? -16.807 -11.175 4.804 1.00 90.88 408 ALA A C 1
ATOM 3062 O O . ALA A 1 408 ? -16.092 -11.544 3.876 1.00 90.88 408 ALA A O 1
ATOM 3063 N N . TYR A 1 409 ? -16.930 -9.885 5.132 1.00 93.00 409 TYR A N 1
ATOM 3064 C CA . TYR A 1 409 ? -16.168 -8.848 4.439 1.00 93.00 409 TYR A CA 1
ATOM 3065 C C . TYR A 1 409 ? -14.658 -9.035 4.614 1.00 93.00 409 TYR A C 1
ATOM 3067 O O . TYR A 1 409 ? -13.928 -8.995 3.632 1.00 93.00 409 TYR A O 1
ATOM 3075 N N . ALA A 1 410 ? -14.180 -9.289 5.836 1.00 88.75 410 ALA A N 1
ATOM 3076 C CA . ALA A 1 410 ? -12.762 -9.530 6.088 1.00 88.75 410 ALA A CA 1
ATOM 3077 C C . ALA A 1 410 ? -12.242 -10.732 5.284 1.00 88.75 410 ALA A C 1
ATOM 3079 O O . ALA A 1 410 ? -11.181 -10.634 4.681 1.00 88.75 410 ALA A O 1
ATOM 3080 N N . GLY A 1 411 ? -13.008 -11.826 5.204 1.00 85.56 411 GLY A N 1
ATOM 3081 C CA . GLY A 1 411 ? -12.678 -12.980 4.366 1.00 85.56 411 GLY A CA 1
ATOM 3082 C C . GLY A 1 411 ? -12.602 -12.644 2.875 1.00 85.56 411 GLY A C 1
ATOM 3083 O O . GLY A 1 411 ? -11.722 -13.149 2.190 1.00 85.56 411 GLY A O 1
ATOM 3084 N N . PHE A 1 412 ? -13.480 -11.768 2.379 1.00 90.06 412 PHE A N 1
ATOM 3085 C CA . PHE A 1 412 ? -13.448 -11.307 0.988 1.00 90.06 412 PHE A CA 1
ATOM 3086 C C . PHE A 1 412 ? -12.279 -10.362 0.692 1.00 90.06 412 PHE A C 1
ATOM 3088 O O . PHE A 1 412 ? -11.630 -10.460 -0.351 1.00 90.06 412 PHE A O 1
ATOM 3095 N N . HIS A 1 413 ? -12.032 -9.442 1.622 1.00 88.00 413 HIS A N 1
ATOM 3096 C CA . HIS A 1 413 ? -11.045 -8.379 1.522 1.00 88.00 413 HIS A CA 1
ATOM 3097 C C . HIS A 1 413 ? -9.608 -8.883 1.693 1.00 88.00 413 HIS A C 1
ATOM 3099 O O . HIS A 1 413 ? -8.692 -8.307 1.113 1.00 88.00 413 HIS A O 1
ATOM 3105 N N . PHE A 1 414 ? -9.402 -9.928 2.495 1.00 82.88 414 PHE A N 1
ATOM 3106 C CA . PHE A 1 414 ? -8.083 -10.469 2.801 1.00 82.88 414 PHE A CA 1
ATOM 3107 C C . PHE A 1 414 ? -7.607 -11.438 1.718 1.00 82.88 414 PHE A C 1
ATOM 3109 O O . PHE A 1 414 ? -8.393 -12.141 1.087 1.00 82.88 414 PHE A O 1
ATOM 3116 N N . LEU A 1 415 ? -6.285 -11.559 1.590 1.00 75.00 415 LEU A N 1
ATOM 3117 C CA . LEU A 1 415 ? -5.675 -12.672 0.864 1.00 75.00 415 LEU A CA 1
ATOM 3118 C C . LEU A 1 415 ? -6.042 -13.999 1.523 1.00 75.00 415 LEU A C 1
ATOM 3120 O O . LEU A 1 415 ? -6.126 -14.078 2.750 1.00 75.00 415 LEU A O 1
ATOM 3124 N N . VAL A 1 416 ? -6.173 -15.056 0.719 1.00 68.94 416 VAL A N 1
ATOM 3125 C CA . VAL A 1 416 ? -6.563 -16.396 1.188 1.00 68.94 416 VAL A CA 1
ATOM 3126 C C . VAL A 1 416 ? -5.752 -16.856 2.407 1.00 68.94 416 VAL A C 1
ATOM 3128 O O . VAL A 1 416 ? -6.376 -17.258 3.389 1.00 68.94 416 VAL A O 1
ATOM 3131 N N . PRO A 1 417 ? -4.406 -16.734 2.454 1.00 63.38 417 PRO A N 1
ATOM 3132 C CA . PRO A 1 417 ? -3.657 -17.151 3.641 1.00 63.38 417 PRO A CA 1
ATOM 3133 C C . PRO A 1 417 ? -4.004 -16.341 4.900 1.00 63.38 417 PRO A C 1
ATOM 3135 O O . PRO A 1 417 ? -4.119 -16.893 5.994 1.00 63.38 417 PRO A O 1
ATOM 3138 N N . SER A 1 418 ? -4.243 -15.038 4.750 1.00 66.88 418 SER A N 1
ATOM 3139 C CA . SER A 1 418 ? -4.670 -14.163 5.846 1.00 66.88 418 SER A CA 1
ATOM 3140 C C . SER A 1 418 ? -6.101 -14.481 6.300 1.00 66.88 418 SER A C 1
ATOM 3142 O O . SER A 1 418 ? -6.396 -14.429 7.494 1.00 66.88 418 SER A O 1
ATOM 3144 N N . ALA A 1 419 ? -6.992 -14.858 5.379 1.00 65.44 419 ALA A N 1
ATOM 3145 C CA . ALA A 1 419 ? -8.343 -15.313 5.704 1.00 65.44 419 ALA A CA 1
ATOM 3146 C C . ALA A 1 419 ? -8.328 -16.664 6.443 1.00 65.44 419 ALA A C 1
ATOM 3148 O O . ALA A 1 419 ? -9.062 -16.838 7.415 1.00 65.44 419 ALA A O 1
ATOM 3149 N N . LEU A 1 420 ? -7.445 -17.592 6.057 1.00 68.38 420 LEU A N 1
ATOM 3150 C CA . LEU A 1 420 ? -7.225 -18.849 6.782 1.00 68.38 420 LEU A CA 1
ATOM 3151 C C . LEU A 1 420 ? -6.720 -18.597 8.207 1.00 68.38 420 LEU A C 1
ATOM 3153 O O . LEU A 1 420 ? -7.189 -19.248 9.139 1.00 68.38 420 LEU A O 1
ATOM 3157 N N . LEU A 1 421 ? -5.837 -17.613 8.404 1.00 67.69 421 LEU A N 1
ATOM 3158 C CA . LEU A 1 421 ? -5.396 -17.191 9.736 1.00 67.69 421 LEU A CA 1
ATOM 3159 C C . LEU A 1 421 ? -6.565 -16.662 10.588 1.00 67.69 421 LEU A C 1
ATOM 3161 O O . LEU A 1 421 ? -6.691 -17.033 11.756 1.00 67.69 421 LEU A O 1
ATOM 3165 N N . LEU A 1 422 ? -7.454 -15.842 10.012 1.00 66.69 422 LEU A N 1
ATOM 3166 C CA . LEU A 1 422 ? -8.686 -15.398 10.684 1.00 66.69 422 LEU A CA 1
ATOM 3167 C C . LEU A 1 422 ? -9.635 -16.569 10.999 1.00 66.69 422 LEU A C 1
ATOM 3169 O O . LEU A 1 422 ? -10.238 -16.611 12.073 1.00 66.69 422 LEU A O 1
ATOM 3173 N N . GLY A 1 423 ? -9.758 -17.541 10.094 1.00 64.56 423 GLY A N 1
ATOM 3174 C CA . GLY A 1 423 ? -10.538 -18.760 10.315 1.00 64.56 423 GLY A CA 1
ATOM 3175 C C . GLY A 1 423 ? -9.977 -19.602 11.463 1.00 64.56 423 GLY A C 1
ATOM 3176 O O . GLY A 1 423 ? -10.718 -19.990 12.368 1.00 64.56 423 GLY A O 1
ATOM 3177 N N . ALA A 1 424 ? -8.657 -19.805 11.488 1.00 67.25 424 ALA A N 1
ATOM 3178 C CA . ALA A 1 424 ? -7.955 -20.483 12.574 1.00 67.25 424 ALA A CA 1
ATOM 3179 C C . ALA A 1 424 ? -8.152 -19.755 13.911 1.00 67.25 424 ALA A C 1
ATOM 3181 O O . ALA A 1 424 ? -8.385 -20.396 14.938 1.00 67.25 424 ALA A O 1
ATOM 3182 N N . LEU A 1 425 ? -8.148 -18.418 13.897 1.00 65.62 425 LEU A N 1
ATOM 3183 C CA . LEU A 1 425 ? -8.436 -17.603 15.073 1.00 65.62 425 LEU A CA 1
ATOM 3184 C C . LEU A 1 425 ? -9.812 -17.861 15.663 1.00 65.62 425 LEU A C 1
ATOM 3186 O O . LEU A 1 425 ? -9.954 -18.017 16.877 1.00 65.62 425 LEU A O 1
ATOM 3190 N N . LEU A 1 426 ? -10.826 -17.894 14.806 1.00 65.88 426 LEU A N 1
ATOM 3191 C CA . LEU A 1 426 ? -12.200 -18.135 15.216 1.00 65.88 426 LEU A CA 1
ATOM 3192 C C . LEU A 1 426 ? -12.386 -19.574 15.687 1.00 65.88 426 LEU A C 1
ATOM 3194 O O . LEU A 1 426 ? -12.977 -19.777 16.744 1.00 65.88 426 LEU A O 1
ATOM 3198 N N . GLY A 1 427 ? -11.824 -20.560 14.984 1.00 64.75 427 GLY A N 1
ATOM 3199 C CA . GLY A 1 427 ? -11.833 -21.960 15.418 1.00 64.75 427 GLY A CA 1
ATOM 3200 C C . GLY A 1 427 ? -11.180 -22.138 16.790 1.00 64.75 427 GLY A C 1
ATO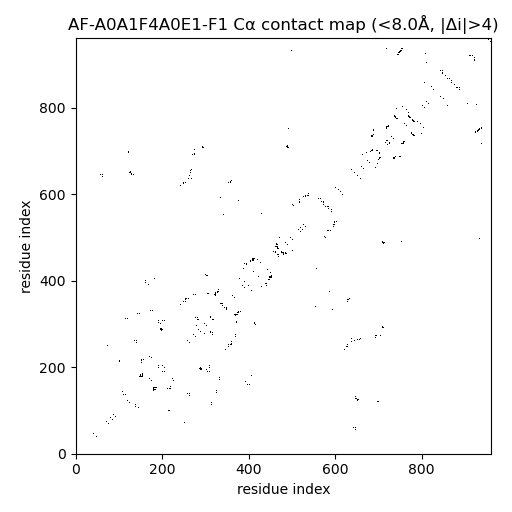M 3201 O O . GLY A 1 427 ? -11.733 -22.787 17.677 1.00 64.75 427 GLY A O 1
ATOM 3202 N N . HIS A 1 428 ? -10.055 -21.467 17.023 1.00 65.25 428 HIS A N 1
ATOM 3203 C CA . HIS A 1 428 ? -9.368 -21.499 18.307 1.00 65.25 428 HIS A CA 1
ATOM 3204 C C . HIS A 1 428 ? -10.158 -20.792 19.417 1.00 65.25 428 HIS A C 1
ATOM 3206 O O . HIS A 1 428 ? -10.328 -21.329 20.515 1.00 65.25 428 HIS A O 1
ATOM 3212 N N . ALA A 1 429 ? -10.710 -19.610 19.133 1.00 63.00 429 ALA A N 1
ATOM 3213 C CA . ALA A 1 429 ? -11.599 -18.928 20.060 1.00 63.00 429 ALA A CA 1
ATOM 3214 C C . ALA A 1 429 ? -12.851 -19.766 20.367 1.00 63.00 429 ALA A C 1
ATOM 3216 O O . ALA A 1 429 ? -13.321 -19.739 21.501 1.00 63.00 429 ALA A O 1
ATOM 3217 N N . ALA A 1 430 ? -13.358 -20.552 19.410 1.00 59.91 430 ALA A N 1
ATOM 3218 C CA . ALA A 1 430 ? -14.477 -21.472 19.604 1.00 59.91 430 ALA A CA 1
ATOM 3219 C C . ALA A 1 430 ? -14.122 -22.578 20.599 1.00 59.91 430 ALA A C 1
ATOM 3221 O O . ALA A 1 430 ? -14.893 -22.817 21.524 1.00 59.91 430 ALA A O 1
ATOM 3222 N N . LEU A 1 431 ? -12.946 -23.200 20.462 1.00 63.72 431 LEU A N 1
ATOM 3223 C CA . LEU A 1 431 ? -12.459 -24.239 21.379 1.00 63.72 431 LEU A CA 1
ATOM 3224 C C . LEU A 1 431 ? -12.316 -23.716 22.812 1.00 63.72 431 LEU A C 1
ATOM 3226 O O . LEU A 1 431 ? -12.692 -24.383 23.775 1.00 63.72 431 LEU A O 1
ATOM 3230 N N . LEU A 1 432 ? -11.825 -22.488 22.965 1.00 60.16 432 LEU A N 1
ATOM 3231 C CA . LEU A 1 432 ? -11.681 -21.847 24.270 1.00 60.16 432 LEU A CA 1
ATOM 3232 C C . LEU A 1 432 ? -13.018 -21.394 24.861 1.00 60.16 432 LEU A C 1
ATOM 3234 O O . LEU A 1 432 ? -13.231 -21.455 26.076 1.00 60.16 432 LEU A O 1
ATOM 3238 N N . ALA A 1 433 ? -13.923 -20.936 24.001 1.00 53.56 433 ALA A N 1
ATOM 3239 C CA . ALA A 1 433 ? -15.254 -20.504 24.376 1.00 53.56 433 ALA A CA 1
ATOM 3240 C C . ALA A 1 433 ? -16.218 -21.684 24.571 1.00 53.56 433 ALA A C 1
ATOM 3242 O O . ALA A 1 433 ? -17.232 -21.500 25.233 1.00 53.56 433 ALA A O 1
ATOM 3243 N N . ALA A 1 434 ? -15.893 -22.900 24.117 1.00 55.25 434 ALA A N 1
ATOM 3244 C CA . ALA A 1 434 ? -16.710 -24.107 24.281 1.00 55.25 434 ALA A CA 1
ATOM 3245 C C . ALA A 1 434 ? -17.036 -24.443 25.750 1.00 55.25 434 ALA A C 1
ATOM 3247 O O . ALA A 1 434 ? -17.980 -25.174 26.021 1.00 55.25 434 ALA A O 1
ATOM 3248 N N . LYS A 1 435 ? -16.318 -23.854 26.718 1.00 58.12 435 LYS A N 1
ATOM 3249 C CA . LYS A 1 435 ? -16.653 -23.957 28.148 1.00 58.12 435 LYS A CA 1
ATOM 3250 C C . LYS A 1 435 ? -17.707 -22.948 28.641 1.00 58.12 435 LYS A C 1
ATOM 3252 O O . LYS A 1 435 ? -18.146 -23.082 29.780 1.00 58.12 435 LYS A O 1
ATOM 3257 N N . ARG A 1 436 ? -18.058 -21.899 27.875 1.00 55.09 436 ARG A N 1
ATOM 3258 C CA . ARG A 1 436 ? -18.899 -20.758 28.330 1.00 55.09 436 ARG A CA 1
ATOM 3259 C C . ARG A 1 436 ? -19.764 -20.056 27.264 1.00 55.09 436 ARG A C 1
ATOM 3261 O O . ARG A 1 436 ? -20.561 -19.203 27.636 1.00 55.09 436 ARG A O 1
ATOM 3268 N N . ALA A 1 437 ? -19.612 -20.354 25.977 1.00 56.50 437 ALA A N 1
ATOM 3269 C CA . ALA A 1 437 ? -20.292 -19.690 24.863 1.00 56.50 437 ALA A CA 1
ATOM 3270 C C . ALA A 1 437 ? -21.133 -20.681 24.046 1.00 56.50 437 ALA A C 1
ATOM 3272 O O . ALA A 1 437 ? -20.822 -21.875 24.031 1.00 56.50 437 ALA A O 1
ATOM 3273 N N . PRO A 1 438 ? -22.143 -20.210 23.292 1.00 64.75 438 PRO A N 1
ATOM 3274 C CA . PRO A 1 438 ? -22.765 -21.036 22.271 1.00 64.75 438 PRO A CA 1
ATOM 3275 C C . PRO A 1 438 ? -21.732 -21.287 21.165 1.00 64.75 438 PRO A C 1
ATOM 3277 O O . PRO A 1 438 ? -21.502 -20.412 20.336 1.00 64.75 438 PRO A O 1
ATOM 3280 N N . VAL A 1 439 ? -21.114 -22.475 21.145 1.00 73.75 439 VAL A N 1
ATOM 3281 C CA . VAL A 1 439 ? -20.163 -22.936 20.105 1.00 73.75 439 VAL A CA 1
ATOM 3282 C C . VAL A 1 439 ? -20.664 -22.593 18.699 1.00 73.75 439 VAL A C 1
ATOM 3284 O O . VAL A 1 439 ? -19.895 -22.135 17.856 1.00 73.75 439 VAL A O 1
ATOM 3287 N N . ALA A 1 440 ? -21.979 -22.694 18.492 1.00 79.38 440 ALA A N 1
ATOM 3288 C CA . ALA A 1 440 ? -22.661 -22.284 17.273 1.00 79.38 440 ALA A CA 1
ATOM 3289 C C . ALA A 1 440 ? -22.297 -20.863 16.808 1.00 79.38 440 ALA A C 1
ATOM 3291 O O . ALA A 1 440 ? -22.049 -20.664 15.625 1.00 79.38 440 ALA A O 1
ATOM 3292 N N . ALA A 1 441 ? -22.233 -19.870 17.703 1.00 78.50 441 ALA A N 1
ATOM 3293 C CA . ALA A 1 441 ? -21.972 -18.489 17.308 1.00 78.50 441 ALA A CA 1
ATOM 32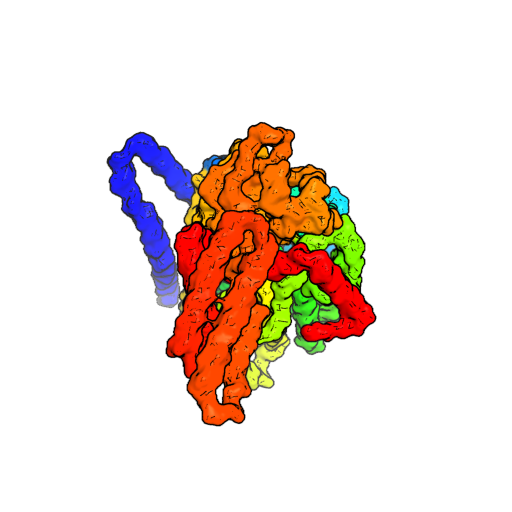94 C C . ALA A 1 441 ? -20.562 -18.304 16.736 1.00 78.50 441 ALA A C 1
ATOM 3296 O O . ALA A 1 441 ? -20.378 -17.497 15.827 1.00 78.50 441 ALA A O 1
ATOM 3297 N N . THR A 1 442 ? -19.585 -19.056 17.236 1.00 75.88 442 THR A N 1
ATOM 3298 C CA . THR A 1 442 ? -18.213 -19.007 16.729 1.00 75.88 442 THR A CA 1
ATOM 3299 C C . THR A 1 442 ? -18.028 -19.871 15.483 1.00 75.88 442 THR A C 1
ATOM 3301 O O . THR A 1 442 ? -17.295 -19.480 14.581 1.00 75.88 442 THR A O 1
ATOM 3304 N N . VAL A 1 443 ? -18.745 -20.994 15.371 1.00 81.00 443 VAL A N 1
ATOM 3305 C CA . VAL A 1 443 ? -18.805 -21.772 14.121 1.00 81.00 443 VAL A CA 1
ATOM 3306 C C . VAL A 1 443 ? -19.355 -20.906 12.986 1.00 81.00 443 VAL A C 1
ATOM 3308 O O . VAL A 1 443 ? -18.720 -20.807 11.942 1.00 81.00 443 VAL A O 1
ATOM 3311 N N . TRP A 1 444 ? -20.462 -20.191 13.212 1.00 85.00 444 TRP A N 1
ATOM 3312 C CA . TRP A 1 444 ? -21.019 -19.253 12.230 1.00 85.00 444 TRP A CA 1
ATOM 3313 C C . TRP A 1 444 ? -20.060 -18.115 11.870 1.00 85.00 444 TRP A C 1
ATOM 3315 O O . TRP A 1 444 ? -20.022 -17.695 10.718 1.00 85.00 444 TRP A O 1
ATOM 3325 N N . ALA A 1 445 ? -19.245 -17.652 12.820 1.00 83.62 445 ALA A N 1
ATOM 3326 C CA . ALA A 1 445 ? -18.185 -16.691 12.536 1.00 83.62 445 ALA A CA 1
ATOM 3327 C C . ALA A 1 445 ? -17.140 -17.272 11.565 1.00 83.62 445 ALA A C 1
ATOM 3329 O O . ALA A 1 445 ? -16.762 -16.603 10.605 1.00 83.62 445 ALA A O 1
ATOM 3330 N N . GLY A 1 446 ? -16.702 -18.518 11.783 1.00 83.38 446 GLY A N 1
ATOM 3331 C CA . GLY A 1 446 ? -15.787 -19.219 10.878 1.00 83.38 446 GLY A CA 1
ATOM 3332 C C . GLY A 1 446 ? -16.391 -19.446 9.489 1.00 83.38 446 GLY A C 1
ATOM 3333 O O . GLY A 1 446 ? -15.735 -19.173 8.486 1.00 83.38 446 GLY A O 1
ATOM 3334 N N . VAL A 1 447 ? -17.665 -19.853 9.429 1.00 88.06 447 VAL A N 1
ATOM 3335 C CA . VAL A 1 447 ? -18.425 -19.983 8.173 1.00 88.06 447 VAL A CA 1
ATOM 3336 C C . VAL A 1 447 ? -18.494 -18.646 7.438 1.00 88.06 447 VAL A C 1
ATOM 3338 O O . VAL A 1 447 ? -18.301 -18.620 6.229 1.00 88.06 447 VAL A O 1
ATOM 3341 N N . ALA A 1 448 ? -18.711 -17.534 8.145 1.00 89.44 448 ALA A N 1
ATOM 3342 C CA . ALA A 1 448 ? -18.755 -16.211 7.534 1.00 89.44 448 ALA A CA 1
ATOM 3343 C C . ALA A 1 448 ? -17.416 -15.831 6.879 1.00 89.44 448 ALA A C 1
ATOM 3345 O O . ALA A 1 448 ? -17.413 -15.450 5.710 1.00 89.44 448 ALA A O 1
ATOM 3346 N N . VAL A 1 449 ? -16.282 -15.998 7.579 1.00 88.62 449 VAL A N 1
ATOM 3347 C CA . VAL A 1 449 ? -14.944 -15.769 6.988 1.00 88.62 449 VAL A CA 1
ATOM 3348 C C . VAL A 1 449 ? -14.725 -16.667 5.770 1.00 88.62 449 VAL A C 1
ATOM 3350 O O . VAL A 1 449 ? -14.295 -16.183 4.725 1.00 88.62 449 VAL A O 1
ATOM 3353 N N . GLY A 1 450 ? -15.054 -17.958 5.887 1.00 87.12 450 GLY A N 1
ATOM 3354 C CA . GLY A 1 450 ? -14.924 -18.923 4.795 1.00 87.12 450 GLY A CA 1
ATOM 3355 C C . GLY A 1 450 ? -15.762 -18.547 3.574 1.00 87.12 450 GLY A C 1
ATOM 3356 O O . GLY A 1 450 ? -15.249 -18.557 2.461 1.00 87.12 450 GLY A O 1
ATOM 3357 N N . ALA A 1 451 ? -17.016 -18.137 3.774 1.00 90.94 451 ALA A N 1
ATOM 3358 C CA . ALA A 1 451 ? -17.898 -17.682 2.703 1.00 90.94 451 ALA A CA 1
ATOM 3359 C C . ALA A 1 451 ? -17.339 -16.441 1.993 1.00 90.94 451 ALA A C 1
ATOM 3361 O O . ALA A 1 451 ? -17.333 -16.390 0.766 1.00 90.94 451 ALA A O 1
ATOM 3362 N N . GLY A 1 452 ? -16.808 -15.475 2.749 1.00 92.50 452 GLY A N 1
ATOM 3363 C CA . GLY A 1 452 ? -16.117 -14.313 2.191 1.00 92.50 452 GLY A CA 1
ATOM 3364 C C . GLY A 1 452 ? -14.909 -14.692 1.332 1.00 92.50 452 GLY A C 1
ATOM 3365 O O . GLY A 1 452 ? -14.776 -14.216 0.206 1.00 92.50 452 GLY A O 1
ATOM 3366 N N . ALA A 1 453 ? -14.057 -15.589 1.835 1.00 90.69 453 ALA A N 1
ATOM 3367 C CA . ALA A 1 453 ? -12.873 -16.060 1.116 1.00 90.69 453 ALA A CA 1
ATOM 3368 C C . ALA A 1 453 ? -13.241 -16.829 -0.162 1.00 90.69 453 ALA A C 1
ATOM 3370 O O . ALA A 1 453 ? -12.683 -16.559 -1.224 1.00 90.69 453 ALA A O 1
ATOM 3371 N N . VAL A 1 454 ? -14.227 -17.729 -0.088 1.00 92.06 454 VAL A N 1
ATOM 3372 C CA . VAL A 1 454 ? -14.766 -18.444 -1.256 1.00 92.06 454 VAL A CA 1
ATOM 3373 C C . VAL A 1 454 ? -15.339 -17.460 -2.272 1.00 92.06 454 VAL A C 1
ATOM 3375 O O . VAL A 1 454 ? -15.079 -17.608 -3.461 1.00 92.06 454 VAL A O 1
ATOM 3378 N N . PHE A 1 455 ? -16.053 -16.422 -1.831 1.00 93.88 455 PHE A N 1
ATOM 3379 C CA . PHE A 1 455 ? -16.568 -15.393 -2.731 1.00 93.88 455 PHE A CA 1
ATOM 3380 C C . PHE A 1 455 ? -15.445 -14.588 -3.404 1.00 93.88 455 PHE A C 1
ATOM 3382 O O . PHE A 1 455 ? -15.535 -14.292 -4.595 1.00 93.88 455 PHE A O 1
ATOM 3389 N N . SER A 1 456 ? -14.355 -14.288 -2.689 1.00 91.81 456 SER A N 1
ATOM 3390 C CA . SER A 1 456 ? -13.163 -13.636 -3.257 1.00 91.81 456 SER A CA 1
ATOM 3391 C C . SER A 1 456 ? -12.511 -14.492 -4.340 1.00 91.81 456 SER A C 1
ATOM 3393 O O . SER A 1 456 ? -12.243 -13.999 -5.435 1.00 91.81 456 SER A O 1
ATOM 3395 N N . LEU A 1 457 ? -12.327 -15.784 -4.058 1.00 92.06 457 LEU A N 1
ATOM 3396 C CA . LEU A 1 457 ? -11.790 -16.775 -4.990 1.00 92.06 457 LEU A CA 1
ATOM 3397 C C . LEU A 1 457 ? -12.689 -16.947 -6.219 1.00 92.06 457 LEU A C 1
ATOM 3399 O O . LEU A 1 457 ? -12.206 -16.927 -7.347 1.00 92.06 457 LEU A O 1
ATOM 3403 N N . ALA A 1 458 ? -13.999 -17.071 -6.012 1.00 93.62 458 ALA A N 1
ATOM 3404 C CA . ALA A 1 458 ? -14.967 -17.197 -7.094 1.00 93.62 458 ALA A CA 1
ATOM 3405 C C . ALA A 1 458 ? -14.979 -15.946 -7.978 1.00 93.62 458 ALA A C 1
ATOM 3407 O O . ALA A 1 458 ? -14.976 -16.069 -9.198 1.00 93.62 458 ALA A O 1
ATOM 3408 N N . THR A 1 459 ? -14.921 -14.753 -7.377 1.00 93.06 459 THR A N 1
ATOM 3409 C CA . THR A 1 459 ? -14.809 -13.484 -8.110 1.00 93.06 459 THR A CA 1
ATOM 3410 C C . THR A 1 459 ? -13.516 -13.445 -8.920 1.00 93.06 459 THR A C 1
ATOM 3412 O O . THR A 1 459 ? -13.549 -13.139 -10.108 1.00 93.06 459 THR A O 1
ATOM 3415 N N . ASN A 1 460 ? -12.386 -13.817 -8.312 1.00 92.62 460 ASN A N 1
ATOM 3416 C CA . ASN A 1 460 ? -11.101 -13.896 -9.002 1.00 92.62 460 ASN A CA 1
ATOM 3417 C C . ASN A 1 460 ? -11.173 -14.819 -10.219 1.00 92.62 460 ASN A C 1
ATOM 3419 O O . ASN A 1 460 ? -10.851 -14.399 -11.327 1.00 92.62 460 ASN A O 1
ATOM 3423 N N . HIS A 1 461 ? -11.656 -16.045 -10.037 1.00 93.06 461 HIS A N 1
ATOM 3424 C CA . HIS A 1 461 ? -11.736 -17.023 -11.114 1.00 93.06 461 HIS A CA 1
ATOM 3425 C C . HIS A 1 461 ? -12.738 -16.611 -12.197 1.00 93.06 461 HIS A C 1
ATOM 3427 O O . HIS A 1 461 ? -12.450 -16.733 -13.384 1.00 93.06 461 HIS A O 1
ATOM 3433 N N . ALA A 1 462 ? -13.896 -16.067 -11.815 1.00 93.38 462 ALA A N 1
ATOM 3434 C CA . ALA A 1 462 ? -14.892 -15.590 -12.769 1.00 93.38 462 ALA A CA 1
ATOM 3435 C C . ALA A 1 462 ? -14.320 -14.495 -13.680 1.00 93.38 462 ALA A C 1
ATOM 3437 O O . ALA A 1 462 ? -14.513 -14.540 -14.894 1.00 93.38 462 ALA A O 1
ATOM 3438 N N . VAL A 1 463 ? -13.576 -13.554 -13.100 1.00 90.81 463 VAL A N 1
ATOM 3439 C CA . VAL A 1 463 ? -13.055 -12.377 -13.801 1.00 90.81 463 VAL A CA 1
ATOM 3440 C C . VAL A 1 463 ? -11.774 -12.681 -14.573 1.00 90.81 463 VAL A C 1
ATOM 3442 O O . VAL A 1 463 ? -11.605 -12.220 -15.699 1.00 90.81 463 VAL A O 1
ATOM 3445 N N . THR A 1 464 ? -10.865 -13.440 -13.967 1.00 89.56 464 THR A N 1
ATOM 3446 C CA . THR A 1 464 ? -9.481 -13.594 -14.442 1.00 89.56 464 THR A CA 1
ATOM 3447 C C . THR A 1 464 ? -9.155 -14.998 -14.922 1.00 89.56 464 THR A C 1
ATOM 3449 O O . THR A 1 464 ? -8.148 -15.181 -15.585 1.00 89.56 464 THR A O 1
ATOM 3452 N N . GLY A 1 465 ? -9.955 -16.001 -14.559 1.00 91.12 465 GLY A N 1
ATOM 3453 C CA . GLY A 1 465 ? -9.626 -17.413 -14.754 1.00 91.12 465 GLY A CA 1
ATOM 3454 C C . GLY A 1 465 ? -8.676 -17.980 -13.696 1.00 91.12 465 GLY A C 1
ATOM 3455 O O . GLY A 1 465 ? -8.549 -19.192 -13.581 1.00 91.12 465 GLY A O 1
ATOM 3456 N N . LEU A 1 466 ? -8.056 -17.143 -12.861 1.00 89.19 466 LEU A N 1
ATOM 3457 C CA . LEU A 1 466 ? -7.171 -17.553 -11.773 1.00 89.19 466 LEU A CA 1
ATOM 3458 C C . LEU A 1 466 ? -7.869 -17.364 -10.421 1.00 89.19 466 LEU A C 1
ATOM 3460 O O . LEU A 1 466 ? -8.494 -16.341 -10.177 1.00 89.19 466 LEU A O 1
ATOM 3464 N N . LEU A 1 467 ? -7.764 -18.342 -9.519 1.00 89.69 467 LEU A N 1
ATOM 3465 C CA . LEU A 1 467 ? -8.372 -18.267 -8.182 1.00 89.69 467 LEU A CA 1
ATOM 3466 C C . LEU A 1 467 ? -7.636 -17.284 -7.260 1.00 89.69 467 LEU A C 1
ATOM 3468 O O . LEU A 1 467 ? -8.272 -16.499 -6.555 1.00 89.69 467 LEU A O 1
ATOM 3472 N N . ASN A 1 468 ? -6.304 -17.312 -7.257 1.00 86.31 468 ASN A N 1
ATOM 3473 C CA . ASN A 1 468 ? -5.474 -16.346 -6.546 1.00 86.31 468 ASN A CA 1
ATOM 3474 C C . ASN A 1 468 ? -4.070 -16.279 -7.159 1.00 86.31 468 ASN A C 1
ATOM 3476 O O . ASN A 1 468 ? -3.592 -17.264 -7.721 1.00 86.31 468 ASN A O 1
ATOM 3480 N N . ASP A 1 469 ? -3.398 -15.147 -6.987 1.00 79.06 469 ASP A N 1
ATOM 3481 C CA . ASP A 1 469 ? -2.010 -14.926 -7.400 1.00 79.06 469 ASP A CA 1
ATOM 3482 C C . ASP A 1 469 ? -0.994 -15.474 -6.384 1.00 79.06 469 ASP A C 1
ATOM 3484 O O . ASP A 1 469 ? 0.113 -15.841 -6.755 1.00 79.06 469 ASP A O 1
ATOM 3488 N N . VAL A 1 470 ? -1.360 -15.598 -5.102 1.00 75.50 470 VAL A N 1
ATOM 3489 C CA . VAL A 1 470 ? -0.450 -16.104 -4.062 1.00 75.50 470 VAL A CA 1
ATOM 3490 C C . VAL A 1 470 ? -1.047 -17.289 -3.280 1.00 75.50 470 VAL A C 1
ATOM 3492 O O . VAL A 1 470 ? -2.075 -17.126 -2.611 1.00 75.50 470 VAL A O 1
ATOM 3495 N N . PRO A 1 471 ? -0.389 -18.468 -3.270 1.00 69.44 471 PRO A N 1
ATOM 3496 C CA . PRO A 1 471 ? 0.739 -18.852 -4.125 1.00 69.44 471 PRO A CA 1
ATOM 3497 C C . PRO A 1 471 ? 0.276 -19.312 -5.522 1.00 69.44 471 PRO A C 1
ATOM 3499 O O . PRO A 1 471 ? -0.508 -20.255 -5.642 1.00 69.44 471 PRO A O 1
ATOM 3502 N N . ILE A 1 472 ? 0.807 -18.697 -6.583 1.00 75.19 472 ILE A N 1
ATOM 3503 C CA . ILE A 1 472 ? 0.352 -18.932 -7.963 1.00 75.19 472 ILE A CA 1
ATOM 3504 C C . ILE A 1 472 ? 0.466 -20.392 -8.409 1.00 75.19 472 ILE A C 1
ATOM 3506 O O . ILE A 1 472 ? -0.407 -20.895 -9.103 1.00 75.19 472 ILE A O 1
ATOM 3510 N N . TRP A 1 473 ? 1.497 -21.108 -7.958 1.00 71.00 473 TRP A N 1
ATOM 3511 C CA . TRP A 1 473 ? 1.766 -22.493 -8.355 1.00 71.00 473 TRP A CA 1
ATOM 3512 C C . TRP A 1 473 ? 0.692 -23.488 -7.887 1.00 71.00 473 TRP A C 1
ATOM 3514 O O . TRP A 1 473 ? 0.539 -24.533 -8.514 1.00 71.00 473 TRP A O 1
ATOM 3524 N N . LEU A 1 474 ? -0.071 -23.171 -6.829 1.00 74.44 474 LEU A N 1
ATOM 3525 C CA . LEU A 1 474 ? -1.207 -23.994 -6.391 1.00 74.44 474 LEU A CA 1
ATOM 3526 C C . LEU A 1 474 ? -2.431 -23.804 -7.285 1.00 74.44 474 LEU A C 1
ATOM 3528 O O . LEU A 1 474 ? -3.150 -24.760 -7.563 1.00 74.44 474 LEU A O 1
ATOM 3532 N N . PHE A 1 475 ? -2.689 -22.566 -7.704 1.00 82.75 475 PHE A N 1
ATOM 3533 C CA . PHE A 1 475 ? -3.912 -22.211 -8.422 1.00 82.75 475 PHE A CA 1
ATOM 3534 C C . PHE A 1 475 ? -3.753 -22.286 -9.940 1.00 82.75 475 PHE A C 1
ATOM 3536 O O . PHE A 1 475 ? -4.730 -22.541 -10.635 1.00 82.75 475 PHE A O 1
ATOM 3543 N N . TRP A 1 476 ? -2.535 -22.119 -10.459 1.00 82.62 476 TRP A N 1
ATOM 3544 C CA . TRP A 1 476 ? -2.243 -22.146 -11.891 1.00 82.62 476 TRP A CA 1
ATOM 3545 C C . TRP A 1 476 ? -2.634 -23.458 -12.599 1.00 82.62 476 TRP A C 1
ATOM 3547 O O . TRP A 1 476 ? -3.197 -23.384 -13.694 1.00 82.62 476 TRP A O 1
ATOM 3557 N N . PRO A 1 477 ? -2.425 -24.659 -12.012 1.00 81.50 477 PRO A N 1
ATOM 3558 C CA . PRO A 1 477 ? -2.831 -25.920 -12.642 1.00 81.50 477 PRO A CA 1
ATOM 3559 C C . PRO A 1 477 ? -4.345 -26.078 -12.827 1.00 81.50 477 PRO A C 1
ATOM 3561 O O . PRO A 1 477 ? -4.769 -26.860 -13.671 1.00 81.50 477 PRO A O 1
ATOM 3564 N N . ILE A 1 478 ? -5.148 -25.360 -12.035 1.00 87.69 478 ILE A N 1
ATOM 3565 C CA . ILE A 1 478 ? -6.618 -25.390 -12.081 1.00 87.69 478 ILE A CA 1
ATOM 3566 C C . ILE A 1 478 ? -7.218 -24.080 -12.612 1.00 87.69 478 ILE A C 1
ATOM 3568 O O . ILE A 1 478 ? -8.429 -23.894 -12.544 1.00 87.69 478 ILE A O 1
ATOM 3572 N N . ALA A 1 479 ? -6.383 -23.163 -13.103 1.00 88.00 479 ALA A N 1
ATOM 3573 C CA . ALA A 1 479 ? -6.822 -21.897 -13.669 1.00 88.00 479 ALA A CA 1
ATOM 3574 C C . ALA A 1 479 ? -7.355 -22.079 -15.098 1.00 88.00 479 ALA A C 1
ATOM 3576 O O . ALA A 1 479 ? -6.828 -22.874 -15.878 1.00 88.00 479 ALA A O 1
ATOM 3577 N N . ASP A 1 480 ? -8.339 -21.267 -15.476 1.00 91.69 480 ASP A N 1
ATOM 3578 C CA . ASP A 1 480 ? -8.703 -21.015 -16.870 1.00 91.69 480 ASP A CA 1
ATOM 3579 C C . ASP A 1 480 ? -7.623 -20.113 -17.499 1.00 91.69 480 ASP A C 1
ATOM 3581 O O . ASP A 1 480 ? -7.709 -18.882 -17.509 1.00 91.69 480 ASP A O 1
ATOM 3585 N N . GLN A 1 481 ? -6.534 -20.749 -17.945 1.00 85.38 481 GLN A N 1
ATOM 3586 C CA . GLN A 1 481 ? -5.348 -20.069 -18.478 1.00 85.38 481 GLN A CA 1
ATOM 3587 C C . GLN A 1 481 ? -5.648 -19.311 -19.773 1.00 85.38 481 GLN A C 1
ATOM 3589 O O . GLN A 1 481 ? -5.007 -18.296 -20.038 1.00 85.38 481 GLN A O 1
ATOM 3594 N N . GLU A 1 482 ? -6.617 -19.781 -20.561 1.00 86.31 482 GLU A N 1
ATOM 3595 C CA . GLU A 1 482 ? -7.058 -19.107 -21.782 1.00 86.31 482 GLU A CA 1
ATOM 3596 C C . GLU A 1 482 ? -7.734 -17.781 -21.439 1.00 86.31 482 GLU A C 1
ATOM 3598 O O . GLU A 1 482 ? -7.350 -16.743 -21.976 1.00 86.31 482 GLU A O 1
ATOM 3603 N N . ARG A 1 483 ? -8.654 -17.778 -20.466 1.00 88.12 483 ARG A N 1
ATOM 3604 C CA . ARG A 1 483 ? -9.269 -16.542 -19.966 1.00 88.12 483 ARG A CA 1
ATOM 3605 C C . ARG A 1 483 ? -8.243 -15.589 -19.371 1.00 88.12 483 ARG A C 1
ATOM 3607 O O . ARG A 1 483 ? -8.306 -14.390 -19.642 1.00 88.12 483 ARG A O 1
ATOM 3614 N N . PHE A 1 484 ? -7.300 -16.108 -18.587 1.00 85.94 484 PHE A N 1
ATOM 3615 C CA . PHE A 1 484 ? -6.242 -15.287 -18.004 1.00 85.94 484 PHE A CA 1
ATOM 3616 C C . PHE A 1 484 ? -5.391 -14.628 -19.095 1.00 85.94 484 PHE A C 1
ATOM 3618 O O . PHE A 1 484 ? -5.231 -13.406 -19.101 1.00 85.94 484 PHE A O 1
ATOM 3625 N N . ALA A 1 485 ? -4.913 -15.415 -20.064 1.00 81.69 485 ALA A N 1
ATOM 3626 C CA . ALA A 1 485 ? -4.109 -14.926 -21.179 1.00 81.69 485 ALA A CA 1
ATOM 3627 C C . ALA A 1 485 ? -4.884 -13.938 -22.062 1.00 81.69 485 ALA A C 1
ATOM 3629 O O . ALA A 1 485 ? -4.339 -12.909 -22.454 1.00 81.69 485 ALA A O 1
ATOM 3630 N N . ALA A 1 486 ? -6.169 -14.189 -22.322 1.00 83.44 486 ALA A N 1
ATOM 3631 C CA . ALA A 1 486 ? -7.017 -13.285 -23.091 1.00 83.44 486 ALA A CA 1
ATOM 3632 C C . ALA A 1 486 ? -7.197 -11.919 -22.410 1.00 83.44 486 ALA A C 1
ATOM 3634 O O . ALA A 1 486 ? -7.342 -10.911 -23.101 1.00 83.44 486 ALA A O 1
ATOM 3635 N N . ARG A 1 487 ? -7.180 -11.871 -21.070 1.00 82.00 487 ARG A N 1
ATOM 3636 C CA . ARG A 1 487 ? -7.440 -10.643 -20.308 1.00 82.00 487 ARG A CA 1
ATOM 3637 C C . ARG A 1 487 ? -6.183 -9.857 -19.953 1.00 82.00 487 ARG A C 1
ATOM 3639 O O . ARG A 1 487 ? -6.188 -8.638 -20.077 1.00 82.00 487 ARG A O 1
ATOM 3646 N N . PHE A 1 488 ? -5.124 -10.539 -19.526 1.00 78.19 488 PHE A N 1
ATOM 3647 C CA . PHE A 1 488 ? -3.901 -9.902 -19.020 1.00 78.19 488 PHE A CA 1
ATOM 3648 C C . PHE A 1 488 ? -2.634 -10.323 -19.765 1.00 78.19 488 PHE A C 1
ATOM 3650 O O . PHE A 1 488 ? -1.549 -9.833 -19.449 1.00 78.19 488 PHE A O 1
ATOM 3657 N N . GLY A 1 489 ? -2.729 -11.246 -20.720 1.00 77.94 489 GLY A N 1
ATOM 3658 C CA . GLY A 1 489 ? -1.550 -11.912 -21.259 1.00 77.94 489 GLY A CA 1
ATOM 3659 C C . GLY A 1 489 ? -0.820 -12.738 -20.205 1.00 77.94 489 GLY A C 1
ATOM 3660 O O . GLY A 1 489 ? -1.369 -13.109 -19.168 1.00 77.94 489 GLY A O 1
ATOM 3661 N N . THR A 1 490 ? 0.440 -13.054 -20.489 1.00 69.62 490 THR A N 1
ATOM 3662 C CA . THR A 1 490 ? 1.276 -13.912 -19.638 1.00 69.62 490 THR A CA 1
ATOM 3663 C C . THR A 1 490 ? 2.510 -13.203 -19.081 1.00 69.62 490 THR A C 1
ATOM 3665 O O . THR A 1 490 ? 3.211 -13.808 -18.277 1.00 69.62 490 THR A O 1
ATOM 3668 N N . SER A 1 491 ? 2.766 -11.934 -19.429 1.00 64.00 491 SER A N 1
ATOM 3669 C CA . SER A 1 491 ? 3.975 -11.191 -19.018 1.00 64.00 491 SER A CA 1
ATOM 3670 C C . SER A 1 491 ? 4.155 -11.134 -17.502 1.00 64.00 491 SER A C 1
ATOM 3672 O O . SER A 1 491 ? 5.138 -11.634 -16.957 1.00 64.00 491 SER A O 1
ATOM 3674 N N . GLY A 1 492 ? 3.159 -10.587 -16.803 1.00 63.03 492 GLY A N 1
ATOM 3675 C CA . GLY A 1 492 ? 3.199 -10.446 -15.351 1.00 63.03 492 GLY A CA 1
ATOM 3676 C C . GLY A 1 492 ? 3.150 -11.795 -14.631 1.00 63.03 492 GLY A C 1
ATOM 3677 O O . GLY A 1 492 ? 3.774 -11.976 -13.591 1.00 63.03 492 GLY A O 1
ATOM 3678 N N . LEU A 1 493 ? 2.461 -12.786 -15.197 1.00 66.62 493 LEU A N 1
ATOM 3679 C CA . LEU A 1 493 ? 2.466 -14.143 -14.655 1.00 66.62 493 LEU A CA 1
ATOM 3680 C C . LEU A 1 493 ? 3.867 -14.752 -14.711 1.00 66.62 493 LEU A C 1
ATOM 3682 O O . LEU A 1 493 ? 4.335 -15.322 -13.726 1.00 66.62 493 LEU A O 1
ATOM 3686 N N . LEU A 1 494 ? 4.525 -14.646 -15.866 1.00 64.00 494 LEU A N 1
ATOM 3687 C CA . LEU A 1 494 ? 5.892 -15.109 -16.038 1.00 64.00 494 LEU A CA 1
ATOM 3688 C C . LEU A 1 494 ? 6.800 -14.389 -15.055 1.00 64.00 494 LEU A C 1
ATOM 3690 O O . LEU A 1 494 ? 7.669 -15.043 -14.495 1.00 64.00 494 LEU A O 1
ATOM 3694 N N . PHE A 1 495 ? 6.537 -13.114 -14.754 1.00 63.28 495 PHE A N 1
ATOM 3695 C CA . PHE A 1 495 ? 7.277 -12.416 -13.719 1.00 63.28 495 PHE A CA 1
ATOM 3696 C C . PHE A 1 495 ? 7.234 -13.143 -12.363 1.00 63.28 495 PHE A C 1
ATOM 3698 O O . PHE A 1 495 ? 8.279 -13.510 -11.820 1.00 63.28 495 PHE A O 1
ATOM 3705 N N . PHE A 1 496 ? 6.036 -13.446 -11.866 1.00 63.78 496 PHE A N 1
ATOM 3706 C CA . PHE A 1 496 ? 5.848 -14.125 -10.579 1.00 63.78 496 PHE A CA 1
ATOM 3707 C C . PHE A 1 496 ? 6.282 -15.600 -10.587 1.00 63.78 496 PHE A C 1
ATOM 3709 O O . PHE A 1 496 ? 6.766 -16.122 -9.579 1.00 63.78 496 PHE A O 1
ATOM 3716 N N . LEU A 1 497 ? 6.158 -16.286 -11.727 1.00 61.59 497 LEU A N 1
ATOM 3717 C CA . LEU A 1 497 ? 6.668 -17.649 -11.900 1.00 61.59 497 LEU A CA 1
ATOM 3718 C C . LEU A 1 497 ? 8.208 -17.685 -11.903 1.00 61.59 497 LEU A C 1
ATOM 3720 O O . LEU A 1 497 ? 8.803 -18.604 -11.339 1.00 61.59 497 LEU A O 1
ATOM 3724 N N . ALA A 1 498 ? 8.852 -16.685 -12.506 1.00 55.53 498 ALA A N 1
ATOM 3725 C CA . ALA A 1 498 ? 10.305 -16.573 -12.649 1.00 55.53 498 ALA A CA 1
ATOM 3726 C C . ALA A 1 498 ? 11.020 -16.093 -11.411 1.00 55.53 498 ALA A C 1
ATOM 3728 O O . ALA A 1 498 ? 12.137 -16.524 -11.129 1.00 55.53 498 ALA A O 1
ATOM 3729 N N . GLU A 1 499 ? 10.364 -15.202 -10.672 1.00 55.06 499 GLU A N 1
ATOM 3730 C CA . GLU A 1 499 ? 10.836 -14.726 -9.386 1.00 55.06 499 GLU A CA 1
ATOM 3731 C C . GLU A 1 499 ? 10.977 -15.879 -8.383 1.00 55.06 499 GLU A C 1
ATOM 3733 O O . GLU A 1 499 ? 11.551 -15.661 -7.323 1.00 55.06 499 GLU A O 1
ATOM 3738 N N . ARG A 1 500 ? 10.540 -17.110 -8.735 1.00 48.72 500 ARG A N 1
ATOM 3739 C CA . ARG A 1 500 ? 10.568 -18.302 -7.883 1.00 48.72 500 ARG A CA 1
ATOM 3740 C C . ARG A 1 500 ? 10.031 -17.868 -6.529 1.00 48.72 500 ARG A C 1
ATOM 3742 O O . ARG A 1 500 ? 10.814 -17.681 -5.605 1.00 48.72 500 ARG A O 1
ATOM 3749 N N . HIS A 1 501 ? 8.713 -17.656 -6.406 1.00 44.53 501 HIS A N 1
ATOM 3750 C CA . HIS A 1 501 ? 8.102 -17.429 -5.092 1.00 44.53 501 HIS A CA 1
ATOM 3751 C C . HIS A 1 501 ? 8.752 -18.378 -4.090 1.00 44.53 501 HIS A C 1
ATOM 3753 O O . HIS A 1 501 ? 8.610 -19.592 -4.229 1.00 44.53 501 HIS A O 1
ATOM 3759 N N . GLY A 1 502 ? 9.549 -17.798 -3.189 1.00 41.06 502 GLY A N 1
ATOM 3760 C CA . GLY A 1 502 ? 10.566 -18.465 -2.394 1.00 41.06 502 GLY A CA 1
ATOM 3761 C C . GLY A 1 502 ? 9.978 -19.479 -1.428 1.00 41.06 502 GLY A C 1
ATOM 3762 O O . GLY A 1 502 ? 9.986 -19.278 -0.222 1.00 41.06 502 GLY A O 1
ATOM 3763 N N . LEU A 1 503 ? 9.526 -20.605 -1.961 1.00 37.94 503 LEU A N 1
ATOM 3764 C CA . LEU A 1 503 ? 9.557 -21.895 -1.298 1.00 37.94 503 LEU A CA 1
ATOM 3765 C C . LEU A 1 503 ? 10.895 -22.571 -1.605 1.00 37.94 503 LEU A C 1
ATOM 3767 O O . LEU A 1 503 ? 10.968 -23.788 -1.736 1.00 37.94 503 LEU A O 1
ATOM 3771 N N . GLY A 1 504 ? 11.971 -21.784 -1.730 1.00 39.78 504 GLY A N 1
ATOM 3772 C CA . GLY A 1 504 ? 13.291 -22.325 -1.476 1.00 39.78 504 GLY A CA 1
ATOM 3773 C C . GLY A 1 504 ? 13.257 -22.884 -0.060 1.00 39.78 504 GLY A C 1
ATOM 3774 O O . GLY A 1 504 ? 13.132 -22.128 0.905 1.00 39.78 504 GLY A O 1
ATOM 3775 N N . LEU A 1 505 ? 13.293 -24.208 0.060 1.00 39.88 505 LEU A N 1
ATOM 3776 C CA . LEU A 1 505 ? 13.604 -24.880 1.309 1.00 39.88 505 LEU A CA 1
ATOM 3777 C C . LEU A 1 505 ? 14.998 -24.394 1.742 1.00 39.88 505 LEU A C 1
ATOM 3779 O O . LEU A 1 505 ? 16.002 -24.881 1.251 1.00 39.88 505 LEU A O 1
ATOM 3783 N N . PHE A 1 506 ? 15.006 -23.376 2.604 1.00 46.69 506 PHE A N 1
ATOM 3784 C CA . PHE A 1 506 ? 16.060 -22.957 3.532 1.00 46.69 506 PHE A CA 1
ATOM 3785 C C . PHE A 1 506 ? 17.523 -22.875 3.040 1.00 46.69 506 PHE A C 1
ATOM 3787 O O . PHE A 1 506 ? 18.218 -23.875 2.911 1.00 46.69 506 PHE A O 1
ATOM 3794 N N . ASP A 1 507 ? 18.052 -21.646 3.048 1.00 39.38 507 ASP A N 1
ATOM 3795 C CA . ASP A 1 507 ? 19.225 -21.313 3.873 1.00 39.38 507 ASP A CA 1
ATOM 3796 C C . ASP A 1 507 ? 18.671 -20.851 5.242 1.00 39.38 507 ASP A C 1
ATOM 3798 O O . ASP A 1 507 ? 17.781 -19.999 5.317 1.00 39.38 507 ASP A O 1
ATOM 3802 N N . GLY A 1 508 ? 19.119 -21.454 6.344 1.00 47.19 508 GLY A N 1
ATOM 3803 C CA . GLY A 1 508 ? 18.654 -21.186 7.711 1.00 47.19 508 GLY A CA 1
ATOM 3804 C C . GLY A 1 508 ? 19.036 -19.835 8.313 1.00 47.19 508 GLY A C 1
ATOM 3805 O O . GLY A 1 508 ? 19.014 -19.704 9.536 1.00 47.19 508 GLY A O 1
ATOM 3806 N N . SER A 1 509 ? 19.366 -18.830 7.510 1.00 49.84 509 SER A N 1
ATOM 3807 C CA . SER A 1 509 ? 19.909 -17.577 8.012 1.00 49.84 509 SER A CA 1
ATOM 3808 C C . SER A 1 509 ? 18.896 -16.736 8.829 1.00 49.84 509 SER A C 1
ATOM 3810 O O . SER A 1 509 ? 17.740 -16.502 8.464 1.00 49.84 509 SER A O 1
ATOM 3812 N N . VAL A 1 510 ? 19.374 -16.270 9.990 1.00 50.97 510 VAL A N 1
ATOM 3813 C CA . VAL A 1 510 ? 18.753 -15.319 10.939 1.00 50.97 510 VAL A CA 1
ATOM 3814 C C . VAL A 1 510 ? 18.373 -13.931 10.352 1.00 50.97 510 VAL A C 1
ATOM 3816 O O . VAL A 1 510 ? 17.402 -13.355 10.855 1.00 50.97 510 VAL A O 1
ATOM 3819 N N . PRO A 1 511 ? 19.018 -13.386 9.291 1.00 56.28 511 PRO A N 1
ATOM 3820 C CA . PRO A 1 511 ? 18.748 -12.040 8.769 1.00 56.28 511 PRO A CA 1
ATOM 3821 C C . PRO A 1 511 ? 17.322 -11.785 8.277 1.00 56.28 511 PRO A C 1
ATOM 3823 O O . PRO A 1 511 ? 16.915 -10.633 8.215 1.00 56.28 511 PRO A O 1
ATOM 3826 N N . PHE A 1 512 ? 16.529 -12.811 7.951 1.00 52.91 512 PHE A N 1
ATOM 3827 C CA . PHE A 1 512 ? 15.120 -12.603 7.587 1.00 52.91 512 PHE A CA 1
ATOM 3828 C C . PHE A 1 512 ? 14.283 -12.133 8.784 1.00 52.91 512 PHE A C 1
ATOM 3830 O O . PHE A 1 512 ? 13.396 -11.294 8.643 1.00 52.91 512 PHE A O 1
ATOM 3837 N N . PHE A 1 513 ? 14.555 -12.660 9.980 1.00 57.22 513 PHE A N 1
ATOM 3838 C CA . PHE A 1 513 ? 13.712 -12.413 11.148 1.00 57.22 513 PHE A CA 1
ATOM 3839 C C . PHE A 1 513 ? 13.926 -11.037 11.764 1.00 57.22 513 PHE A C 1
ATOM 3841 O O . PHE A 1 513 ? 12.979 -10.466 12.301 1.00 57.22 513 PHE A O 1
ATOM 3848 N N . GLU A 1 514 ? 15.131 -10.484 11.681 1.00 56.84 514 GLU A N 1
ATOM 3849 C CA . GLU A 1 514 ? 15.466 -9.223 12.339 1.00 56.84 514 GLU A CA 1
ATOM 3850 C C . GLU A 1 514 ? 14.700 -8.008 11.755 1.00 56.84 514 GLU A C 1
ATOM 3852 O O . GLU A 1 514 ? 14.042 -7.301 12.535 1.00 56.84 514 GLU A O 1
ATOM 3857 N N . PRO A 1 515 ? 14.636 -7.802 10.420 1.00 53.91 515 PRO A N 1
ATOM 3858 C CA . PRO A 1 515 ? 13.782 -6.788 9.802 1.00 53.91 515 PRO A CA 1
ATOM 3859 C C . PRO A 1 515 ? 12.294 -7.127 9.940 1.00 53.91 515 PRO A C 1
ATOM 3861 O O . PRO A 1 515 ? 11.477 -6.254 10.238 1.00 53.91 515 PRO A O 1
ATOM 3864 N N . ALA A 1 516 ? 11.933 -8.404 9.768 1.00 53.28 516 ALA A N 1
ATOM 3865 C CA . ALA A 1 516 ? 10.546 -8.853 9.714 1.00 53.28 516 ALA A CA 1
ATOM 3866 C C . ALA A 1 516 ? 9.831 -8.709 11.074 1.00 53.28 516 ALA A C 1
ATOM 3868 O O . ALA A 1 516 ? 8.711 -8.202 11.140 1.00 53.28 516 ALA A O 1
ATOM 3869 N N . PHE A 1 517 ? 10.496 -9.053 12.184 1.00 53.78 517 PHE A N 1
ATOM 3870 C CA . PHE A 1 517 ? 9.976 -8.816 13.537 1.00 53.78 517 PHE A CA 1
ATOM 3871 C C . PHE A 1 517 ? 10.107 -7.367 13.993 1.00 53.78 517 PHE A C 1
ATOM 3873 O O . PHE A 1 517 ? 9.664 -7.038 15.096 1.00 53.78 517 PHE A O 1
ATOM 3880 N N . ARG A 1 518 ? 10.734 -6.501 13.185 1.00 59.81 518 ARG A N 1
ATOM 3881 C CA . ARG A 1 518 ? 11.184 -5.174 13.618 1.00 59.81 518 ARG A CA 1
ATOM 3882 C C . ARG A 1 518 ? 11.883 -5.301 14.952 1.00 59.81 518 ARG A C 1
ATOM 3884 O O . ARG A 1 518 ? 11.536 -4.612 15.915 1.00 59.81 518 ARG A O 1
ATOM 3891 N N . TRP A 1 519 ? 12.815 -6.249 15.023 1.00 55.09 519 TRP A N 1
ATOM 3892 C CA . TRP A 1 519 ? 13.467 -6.604 16.268 1.00 55.09 519 TRP A CA 1
ATOM 3893 C C . TRP A 1 519 ? 14.074 -5.361 16.910 1.00 55.09 519 TRP A C 1
ATOM 3895 O O . TRP A 1 519 ? 13.933 -5.207 18.107 1.00 55.09 519 TRP A O 1
ATOM 3905 N N . ALA A 1 520 ? 14.585 -4.390 16.149 1.00 56.38 520 ALA A N 1
ATOM 3906 C CA . ALA A 1 520 ? 15.020 -3.093 16.677 1.00 56.38 520 ALA A CA 1
ATOM 3907 C C . ALA A 1 520 ? 13.930 -2.331 17.474 1.00 56.38 520 ALA A C 1
ATOM 3909 O O . ALA A 1 520 ? 14.208 -1.787 18.546 1.00 56.38 520 ALA A O 1
ATOM 3910 N N . TYR A 1 521 ? 12.677 -2.325 17.001 1.00 57.03 521 TYR A N 1
ATOM 3911 C CA . TYR A 1 521 ? 11.542 -1.740 17.721 1.00 57.03 521 TYR A CA 1
ATOM 3912 C C . TYR A 1 521 ? 11.154 -2.611 18.920 1.00 57.03 521 TYR A C 1
ATOM 3914 O O . TYR A 1 521 ? 11.135 -2.125 20.046 1.00 57.03 521 TYR A O 1
ATOM 3922 N N . LEU A 1 522 ? 10.904 -3.910 18.724 1.00 59.62 522 LEU A N 1
ATOM 3923 C CA . LEU A 1 522 ? 10.478 -4.798 19.814 1.00 59.62 522 LEU A CA 1
ATOM 3924 C C . LEU A 1 522 ? 11.545 -4.955 20.908 1.00 59.62 522 LEU A C 1
ATOM 3926 O O . LEU A 1 522 ? 11.211 -4.817 22.080 1.00 59.62 522 LEU A O 1
ATOM 3930 N N . SER A 1 523 ? 12.816 -5.145 20.553 1.00 56.19 523 SER A N 1
ATOM 3931 C CA . SER A 1 523 ? 13.961 -5.207 21.479 1.00 56.19 523 SER A CA 1
ATOM 3932 C C . SER A 1 523 ? 14.165 -3.906 22.254 1.00 56.19 523 SER A C 1
ATOM 3934 O O . SER A 1 523 ? 14.577 -3.944 23.414 1.00 56.19 523 SER A O 1
ATOM 3936 N N . SER A 1 524 ? 13.801 -2.758 21.667 1.00 53.50 524 SER A N 1
ATOM 3937 C CA . SER A 1 524 ? 13.822 -1.463 22.353 1.00 53.50 524 SER A CA 1
ATOM 3938 C C . SER A 1 524 ? 12.776 -1.338 23.465 1.00 53.50 524 SER A C 1
ATOM 3940 O O . SER A 1 524 ? 12.996 -0.574 24.406 1.00 53.50 524 SER A O 1
ATOM 3942 N N . PHE A 1 525 ? 11.648 -2.055 23.382 1.00 52.47 525 PHE A N 1
ATOM 3943 C CA . PHE A 1 525 ? 10.571 -2.010 24.391 1.00 52.47 525 PHE A CA 1
ATOM 3944 C C . PHE A 1 525 ? 10.565 -3.216 25.322 1.00 52.47 525 PHE A C 1
ATOM 3946 O O . PHE A 1 525 ? 10.205 -3.103 26.493 1.00 52.47 525 PHE A O 1
ATOM 3953 N N . PHE A 1 526 ? 10.987 -4.359 24.806 1.00 56.09 526 PHE A N 1
ATOM 3954 C CA . PHE A 1 526 ? 11.090 -5.617 25.506 1.00 56.09 526 PHE A CA 1
ATOM 3955 C C . PHE A 1 526 ? 12.444 -6.224 25.153 1.00 56.09 526 PHE A C 1
ATOM 3957 O O . PHE A 1 526 ? 12.543 -6.938 24.155 1.00 56.09 526 PHE A O 1
ATOM 3964 N N . PRO A 1 527 ? 13.495 -5.994 25.961 1.00 53.69 527 PRO A N 1
ATOM 3965 C CA . PRO A 1 527 ? 14.685 -6.827 25.865 1.00 53.69 527 PRO A CA 1
ATOM 3966 C C . PRO A 1 527 ? 14.196 -8.277 25.904 1.00 53.69 527 PRO A C 1
ATOM 3968 O O . PRO A 1 527 ? 13.414 -8.608 26.798 1.00 53.69 527 PRO A O 1
ATOM 3971 N N . GLY A 1 528 ? 14.563 -9.120 24.932 1.00 50.53 528 GLY A N 1
ATOM 3972 C CA . GLY A 1 528 ? 13.975 -10.463 24.781 1.00 50.53 528 GLY A CA 1
ATOM 3973 C C . GLY A 1 528 ? 13.966 -11.271 26.086 1.00 50.53 528 GLY A C 1
ATOM 3974 O O . GLY A 1 528 ? 13.024 -12.005 26.368 1.00 50.53 528 GLY A O 1
ATOM 3975 N N . ILE A 1 529 ? 14.951 -11.015 26.949 1.00 46.97 529 ILE A N 1
ATOM 3976 C CA . ILE A 1 529 ? 15.072 -11.536 28.313 1.00 46.97 529 ILE A CA 1
ATOM 3977 C C . ILE A 1 529 ? 13.928 -11.069 29.233 1.00 46.97 529 ILE A C 1
ATOM 3979 O O . ILE A 1 529 ? 13.348 -11.886 29.932 1.00 46.97 529 ILE A O 1
ATOM 3983 N N . VAL A 1 530 ? 13.536 -9.793 29.231 1.00 52.09 530 VAL A N 1
ATOM 3984 C CA . VAL A 1 530 ? 12.418 -9.275 30.047 1.00 52.09 530 VAL A CA 1
ATOM 3985 C C . VAL A 1 530 ? 11.086 -9.867 29.593 1.00 52.09 530 VAL A C 1
ATOM 3987 O O . VAL A 1 530 ? 10.257 -10.207 30.434 1.00 52.09 530 VAL A O 1
ATOM 3990 N N . PHE A 1 531 ? 10.882 -10.040 28.285 1.00 55.41 531 PHE A N 1
ATOM 3991 C CA . PHE A 1 531 ? 9.685 -10.702 27.759 1.00 55.41 531 PHE A CA 1
ATOM 3992 C C . PHE A 1 531 ? 9.660 -12.189 28.119 1.00 55.41 531 PHE A C 1
ATOM 3994 O O . PHE A 1 531 ? 8.653 -12.673 28.633 1.00 55.41 531 PHE A O 1
ATOM 4001 N N . ALA A 1 532 ? 10.779 -12.893 27.931 1.00 55.50 532 ALA A N 1
ATOM 4002 C CA . ALA A 1 532 ? 10.927 -14.296 28.301 1.00 55.50 532 ALA A CA 1
ATOM 4003 C C . ALA A 1 532 ? 10.741 -14.511 29.810 1.00 55.50 532 ALA A C 1
ATOM 4005 O O . ALA A 1 532 ? 10.019 -15.418 30.208 1.00 55.50 532 ALA A O 1
ATOM 4006 N N . LEU A 1 533 ? 11.298 -13.643 30.658 1.00 53.53 533 LEU A N 1
ATOM 4007 C CA . LEU A 1 533 ? 11.140 -13.697 32.114 1.00 53.53 533 LEU A CA 1
ATOM 4008 C C . LEU A 1 533 ? 9.724 -13.317 32.561 1.00 53.53 533 LEU A C 1
ATOM 4010 O O . LEU A 1 533 ? 9.183 -13.939 33.474 1.00 53.53 533 LEU A O 1
ATOM 4014 N N . ALA A 1 534 ? 9.082 -12.340 31.914 1.00 56.31 534 ALA A N 1
ATOM 4015 C CA . ALA A 1 534 ? 7.686 -12.003 32.180 1.00 56.31 534 ALA A CA 1
ATOM 4016 C C . ALA A 1 534 ? 6.745 -13.136 31.743 1.00 56.31 534 ALA A C 1
ATOM 4018 O O . ALA A 1 534 ? 5.750 -13.400 32.421 1.00 56.31 534 ALA A O 1
ATOM 4019 N N . MET A 1 535 ? 7.076 -13.840 30.657 1.00 58.97 535 MET A N 1
ATOM 4020 C CA . MET A 1 535 ? 6.329 -15.003 30.186 1.00 58.97 535 MET A CA 1
ATOM 4021 C C . MET A 1 535 ? 6.548 -16.235 31.045 1.00 58.97 535 MET A C 1
ATOM 4023 O O . MET A 1 535 ? 5.568 -16.839 31.473 1.00 58.97 535 MET A O 1
ATOM 4027 N N . ALA A 1 536 ? 7.791 -16.546 31.399 1.00 57.25 536 ALA A N 1
ATOM 4028 C CA . ALA A 1 536 ? 8.112 -17.581 32.369 1.00 57.25 536 ALA A CA 1
ATOM 4029 C C . ALA A 1 536 ? 7.422 -17.288 33.707 1.00 57.25 536 ALA A C 1
ATOM 4031 O O . ALA A 1 536 ? 6.740 -18.151 34.245 1.00 57.25 536 ALA A O 1
ATOM 4032 N N . GLY A 1 537 ? 7.482 -16.049 34.201 1.00 60.56 537 GLY A N 1
ATOM 4033 C CA . GLY A 1 537 ? 6.797 -15.621 35.420 1.00 60.56 537 GLY A CA 1
ATOM 4034 C C . GLY A 1 537 ? 5.271 -15.725 35.332 1.00 60.56 537 GLY A C 1
ATOM 4035 O O . GLY A 1 537 ? 4.630 -16.153 36.290 1.00 60.56 537 GLY A O 1
ATOM 4036 N N . PHE A 1 538 ? 4.669 -15.388 34.188 1.00 60.94 538 PHE A N 1
ATOM 4037 C CA . PHE A 1 538 ? 3.230 -15.539 33.953 1.00 60.94 538 PHE A CA 1
ATOM 4038 C C . PHE A 1 538 ? 2.805 -17.009 33.899 1.00 60.94 538 PHE A C 1
ATOM 4040 O O . PHE A 1 538 ? 1.821 -17.372 34.545 1.00 60.94 538 PHE A O 1
ATOM 4047 N N . VAL A 1 539 ? 3.543 -17.853 33.174 1.00 60.75 539 VAL A N 1
ATOM 4048 C CA . VAL A 1 539 ? 3.299 -19.299 33.076 1.00 60.75 539 VAL A CA 1
ATOM 4049 C C . VAL A 1 539 ? 3.470 -19.944 34.449 1.00 60.75 539 VAL A C 1
ATOM 4051 O O . VAL A 1 539 ? 2.539 -20.576 34.939 1.00 60.75 539 VAL A O 1
ATOM 4054 N N . LEU A 1 540 ? 4.582 -19.685 35.139 1.00 58.41 540 LEU A N 1
ATOM 4055 C CA . LEU A 1 540 ? 4.851 -20.191 36.487 1.00 58.41 540 LEU A CA 1
ATOM 4056 C C . LEU A 1 540 ? 3.799 -19.725 37.501 1.00 58.41 540 LEU A C 1
ATOM 4058 O O . LEU A 1 540 ? 3.368 -20.516 38.334 1.00 58.41 540 LEU A O 1
ATOM 4062 N N . ASN A 1 541 ? 3.333 -18.474 37.429 1.00 56.50 541 ASN A N 1
ATOM 4063 C CA . ASN A 1 541 ? 2.277 -17.962 38.309 1.00 56.50 541 ASN A CA 1
ATOM 4064 C C . ASN A 1 541 ? 0.893 -18.540 37.967 1.00 56.50 541 ASN A C 1
ATOM 4066 O O . ASN A 1 541 ? 0.094 -18.776 38.870 1.00 56.50 541 ASN A O 1
ATOM 4070 N N . SER A 1 542 ? 0.606 -18.795 36.690 1.00 56.78 542 SER A N 1
ATOM 4071 C CA . SER A 1 542 ? -0.642 -19.435 36.247 1.00 56.78 542 SER A CA 1
ATOM 4072 C C . SER A 1 542 ? -0.690 -20.909 36.651 1.00 56.78 542 SER A C 1
ATOM 4074 O O . SER A 1 542 ? -1.731 -21.378 37.106 1.00 56.78 542 SER A O 1
ATOM 4076 N N . LEU A 1 543 ? 0.450 -21.603 36.577 1.00 57.09 543 LEU A N 1
ATOM 4077 C CA . LEU A 1 543 ? 0.631 -22.966 37.075 1.00 57.09 543 LEU A CA 1
ATOM 4078 C C . LEU A 1 543 ? 0.548 -23.016 38.612 1.00 57.09 543 LEU A C 1
ATOM 4080 O O . LEU A 1 543 ? -0.202 -23.823 39.156 1.00 57.09 543 LEU A O 1
ATOM 4084 N N . ARG A 1 544 ? 1.218 -22.099 39.332 1.00 58.31 544 ARG A N 1
ATOM 4085 C CA . ARG A 1 544 ? 1.146 -22.006 40.808 1.00 58.31 544 ARG A CA 1
ATOM 4086 C C . ARG A 1 544 ? -0.250 -21.672 41.327 1.00 58.31 544 ARG A C 1
ATOM 4088 O O . ARG A 1 544 ? -0.641 -22.159 42.383 1.00 58.31 544 ARG A O 1
ATOM 4095 N N . ARG A 1 545 ? -1.007 -20.829 40.620 1.00 54.28 545 ARG A N 1
ATOM 4096 C CA . ARG A 1 545 ? -2.360 -20.398 41.019 1.00 54.28 545 ARG A CA 1
ATOM 4097 C C . ARG A 1 545 ? -3.473 -21.271 40.453 1.00 54.28 545 ARG A C 1
ATOM 4099 O O . ARG A 1 545 ? -4.621 -20.825 40.448 1.00 54.28 545 ARG A O 1
ATOM 4106 N N . GLY A 1 546 ? -3.178 -22.511 40.055 1.00 46.62 546 GLY A N 1
ATOM 4107 C CA . GLY A 1 546 ? -4.132 -23.502 39.540 1.00 46.62 546 GLY A CA 1
ATOM 4108 C C . GLY A 1 546 ? -5.350 -23.829 40.428 1.00 46.62 546 GLY A C 1
ATOM 4109 O O . GLY A 1 546 ? -6.050 -24.794 40.148 1.00 46.62 546 GLY A O 1
ATOM 4110 N N . ARG A 1 547 ? -5.639 -23.053 41.484 1.00 47.75 547 ARG A N 1
ATOM 4111 C CA . ARG A 1 547 ? -6.764 -23.251 42.406 1.00 47.75 547 ARG A CA 1
ATOM 4112 C C . ARG A 1 547 ? -7.578 -22.002 42.785 1.00 47.75 547 ARG A C 1
ATOM 4114 O O . ARG A 1 547 ? -8.620 -22.180 43.399 1.00 47.75 547 ARG A O 1
ATOM 4121 N N . THR A 1 548 ? -7.217 -20.758 42.429 1.00 42.00 548 THR A N 1
ATOM 4122 C CA . THR A 1 548 ? -7.961 -19.576 42.945 1.00 42.00 548 THR A CA 1
ATOM 4123 C C . THR A 1 548 ? -8.288 -18.489 41.900 1.00 42.00 548 THR A C 1
ATOM 4125 O O . THR A 1 548 ? -7.445 -17.719 41.447 1.00 42.00 548 THR A O 1
ATOM 4128 N N . HIS A 1 549 ? -9.576 -18.422 41.533 1.00 44.97 549 HIS A N 1
ATOM 4129 C CA . HIS A 1 549 ? -10.375 -17.314 40.960 1.00 44.97 549 HIS A CA 1
ATOM 4130 C C . HIS A 1 549 ? -9.939 -16.526 39.703 1.00 44.97 549 HIS A C 1
ATOM 4132 O O . HIS A 1 549 ? -10.808 -15.944 39.049 1.00 44.97 549 HIS A O 1
ATOM 4138 N N . MET A 1 550 ? -8.674 -16.509 39.277 1.00 40.47 550 MET A N 1
ATOM 4139 C CA . MET A 1 550 ? -8.277 -15.832 38.025 1.00 40.47 550 MET A CA 1
ATOM 4140 C C . MET A 1 550 ? -8.517 -16.666 36.751 1.00 40.47 550 MET A C 1
ATOM 4142 O O . MET A 1 550 ? -8.432 -16.135 35.642 1.00 40.47 550 MET A O 1
ATOM 4146 N N . ALA A 1 551 ? -8.903 -17.937 36.900 1.00 44.78 551 ALA A N 1
ATOM 4147 C CA . ALA A 1 551 ? -9.063 -18.915 35.821 1.00 44.78 551 ALA A CA 1
ATOM 4148 C C . ALA A 1 551 ? -10.273 -18.689 34.883 1.00 44.78 551 ALA A C 1
ATOM 4150 O O . ALA A 1 551 ? -10.361 -19.328 33.840 1.00 44.78 551 ALA A O 1
ATOM 4151 N N . GLY A 1 552 ? -11.214 -17.794 35.207 1.00 52.12 552 GLY A N 1
ATOM 4152 C CA . GLY A 1 552 ? -12.513 -17.772 34.519 1.00 52.12 552 GLY A CA 1
ATOM 4153 C C . GLY A 1 552 ? -12.549 -17.139 33.117 1.00 52.12 552 GLY A C 1
ATOM 4154 O O . GLY A 1 552 ? -13.321 -17.580 32.274 1.00 52.12 552 GLY A O 1
ATOM 4155 N N . ALA A 1 553 ? -11.764 -16.093 32.845 1.00 49.59 553 ALA A N 1
ATOM 4156 C CA . ALA A 1 553 ? -11.898 -15.337 31.584 1.00 49.59 553 ALA A CA 1
ATOM 4157 C C . ALA A 1 553 ? -10.581 -14.800 31.000 1.00 49.59 553 ALA A C 1
ATOM 4159 O O . ALA A 1 553 ? -10.529 -14.466 29.821 1.00 49.59 553 ALA A O 1
ATOM 4160 N N . LEU A 1 554 ? -9.517 -14.724 31.804 1.00 55.22 554 LEU A N 1
ATOM 4161 C CA . LEU A 1 554 ? -8.227 -14.156 31.395 1.00 55.22 554 LEU A CA 1
ATOM 4162 C C . LEU A 1 554 ? -7.338 -15.172 30.665 1.00 55.22 554 LEU A C 1
ATOM 4164 O O . LEU A 1 554 ? -6.593 -14.794 29.767 1.00 55.22 554 LEU A O 1
ATOM 4168 N N . ASN A 1 555 ? -7.456 -16.455 31.021 1.00 63.09 555 ASN A N 1
ATOM 4169 C CA . ASN A 1 555 ? -6.666 -17.537 30.430 1.00 63.09 555 ASN A CA 1
ATOM 4170 C C . ASN A 1 555 ? -6.983 -17.771 28.936 1.00 63.09 555 ASN A C 1
ATOM 4172 O O . ASN A 1 555 ? -6.048 -17.836 28.147 1.00 63.09 555 ASN A O 1
ATOM 4176 N N . PRO A 1 556 ? -8.265 -17.798 28.509 1.00 60.78 556 PRO A N 1
ATOM 4177 C CA . PRO A 1 556 ? -8.636 -17.947 27.101 1.00 60.78 556 PRO A CA 1
ATOM 4178 C C . PRO A 1 556 ? -8.066 -16.860 26.192 1.00 60.78 556 PRO A C 1
ATOM 4180 O O . PRO A 1 556 ? -7.484 -17.158 25.161 1.00 60.78 556 PRO A O 1
ATOM 4183 N N . VAL A 1 557 ? -8.202 -15.587 26.575 1.00 64.44 557 VAL A N 1
ATOM 4184 C CA . VAL A 1 557 ? -7.770 -14.478 25.713 1.00 64.44 557 VAL A CA 1
ATOM 4185 C C . VAL A 1 557 ? -6.247 -14.444 25.597 1.00 64.44 557 VAL A C 1
ATOM 4187 O O . VAL A 1 557 ? -5.730 -14.284 24.500 1.00 64.44 557 VAL A O 1
ATOM 4190 N N . MET A 1 558 ? -5.520 -14.643 26.701 1.00 66.06 558 MET A N 1
ATOM 4191 C CA . MET A 1 558 ? -4.054 -14.683 26.671 1.00 66.06 558 MET A CA 1
ATOM 4192 C C . MET A 1 558 ? -3.519 -15.882 25.890 1.00 66.06 558 MET A C 1
ATOM 4194 O O . MET A 1 558 ? -2.580 -15.727 25.114 1.00 66.06 558 MET A O 1
ATOM 4198 N N . PHE A 1 559 ? -4.134 -17.054 26.053 1.00 65.25 559 PHE A N 1
ATOM 4199 C CA . PHE A 1 559 ? -3.785 -18.236 25.274 1.00 65.25 559 PHE A CA 1
ATOM 4200 C C . PHE A 1 559 ? -4.098 -18.038 23.788 1.00 65.25 559 PHE A C 1
ATOM 4202 O O . PHE A 1 559 ? -3.237 -18.310 22.967 1.00 65.25 559 PHE A O 1
ATOM 4209 N N . ALA A 1 560 ? -5.247 -17.450 23.434 1.00 64.06 560 ALA A N 1
ATOM 4210 C CA . ALA A 1 560 ? -5.586 -17.132 22.047 1.00 64.06 560 ALA A CA 1
ATOM 4211 C C . ALA A 1 560 ? -4.584 -16.164 21.406 1.00 64.06 560 ALA A C 1
ATOM 4213 O O . ALA A 1 560 ? -4.168 -16.375 20.271 1.00 64.06 560 ALA A O 1
ATOM 4214 N N . ILE A 1 561 ? -4.163 -15.123 22.134 1.00 67.12 561 ILE A N 1
ATOM 4215 C CA . ILE A 1 561 ? -3.142 -14.187 21.650 1.00 67.12 561 ILE A CA 1
ATOM 4216 C C . ILE A 1 561 ? -1.800 -14.915 21.446 1.00 67.12 561 ILE A C 1
ATOM 4218 O O . ILE A 1 561 ? -1.145 -14.706 20.427 1.00 67.12 561 ILE A O 1
ATOM 4222 N N . PHE A 1 562 ? -1.402 -15.792 22.375 1.00 66.75 562 PHE A N 1
ATOM 4223 C CA . PHE A 1 562 ? -0.159 -16.561 22.270 1.00 66.75 562 PHE A CA 1
ATOM 4224 C C . PHE A 1 562 ? -0.196 -17.579 21.126 1.00 66.75 562 PHE A C 1
ATOM 4226 O O . PHE A 1 562 ? 0.718 -17.617 20.309 1.00 66.75 562 PHE A O 1
ATOM 4233 N N . SER A 1 563 ? -1.264 -18.368 21.026 1.00 63.91 563 SER A N 1
ATOM 4234 C CA . SER A 1 563 ? -1.475 -19.313 19.933 1.00 63.91 563 SER A CA 1
ATOM 4235 C C . SER A 1 563 ? -1.530 -18.601 18.590 1.00 63.91 563 SER A C 1
ATOM 4237 O O . SER A 1 563 ? -0.973 -19.113 17.630 1.00 63.91 563 SER A O 1
ATOM 4239 N N . LEU A 1 564 ? -2.111 -17.400 18.509 1.00 65.94 564 LEU A N 1
ATOM 4240 C CA . LEU A 1 564 ? -2.076 -16.604 17.286 1.00 65.94 564 LEU A CA 1
ATOM 4241 C C . LEU A 1 564 ? -0.660 -16.163 16.930 1.00 65.94 564 LEU A C 1
ATOM 4243 O O . LEU A 1 564 ? -0.253 -16.306 15.781 1.00 65.94 564 LEU A O 1
ATOM 4247 N N . ALA A 1 565 ? 0.090 -15.637 17.898 1.00 66.38 565 ALA A N 1
ATOM 4248 C CA . ALA A 1 565 ? 1.479 -15.261 17.673 1.00 66.38 565 ALA A CA 1
ATOM 4249 C C . ALA A 1 565 ? 2.301 -16.477 17.212 1.00 66.38 565 ALA A C 1
ATOM 4251 O O . ALA A 1 565 ? 3.052 -16.365 16.251 1.00 66.38 565 ALA A O 1
ATOM 4252 N N . ALA A 1 566 ? 2.083 -17.648 17.818 1.00 67.62 566 ALA A N 1
ATOM 4253 C CA . ALA A 1 566 ? 2.750 -18.896 17.463 1.00 67.62 566 ALA A CA 1
ATOM 4254 C C . ALA A 1 566 ? 2.335 -19.436 16.085 1.00 67.62 566 ALA A C 1
ATOM 4256 O O . ALA A 1 566 ? 3.200 -19.834 15.316 1.00 67.62 566 ALA A O 1
ATOM 4257 N N . VAL A 1 567 ? 1.044 -19.420 15.733 1.00 68.06 567 VAL A N 1
ATOM 4258 C CA . VAL A 1 567 ? 0.556 -19.839 14.405 1.00 68.06 567 VAL A CA 1
ATOM 4259 C C . VAL A 1 567 ? 1.040 -18.874 13.331 1.00 68.06 567 VAL A C 1
ATOM 4261 O O . VAL A 1 567 ? 1.478 -19.316 12.279 1.00 68.06 567 VAL A O 1
ATOM 4264 N N . THR A 1 568 ? 1.021 -17.568 13.600 1.00 65.94 568 THR A N 1
ATOM 4265 C CA . THR A 1 568 ? 1.562 -16.562 12.675 1.00 65.94 568 THR A CA 1
ATOM 4266 C C . THR A 1 568 ? 3.069 -16.740 12.514 1.00 65.94 568 THR A C 1
ATOM 4268 O O . THR A 1 568 ? 3.567 -16.656 11.398 1.00 65.94 568 THR A O 1
ATOM 4271 N N . PHE A 1 569 ? 3.789 -17.044 13.600 1.00 65.75 569 PHE A N 1
ATOM 4272 C CA . PHE A 1 569 ? 5.219 -17.354 13.573 1.00 65.75 569 PHE A CA 1
ATOM 4273 C C . PHE A 1 569 ? 5.498 -18.615 12.759 1.00 65.75 569 PHE A C 1
ATOM 4275 O O . PHE A 1 569 ? 6.332 -18.580 11.866 1.00 65.75 569 PHE A O 1
ATOM 4282 N N . ALA A 1 570 ? 4.778 -19.706 13.022 1.00 67.62 570 ALA A N 1
ATOM 4283 C CA . ALA A 1 570 ? 4.907 -20.952 12.279 1.00 67.62 570 ALA A CA 1
ATOM 4284 C C . ALA A 1 570 ? 4.584 -20.730 10.797 1.00 67.62 570 ALA A C 1
ATOM 4286 O O . ALA A 1 570 ? 5.350 -21.133 9.932 1.00 67.62 570 ALA A O 1
ATOM 4287 N N . PHE A 1 571 ? 3.503 -20.015 10.490 1.00 66.12 571 PHE A N 1
ATOM 4288 C CA . PHE A 1 571 ? 3.145 -19.682 9.118 1.00 66.12 571 PHE A CA 1
ATOM 4289 C C . PHE A 1 571 ? 4.228 -18.842 8.433 1.00 66.12 571 PHE A C 1
ATOM 4291 O O . PHE A 1 571 ? 4.639 -19.188 7.335 1.00 66.12 571 PHE A O 1
ATOM 4298 N N . ALA A 1 572 ? 4.744 -17.791 9.077 1.00 64.12 572 ALA A N 1
ATOM 4299 C CA . ALA A 1 572 ? 5.849 -16.989 8.546 1.00 64.12 572 ALA A CA 1
ATOM 4300 C C . ALA A 1 572 ? 7.162 -17.787 8.435 1.00 64.12 572 ALA A C 1
ATOM 4302 O O . ALA A 1 572 ? 7.988 -17.505 7.571 1.00 64.12 572 ALA A O 1
ATOM 4303 N N . TRP A 1 573 ? 7.350 -18.792 9.294 1.00 63.12 573 TRP A N 1
ATOM 4304 C CA . TRP A 1 573 ? 8.482 -19.712 9.248 1.00 63.12 573 TRP A CA 1
ATOM 4305 C C . TRP A 1 573 ? 8.412 -20.639 8.030 1.00 63.12 573 TRP A C 1
ATOM 4307 O O . TRP A 1 573 ? 9.431 -20.846 7.374 1.00 63.12 573 TRP A O 1
ATOM 4317 N N . PHE A 1 574 ? 7.224 -21.168 7.716 1.00 61.88 574 PHE A N 1
ATOM 4318 C CA . PHE A 1 574 ? 6.995 -22.067 6.578 1.00 61.88 574 PHE A CA 1
ATOM 4319 C C . PHE A 1 574 ? 6.818 -21.329 5.247 1.00 61.88 574 PHE A C 1
ATOM 4321 O O . PHE A 1 574 ? 7.235 -21.822 4.204 1.00 61.88 574 PHE A O 1
ATOM 4328 N N . VAL A 1 575 ? 6.213 -20.145 5.273 1.00 58.09 575 VAL A N 1
ATOM 4329 C CA . VAL A 1 575 ? 5.949 -19.307 4.105 1.00 58.09 575 VAL A CA 1
ATOM 4330 C C . VAL A 1 575 ? 6.833 -18.074 4.240 1.00 58.09 575 VAL A C 1
ATOM 4332 O O . VAL A 1 575 ? 6.401 -17.069 4.794 1.00 58.09 575 VAL A O 1
ATOM 4335 N N . ARG A 1 576 ? 8.087 -18.145 3.774 1.00 57.34 576 ARG A N 1
ATOM 4336 C CA . ARG A 1 576 ? 9.062 -17.034 3.817 1.00 57.34 576 ARG A CA 1
ATOM 4337 C C . ARG A 1 576 ? 8.932 -16.106 2.602 1.00 57.34 576 ARG A C 1
ATOM 4339 O O . ARG A 1 576 ? 9.885 -15.886 1.862 1.00 57.34 576 ARG A O 1
ATOM 4346 N N . ALA A 1 577 ? 7.739 -15.558 2.383 1.00 57.47 577 ALA A N 1
ATOM 4347 C CA . ALA A 1 577 ? 7.545 -14.505 1.394 1.00 57.47 577 ALA A CA 1
ATOM 4348 C C . ALA A 1 577 ? 7.872 -13.126 2.012 1.00 57.47 577 ALA A C 1
ATOM 4350 O O . ALA A 1 577 ? 7.530 -12.867 3.167 1.00 57.47 577 ALA A O 1
ATOM 4351 N N . PRO A 1 578 ? 8.441 -12.167 1.266 1.00 57.12 578 PRO A N 1
ATOM 4352 C CA . PRO A 1 578 ? 8.560 -10.783 1.744 1.00 57.12 578 PRO A CA 1
ATOM 4353 C C . PRO A 1 578 ? 7.209 -10.191 2.189 1.00 57.12 578 PRO A C 1
ATOM 4355 O O . PRO A 1 578 ? 7.130 -9.346 3.080 1.00 57.12 578 PRO A O 1
ATOM 4358 N N . SER A 1 579 ? 6.112 -10.688 1.612 1.00 58.25 579 SER A N 1
ATOM 4359 C CA . SER A 1 579 ? 4.742 -10.364 1.999 1.00 58.25 579 SER A CA 1
ATOM 4360 C C . SER A 1 579 ? 4.287 -11.016 3.314 1.00 58.25 579 SER A C 1
ATOM 4362 O O . SER A 1 579 ? 3.456 -10.429 4.007 1.00 58.25 579 SER A O 1
ATOM 4364 N N . THR A 1 580 ? 4.837 -12.159 3.741 1.00 57.34 580 THR A N 1
ATOM 4365 C CA . THR A 1 580 ? 4.516 -12.765 5.051 1.00 57.34 580 THR A CA 1
ATOM 4366 C C . THR A 1 580 ? 5.270 -12.134 6.210 1.00 57.34 580 THR A C 1
ATOM 4368 O O . THR A 1 580 ? 4.723 -12.098 7.310 1.00 57.34 580 THR A O 1
ATOM 4371 N N . ALA A 1 581 ? 6.427 -11.503 5.980 1.00 55.66 581 ALA A N 1
ATOM 4372 C CA . ALA A 1 581 ? 7.014 -10.579 6.958 1.00 55.66 581 ALA A CA 1
ATOM 4373 C C . ALA A 1 581 ? 6.011 -9.480 7.373 1.00 55.66 581 ALA A C 1
ATOM 4375 O O . ALA A 1 581 ? 6.040 -8.982 8.492 1.00 55.66 581 ALA A O 1
ATOM 4376 N N . ARG A 1 582 ? 5.042 -9.151 6.509 1.00 61.06 582 ARG A N 1
ATOM 4377 C CA . ARG A 1 582 ? 3.989 -8.160 6.782 1.00 61.06 582 ARG A CA 1
ATOM 4378 C C . ARG A 1 582 ? 2.885 -8.709 7.690 1.00 61.06 582 ARG A C 1
ATOM 4380 O O . ARG A 1 582 ? 2.293 -7.934 8.439 1.00 61.06 582 ARG A O 1
ATOM 4387 N N . LEU A 1 583 ? 2.664 -10.034 7.724 1.00 61.81 583 LEU A N 1
ATOM 4388 C CA . LEU A 1 583 ? 1.808 -10.675 8.740 1.00 61.81 583 LEU A CA 1
ATOM 4389 C C . LEU A 1 583 ? 2.342 -10.430 10.161 1.00 61.81 583 LEU A C 1
ATOM 4391 O O . LEU A 1 583 ? 1.585 -10.468 11.134 1.00 61.81 583 LEU A O 1
ATOM 4395 N N . LEU A 1 584 ? 3.635 -10.121 10.289 1.00 61.91 584 LEU A N 1
ATOM 4396 C CA . LEU A 1 584 ? 4.262 -9.827 11.569 1.00 61.91 584 LEU A CA 1
ATOM 4397 C C . LEU A 1 584 ? 3.879 -8.454 12.130 1.00 61.91 584 LEU A C 1
ATOM 4399 O O . LEU A 1 584 ? 4.027 -8.261 13.330 1.00 61.91 584 LEU A O 1
ATOM 4403 N N . VAL A 1 585 ? 3.299 -7.532 11.346 1.00 66.06 585 VAL A N 1
ATOM 4404 C CA . VAL A 1 585 ? 2.678 -6.312 11.907 1.00 66.06 585 VAL A CA 1
ATOM 4405 C C . VAL A 1 585 ? 1.493 -6.690 12.800 1.00 66.06 585 VAL A C 1
ATOM 4407 O O . VAL A 1 585 ? 1.357 -6.172 13.912 1.00 66.06 585 VAL A O 1
ATOM 4410 N N . TYR A 1 586 ? 0.682 -7.661 12.366 1.00 73.06 586 TYR A N 1
ATOM 4411 C CA . TYR A 1 586 ? -0.427 -8.200 13.158 1.00 73.06 586 TYR A CA 1
ATOM 4412 C C . TYR A 1 586 ? 0.097 -8.912 14.407 1.00 73.06 586 TYR A C 1
ATOM 4414 O O . TYR A 1 586 ? -0.381 -8.655 15.515 1.00 73.06 586 TYR A O 1
ATOM 4422 N N . ALA A 1 587 ? 1.129 -9.749 14.241 1.00 71.75 587 ALA A N 1
ATOM 4423 C CA . ALA A 1 587 ? 1.821 -10.397 15.355 1.00 71.75 587 ALA A CA 1
ATOM 4424 C C . ALA A 1 587 ? 2.414 -9.371 16.333 1.00 71.75 587 ALA A C 1
ATOM 4426 O O . ALA A 1 587 ? 2.327 -9.564 17.541 1.00 71.75 587 ALA A O 1
ATOM 4427 N N . GLY A 1 588 ? 2.944 -8.252 15.839 1.00 78.19 588 GLY A N 1
ATOM 4428 C CA . GLY A 1 588 ? 3.515 -7.173 16.636 1.00 78.19 588 GLY A CA 1
ATOM 4429 C C . GLY A 1 588 ? 2.501 -6.578 17.609 1.00 78.19 588 GLY A C 1
ATOM 4430 O O . GLY A 1 588 ? 2.778 -6.505 18.803 1.00 78.19 588 GLY A O 1
ATOM 4431 N N . ILE A 1 589 ? 1.292 -6.237 17.148 1.00 84.62 589 ILE A N 1
ATOM 4432 C CA . ILE A 1 589 ? 0.220 -5.715 18.021 1.00 84.62 589 ILE A CA 1
ATOM 4433 C C . ILE A 1 589 ? -0.134 -6.726 19.121 1.00 84.62 589 ILE A C 1
ATOM 4435 O O . ILE A 1 589 ? -0.297 -6.362 20.288 1.00 84.62 589 ILE A O 1
ATOM 4439 N N . LEU A 1 590 ? -0.209 -8.008 18.770 1.00 82.31 590 LEU A N 1
ATOM 4440 C CA . LEU A 1 590 ? -0.524 -9.090 19.702 1.00 82.31 590 LEU A CA 1
ATOM 4441 C C . LEU A 1 590 ? 0.584 -9.294 20.735 1.00 82.31 590 LEU A C 1
ATOM 4443 O O . LEU A 1 590 ? 0.300 -9.355 21.930 1.00 82.31 590 LEU A O 1
ATOM 4447 N N . VAL A 1 591 ? 1.842 -9.331 20.295 1.00 79.12 591 VAL A N 1
ATOM 4448 C CA . VAL A 1 591 ? 3.025 -9.416 21.159 1.00 79.12 591 VAL A CA 1
ATOM 4449 C C . VAL A 1 591 ? 3.076 -8.223 22.112 1.00 79.12 591 VAL A C 1
ATOM 4451 O O . VAL A 1 591 ? 3.303 -8.419 23.305 1.00 79.12 591 VAL A O 1
ATOM 4454 N N . LEU A 1 592 ? 2.772 -7.007 21.642 1.00 84.94 592 LEU A N 1
ATOM 4455 C CA . LEU A 1 592 ? 2.667 -5.821 22.498 1.00 84.94 592 LEU A CA 1
ATOM 4456 C C . LEU A 1 592 ? 1.575 -5.992 23.561 1.00 84.94 592 LEU A C 1
ATOM 4458 O O . LEU A 1 592 ? 1.811 -5.699 24.733 1.00 84.94 592 LEU A O 1
ATOM 4462 N N . MET A 1 593 ? 0.397 -6.509 23.200 1.00 85.81 593 MET A N 1
ATOM 4463 C CA . MET A 1 593 ? -0.668 -6.785 24.169 1.00 85.81 593 MET A CA 1
ATOM 4464 C C . MET A 1 593 ? -0.255 -7.834 25.209 1.00 85.81 593 MET A C 1
ATOM 4466 O O . MET A 1 593 ? -0.485 -7.618 26.404 1.00 85.81 593 MET A O 1
ATOM 4470 N N . VAL A 1 594 ? 0.378 -8.937 24.786 1.00 81.25 594 VAL A N 1
ATOM 4471 C CA . VAL A 1 594 ? 0.928 -9.951 25.704 1.00 81.25 594 VAL A CA 1
ATOM 4472 C C . VAL A 1 594 ? 1.945 -9.314 26.630 1.00 81.25 594 VAL A C 1
ATOM 4474 O O . VAL A 1 594 ? 1.842 -9.480 27.843 1.00 81.25 594 VAL A O 1
ATOM 4477 N N . GLY A 1 595 ? 2.877 -8.542 26.077 1.00 80.81 595 GLY A N 1
ATOM 4478 C CA . GLY A 1 595 ? 3.908 -7.837 26.823 1.00 80.81 595 GLY A CA 1
ATOM 4479 C C . GLY A 1 595 ? 3.311 -6.900 27.869 1.00 80.81 595 GLY A C 1
ATOM 4480 O O . GLY A 1 595 ? 3.713 -6.938 29.027 1.00 80.81 595 GLY A O 1
ATOM 4481 N N . VAL A 1 596 ? 2.277 -6.126 27.525 1.00 85.88 596 VAL A N 1
ATOM 4482 C CA . VAL A 1 596 ? 1.565 -5.258 28.478 1.00 85.88 596 VAL A CA 1
ATOM 4483 C C . VAL A 1 596 ? 0.952 -6.064 29.626 1.00 85.88 596 VAL A C 1
ATOM 4485 O O . VAL A 1 596 ? 1.108 -5.696 30.794 1.00 85.88 596 VAL A O 1
ATOM 4488 N N . VAL A 1 597 ? 0.254 -7.162 29.327 1.00 84.06 597 VAL A N 1
ATOM 4489 C CA . VAL A 1 597 ? -0.381 -7.996 30.358 1.00 84.06 597 VAL A CA 1
ATOM 4490 C C . VAL A 1 597 ? 0.665 -8.693 31.229 1.00 84.06 597 VAL A C 1
ATOM 4492 O O . VAL A 1 597 ? 0.526 -8.690 32.455 1.00 84.06 597 VAL A O 1
ATOM 4495 N N . ALA A 1 598 ? 1.718 -9.237 30.619 1.00 78.50 598 ALA A N 1
ATOM 4496 C CA . ALA A 1 598 ? 2.806 -9.934 31.292 1.00 78.50 598 ALA A CA 1
ATOM 4497 C C . ALA A 1 598 ? 3.593 -8.986 32.205 1.00 78.50 598 ALA A C 1
ATOM 4499 O O . ALA A 1 598 ? 3.738 -9.270 33.393 1.00 78.50 598 ALA A O 1
ATOM 4500 N N . THR A 1 599 ? 3.992 -7.810 31.714 1.00 78.31 599 THR A N 1
ATOM 4501 C CA . THR A 1 599 ? 4.669 -6.774 32.511 1.00 78.31 599 THR A CA 1
ATOM 4502 C C . THR A 1 599 ? 3.801 -6.324 33.678 1.00 78.31 599 THR A C 1
ATOM 4504 O O . THR A 1 599 ? 4.262 -6.225 34.816 1.00 78.31 599 THR A O 1
ATOM 4507 N N . ARG A 1 600 ? 2.504 -6.114 33.442 1.00 84.94 600 ARG A N 1
ATOM 4508 C CA . ARG A 1 600 ? 1.559 -5.772 34.506 1.00 84.94 600 ARG A CA 1
ATOM 4509 C C . ARG A 1 600 ? 1.444 -6.881 35.553 1.00 84.94 600 ARG A C 1
ATOM 4511 O O . ARG A 1 600 ? 1.364 -6.577 36.747 1.00 84.94 600 ARG A O 1
ATOM 4518 N N . ALA A 1 601 ? 1.404 -8.143 35.134 1.00 79.88 601 ALA A N 1
ATOM 4519 C CA . ALA A 1 601 ? 1.370 -9.288 36.037 1.00 79.88 601 ALA A CA 1
ATOM 4520 C C . ALA A 1 601 ? 2.664 -9.383 36.859 1.00 79.88 601 ALA A C 1
ATOM 4522 O O . ALA A 1 601 ? 2.584 -9.453 38.084 1.00 79.88 601 ALA A O 1
ATOM 4523 N N . ALA A 1 602 ? 3.827 -9.283 36.212 1.00 75.50 602 ALA A N 1
ATOM 4524 C CA . ALA A 1 602 ? 5.140 -9.305 36.850 1.00 75.50 602 ALA A CA 1
ATOM 4525 C C . ALA A 1 602 ? 5.289 -8.189 37.894 1.00 75.50 602 ALA A C 1
ATOM 4527 O O . ALA A 1 602 ? 5.605 -8.462 39.048 1.00 75.50 602 ALA A O 1
ATOM 4528 N N . LEU A 1 603 ? 4.949 -6.944 37.550 1.00 77.75 603 LEU A N 1
ATOM 4529 C CA . LEU A 1 603 ? 4.996 -5.816 38.490 1.00 77.75 603 LEU A CA 1
ATOM 4530 C C . LEU A 1 603 ? 4.022 -5.979 39.661 1.00 77.75 603 LEU A C 1
ATOM 4532 O O . LEU A 1 603 ? 4.307 -5.541 40.772 1.00 77.75 603 LEU A O 1
ATOM 4536 N N . SER A 1 604 ? 2.874 -6.622 39.432 1.00 76.62 604 SER A N 1
ATOM 4537 C CA . SER A 1 604 ? 1.926 -6.920 40.510 1.00 76.62 604 SER A CA 1
ATOM 4538 C C . SER A 1 604 ? 2.456 -7.985 41.478 1.00 76.62 604 SER A C 1
ATOM 4540 O O . SER A 1 604 ? 2.032 -7.996 42.630 1.00 76.62 604 SER A O 1
ATOM 4542 N N . LEU A 1 605 ? 3.348 -8.872 41.019 1.00 75.06 605 LEU A N 1
ATOM 4543 C CA . LEU A 1 605 ? 3.997 -9.900 41.838 1.00 75.06 605 LEU A CA 1
ATOM 4544 C C . LEU A 1 605 ? 5.213 -9.350 42.587 1.00 75.06 605 LEU A C 1
ATOM 4546 O O . LEU A 1 605 ? 5.331 -9.562 43.788 1.00 75.06 605 LEU A O 1
ATOM 4550 N N . LEU A 1 606 ? 6.092 -8.633 41.885 1.00 72.12 606 LEU A N 1
ATOM 4551 C CA . LEU A 1 606 ? 7.360 -8.137 42.428 1.00 72.12 606 LEU A CA 1
ATOM 4552 C C . LEU A 1 606 ? 7.173 -7.005 43.437 1.00 72.12 606 LEU A C 1
ATOM 4554 O O . LEU A 1 606 ? 8.029 -6.776 44.282 1.00 72.12 606 LEU A O 1
ATOM 4558 N N . ALA A 1 607 ? 6.079 -6.256 43.318 1.00 65.38 607 ALA A N 1
ATOM 4559 C CA . ALA A 1 607 ? 6.016 -4.928 43.891 1.00 65.38 607 ALA A CA 1
ATOM 4560 C C . ALA A 1 607 ? 4.677 -4.690 44.618 1.00 65.38 607 ALA A C 1
ATOM 4562 O O . ALA A 1 607 ? 3.923 -3.748 44.353 1.00 65.38 607 ALA A O 1
ATOM 4563 N N . GLY A 1 608 ? 4.362 -5.578 45.564 1.00 69.62 608 GLY A N 1
ATOM 4564 C CA . GLY A 1 608 ? 3.237 -5.392 46.480 1.00 69.62 608 GLY A CA 1
ATOM 4565 C C . GLY A 1 608 ? 3.298 -4.023 47.181 1.00 69.62 608 GLY A C 1
ATOM 4566 O O . GLY A 1 608 ? 4.354 -3.564 47.605 1.00 69.62 608 GLY A O 1
ATOM 4567 N N . GLY A 1 609 ? 2.160 -3.328 47.288 1.00 78.50 609 GLY A N 1
ATOM 4568 C CA . GLY A 1 609 ? 2.051 -2.081 48.061 1.00 78.50 609 GLY A CA 1
ATOM 4569 C C . GLY A 1 609 ? 2.198 -0.765 47.274 1.00 78.50 609 GLY A C 1
ATOM 4570 O O . GLY A 1 609 ? 1.733 -0.614 46.141 1.00 78.50 609 GLY A O 1
ATOM 4571 N N . ARG A 1 610 ? 2.708 0.283 47.937 1.00 79.50 610 ARG A N 1
ATOM 4572 C CA . ARG A 1 610 ? 2.951 1.622 47.353 1.00 79.50 610 ARG A CA 1
ATOM 4573 C C . ARG A 1 610 ? 4.189 1.696 46.439 1.00 79.50 610 ARG A C 1
ATOM 4575 O O . ARG A 1 610 ? 4.014 2.221 45.339 1.00 79.50 610 ARG A O 1
ATOM 4582 N N . PRO A 1 611 ? 5.381 1.181 46.812 1.00 78.31 611 PRO A N 1
ATOM 4583 C CA . PRO A 1 611 ? 6.582 1.330 45.983 1.00 78.31 611 PRO A CA 1
ATOM 4584 C C . PRO A 1 611 ? 6.415 0.682 44.608 1.00 78.31 611 PRO A C 1
ATOM 4586 O O . PRO A 1 611 ? 6.748 1.286 43.596 1.00 78.31 611 PRO A O 1
ATOM 4589 N N . GLY A 1 612 ? 5.752 -0.469 44.526 1.00 74.44 612 GLY A N 1
ATOM 4590 C CA . GLY A 1 612 ? 5.487 -1.083 43.232 1.00 74.44 612 GLY A CA 1
ATOM 4591 C C . GLY A 1 612 ? 4.521 -0.358 42.322 1.00 74.44 612 GLY A C 1
ATOM 4592 O O . GLY A 1 612 ? 4.658 -0.418 41.103 1.00 74.44 612 GLY A O 1
ATOM 4593 N N . ARG A 1 613 ? 3.571 0.393 42.887 1.00 78.62 613 ARG A N 1
ATOM 4594 C CA . ARG A 1 613 ? 2.728 1.290 42.087 1.00 78.62 613 ARG A CA 1
ATOM 4595 C C . ARG A 1 613 ? 3.541 2.441 41.499 1.00 78.62 613 ARG A C 1
ATOM 4597 O O . ARG A 1 613 ? 3.244 2.844 40.378 1.00 78.62 613 ARG A O 1
ATOM 4604 N N . LEU A 1 614 ? 4.542 2.940 42.226 1.00 82.62 614 LEU A N 1
ATOM 4605 C CA . LEU A 1 614 ? 5.457 3.971 41.733 1.00 82.62 614 LEU A CA 1
ATOM 4606 C C . LEU A 1 614 ? 6.377 3.413 40.644 1.00 82.62 614 LEU A C 1
ATOM 4608 O O . LEU A 1 614 ? 6.443 4.010 39.577 1.00 82.62 614 LEU A O 1
ATOM 4612 N N . ILE A 1 615 ? 6.984 2.241 40.859 1.00 80.12 615 ILE A N 1
ATOM 4613 C CA . ILE A 1 615 ? 7.832 1.563 39.862 1.00 80.12 615 ILE A CA 1
ATOM 4614 C C . ILE A 1 615 ? 7.034 1.272 38.587 1.00 80.12 615 ILE A C 1
ATOM 4616 O O . ILE A 1 615 ? 7.475 1.605 37.493 1.00 80.12 615 ILE A O 1
ATOM 4620 N N . ALA A 1 616 ? 5.824 0.719 38.713 1.00 78.25 616 ALA A N 1
ATOM 4621 C CA . ALA A 1 616 ? 4.962 0.458 37.565 1.00 78.25 616 ALA A CA 1
ATOM 4622 C C . ALA A 1 616 ? 4.560 1.743 36.829 1.00 78.25 616 ALA A C 1
ATOM 4624 O O . ALA A 1 616 ? 4.539 1.769 35.602 1.00 78.25 616 ALA A O 1
ATOM 4625 N N . GLY A 1 617 ? 4.244 2.811 37.568 1.00 83.12 617 GLY A N 1
ATOM 4626 C CA . GLY A 1 617 ? 3.946 4.116 36.984 1.00 83.12 617 GLY A CA 1
ATOM 4627 C C . GLY A 1 617 ? 5.143 4.697 36.232 1.00 83.12 617 GLY A C 1
ATOM 4628 O O . GLY A 1 617 ? 4.983 5.116 35.090 1.00 83.12 617 GLY A O 1
ATOM 4629 N N . ALA A 1 618 ? 6.331 4.664 36.837 1.00 84.56 618 ALA A N 1
ATOM 4630 C CA . ALA A 1 618 ? 7.573 5.121 36.224 1.00 84.56 618 ALA A CA 1
ATOM 4631 C C . ALA A 1 618 ? 7.908 4.315 34.963 1.00 84.56 618 ALA A C 1
ATOM 4633 O O . ALA A 1 618 ? 8.172 4.911 33.926 1.00 84.56 618 ALA A O 1
ATOM 4634 N N . ALA A 1 619 ? 7.801 2.984 35.010 1.00 81.56 619 ALA A N 1
ATOM 4635 C CA . ALA A 1 619 ? 8.017 2.122 33.851 1.00 81.56 619 ALA A CA 1
ATOM 4636 C C . ALA A 1 619 ? 7.065 2.470 32.694 1.00 81.56 619 ALA A C 1
ATOM 4638 O O . ALA A 1 619 ? 7.517 2.671 31.572 1.00 81.56 619 ALA A O 1
ATOM 4639 N N . ILE A 1 620 ? 5.761 2.614 32.964 1.00 85.50 620 ILE A N 1
ATOM 4640 C CA . ILE A 1 620 ? 4.773 3.012 31.946 1.00 85.50 620 ILE A CA 1
ATOM 4641 C C . ILE A 1 620 ? 5.120 4.376 31.332 1.00 85.50 620 ILE A C 1
ATOM 4643 O O . ILE A 1 620 ? 5.013 4.541 30.119 1.00 85.50 620 ILE A O 1
ATOM 4647 N N . VAL A 1 621 ? 5.533 5.350 32.149 1.00 85.88 621 VAL A N 1
ATOM 4648 C CA . VAL A 1 621 ? 5.931 6.681 31.664 1.00 85.88 621 VAL A CA 1
ATOM 4649 C C . VAL A 1 621 ? 7.188 6.592 30.804 1.00 85.88 621 VAL A C 1
ATOM 4651 O O . VAL A 1 621 ? 7.180 7.102 29.690 1.00 85.88 621 VAL A O 1
ATOM 4654 N N . ILE A 1 622 ? 8.236 5.915 31.278 1.00 85.94 622 ILE A N 1
ATOM 4655 C CA . ILE A 1 622 ? 9.515 5.781 30.569 1.00 85.94 622 ILE A CA 1
ATOM 4656 C C . ILE A 1 622 ? 9.312 5.069 29.231 1.00 85.94 622 ILE A C 1
ATOM 4658 O O . ILE A 1 622 ? 9.721 5.588 28.195 1.00 85.94 622 ILE A O 1
ATOM 4662 N N . PHE A 1 623 ? 8.636 3.917 29.223 1.00 83.88 623 PHE A N 1
ATOM 4663 C CA . PHE A 1 623 ? 8.377 3.180 27.987 1.00 83.88 623 PHE A CA 1
ATOM 4664 C C . PHE A 1 623 ? 7.412 3.924 27.060 1.00 83.88 623 PHE A C 1
ATOM 4666 O O . PHE A 1 623 ? 7.591 3.880 25.848 1.00 83.88 623 PHE A O 1
ATOM 4673 N N . GLY A 1 624 ? 6.426 4.642 27.606 1.00 83.88 624 GLY A N 1
ATOM 4674 C CA . GLY A 1 624 ? 5.512 5.466 26.816 1.00 83.88 624 GLY A CA 1
ATOM 4675 C C . GLY A 1 624 ? 6.232 6.625 26.127 1.00 83.88 624 GLY A C 1
ATOM 4676 O O . GLY A 1 624 ? 6.049 6.835 24.933 1.00 83.88 624 GLY A O 1
ATOM 4677 N N . ILE A 1 625 ? 7.108 7.330 26.849 1.00 86.19 625 ILE A N 1
ATOM 4678 C CA . ILE A 1 625 ? 7.958 8.385 26.281 1.00 86.19 625 ILE A CA 1
ATOM 4679 C C . ILE A 1 625 ? 8.905 7.792 25.242 1.00 86.19 625 ILE A C 1
ATOM 4681 O O . ILE A 1 625 ? 8.999 8.338 24.150 1.00 86.19 625 ILE A O 1
ATOM 4685 N N . ARG A 1 626 ? 9.559 6.659 25.534 1.00 85.81 626 ARG A N 1
ATOM 4686 C CA . ARG A 1 626 ? 10.437 5.981 24.571 1.00 85.81 626 ARG A CA 1
ATOM 4687 C C . ARG A 1 626 ? 9.686 5.603 23.294 1.00 85.81 626 ARG A C 1
ATOM 4689 O O . ARG A 1 626 ? 10.240 5.786 22.223 1.00 85.81 626 ARG A O 1
ATOM 4696 N N . ALA A 1 627 ? 8.433 5.150 23.383 1.00 81.12 627 ALA A N 1
ATOM 4697 C CA . ALA A 1 627 ? 7.605 4.840 22.213 1.00 81.12 627 ALA A CA 1
ATOM 4698 C C . ALA A 1 627 ? 7.365 6.074 21.346 1.00 81.12 627 ALA A C 1
ATOM 4700 O O . ALA A 1 627 ? 7.531 6.002 20.130 1.00 81.12 627 ALA A O 1
ATOM 4701 N N . CYS A 1 628 ? 7.056 7.211 21.970 1.00 84.00 628 CYS A N 1
ATOM 4702 C CA . CYS A 1 628 ? 6.934 8.479 21.261 1.00 84.00 628 CYS A CA 1
ATOM 4703 C C . CYS A 1 628 ? 8.265 8.920 20.649 1.00 84.00 628 CYS A C 1
ATOM 4705 O O . CYS A 1 628 ? 8.318 9.201 19.462 1.00 84.00 628 CYS A O 1
ATOM 4707 N N . VAL A 1 629 ? 9.346 8.938 21.427 1.00 86.12 629 VAL A N 1
ATOM 4708 C CA . VAL A 1 629 ? 10.685 9.339 20.968 1.00 86.12 629 VAL A CA 1
ATOM 4709 C C . VAL A 1 629 ? 11.127 8.476 19.786 1.00 86.12 629 VAL A C 1
ATOM 4711 O O . VAL A 1 629 ? 11.484 9.014 18.745 1.00 86.12 629 VAL A O 1
ATOM 4714 N N . SER A 1 630 ? 11.024 7.149 19.897 1.00 83.44 630 SER A N 1
ATOM 4715 C CA . SER A 1 630 ? 11.323 6.234 18.796 1.00 83.44 630 SER A CA 1
ATOM 4716 C C . SER A 1 630 ? 10.447 6.501 17.575 1.00 83.44 630 SER A C 1
ATOM 4718 O O . SER A 1 630 ? 10.969 6.467 16.473 1.00 83.44 630 SER A O 1
ATOM 4720 N N . ALA A 1 631 ? 9.155 6.803 17.744 1.00 81.31 631 ALA A N 1
ATOM 4721 C CA . ALA A 1 631 ? 8.284 7.201 16.638 1.00 81.31 631 ALA A CA 1
ATOM 4722 C C . ALA A 1 631 ? 8.769 8.480 15.942 1.00 81.31 631 ALA A C 1
ATOM 4724 O O . ALA A 1 631 ? 8.928 8.469 14.727 1.00 81.31 631 ALA A O 1
ATOM 4725 N N . PHE A 1 632 ? 9.060 9.542 16.699 1.00 82.69 632 PHE A N 1
ATOM 4726 C CA . PHE A 1 632 ? 9.523 10.820 16.152 1.00 82.69 632 PHE A CA 1
ATOM 4727 C C . PHE A 1 632 ? 10.858 10.690 15.413 1.00 82.69 632 PHE A C 1
ATOM 4729 O O . PHE A 1 632 ? 10.964 11.159 14.284 1.00 82.69 632 PHE A O 1
ATOM 4736 N N . PHE A 1 633 ? 11.849 10.031 16.019 1.00 84.12 633 PHE A N 1
ATOM 4737 C CA . PHE A 1 633 ? 13.184 9.882 15.429 1.00 84.12 633 PHE A CA 1
ATOM 4738 C C . PHE A 1 633 ? 13.263 8.816 14.345 1.00 84.12 633 PHE A C 1
ATOM 4740 O O . PHE A 1 633 ? 14.169 8.868 13.520 1.00 84.12 633 PHE A O 1
ATOM 4747 N N . ALA A 1 634 ? 12.331 7.862 14.321 1.00 80.38 634 ALA A N 1
ATOM 4748 C CA . ALA A 1 634 ? 12.293 6.894 13.241 1.00 80.38 634 ALA A CA 1
ATOM 4749 C C . ALA A 1 634 ? 11.970 7.557 11.906 1.00 80.38 634 ALA A C 1
ATOM 4751 O O . ALA A 1 634 ? 12.351 6.970 10.910 1.00 80.38 634 ALA A O 1
ATOM 4752 N N . ASN A 1 635 ? 11.290 8.717 11.864 1.00 81.88 635 ASN A N 1
ATOM 4753 C CA . ASN A 1 635 ? 10.822 9.291 10.605 1.00 81.88 635 ASN A CA 1
ATOM 4754 C C . ASN A 1 635 ? 11.602 10.515 10.102 1.00 81.88 635 ASN A C 1
ATOM 4756 O O . ASN A 1 635 ? 11.336 11.627 10.570 1.00 81.88 635 ASN A O 1
ATOM 4760 N N . PRO A 1 636 ? 12.473 10.355 9.083 1.00 84.31 636 PRO A N 1
ATOM 4761 C CA . PRO A 1 636 ? 13.218 11.470 8.511 1.00 84.31 636 PRO A CA 1
ATOM 4762 C C . PRO A 1 636 ? 12.314 12.469 7.773 1.00 84.31 636 PRO A C 1
ATOM 4764 O O . PRO A 1 636 ? 12.714 13.615 7.579 1.00 84.31 636 PRO A O 1
ATOM 4767 N N . THR A 1 637 ? 11.083 12.094 7.391 1.00 85.69 637 THR A N 1
ATOM 4768 C CA . THR A 1 637 ? 10.175 12.992 6.659 1.00 85.69 637 THR A CA 1
ATOM 4769 C C . THR A 1 637 ? 9.327 13.882 7.561 1.00 85.69 637 THR A C 1
ATOM 4771 O O . THR A 1 637 ? 8.654 14.763 7.036 1.00 85.69 637 THR A O 1
ATOM 4774 N N . PHE A 1 638 ? 9.369 13.746 8.896 1.00 89.50 638 PHE A N 1
ATOM 4775 C CA . PHE A 1 638 ? 8.485 14.508 9.796 1.00 89.50 638 PHE A CA 1
ATOM 4776 C C . PHE A 1 638 ? 8.555 16.027 9.575 1.00 89.50 638 PHE A C 1
ATOM 4778 O O . PHE A 1 638 ? 7.514 16.671 9.440 1.00 89.50 638 PHE A O 1
ATOM 4785 N N . GLY A 1 639 ? 9.764 16.594 9.485 1.00 90.25 639 GLY A N 1
ATOM 4786 C CA . GLY A 1 639 ? 9.942 18.026 9.218 1.00 90.25 639 GLY A CA 1
ATOM 4787 C C . GLY A 1 639 ? 9.372 18.441 7.859 1.00 90.25 639 GLY A C 1
ATOM 4788 O O . GLY A 1 639 ? 8.686 19.452 7.750 1.00 90.25 639 GLY A O 1
ATOM 4789 N N . SER A 1 640 ? 9.569 17.614 6.831 1.00 90.12 640 SER A N 1
ATOM 4790 C CA . SER A 1 640 ? 9.021 17.858 5.494 1.00 90.12 640 SER A CA 1
ATOM 4791 C C . SER A 1 640 ? 7.495 17.738 5.455 1.00 90.12 640 SER A C 1
ATOM 4793 O O . SER A 1 640 ? 6.847 18.589 4.857 1.00 90.12 640 SER A O 1
ATOM 4795 N N . ALA A 1 641 ? 6.911 16.753 6.143 1.00 91.44 641 ALA A N 1
ATOM 4796 C CA . ALA A 1 641 ? 5.464 16.586 6.265 1.00 91.44 641 ALA A CA 1
ATOM 4797 C C . ALA A 1 641 ? 4.816 17.771 6.997 1.00 91.44 641 ALA A C 1
ATOM 4799 O O . ALA A 1 641 ? 3.738 18.222 6.614 1.00 91.44 641 ALA A O 1
ATOM 4800 N N . LEU A 1 642 ? 5.490 18.315 8.017 1.00 93.06 642 LEU A N 1
ATOM 4801 C CA . LEU A 1 642 ? 5.062 19.530 8.705 1.00 93.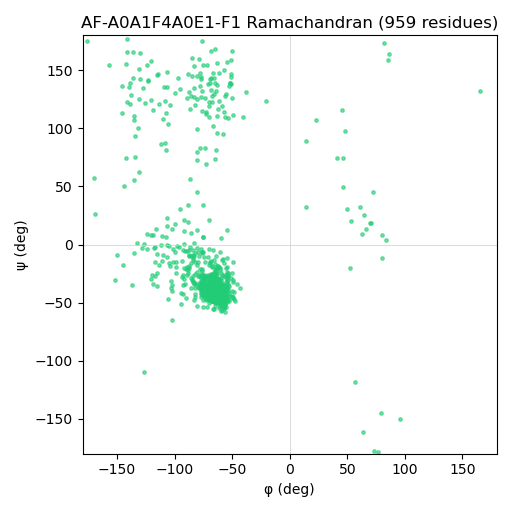06 642 LEU A CA 1
ATOM 4802 C C . LEU A 1 642 ? 5.073 20.748 7.772 1.00 93.06 642 LEU A C 1
ATOM 4804 O O . LEU A 1 642 ? 4.065 21.448 7.677 1.00 93.06 642 LEU A O 1
ATOM 4808 N N . SER A 1 643 ? 6.172 20.971 7.050 1.00 93.19 643 SER A N 1
ATOM 4809 C CA . SER A 1 643 ? 6.261 22.041 6.050 1.00 93.19 643 SER A CA 1
ATOM 4810 C C . SER A 1 643 ? 5.224 21.881 4.936 1.00 93.19 643 SER A C 1
ATOM 4812 O O . SER A 1 643 ? 4.647 22.868 4.491 1.00 93.19 643 SER A O 1
ATOM 4814 N N . HIS A 1 644 ? 4.927 20.652 4.507 1.00 93.62 644 HIS A N 1
ATOM 4815 C CA . HIS A 1 644 ? 3.858 20.377 3.545 1.00 93.62 644 HIS A CA 1
ATOM 4816 C C . HIS A 1 644 ? 2.478 20.745 4.105 1.00 93.62 644 HIS A C 1
ATOM 4818 O O . HIS A 1 644 ? 1.719 21.462 3.458 1.00 93.62 644 HIS A O 1
ATOM 4824 N N . ALA A 1 645 ? 2.180 20.339 5.342 1.00 93.38 645 ALA A N 1
ATOM 4825 C CA . ALA A 1 645 ? 0.925 20.674 6.014 1.00 93.38 645 ALA A CA 1
ATOM 4826 C C . ALA A 1 645 ? 0.728 22.186 6.204 1.00 93.38 645 ALA A C 1
ATOM 4828 O O . ALA A 1 645 ? -0.400 22.673 6.175 1.00 93.38 645 ALA A O 1
ATOM 4829 N N . ALA A 1 646 ? 1.823 22.924 6.395 1.00 93.50 646 ALA A N 1
ATOM 4830 C CA . ALA A 1 646 ? 1.830 24.379 6.491 1.00 93.50 646 ALA A CA 1
ATOM 4831 C C . ALA A 1 646 ? 1.778 25.092 5.124 1.00 93.50 646 ALA A C 1
ATOM 4833 O O . ALA A 1 646 ? 1.733 26.320 5.081 1.00 93.50 646 ALA A O 1
ATOM 4834 N N . GLY A 1 647 ? 1.789 24.348 4.014 1.00 93.50 647 GLY A N 1
ATOM 4835 C CA . GLY A 1 647 ? 1.792 24.896 2.660 1.00 93.50 647 GLY A CA 1
ATOM 4836 C C . GLY A 1 647 ? 3.163 25.371 2.166 1.00 93.50 647 GLY A C 1
ATOM 4837 O O . GLY A 1 647 ? 3.243 25.975 1.107 1.00 93.50 647 GLY A O 1
ATOM 4838 N N . GLU A 1 648 ? 4.259 25.130 2.883 1.00 94.69 648 GLU A N 1
ATOM 4839 C CA . GLU A 1 648 ? 5.601 25.594 2.487 1.00 94.69 648 GLU A CA 1
ATOM 4840 C C . GLU A 1 648 ? 6.244 24.716 1.405 1.00 94.69 648 GLU A C 1
ATOM 4842 O O . GLU A 1 648 ? 7.020 25.191 0.568 1.00 94.69 648 GLU A O 1
ATOM 4847 N N . LYS A 1 649 ? 5.947 23.413 1.434 1.00 94.81 649 LYS A N 1
ATOM 4848 C CA . LYS A 1 649 ? 6.427 22.435 0.453 1.00 94.81 649 LYS A CA 1
ATOM 4849 C C . LYS A 1 649 ? 5.258 21.907 -0.364 1.00 94.81 649 LYS A C 1
ATOM 4851 O O . LYS A 1 649 ? 4.352 21.301 0.197 1.00 94.81 649 LYS A O 1
ATOM 4856 N N . SER A 1 650 ? 5.316 22.091 -1.679 1.00 93.69 650 SER A N 1
ATOM 4857 C CA . SER A 1 650 ? 4.406 21.445 -2.628 1.00 93.69 650 SER A CA 1
ATOM 4858 C C . SER A 1 650 ? 4.581 19.923 -2.639 1.00 93.69 650 SER A C 1
ATOM 4860 O O . SER A 1 650 ? 5.556 19.399 -2.088 1.00 93.69 650 SER A O 1
ATOM 4862 N N . VAL A 1 651 ? 3.661 19.199 -3.283 1.00 91.25 651 VAL A N 1
ATOM 4863 C CA . VAL A 1 651 ? 3.793 17.743 -3.466 1.00 91.25 651 VAL A CA 1
ATOM 4864 C C . VAL A 1 651 ? 5.062 17.423 -4.265 1.00 91.25 651 VAL A C 1
ATOM 4866 O O . VAL A 1 651 ? 5.823 16.552 -3.856 1.00 91.25 651 VAL A O 1
ATOM 4869 N N . ALA A 1 652 ? 5.376 18.193 -5.311 1.00 90.31 652 ALA A N 1
ATOM 4870 C CA . ALA A 1 652 ? 6.602 18.041 -6.098 1.00 90.31 652 ALA A CA 1
ATOM 4871 C C . ALA A 1 652 ? 7.867 18.106 -5.221 1.00 90.31 652 ALA A C 1
ATOM 4873 O O . ALA A 1 652 ? 8.738 17.241 -5.297 1.00 90.31 652 ALA A O 1
ATOM 4874 N N . ARG A 1 653 ? 7.946 19.076 -4.298 1.00 93.12 653 ARG A N 1
ATOM 4875 C CA . ARG A 1 653 ? 9.072 19.183 -3.348 1.00 93.12 653 ARG A CA 1
ATOM 4876 C C . ARG A 1 653 ? 9.133 18.015 -2.361 1.00 93.12 653 ARG A C 1
ATOM 4878 O O . ARG A 1 653 ? 10.225 17.629 -1.930 1.00 93.12 653 ARG A O 1
ATOM 4885 N N . MET A 1 654 ? 7.982 17.459 -1.986 1.00 92.50 654 MET A N 1
ATOM 4886 C CA . MET A 1 654 ? 7.921 16.251 -1.162 1.00 92.50 654 MET A CA 1
ATOM 4887 C C . MET A 1 654 ? 8.454 15.034 -1.924 1.00 92.50 654 MET A C 1
ATOM 4889 O O . MET A 1 654 ? 9.248 14.285 -1.360 1.00 92.50 654 MET A O 1
ATOM 4893 N N . LEU A 1 655 ? 8.123 14.887 -3.210 1.00 91.25 655 LEU A N 1
ATOM 4894 C CA . LEU A 1 655 ? 8.660 13.821 -4.063 1.00 91.25 655 LEU A CA 1
ATOM 4895 C C . LEU A 1 655 ? 10.175 13.934 -4.238 1.00 91.25 655 LEU A C 1
ATOM 4897 O O . LEU A 1 655 ? 10.857 12.924 -4.112 1.00 91.25 655 LEU A O 1
ATOM 4901 N N . VAL A 1 656 ? 10.720 15.142 -4.423 1.00 91.44 656 VAL A N 1
ATOM 4902 C CA . VAL A 1 656 ? 12.181 15.367 -4.451 1.00 91.44 656 VAL A CA 1
ATOM 4903 C C . VAL A 1 656 ? 12.828 14.953 -3.132 1.00 91.44 656 VAL A C 1
ATOM 4905 O O . VAL A 1 656 ? 13.871 14.306 -3.121 1.00 91.44 656 VAL A O 1
ATOM 4908 N N . THR A 1 657 ? 12.195 15.274 -2.000 1.00 91.06 657 THR A N 1
ATOM 4909 C CA . THR A 1 657 ? 12.695 14.853 -0.682 1.00 91.06 657 THR A CA 1
ATOM 4910 C C . THR A 1 657 ? 12.699 13.327 -0.550 1.00 91.06 657 THR A C 1
ATOM 4912 O O . THR A 1 657 ? 13.679 12.755 -0.078 1.00 91.06 657 THR A O 1
ATOM 4915 N N . ALA A 1 658 ? 11.629 12.657 -0.979 1.00 89.25 658 ALA A N 1
ATOM 4916 C CA . ALA A 1 658 ? 11.556 11.199 -0.971 1.00 89.25 658 ALA A CA 1
ATOM 4917 C C . ALA A 1 658 ? 12.578 10.573 -1.933 1.00 89.25 658 ALA A C 1
ATOM 4919 O O . ALA A 1 658 ? 13.242 9.605 -1.572 1.00 89.25 658 ALA A O 1
ATOM 4920 N N . ALA A 1 659 ? 12.768 11.167 -3.114 1.00 89.69 659 ALA A N 1
ATOM 4921 C CA . ALA A 1 659 ? 13.737 10.719 -4.103 1.00 89.69 659 ALA A CA 1
ATOM 4922 C C . ALA A 1 659 ? 15.156 10.776 -3.532 1.00 89.69 659 ALA A C 1
ATOM 4924 O O . ALA A 1 659 ? 15.835 9.755 -3.555 1.00 89.69 659 ALA A O 1
ATOM 4925 N N . LYS A 1 660 ? 15.538 11.888 -2.887 1.00 90.56 660 LYS A N 1
ATOM 4926 C CA . LYS A 1 660 ? 16.804 12.029 -2.144 1.00 90.56 660 LYS A CA 1
ATOM 4927 C C . LYS A 1 660 ? 17.017 10.927 -1.114 1.00 90.56 660 LYS A C 1
ATOM 4929 O O . LYS A 1 660 ? 18.073 10.309 -1.082 1.00 90.56 660 LYS A O 1
ATOM 4934 N N . LEU A 1 661 ? 16.004 10.651 -0.289 1.00 86.75 661 LEU A N 1
ATOM 4935 C CA . LEU A 1 661 ? 16.081 9.601 0.736 1.00 86.75 661 LEU A CA 1
ATOM 4936 C C . LEU A 1 661 ? 16.222 8.192 0.143 1.00 86.75 661 LEU A C 1
ATOM 4938 O O . LEU A 1 661 ? 16.747 7.305 0.809 1.00 86.75 661 LEU A O 1
ATOM 4942 N N . SER A 1 662 ? 15.741 7.993 -1.083 1.00 83.25 662 SER A N 1
ATOM 4943 C CA . SER A 1 662 ? 15.829 6.725 -1.812 1.00 83.25 662 SER A CA 1
ATOM 4944 C C . SER A 1 662 ? 17.007 6.637 -2.793 1.00 83.25 662 SER A C 1
ATOM 4946 O O . SER A 1 662 ? 17.159 5.598 -3.420 1.00 83.25 662 SER A O 1
ATOM 4948 N N . GLY A 1 663 ? 17.813 7.697 -2.946 1.00 87.06 663 GLY A N 1
ATOM 4949 C CA . GLY A 1 663 ? 18.881 7.776 -3.954 1.00 87.06 663 GLY A CA 1
ATOM 4950 C C . GLY A 1 663 ? 18.390 7.901 -5.406 1.00 87.06 663 GLY A C 1
ATOM 4951 O O . GLY A 1 663 ? 19.139 7.619 -6.324 1.00 87.06 663 GLY A O 1
ATOM 4952 N N . ASN A 1 664 ? 17.136 8.304 -5.628 1.00 86.56 664 ASN A N 1
ATOM 4953 C CA . ASN A 1 664 ? 16.499 8.381 -6.951 1.00 86.56 664 ASN A CA 1
ATOM 4954 C C . ASN A 1 664 ? 16.329 9.829 -7.457 1.00 86.56 664 ASN A C 1
ATOM 4956 O O . ASN A 1 664 ? 15.407 10.106 -8.228 1.00 86.56 664 ASN A O 1
ATOM 4960 N N . GLU A 1 665 ? 17.123 10.784 -6.959 1.00 90.12 665 GLU A N 1
ATOM 4961 C CA . GLU A 1 665 ? 16.951 12.207 -7.298 1.00 90.12 665 GLU A CA 1
ATOM 4962 C C . GLU A 1 665 ? 17.163 12.468 -8.792 1.00 90.12 665 GLU A C 1
ATOM 4964 O O . GLU A 1 665 ? 16.326 13.123 -9.411 1.00 90.12 665 GLU A O 1
ATOM 4969 N N . GLU A 1 666 ? 18.216 11.899 -9.379 1.00 89.00 666 GLU A N 1
ATOM 4970 C CA . GLU A 1 666 ? 18.535 12.086 -10.797 1.00 89.00 666 GLU A CA 1
ATOM 4971 C C . GLU A 1 666 ? 17.437 11.537 -11.713 1.00 89.00 666 GLU A C 1
ATOM 4973 O O . GLU A 1 666 ? 17.018 12.205 -12.655 1.00 89.00 666 GLU A O 1
ATOM 4978 N N . ILE A 1 667 ? 16.909 10.347 -11.402 1.00 88.19 667 ILE A N 1
ATOM 4979 C CA . ILE A 1 667 ? 15.805 9.728 -12.151 1.00 88.19 667 ILE A CA 1
ATOM 4980 C C . ILE A 1 667 ? 14.546 10.600 -12.081 1.00 88.19 667 ILE A C 1
ATOM 4982 O O . ILE A 1 667 ? 13.864 10.806 -13.086 1.00 88.19 667 ILE A O 1
ATOM 4986 N N . LEU A 1 668 ? 14.221 11.133 -10.897 1.00 90.19 668 LEU A N 1
ATOM 4987 C CA . LEU A 1 668 ? 13.072 12.024 -10.746 1.00 90.19 668 LEU A CA 1
ATOM 4988 C C . LEU A 1 668 ? 13.263 13.329 -11.528 1.00 90.19 668 LEU A C 1
ATOM 4990 O O . LEU A 1 668 ? 12.310 13.796 -12.154 1.00 90.19 668 LEU A O 1
ATOM 4994 N N . HIS A 1 669 ? 14.464 13.911 -11.500 1.00 90.31 669 HIS A N 1
ATOM 4995 C CA . HIS A 1 669 ? 14.781 15.117 -12.262 1.00 90.31 669 HIS A CA 1
ATOM 4996 C C . HIS A 1 669 ? 14.610 14.873 -13.764 1.00 90.31 669 HIS A C 1
ATOM 4998 O O . HIS A 1 669 ? 13.825 15.569 -14.405 1.00 90.31 669 HIS A O 1
ATOM 5004 N N . PHE A 1 670 ? 15.240 13.823 -14.295 1.00 90.94 670 PHE A N 1
ATOM 5005 C CA . PHE A 1 670 ? 15.115 13.444 -15.700 1.00 90.94 670 PHE A CA 1
ATOM 5006 C C . PHE A 1 670 ? 13.657 13.236 -16.111 1.00 90.94 670 PHE A C 1
ATOM 5008 O O . PHE A 1 670 ? 13.205 13.787 -17.112 1.00 90.94 670 PHE A O 1
ATOM 5015 N N . LEU A 1 671 ? 12.879 12.478 -15.331 1.00 89.56 671 LEU A N 1
ATOM 5016 C CA . LEU A 1 671 ? 11.475 12.216 -15.657 1.00 89.56 671 LEU A CA 1
ATOM 5017 C C . LEU A 1 671 ? 10.596 13.467 -15.542 1.00 89.56 671 LEU A C 1
ATOM 5019 O O . LEU A 1 671 ? 9.592 13.567 -16.245 1.00 89.56 671 LEU A O 1
ATOM 5023 N N . THR A 1 672 ? 10.990 14.448 -14.731 1.00 88.19 672 THR A N 1
ATOM 5024 C CA . THR A 1 672 ? 10.353 15.770 -14.727 1.00 88.19 672 THR A CA 1
ATOM 5025 C C . THR A 1 672 ? 10.643 16.503 -16.042 1.00 88.19 672 THR A C 1
ATOM 5027 O O . THR A 1 672 ? 9.694 16.911 -16.713 1.00 88.19 672 THR A O 1
ATOM 5030 N N . SER A 1 673 ? 11.905 16.548 -16.492 1.00 89.31 673 SER A N 1
ATOM 5031 C CA . SER A 1 673 ? 12.296 17.118 -17.796 1.00 89.31 673 SER A CA 1
ATOM 5032 C C . SER A 1 673 ? 11.592 16.432 -18.972 1.00 89.31 673 SER A C 1
ATOM 5034 O O . SER A 1 673 ? 11.109 17.085 -19.900 1.00 89.31 673 SER A O 1
ATOM 5036 N N . VAL A 1 674 ? 11.481 15.097 -18.932 1.00 89.62 674 VAL A N 1
ATOM 5037 C CA . VAL A 1 674 ? 10.728 14.308 -19.919 1.00 89.62 674 VAL A CA 1
ATOM 5038 C C . VAL A 1 674 ? 9.306 14.838 -20.032 1.00 89.62 674 VAL A C 1
ATOM 5040 O O . VAL A 1 674 ? 8.815 15.053 -21.137 1.00 89.62 674 VAL A O 1
ATOM 5043 N N . ARG A 1 675 ? 8.646 15.065 -18.899 1.00 87.50 675 ARG A N 1
ATOM 5044 C CA . ARG A 1 675 ? 7.228 15.424 -18.841 1.00 87.50 675 ARG A CA 1
ATOM 5045 C C . ARG A 1 675 ? 6.945 16.849 -19.259 1.00 87.50 675 ARG A C 1
ATOM 5047 O O . ARG A 1 675 ? 5.936 17.085 -19.916 1.00 87.50 675 ARG A O 1
ATOM 5054 N N . GLU A 1 676 ? 7.847 17.769 -18.950 1.00 87.00 676 GLU A N 1
ATOM 5055 C CA . GLU A 1 676 ? 7.807 19.123 -19.501 1.00 87.00 676 GLU A CA 1
ATOM 5056 C C . GLU A 1 676 ? 7.871 19.100 -21.034 1.00 87.00 676 GLU A C 1
ATOM 5058 O O . GLU A 1 676 ? 7.205 19.894 -21.696 1.00 87.00 676 GLU A O 1
ATOM 5063 N N . ARG A 1 677 ? 8.612 18.143 -21.607 1.00 89.69 677 ARG A N 1
ATOM 5064 C CA . ARG A 1 677 ? 8.789 18.016 -23.055 1.00 89.69 677 ARG A CA 1
ATOM 5065 C C . ARG A 1 677 ? 7.648 17.298 -23.777 1.00 89.69 677 ARG A C 1
ATOM 5067 O O . ARG A 1 677 ? 7.254 17.739 -24.853 1.00 89.69 677 ARG A O 1
ATOM 5074 N N . ILE A 1 678 ? 7.170 16.169 -23.252 1.00 89.94 678 ILE A N 1
ATOM 5075 C CA . ILE A 1 678 ? 6.188 15.307 -23.946 1.00 89.94 678 ILE A CA 1
ATOM 5076 C C . ILE A 1 678 ? 4.745 15.513 -23.463 1.00 89.94 678 ILE A C 1
ATOM 5078 O O . ILE A 1 678 ? 3.824 14.932 -24.038 1.00 89.94 678 ILE A O 1
ATOM 5082 N N . GLY A 1 679 ? 4.553 16.318 -22.416 1.00 86.31 679 GLY A N 1
ATOM 5083 C CA . GLY A 1 679 ? 3.277 16.519 -21.741 1.00 86.31 679 GLY A CA 1
ATOM 5084 C C . GLY A 1 679 ? 2.991 15.484 -20.647 1.00 86.31 679 GLY A C 1
ATOM 5085 O O . GLY A 1 679 ? 3.610 14.418 -20.570 1.00 86.31 679 GLY A O 1
ATOM 5086 N N . GLY A 1 680 ? 2.014 15.812 -19.795 1.00 81.12 680 GLY A N 1
ATOM 5087 C CA . GLY A 1 680 ? 1.524 14.924 -18.740 1.00 81.12 680 GLY A CA 1
ATOM 5088 C C . GLY A 1 680 ? 0.978 13.625 -19.323 1.00 81.12 680 GLY A C 1
ATOM 5089 O O . GLY A 1 680 ? 1.526 12.569 -19.057 1.00 81.12 680 GLY A O 1
ATOM 5090 N N . ASP A 1 681 ? 0.003 13.694 -20.228 1.00 83.44 681 ASP A N 1
ATOM 5091 C CA . ASP A 1 681 ? -0.812 12.538 -20.640 1.00 83.44 681 ASP A CA 1
ATOM 5092 C C . ASP A 1 681 ? -0.076 11.407 -21.383 1.00 83.44 681 ASP A C 1
ATOM 5094 O O . ASP A 1 681 ? -0.613 10.307 -21.540 1.00 83.44 681 ASP A O 1
ATOM 5098 N N . ALA A 1 682 ? 1.155 11.638 -21.846 1.00 87.00 682 ALA A N 1
ATOM 5099 C CA . ALA A 1 682 ? 1.909 10.653 -22.610 1.00 87.00 682 ALA A CA 1
ATOM 5100 C C . ALA A 1 682 ? 2.219 9.388 -21.787 1.00 87.00 682 ALA A C 1
ATOM 5102 O O . ALA A 1 682 ? 2.647 9.444 -20.634 1.00 87.00 682 ALA A O 1
ATOM 5103 N N . VAL A 1 683 ? 2.067 8.205 -22.381 1.00 87.94 683 VAL A N 1
ATOM 5104 C CA . VAL A 1 683 ? 2.459 6.956 -21.716 1.00 87.94 683 VAL A CA 1
ATOM 5105 C C . VAL A 1 683 ? 3.959 6.740 -21.890 1.00 87.94 683 VAL A C 1
ATOM 5107 O O . VAL A 1 683 ? 4.447 6.611 -23.015 1.00 87.94 683 VAL A O 1
ATOM 5110 N N . VAL A 1 684 ? 4.672 6.668 -20.765 1.00 90.88 684 VAL A N 1
ATOM 5111 C CA . VAL A 1 684 ? 6.089 6.292 -20.707 1.00 90.88 684 VAL A CA 1
ATOM 5112 C C . VAL A 1 684 ? 6.186 4.900 -20.096 1.00 90.88 684 VAL A C 1
ATOM 5114 O O . VAL A 1 684 ? 5.695 4.673 -18.987 1.00 90.88 684 VAL A O 1
ATOM 5117 N N . TRP A 1 685 ? 6.802 3.970 -20.820 1.00 91.50 685 TRP A N 1
ATOM 5118 C CA . TRP A 1 685 ? 7.014 2.599 -20.368 1.00 91.50 685 TRP A CA 1
ATOM 5119 C C . TRP A 1 685 ? 8.468 2.381 -19.947 1.00 91.50 685 TRP A C 1
ATOM 5121 O O . TRP A 1 685 ? 9.385 2.543 -20.748 1.00 91.50 685 TRP A O 1
ATOM 5131 N N . ALA A 1 686 ? 8.688 2.010 -18.692 1.00 90.06 686 ALA A N 1
ATOM 5132 C CA . ALA A 1 686 ? 9.995 1.693 -18.148 1.00 90.06 686 ALA A CA 1
ATOM 5133 C C . ALA A 1 686 ? 10.457 0.307 -18.581 1.00 90.06 686 ALA A C 1
ATOM 5135 O O . ALA A 1 686 ? 9.788 -0.704 -18.353 1.00 90.06 686 ALA A O 1
ATOM 5136 N N . ILE A 1 687 ? 11.655 0.269 -19.148 1.00 87.00 687 ILE A N 1
ATOM 5137 C CA . ILE A 1 687 ? 12.373 -0.967 -19.450 1.00 87.00 687 ILE A CA 1
ATOM 5138 C C . ILE A 1 687 ? 13.153 -1.463 -18.226 1.00 87.00 687 ILE A C 1
ATOM 5140 O O . ILE A 1 687 ? 13.333 -2.670 -18.022 1.00 87.00 687 ILE A O 1
ATOM 5144 N N . THR A 1 688 ? 13.591 -0.520 -17.401 1.00 81.75 688 THR A N 1
ATOM 5145 C CA . THR A 1 688 ? 14.400 -0.717 -16.203 1.00 81.75 688 THR A CA 1
ATOM 5146 C C . THR A 1 688 ? 13.567 -0.520 -14.937 1.00 81.75 688 THR A C 1
ATOM 5148 O O . THR A 1 688 ? 12.596 0.238 -14.920 1.00 81.75 688 THR A O 1
ATOM 5151 N N . HIS A 1 689 ? 13.907 -1.246 -13.870 1.00 78.00 689 HIS A N 1
ATOM 5152 C CA . HIS A 1 689 ? 13.096 -1.295 -12.651 1.00 78.00 689 HIS A CA 1
ATOM 5153 C C . HIS A 1 689 ? 13.736 -0.521 -11.488 1.00 78.00 689 HIS A C 1
ATOM 5155 O O . HIS A 1 689 ? 14.756 -0.950 -10.952 1.00 78.00 689 HIS A O 1
ATOM 5161 N N . PHE A 1 690 ? 13.089 0.582 -11.081 1.00 78.44 690 PHE A N 1
ATOM 5162 C CA . PHE A 1 690 ? 13.513 1.476 -9.987 1.00 78.44 690 PHE A CA 1
ATOM 5163 C C . PHE A 1 690 ? 12.317 1.989 -9.184 1.00 78.44 690 PHE A C 1
ATOM 5165 O O . PHE A 1 690 ? 11.910 3.132 -9.348 1.00 78.44 690 PHE A O 1
ATOM 5172 N N . PRO A 1 691 ? 11.682 1.178 -8.338 1.00 80.69 691 PRO A N 1
ATOM 5173 C CA . PRO A 1 691 ? 10.481 1.618 -7.642 1.00 80.69 691 PRO A CA 1
ATOM 5174 C C . PRO A 1 691 ? 10.778 2.864 -6.786 1.00 80.69 691 PRO A C 1
ATOM 5176 O O . PRO A 1 691 ? 11.618 2.835 -5.887 1.00 80.69 691 PRO A O 1
ATOM 5179 N N . GLY A 1 692 ? 10.101 3.980 -7.075 1.00 86.94 692 GLY A N 1
ATOM 5180 C CA . GLY A 1 692 ? 10.385 5.262 -6.433 1.00 86.94 692 GLY A CA 1
ATOM 5181 C C . GLY A 1 692 ? 9.426 6.390 -6.834 1.00 86.94 692 GLY A C 1
ATOM 5182 O O . GLY A 1 692 ? 8.588 6.207 -7.715 1.00 86.94 692 GLY A O 1
ATOM 5183 N N . PRO A 1 693 ? 9.549 7.584 -6.224 1.00 86.81 693 PRO A N 1
ATOM 5184 C CA . PRO A 1 693 ? 8.595 8.693 -6.384 1.00 86.81 693 PRO A CA 1
ATOM 5185 C C . PRO A 1 693 ? 8.317 9.130 -7.830 1.00 86.81 693 PRO A C 1
ATOM 5187 O O . PRO A 1 693 ? 7.263 9.690 -8.119 1.00 86.81 693 PRO A O 1
ATOM 5190 N N . HIS A 1 694 ? 9.238 8.858 -8.752 1.00 84.88 694 HIS A N 1
ATOM 5191 C CA . HIS A 1 694 ? 9.100 9.177 -10.170 1.00 84.88 694 HIS A CA 1
ATOM 5192 C C . HIS A 1 694 ? 8.032 8.341 -10.902 1.00 84.88 694 HIS A C 1
ATOM 5194 O O . HIS A 1 694 ? 7.553 8.744 -11.958 1.00 84.88 694 HIS A O 1
ATOM 5200 N N . TYR A 1 695 ? 7.581 7.225 -10.321 1.00 81.38 695 TYR A N 1
ATOM 5201 C CA . TYR A 1 695 ? 6.416 6.483 -10.815 1.00 81.38 695 TYR A CA 1
ATOM 5202 C C . TYR A 1 695 ? 5.110 7.273 -10.666 1.00 81.38 695 TYR A C 1
ATOM 5204 O O . TYR A 1 695 ? 4.183 7.096 -11.453 1.00 81.38 695 TYR A O 1
ATOM 5212 N N . PHE A 1 696 ? 5.050 8.192 -9.700 1.00 75.69 696 PHE A N 1
ATOM 5213 C CA . PHE A 1 696 ? 3.859 8.983 -9.409 1.00 75.69 696 PHE A CA 1
ATOM 5214 C C . PHE A 1 696 ? 3.748 10.271 -10.236 1.00 75.69 696 PHE A C 1
ATOM 5216 O O . PHE A 1 696 ? 2.648 10.806 -10.343 1.00 75.69 696 PHE A O 1
ATOM 5223 N N . SER A 1 697 ? 4.842 10.786 -10.816 1.00 60.66 697 SER A N 1
ATOM 5224 C CA . SER A 1 697 ? 4.894 12.195 -11.223 1.00 60.66 697 SER A CA 1
ATOM 5225 C C . SER A 1 697 ? 5.559 12.492 -12.571 1.00 60.66 697 SER A C 1
ATOM 5227 O O . SER A 1 697 ? 6.687 12.053 -12.798 1.00 60.66 697 SER A O 1
ATOM 5229 N N . PRO A 1 698 ? 4.963 13.418 -13.352 1.00 58.31 698 PRO A N 1
ATOM 5230 C CA . PRO A 1 698 ? 3.519 13.696 -13.450 1.00 58.31 698 PRO A CA 1
ATOM 5231 C C . PRO A 1 698 ? 2.743 12.591 -14.191 1.00 58.31 698 PRO A C 1
ATOM 5233 O O . PRO A 1 698 ? 3.300 11.821 -14.982 1.00 58.31 698 PRO A O 1
ATOM 5236 N N . LEU A 1 699 ? 1.449 12.489 -13.865 1.00 62.19 699 LEU A N 1
ATOM 5237 C CA . LEU A 1 699 ? 0.494 11.512 -14.399 1.00 62.19 699 LEU A CA 1
ATOM 5238 C C . LEU A 1 699 ? 0.483 11.467 -15.938 1.00 62.19 699 LEU A C 1
ATOM 5240 O O . LEU A 1 699 ? 0.621 12.528 -16.535 1.00 62.19 699 LEU A O 1
ATOM 5244 N N . PRO A 1 700 ? 0.288 10.275 -16.551 1.00 61.69 700 PRO A N 1
ATOM 5245 C CA . PRO A 1 700 ? -0.116 9.018 -15.912 1.00 61.69 700 PRO A CA 1
ATOM 5246 C C . PRO A 1 700 ? 1.033 8.264 -15.222 1.00 61.69 700 PRO A C 1
ATOM 5248 O O . PRO A 1 700 ? 0.851 7.110 -14.833 1.00 61.69 700 PRO A O 1
ATOM 5251 N N . GLY A 1 701 ? 2.192 8.904 -15.037 1.00 74.38 701 GLY A N 1
ATOM 5252 C CA . GLY A 1 701 ? 3.329 8.307 -14.354 1.00 74.38 701 GLY A CA 1
ATOM 5253 C C . GLY A 1 701 ? 4.058 7.304 -15.242 1.00 74.38 701 GLY A C 1
ATOM 5254 O O . GLY A 1 701 ? 3.741 7.127 -16.425 1.00 74.38 701 GLY A O 1
ATOM 5255 N N . LEU A 1 702 ? 5.089 6.687 -14.682 1.00 84.88 702 LEU A N 1
ATOM 5256 C CA . LEU A 1 702 ? 5.881 5.677 -15.370 1.00 84.88 702 LEU A CA 1
ATOM 5257 C C . LEU A 1 702 ? 5.178 4.317 -15.254 1.00 84.88 702 LEU A C 1
ATOM 5259 O O . LEU A 1 702 ? 4.829 3.895 -14.156 1.00 84.88 702 LEU A O 1
ATOM 5263 N N . ARG A 1 703 ? 4.946 3.625 -16.373 1.00 87.44 703 ARG A N 1
ATOM 5264 C CA . ARG A 1 703 ? 4.388 2.261 -16.370 1.00 87.44 703 ARG A CA 1
ATOM 5265 C C . ARG A 1 703 ? 5.510 1.243 -16.475 1.00 87.44 703 ARG A C 1
ATOM 5267 O O . ARG A 1 703 ? 6.463 1.473 -17.204 1.00 87.44 703 ARG A O 1
ATOM 5274 N N . SER A 1 704 ? 5.391 0.108 -15.804 1.00 83.62 704 SER A N 1
ATOM 5275 C CA . SER A 1 704 ? 6.362 -0.985 -15.889 1.00 83.62 704 SER A CA 1
ATOM 5276 C C . SER A 1 704 ? 5.647 -2.336 -15.863 1.00 83.62 704 SER A C 1
ATOM 5278 O O . SER A 1 704 ? 4.548 -2.446 -15.328 1.00 83.62 704 SER A O 1
ATOM 5280 N N . GLU A 1 705 ? 6.277 -3.375 -16.412 1.00 76.56 705 GLU A N 1
ATOM 5281 C CA . GLU A 1 705 ? 5.718 -4.735 -16.521 1.00 76.56 705 GLU A CA 1
ATOM 5282 C C . GLU A 1 705 ? 5.327 -5.460 -15.211 1.00 76.56 705 GLU A C 1
ATOM 5284 O O . GLU A 1 705 ? 4.366 -6.233 -15.254 1.00 76.56 705 GLU A O 1
ATOM 5289 N N . PRO A 1 706 ? 5.986 -5.263 -14.046 1.00 69.94 706 PRO A N 1
ATOM 5290 C CA . PRO A 1 706 ? 5.503 -5.888 -12.810 1.00 69.94 706 PRO A CA 1
ATOM 5291 C C . PRO A 1 706 ? 4.142 -5.329 -12.391 1.00 69.94 706 PRO A C 1
ATOM 5293 O O . PRO A 1 706 ? 3.308 -6.051 -11.844 1.00 69.94 706 PRO A O 1
ATOM 5296 N N . SER A 1 707 ? 3.892 -4.062 -12.712 1.00 75.06 707 SER A N 1
ATOM 5297 C CA . SER A 1 707 ? 2.648 -3.382 -12.385 1.00 75.06 707 SER A CA 1
ATOM 5298 C C . SER A 1 707 ? 1.618 -3.532 -13.476 1.00 75.06 707 SER A C 1
ATOM 5300 O O . SER A 1 707 ? 0.481 -3.860 -13.173 1.00 75.06 707 SER A O 1
ATOM 5302 N N . TYR A 1 708 ? 2.005 -3.338 -14.731 1.00 83.00 708 TYR A N 1
ATOM 5303 C CA . TYR A 1 708 ? 1.114 -3.250 -15.875 1.00 83.00 708 TYR A CA 1
ATOM 5304 C C . TYR A 1 708 ? 1.221 -4.467 -16.791 1.00 83.00 708 TYR A C 1
ATOM 5306 O O . TYR A 1 708 ? 2.301 -4.912 -17.172 1.00 83.00 708 TYR A O 1
ATOM 5314 N N . SER A 1 709 ? 0.067 -4.966 -17.217 1.00 81.12 709 SER A N 1
ATOM 5315 C CA . SER A 1 709 ? -0.035 -5.932 -18.301 1.00 81.12 709 SER A CA 1
ATOM 5316 C C . SER A 1 709 ? 0.279 -5.267 -19.648 1.00 81.12 709 SER A C 1
ATOM 5318 O O . SER A 1 709 ? -0.211 -4.179 -19.944 1.00 81.12 709 SER A O 1
ATOM 5320 N N . LEU A 1 710 ? 1.045 -5.971 -20.485 1.00 81.25 710 LEU A N 1
ATOM 5321 C CA . LEU A 1 710 ? 1.261 -5.652 -21.904 1.00 81.25 710 LEU A CA 1
ATOM 5322 C C . LEU A 1 710 ? 0.188 -6.295 -22.805 1.00 81.25 710 LEU A C 1
ATOM 5324 O O . LEU A 1 710 ? 0.383 -6.475 -24.006 1.00 81.25 710 LEU A O 1
ATOM 5328 N N . GLY A 1 711 ? -0.952 -6.676 -22.229 1.00 80.31 711 GLY A N 1
ATOM 5329 C CA . GLY A 1 711 ? -2.086 -7.260 -22.931 1.00 80.31 711 GLY A CA 1
ATOM 5330 C C . GLY A 1 711 ? -1.880 -8.705 -23.395 1.00 80.31 711 GLY A C 1
ATOM 5331 O O . GLY A 1 711 ? -0.860 -9.347 -23.156 1.00 80.31 711 GLY A O 1
ATOM 5332 N N . SER A 1 712 ? -2.896 -9.225 -24.084 1.00 77.50 712 SER A N 1
ATOM 5333 C CA . SER A 1 712 ? -2.993 -10.630 -24.498 1.00 77.50 712 SER A CA 1
ATOM 5334 C C . SER A 1 712 ? -2.009 -11.059 -25.589 1.00 77.50 712 SER A C 1
ATOM 5336 O O . SER A 1 712 ? -1.758 -12.251 -25.730 1.00 77.50 712 SER A O 1
ATOM 5338 N N . ARG A 1 713 ? -1.417 -10.110 -26.326 1.00 79.31 713 ARG A N 1
ATOM 5339 C CA . ARG A 1 713 ? -0.466 -10.354 -27.433 1.00 79.31 713 ARG A CA 1
ATOM 5340 C C . ARG A 1 713 ? 0.998 -10.282 -26.991 1.00 79.31 713 ARG A C 1
ATOM 5342 O O . ARG A 1 713 ? 1.872 -9.858 -27.744 1.00 79.31 713 ARG A O 1
ATOM 5349 N N . MET A 1 714 ? 1.267 -10.638 -25.738 1.00 78.31 714 MET A N 1
ATOM 5350 C CA . MET A 1 714 ? 2.618 -10.588 -25.181 1.00 78.31 714 MET A CA 1
ATOM 5351 C C . MET A 1 714 ? 3.592 -11.527 -25.904 1.00 78.31 714 MET A C 1
ATOM 5353 O O . MET A 1 714 ? 4.767 -11.220 -26.073 1.00 78.31 714 MET A O 1
ATOM 5357 N N . ASP A 1 715 ? 3.102 -12.677 -26.345 1.00 76.06 715 ASP A N 1
ATOM 5358 C CA . ASP A 1 715 ? 3.857 -13.626 -27.153 1.00 76.06 715 ASP A CA 1
ATOM 5359 C C . ASP A 1 715 ? 4.373 -12.993 -28.453 1.00 76.06 715 ASP A C 1
ATOM 5361 O O . ASP A 1 715 ? 5.536 -13.167 -28.808 1.00 76.06 715 ASP A O 1
ATOM 5365 N N . GLU A 1 716 ? 3.549 -12.196 -29.126 1.00 82.94 716 GLU A N 1
ATOM 5366 C CA . GLU A 1 716 ? 3.966 -11.446 -30.307 1.00 82.94 716 GLU A CA 1
ATOM 5367 C C . GLU A 1 716 ? 4.949 -10.322 -29.964 1.00 82.94 716 GLU A C 1
ATOM 5369 O O . GLU A 1 716 ? 5.897 -10.102 -30.713 1.00 82.94 716 GLU A O 1
ATOM 5374 N N . LEU A 1 717 ? 4.764 -9.641 -28.830 1.00 85.00 717 LEU A N 1
ATOM 5375 C CA . LEU A 1 717 ? 5.685 -8.598 -28.369 1.00 85.00 717 LEU A CA 1
ATOM 5376 C C . LEU A 1 717 ? 7.089 -9.135 -28.083 1.00 85.00 717 LEU A C 1
ATOM 5378 O O . LEU A 1 717 ? 8.075 -8.447 -28.350 1.00 85.00 717 LEU A O 1
ATOM 5382 N N . VAL A 1 718 ? 7.182 -10.342 -27.521 1.00 81.06 718 VAL A N 1
ATOM 5383 C CA . VAL A 1 718 ? 8.462 -10.911 -27.089 1.00 81.06 718 VAL A CA 1
ATOM 5384 C C . VAL A 1 718 ? 9.097 -11.813 -28.146 1.00 81.06 718 VAL A C 1
ATOM 5386 O O . VAL A 1 718 ? 10.305 -11.727 -28.364 1.00 81.06 718 VAL A O 1
ATOM 5389 N N . PHE A 1 719 ? 8.314 -12.661 -28.818 1.00 80.88 719 PHE A N 1
ATOM 5390 C CA . PHE A 1 719 ? 8.822 -13.664 -29.769 1.00 80.88 719 PHE A CA 1
ATOM 5391 C C . PHE A 1 719 ? 8.462 -13.379 -31.223 1.00 80.88 719 PHE A C 1
ATOM 5393 O O . PHE A 1 719 ? 9.009 -14.026 -32.118 1.00 80.88 719 PHE A O 1
ATOM 5400 N N . GLY A 1 720 ? 7.520 -12.470 -31.471 1.00 86.94 720 GLY A N 1
ATOM 5401 C CA . GLY A 1 720 ? 7.157 -12.079 -32.824 1.00 86.94 720 GLY A CA 1
ATOM 5402 C C . GLY A 1 720 ? 8.280 -11.295 -33.512 1.00 86.94 720 GLY A C 1
ATOM 5403 O O . GLY A 1 720 ? 9.220 -10.850 -32.858 1.00 86.94 720 GLY A O 1
ATOM 5404 N N . PRO A 1 721 ? 8.196 -11.106 -34.839 1.00 93.50 721 PRO A N 1
ATOM 5405 C CA . PRO A 1 721 ? 9.096 -10.214 -35.568 1.00 93.50 721 PRO A CA 1
ATOM 5406 C C . PRO A 1 721 ? 9.063 -8.780 -35.018 1.00 93.50 721 PRO A C 1
ATOM 5408 O O . PRO A 1 721 ? 8.013 -8.319 -34.564 1.00 93.50 721 PRO A O 1
ATOM 5411 N N . ALA A 1 722 ? 10.181 -8.051 -35.131 1.00 94.69 722 ALA A N 1
ATOM 5412 C CA . ALA A 1 722 ? 10.327 -6.692 -34.596 1.00 94.69 722 ALA A CA 1
ATOM 5413 C C . ALA A 1 722 ? 9.224 -5.732 -35.080 1.00 94.69 722 ALA A C 1
ATOM 5415 O O . ALA A 1 722 ? 8.604 -5.062 -34.256 1.00 94.69 722 ALA A O 1
ATOM 5416 N N . ASP A 1 723 ? 8.896 -5.762 -36.376 1.00 95.81 723 ASP A N 1
ATOM 5417 C CA . ASP A 1 723 ? 7.822 -4.953 -36.968 1.00 95.81 723 ASP A CA 1
ATOM 5418 C C . ASP A 1 723 ? 6.461 -5.186 -36.274 1.00 95.81 723 ASP A C 1
ATOM 5420 O O . ASP A 1 723 ? 5.757 -4.237 -35.923 1.00 95.81 723 ASP A O 1
ATOM 5424 N N . ARG A 1 724 ? 6.110 -6.448 -35.982 1.00 93.50 724 ARG A N 1
ATOM 5425 C CA . ARG A 1 724 ? 4.841 -6.788 -35.312 1.00 93.50 724 ARG A CA 1
ATOM 5426 C C . ARG A 1 724 ? 4.830 -6.382 -33.844 1.00 93.50 724 ARG A C 1
ATOM 5428 O O . ARG A 1 724 ? 3.811 -5.896 -33.352 1.00 93.50 724 ARG A O 1
ATOM 5435 N N . ALA A 1 725 ? 5.954 -6.559 -33.150 1.00 92.06 725 ALA A N 1
ATOM 5436 C CA . ALA A 1 725 ? 6.104 -6.102 -31.774 1.00 92.06 725 ALA A CA 1
ATOM 5437 C C . ALA A 1 725 ? 5.968 -4.570 -31.686 1.00 92.06 725 ALA A C 1
ATOM 5439 O O . ALA A 1 725 ? 5.250 -4.059 -30.825 1.00 92.06 725 ALA A O 1
ATOM 5440 N N . ALA A 1 726 ? 6.573 -3.833 -32.625 1.00 94.62 726 ALA A N 1
ATOM 5441 C CA . ALA A 1 726 ? 6.436 -2.384 -32.721 1.00 94.62 726 ALA A CA 1
ATOM 5442 C C . ALA A 1 726 ? 4.974 -1.960 -32.948 1.00 94.62 726 ALA A C 1
ATOM 5444 O O . ALA A 1 726 ? 4.456 -1.102 -32.233 1.00 94.62 726 ALA A O 1
ATOM 5445 N N . GLU A 1 727 ? 4.269 -2.589 -33.892 1.00 93.31 727 GLU A N 1
ATOM 5446 C CA . GLU A 1 727 ? 2.840 -2.338 -34.129 1.00 93.31 727 GLU A CA 1
ATOM 5447 C C . GLU A 1 727 ? 1.965 -2.669 -32.913 1.00 93.31 727 GLU A C 1
ATOM 5449 O O . GLU A 1 727 ? 0.983 -1.975 -32.638 1.00 93.31 727 GLU A O 1
ATOM 5454 N N . ALA A 1 728 ? 2.282 -3.731 -32.173 1.00 90.00 728 ALA A N 1
ATOM 5455 C CA . ALA A 1 728 ? 1.563 -4.098 -30.959 1.00 90.00 728 ALA A CA 1
ATOM 5456 C C . ALA A 1 728 ? 1.742 -3.050 -29.844 1.00 90.00 728 ALA A C 1
ATOM 5458 O O . ALA A 1 728 ? 0.737 -2.631 -29.270 1.00 90.00 728 ALA A O 1
ATOM 5459 N N . LEU A 1 729 ? 2.961 -2.551 -29.597 1.00 90.94 729 LEU A N 1
ATOM 5460 C CA . LEU A 1 729 ? 3.199 -1.470 -28.625 1.00 90.94 729 LEU A CA 1
ATOM 5461 C C . LEU A 1 729 ? 2.521 -0.156 -29.045 1.00 90.94 729 LEU A C 1
ATOM 5463 O O . LEU A 1 729 ? 1.862 0.486 -28.225 1.00 90.94 729 LEU A O 1
ATOM 5467 N N . LYS A 1 730 ? 2.598 0.213 -30.333 1.00 92.12 730 LYS A N 1
ATOM 5468 C CA . LYS A 1 730 ? 1.914 1.400 -30.879 1.00 92.12 730 LYS A CA 1
ATOM 5469 C C . LYS A 1 730 ? 0.400 1.332 -30.681 1.00 92.12 730 LYS A C 1
ATOM 5471 O O . LYS A 1 730 ? -0.206 2.314 -30.262 1.00 92.12 730 LYS A O 1
ATOM 5476 N N . ARG A 1 731 ? -0.219 0.168 -30.916 1.00 89.25 731 ARG A N 1
ATOM 5477 C CA . ARG A 1 731 ? -1.662 -0.045 -30.684 1.00 89.25 731 ARG A CA 1
ATOM 5478 C C . ARG A 1 731 ? -2.072 0.086 -29.219 1.00 89.25 731 ARG A C 1
ATOM 5480 O O . ARG A 1 731 ? -3.222 0.412 -28.952 1.00 89.25 731 ARG A O 1
ATOM 5487 N N . GLN A 1 732 ? -1.151 -0.136 -28.284 1.00 84.94 732 GLN A N 1
ATOM 5488 C CA . GLN A 1 732 ? -1.378 0.082 -26.851 1.00 84.94 732 GLN A CA 1
ATOM 5489 C C . GLN A 1 732 ? -1.169 1.541 -26.422 1.00 84.94 732 GLN A C 1
ATOM 5491 O O . GLN A 1 732 ? -1.286 1.855 -25.239 1.00 84.94 732 GLN A O 1
ATOM 5496 N N . GLY A 1 733 ? -0.848 2.436 -27.363 1.00 89.50 733 GLY A N 1
ATOM 5497 C CA . GLY A 1 733 ? -0.554 3.836 -27.071 1.00 89.50 733 GLY A CA 1
ATOM 5498 C C . GLY A 1 733 ? 0.771 4.033 -26.332 1.00 89.50 733 GLY A C 1
ATOM 5499 O O . GLY A 1 733 ? 0.970 5.076 -25.713 1.00 89.50 733 GLY A O 1
ATOM 5500 N N . ILE A 1 734 ? 1.675 3.046 -26.364 1.00 90.62 734 ILE A N 1
ATOM 5501 C CA . ILE A 1 734 ? 3.018 3.184 -25.796 1.00 90.62 734 ILE A CA 1
ATOM 5502 C C . ILE A 1 734 ? 3.867 3.945 -26.813 1.00 90.62 734 ILE A C 1
ATOM 5504 O O . ILE A 1 734 ? 4.337 3.386 -27.805 1.00 90.62 734 ILE A O 1
ATOM 5508 N N . THR A 1 735 ? 4.022 5.246 -26.580 1.00 92.56 735 THR A N 1
ATOM 5509 C CA . THR A 1 735 ? 4.778 6.146 -27.463 1.00 92.56 735 THR A CA 1
ATOM 5510 C C . THR A 1 735 ? 6.231 6.276 -27.031 1.00 92.56 735 THR A C 1
ATOM 5512 O O . THR A 1 735 ? 7.111 6.375 -27.883 1.00 92.56 735 THR A O 1
ATOM 5515 N N . TYR A 1 736 ? 6.481 6.251 -25.720 1.00 95.19 736 TYR A N 1
ATOM 5516 C CA . TYR A 1 736 ? 7.800 6.495 -25.155 1.00 95.19 736 TYR A CA 1
ATOM 5517 C C . TYR A 1 736 ? 8.277 5.329 -24.297 1.00 95.19 736 TYR A C 1
ATOM 5519 O O . TYR A 1 736 ? 7.507 4.751 -23.526 1.00 95.19 736 TYR A O 1
ATOM 5527 N N . LEU A 1 737 ? 9.569 5.023 -24.399 1.00 94.94 737 LEU A N 1
ATOM 5528 C CA . LEU A 1 737 ? 10.235 3.993 -23.606 1.00 94.94 737 LEU A CA 1
ATOM 5529 C C . LEU A 1 737 ? 11.361 4.642 -22.808 1.00 94.94 737 LEU A C 1
ATOM 5531 O O . LEU A 1 737 ? 12.228 5.303 -23.377 1.00 94.94 737 LEU A O 1
ATOM 5535 N N . TYR A 1 738 ? 11.335 4.458 -21.495 1.00 93.56 738 TYR A N 1
ATOM 5536 C CA . TYR A 1 738 ? 12.371 4.940 -20.594 1.00 93.56 738 TYR A CA 1
ATOM 5537 C C . TYR A 1 738 ? 13.389 3.840 -20.314 1.00 93.56 738 TYR A C 1
ATOM 5539 O O . TYR A 1 738 ? 13.022 2.699 -20.007 1.00 93.56 738 TYR A O 1
ATOM 5547 N N . LEU A 1 739 ? 14.665 4.202 -20.396 1.00 90.94 739 LEU A N 1
ATOM 5548 C CA . LEU A 1 739 ? 15.788 3.319 -20.147 1.00 90.94 739 LEU A CA 1
ATOM 5549 C C . LEU A 1 739 ? 16.873 4.056 -19.362 1.00 90.94 739 LEU A C 1
ATOM 5551 O O . LEU A 1 739 ? 17.256 5.164 -19.722 1.00 90.94 739 LEU A O 1
ATOM 5555 N N . ASP A 1 740 ? 17.411 3.389 -18.347 1.00 88.12 740 ASP A N 1
ATOM 5556 C CA . ASP A 1 740 ? 18.627 3.806 -17.650 1.00 88.12 740 ASP A CA 1
ATOM 5557 C C . ASP A 1 740 ? 19.697 2.718 -17.805 1.00 88.12 740 ASP A C 1
ATOM 5559 O O . ASP A 1 740 ? 19.518 1.567 -17.387 1.00 88.12 740 ASP A O 1
ATOM 5563 N N . LEU A 1 741 ? 20.792 3.061 -18.481 1.00 79.19 741 LEU A N 1
ATOM 5564 C CA . LEU A 1 741 ? 21.844 2.107 -18.822 1.00 79.19 741 LEU A CA 1
ATOM 5565 C C . LEU A 1 741 ? 22.748 1.765 -17.641 1.00 79.19 741 LEU A C 1
ATOM 5567 O O . LEU A 1 741 ? 23.201 0.620 -17.556 1.00 79.19 741 LEU A O 1
ATOM 5571 N N . ILE A 1 742 ? 22.982 2.724 -16.744 1.00 71.69 742 ILE A N 1
ATOM 5572 C CA . ILE A 1 742 ? 23.894 2.589 -15.608 1.00 71.69 742 ILE A CA 1
ATOM 5573 C C . ILE A 1 742 ? 23.185 3.134 -14.374 1.00 71.69 742 ILE A C 1
ATOM 5575 O O . ILE A 1 742 ? 23.485 4.237 -13.916 1.00 71.69 742 ILE A O 1
ATOM 5579 N N . PRO A 1 743 ? 22.235 2.374 -13.824 1.00 62.41 743 PRO A N 1
ATOM 5580 C CA . PRO A 1 743 ? 21.581 2.837 -12.628 1.00 62.41 743 PRO A CA 1
ATOM 5581 C C . PRO A 1 743 ? 22.557 2.885 -11.465 1.00 62.41 743 PRO A C 1
ATOM 5583 O O . PRO A 1 743 ? 23.207 1.886 -11.140 1.00 62.41 743 PRO A O 1
ATOM 5586 N N . GLU A 1 744 ? 22.600 4.027 -10.787 1.00 59.72 744 GLU A N 1
ATOM 5587 C CA . GLU A 1 744 ? 23.349 4.183 -9.537 1.00 59.72 744 GLU A CA 1
ATOM 5588 C C . GLU A 1 744 ? 22.916 3.134 -8.495 1.00 59.72 744 GLU A C 1
ATOM 5590 O O . GLU A 1 744 ? 23.729 2.620 -7.719 1.00 59.72 744 GLU A O 1
ATOM 5595 N N . ILE A 1 745 ? 21.635 2.751 -8.547 1.00 59.22 745 ILE A N 1
ATOM 5596 C CA . ILE A 1 745 ? 20.987 1.738 -7.716 1.00 59.22 745 ILE A CA 1
ATOM 5597 C C . ILE A 1 745 ? 20.716 0.500 -8.576 1.00 59.22 745 ILE A C 1
ATOM 5599 O O . ILE A 1 745 ? 19.614 0.387 -9.076 1.00 59.22 745 ILE A O 1
ATOM 5603 N N . GLU A 1 746 ? 21.712 -0.372 -8.786 1.00 57.66 746 GLU A N 1
ATOM 5604 C CA . GLU A 1 746 ? 21.708 -1.774 -9.304 1.00 57.66 746 GLU A CA 1
ATOM 5605 C C . GLU A 1 746 ? 20.449 -2.363 -10.005 1.00 57.66 746 GLU A C 1
ATOM 5607 O O . GLU A 1 746 ? 20.177 -3.562 -9.899 1.00 57.66 746 GLU A O 1
ATOM 5612 N N . GLY A 1 747 ? 19.652 -1.573 -10.717 1.00 62.03 747 GLY A N 1
ATOM 5613 C CA . GLY A 1 747 ? 18.319 -1.991 -11.125 1.00 62.03 747 GLY A CA 1
ATOM 5614 C C . GLY A 1 747 ? 18.375 -2.732 -12.445 1.00 62.03 747 GLY A C 1
ATOM 5615 O O . GLY A 1 747 ? 19.018 -2.286 -13.409 1.00 62.03 747 GLY A O 1
ATOM 5616 N N . PRO A 1 748 ? 17.722 -3.893 -12.514 1.00 70.62 748 PRO A N 1
ATOM 5617 C CA . PRO A 1 748 ? 17.925 -4.768 -13.635 1.00 70.62 748 PRO A CA 1
ATOM 5618 C C . PRO A 1 748 ? 17.155 -4.322 -14.878 1.00 70.62 748 PRO A C 1
ATOM 5620 O O . PRO A 1 748 ? 16.144 -3.614 -14.788 1.00 70.62 748 PRO A O 1
ATOM 5623 N N . LEU A 1 749 ? 17.595 -4.800 -16.049 1.00 72.69 749 LEU A N 1
ATOM 5624 C CA . LEU A 1 749 ? 16.682 -4.902 -17.189 1.00 72.69 749 LEU A CA 1
ATOM 5625 C C . LEU A 1 749 ? 15.578 -5.868 -16.782 1.00 72.69 749 LEU A C 1
ATOM 5627 O O . LEU A 1 749 ? 15.833 -7.036 -16.483 1.00 72.69 749 LEU A O 1
ATOM 5631 N N . PHE A 1 750 ? 14.358 -5.359 -16.729 1.00 71.06 750 PHE A N 1
ATOM 5632 C CA . PHE A 1 750 ? 13.274 -6.070 -16.075 1.00 71.06 750 PHE A CA 1
ATOM 5633 C C . PHE A 1 750 ? 12.141 -6.399 -17.033 1.00 71.06 750 PHE A C 1
ATOM 5635 O O . PHE A 1 750 ? 11.510 -7.445 -16.899 1.00 71.06 750 PHE A O 1
ATOM 5642 N N . SER A 1 751 ? 11.886 -5.531 -18.013 1.00 77.00 751 SER A N 1
ATOM 5643 C CA . SER A 1 751 ? 10.807 -5.774 -18.959 1.00 77.00 751 SER A CA 1
ATOM 5644 C C . SER A 1 751 ? 11.202 -6.836 -19.987 1.00 77.00 751 SER A C 1
ATOM 5646 O O . SER A 1 751 ? 12.257 -6.756 -20.614 1.00 77.00 751 SER A O 1
ATOM 5648 N N . ALA A 1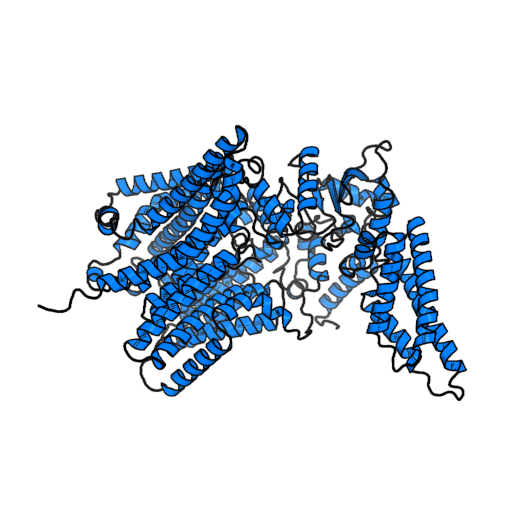 752 ? 10.329 -7.813 -20.210 1.00 76.06 752 ALA A N 1
ATOM 5649 C CA . ALA A 1 752 ? 10.475 -8.853 -21.215 1.00 76.06 752 ALA A CA 1
ATOM 5650 C C . ALA A 1 752 ? 10.591 -8.286 -22.638 1.00 76.06 752 ALA A C 1
ATOM 5652 O O . ALA A 1 752 ? 11.254 -8.894 -23.478 1.00 76.06 752 ALA A O 1
ATOM 5653 N N . ILE A 1 753 ? 10.037 -7.096 -22.911 1.00 85.12 753 ILE A N 1
ATOM 5654 C CA . ILE A 1 753 ? 10.209 -6.445 -24.220 1.00 85.12 753 ILE A CA 1
ATOM 5655 C C . ILE A 1 753 ? 11.668 -6.072 -24.485 1.00 85.12 753 ILE A C 1
ATOM 5657 O O . ILE A 1 753 ? 12.088 -6.137 -25.633 1.00 85.12 753 ILE A O 1
ATOM 5661 N N . ALA A 1 754 ? 12.474 -5.798 -23.450 1.00 85.56 754 ALA A N 1
ATOM 5662 C CA . ALA A 1 754 ? 13.914 -5.557 -23.597 1.00 85.56 754 ALA A CA 1
ATOM 5663 C C . ALA A 1 754 ? 14.645 -6.756 -24.223 1.00 85.56 754 ALA A C 1
ATOM 5665 O O . ALA A 1 754 ? 15.718 -6.613 -24.806 1.00 85.56 754 ALA A O 1
ATOM 5666 N N . PHE A 1 755 ? 14.066 -7.952 -24.085 1.00 81.88 755 PHE A N 1
ATOM 5667 C CA . PHE A 1 755 ? 14.627 -9.211 -24.557 1.00 81.88 755 PHE A CA 1
ATOM 5668 C C . PHE A 1 755 ? 14.057 -9.658 -25.909 1.00 81.88 755 PHE A C 1
ATOM 5670 O O . PHE A 1 755 ? 14.503 -10.675 -26.440 1.00 81.88 755 PHE A O 1
ATOM 5677 N N . SER A 1 756 ? 13.121 -8.907 -26.495 1.00 86.44 756 SER A N 1
ATOM 5678 C CA . SER A 1 756 ? 12.499 -9.269 -27.768 1.00 86.44 756 SER A CA 1
ATOM 5679 C C . SER A 1 756 ? 13.402 -8.996 -28.975 1.00 86.44 756 SER A C 1
ATOM 5681 O O . SER A 1 756 ? 14.500 -8.430 -28.868 1.00 86.44 756 SER A O 1
ATOM 5683 N N . SER A 1 757 ? 12.950 -9.400 -30.167 1.00 88.50 757 SER A N 1
ATOM 5684 C CA . SER A 1 757 ? 13.641 -9.055 -31.414 1.00 88.50 757 SER A CA 1
ATOM 5685 C C . SER A 1 757 ? 13.659 -7.551 -31.681 1.00 88.50 757 SER A C 1
ATOM 5687 O O . SER A 1 757 ? 14.588 -7.077 -32.323 1.00 88.50 757 SER A O 1
ATOM 5689 N N . LEU A 1 758 ? 12.676 -6.806 -31.163 1.00 93.00 758 LEU A N 1
ATOM 5690 C CA . LEU A 1 758 ? 12.551 -5.358 -31.344 1.00 93.00 758 LEU A CA 1
ATOM 5691 C C . LEU A 1 758 ? 13.740 -4.584 -30.754 1.00 93.00 758 LEU A C 1
ATOM 5693 O O . LEU A 1 758 ? 14.115 -3.543 -31.278 1.00 93.00 758 LEU A O 1
ATOM 5697 N N . PHE A 1 759 ? 14.361 -5.113 -29.699 1.00 91.81 759 PHE A N 1
ATOM 5698 C CA . PHE A 1 759 ? 15.536 -4.516 -29.057 1.00 91.81 759 PHE A CA 1
ATOM 5699 C C . PHE A 1 759 ? 16.857 -5.176 -29.497 1.00 91.81 759 PHE A C 1
ATOM 5701 O O . PHE A 1 759 ? 17.887 -5.038 -28.837 1.00 91.81 759 PHE A O 1
ATOM 5708 N N . GLN A 1 760 ? 16.866 -5.915 -30.614 1.00 90.19 760 GLN A N 1
ATOM 5709 C CA . GLN A 1 760 ? 18.125 -6.300 -31.263 1.00 90.19 760 GLN A CA 1
ATOM 5710 C C . GLN A 1 760 ? 18.783 -5.057 -31.877 1.00 90.19 760 GLN A C 1
ATOM 5712 O O . GLN A 1 760 ? 18.058 -4.250 -32.439 1.00 90.19 760 GLN A O 1
ATOM 5717 N N . PRO A 1 761 ? 20.120 -4.909 -31.851 1.00 88.12 761 PRO A N 1
ATOM 5718 C CA . PRO A 1 761 ? 20.794 -3.668 -32.253 1.00 88.12 761 PRO A CA 1
ATOM 5719 C C . PRO A 1 761 ? 20.319 -3.060 -33.586 1.00 88.12 761 PRO A C 1
ATOM 5721 O O . PRO A 1 761 ? 19.968 -1.885 -33.622 1.00 88.12 761 PRO A O 1
ATOM 5724 N N . GLY A 1 762 ? 20.222 -3.865 -34.653 1.00 90.12 762 GLY A N 1
ATOM 5725 C CA . GLY A 1 762 ? 19.764 -3.383 -35.965 1.00 90.12 762 GLY A CA 1
ATOM 5726 C C . GLY A 1 762 ? 18.273 -3.026 -36.024 1.00 90.12 762 GLY A C 1
ATOM 5727 O O . GLY A 1 762 ? 17.894 -2.053 -36.670 1.00 90.12 762 GLY A O 1
ATOM 5728 N N . GLU A 1 763 ? 17.421 -3.769 -35.314 1.00 95.19 763 GLU A N 1
ATOM 5729 C CA . GLU A 1 763 ? 15.980 -3.482 -35.250 1.00 95.19 763 GLU A CA 1
ATOM 5730 C C . GLU A 1 763 ? 15.685 -2.281 -34.343 1.00 95.19 763 GLU A C 1
ATOM 5732 O O . GLU A 1 763 ? 14.813 -1.467 -34.643 1.00 95.19 763 GLU A O 1
ATOM 5737 N N . LEU A 1 764 ? 16.450 -2.135 -33.258 1.00 93.69 764 LEU A N 1
ATOM 5738 C CA . LEU A 1 764 ? 16.347 -1.025 -32.321 1.00 93.69 764 LEU A CA 1
ATOM 5739 C C . LEU A 1 764 ? 16.576 0.297 -33.057 1.00 93.69 764 LEU A C 1
ATOM 5741 O O . LEU A 1 764 ? 15.760 1.209 -32.951 1.00 93.69 764 LEU A O 1
ATOM 5745 N N . GLU A 1 765 ? 17.647 0.376 -33.849 1.00 93.38 765 GLU A N 1
ATOM 5746 C CA . GLU A 1 765 ? 17.924 1.544 -34.678 1.00 93.38 765 GLU A CA 1
ATOM 5747 C C . GLU A 1 765 ? 16.831 1.747 -35.730 1.00 93.38 765 GLU A C 1
ATOM 5749 O O . GLU A 1 765 ? 16.332 2.855 -35.894 1.00 93.38 765 GLU A O 1
ATOM 5754 N N . ARG A 1 766 ? 16.375 0.689 -36.406 1.00 95.56 766 ARG A N 1
ATOM 5755 C CA . ARG A 1 766 ? 15.304 0.792 -37.409 1.00 95.56 766 ARG A CA 1
ATOM 5756 C C . ARG A 1 766 ? 14.003 1.383 -36.850 1.00 95.56 766 ARG A C 1
ATOM 5758 O O . ARG A 1 766 ? 13.342 2.148 -37.551 1.00 95.56 766 ARG A O 1
ATOM 5765 N N . HIS A 1 767 ? 13.631 1.043 -35.617 1.00 97.00 767 HIS A N 1
ATOM 5766 C CA . HIS A 1 767 ? 12.326 1.386 -35.047 1.00 97.00 767 HIS A CA 1
ATOM 5767 C C . HIS A 1 767 ? 12.306 2.607 -34.126 1.00 97.00 767 HIS A C 1
ATOM 5769 O O . HIS A 1 767 ? 11.241 3.219 -33.982 1.00 97.00 767 HIS A O 1
ATOM 5775 N N . PHE A 1 768 ? 13.432 2.973 -33.513 1.00 97.19 768 PHE A N 1
ATOM 5776 C CA . PHE A 1 768 ? 13.474 4.016 -32.491 1.00 97.19 768 PHE A CA 1
ATOM 5777 C C . PHE A 1 768 ? 14.452 5.139 -32.812 1.00 97.19 768 PHE A C 1
ATOM 5779 O O . PHE A 1 768 ? 15.463 4.963 -33.485 1.00 97.19 768 PHE A O 1
ATOM 5786 N N . THR A 1 769 ? 14.155 6.305 -32.252 1.00 96.75 769 THR A N 1
ATOM 5787 C CA . THR A 1 769 ? 15.082 7.427 -32.126 1.00 96.75 769 THR A CA 1
ATOM 5788 C C . THR A 1 769 ? 15.083 7.932 -30.680 1.00 96.75 769 THR A C 1
ATOM 5790 O O . THR A 1 769 ? 14.204 7.589 -29.880 1.00 96.75 769 THR A O 1
ATOM 5793 N N . VAL A 1 770 ? 16.086 8.728 -30.318 1.00 96.31 770 VAL A N 1
ATOM 5794 C CA . VAL A 1 770 ? 16.193 9.325 -28.984 1.00 96.31 770 VAL A CA 1
ATOM 5795 C C . VAL A 1 770 ? 15.408 10.631 -28.959 1.00 96.31 770 VAL A C 1
ATOM 5797 O O . VAL A 1 770 ? 15.757 11.591 -29.640 1.00 96.31 770 VAL A O 1
ATOM 5800 N N . SER A 1 771 ? 14.366 10.683 -28.130 1.00 95.19 771 SER A N 1
ATOM 5801 C CA . SER A 1 771 ? 13.656 11.927 -27.836 1.00 95.19 771 SER A CA 1
ATOM 5802 C C . SER A 1 771 ? 14.490 12.789 -26.888 1.00 95.19 771 SER A C 1
ATOM 5804 O O . SER A 1 771 ? 14.812 13.930 -27.210 1.00 95.19 771 SER A O 1
ATOM 5806 N N . LEU A 1 772 ? 14.911 12.231 -25.751 1.00 95.25 772 LEU A N 1
ATOM 5807 C CA . LEU A 1 772 ? 15.704 12.921 -24.730 1.00 95.25 772 LEU A CA 1
ATOM 5808 C C . LEU A 1 772 ? 16.840 12.021 -24.231 1.00 95.25 772 LEU A C 1
ATOM 5810 O O . LEU A 1 772 ? 16.653 10.812 -24.085 1.00 95.25 772 LEU A O 1
ATOM 5814 N N . ARG A 1 773 ? 17.999 12.626 -23.953 1.00 94.88 773 ARG A N 1
ATOM 5815 C CA . ARG A 1 773 ? 19.157 11.980 -23.328 1.00 94.88 773 ARG A CA 1
ATOM 5816 C C . ARG A 1 773 ? 19.768 12.916 -22.292 1.00 94.88 773 ARG A C 1
ATOM 5818 O O . ARG A 1 773 ? 20.113 14.042 -22.639 1.00 94.88 773 ARG A O 1
ATOM 5825 N N . GLU A 1 774 ? 19.973 12.415 -21.080 1.00 93.44 774 GLU A N 1
ATOM 5826 C CA . GLU A 1 774 ? 20.773 13.064 -20.034 1.00 93.44 774 GLU A CA 1
ATOM 5827 C C . GLU A 1 774 ? 21.670 11.994 -19.393 1.00 93.44 774 GLU A C 1
ATOM 5829 O O . GLU A 1 774 ? 21.185 11.061 -18.754 1.00 93.44 774 GLU A O 1
ATOM 5834 N N . GLY A 1 775 ? 22.983 12.070 -19.631 1.00 90.19 775 GLY A N 1
ATOM 5835 C CA . GLY A 1 775 ? 23.926 11.041 -19.178 1.00 90.19 775 GLY A CA 1
ATOM 5836 C C . GLY A 1 775 ? 23.573 9.640 -19.701 1.00 90.19 775 GLY A C 1
ATOM 5837 O O . GLY A 1 775 ? 23.559 9.414 -20.918 1.00 90.19 775 GLY A O 1
ATOM 5838 N N . ASN A 1 776 ? 23.286 8.728 -18.764 1.00 87.81 776 ASN A N 1
ATOM 5839 C CA . ASN A 1 776 ? 22.928 7.320 -19.000 1.00 87.81 776 ASN A CA 1
ATOM 5840 C C . ASN A 1 776 ? 21.417 7.072 -19.117 1.00 87.81 776 ASN A C 1
ATOM 5842 O O . ASN A 1 776 ? 20.996 5.928 -19.306 1.00 87.81 776 ASN A O 1
ATOM 5846 N N . GLN A 1 777 ? 20.611 8.129 -19.014 1.00 92.44 777 GLN A N 1
ATOM 5847 C CA . GLN A 1 777 ? 19.160 8.058 -19.076 1.00 92.44 777 GLN A CA 1
ATOM 5848 C C . GLN A 1 777 ? 18.666 8.439 -20.471 1.00 92.44 777 GLN A C 1
ATOM 5850 O O . GLN A 1 777 ? 19.046 9.467 -21.041 1.00 92.44 777 GLN A O 1
ATOM 5855 N N . PHE A 1 778 ? 17.806 7.590 -21.026 1.00 94.56 778 PHE A N 1
ATOM 5856 C CA . PHE A 1 778 ? 17.294 7.694 -22.384 1.00 94.56 778 PHE A CA 1
ATOM 5857 C C . PHE A 1 778 ? 15.771 7.634 -22.382 1.00 94.56 778 PHE A C 1
ATOM 5859 O O . PHE A 1 778 ? 15.155 6.762 -21.766 1.00 94.56 778 PHE A O 1
ATOM 5866 N N . LEU A 1 779 ? 15.168 8.536 -23.151 1.00 95.50 779 LEU A N 1
ATOM 5867 C CA . LEU A 1 779 ? 13.774 8.458 -23.555 1.00 95.50 779 LEU A CA 1
ATOM 5868 C C . LEU A 1 779 ? 13.724 8.152 -25.049 1.00 95.50 779 LEU A C 1
ATOM 5870 O O . LEU A 1 779 ? 14.021 9.014 -25.881 1.00 95.50 779 LEU A O 1
ATOM 5874 N N . LEU A 1 780 ? 13.340 6.930 -25.391 1.00 96.69 780 LEU A N 1
ATOM 5875 C CA . LEU A 1 780 ? 13.171 6.498 -26.773 1.00 96.69 780 LEU A CA 1
ATOM 5876 C C . LEU A 1 780 ? 11.752 6.809 -27.249 1.00 96.69 780 LEU A C 1
ATOM 5878 O O . LEU A 1 780 ? 10.800 6.745 -26.470 1.00 96.69 780 LEU A O 1
ATOM 5882 N N . THR A 1 781 ? 11.616 7.120 -28.534 1.00 96.56 781 THR A N 1
ATOM 5883 C CA . THR A 1 781 ? 10.332 7.274 -29.230 1.00 96.56 781 THR A CA 1
ATOM 5884 C C . THR A 1 781 ? 10.391 6.590 -30.591 1.00 96.56 781 THR A C 1
ATOM 5886 O O . THR A 1 781 ? 11.470 6.236 -31.075 1.00 96.56 781 THR A O 1
ATOM 5889 N N . TRP A 1 782 ? 9.236 6.383 -31.215 1.00 96.75 782 TRP A N 1
ATOM 5890 C CA . TRP A 1 782 ? 9.150 5.778 -32.540 1.00 96.75 782 TRP A CA 1
ATOM 5891 C C . TRP A 1 782 ? 9.818 6.654 -33.597 1.00 96.75 782 TRP A C 1
ATOM 5893 O O . TRP A 1 782 ? 9.527 7.844 -33.697 1.00 96.75 782 TRP A O 1
ATOM 5903 N N . ARG A 1 783 ? 10.661 6.041 -34.428 1.00 96.19 783 ARG A N 1
ATOM 5904 C CA . ARG A 1 783 ? 11.203 6.674 -35.630 1.00 96.19 783 ARG A CA 1
ATOM 5905 C C . ARG A 1 783 ? 10.073 6.890 -36.642 1.00 96.19 783 ARG A C 1
ATOM 5907 O O . ARG A 1 783 ? 9.313 5.963 -36.938 1.00 96.19 783 ARG A O 1
ATOM 5914 N N . ILE A 1 784 ? 9.945 8.118 -37.136 1.00 94.31 784 ILE A N 1
ATOM 5915 C CA . ILE A 1 784 ? 8.925 8.541 -38.108 1.00 94.31 784 ILE A CA 1
ATOM 5916 C C . ILE A 1 784 ? 9.553 8.654 -39.497 1.00 94.31 784 ILE A C 1
ATOM 5918 O O . ILE A 1 784 ? 8.922 8.295 -40.490 1.00 94.31 784 ILE A O 1
ATOM 5922 N N . SER A 1 785 ? 10.799 9.123 -39.567 1.00 92.69 785 SER A N 1
ATOM 5923 C CA . SER A 1 785 ? 11.523 9.351 -40.813 1.00 92.69 785 SER A CA 1
ATOM 5924 C C . SER A 1 785 ? 12.916 8.733 -40.770 1.00 92.69 785 SER A C 1
ATOM 5926 O O . SER A 1 785 ? 13.564 8.673 -39.727 1.00 92.69 785 SER A O 1
ATOM 5928 N N . ALA A 1 786 ? 13.428 8.335 -41.935 1.00 89.81 786 ALA A N 1
ATOM 5929 C CA . ALA A 1 786 ? 14.832 7.953 -42.083 1.00 89.81 786 ALA A CA 1
ATOM 5930 C C . ALA A 1 786 ? 15.798 9.119 -41.785 1.00 89.81 786 ALA A C 1
ATOM 5932 O O . ALA A 1 786 ? 16.971 8.880 -41.518 1.00 89.81 786 ALA A O 1
ATOM 5933 N N . ALA A 1 787 ? 15.307 10.364 -41.815 1.00 91.38 787 ALA A N 1
ATOM 5934 C CA . ALA A 1 787 ? 16.072 11.553 -41.445 1.00 91.38 787 ALA A CA 1
ATOM 5935 C C . ALA A 1 787 ? 16.197 11.758 -39.921 1.00 91.38 787 ALA A C 1
ATOM 5937 O O . ALA A 1 787 ? 16.954 12.630 -39.495 1.00 91.38 787 ALA A O 1
ATOM 5938 N N . ASP A 1 788 ? 15.468 10.990 -39.101 1.00 93.12 788 ASP A N 1
ATOM 5939 C CA . ASP A 1 788 ? 15.570 11.094 -37.645 1.00 93.12 788 ASP A CA 1
ATOM 5940 C C . ASP A 1 788 ? 16.978 10.678 -37.185 1.00 93.12 788 ASP A C 1
ATOM 5942 O O . ASP A 1 788 ? 17.500 9.669 -37.682 1.00 93.12 788 ASP A O 1
ATOM 5946 N N . PRO A 1 789 ? 17.587 11.379 -36.208 1.00 92.88 789 PRO A N 1
ATOM 5947 C CA . PRO A 1 789 ? 18.934 11.071 -35.740 1.00 92.88 789 PRO A CA 1
ATOM 5948 C C . PRO A 1 789 ? 19.106 9.584 -35.381 1.00 92.88 789 PRO A C 1
ATOM 5950 O O . PRO A 1 789 ? 18.192 8.997 -34.780 1.00 92.88 789 PRO A O 1
ATOM 5953 N N . PRO A 1 790 ? 20.243 8.959 -35.747 1.00 90.94 790 PRO A N 1
ATOM 5954 C CA . PRO A 1 790 ? 20.542 7.585 -35.360 1.00 90.94 790 PRO A CA 1
ATOM 5955 C C . PRO A 1 790 ? 20.671 7.457 -33.843 1.00 90.94 790 PRO A C 1
ATOM 5957 O O . PRO A 1 790 ? 20.963 8.425 -33.134 1.00 90.94 790 PRO A O 1
ATOM 5960 N N . LEU A 1 791 ? 20.445 6.244 -33.340 1.00 94.19 791 LEU A N 1
ATOM 5961 C CA . LEU A 1 791 ? 20.665 5.959 -31.928 1.00 94.19 791 LEU A CA 1
ATOM 5962 C C . LEU A 1 791 ? 22.163 6.070 -31.608 1.00 94.19 791 LEU A C 1
ATOM 5964 O O . LEU A 1 791 ? 22.992 5.653 -32.418 1.00 94.19 791 LEU A O 1
ATOM 5968 N N . PRO A 1 792 ? 22.538 6.580 -30.422 1.00 93.69 792 PRO A N 1
ATOM 5969 C CA . PRO A 1 792 ? 23.922 6.527 -29.972 1.00 93.69 792 PRO A CA 1
ATOM 5970 C C . PRO A 1 792 ? 24.431 5.082 -29.975 1.00 93.69 792 PRO A C 1
ATOM 5972 O O . PRO A 1 792 ? 23.795 4.204 -29.398 1.00 93.69 792 PRO A O 1
ATOM 5975 N N . GLU A 1 793 ? 25.589 4.834 -30.587 1.00 89.94 793 GLU A N 1
ATOM 5976 C CA . GLU A 1 793 ? 26.161 3.482 -30.711 1.00 89.94 793 GLU A CA 1
ATOM 5977 C C . GLU A 1 793 ? 26.304 2.784 -29.344 1.00 89.94 793 GLU A C 1
ATOM 5979 O O . GLU A 1 793 ? 26.012 1.597 -29.187 1.00 89.94 793 GLU A O 1
ATOM 5984 N N . GLU A 1 794 ? 26.688 3.557 -28.328 1.00 88.19 794 GLU A N 1
ATOM 5985 C CA . GLU A 1 794 ? 26.801 3.136 -26.932 1.00 88.19 794 GLU A CA 1
ATOM 5986 C C . GLU A 1 794 ? 25.519 2.481 -26.394 1.00 88.19 794 GLU A C 1
ATOM 5988 O O . GLU A 1 794 ? 25.592 1.445 -25.734 1.00 88.19 794 GLU A O 1
ATOM 5993 N N . LEU A 1 795 ? 24.342 3.027 -26.719 1.00 90.12 795 LEU A N 1
ATOM 5994 C CA . LEU A 1 795 ? 23.055 2.487 -26.280 1.00 90.12 795 LEU A CA 1
ATOM 5995 C C . LEU A 1 795 ? 22.854 1.061 -26.807 1.00 90.12 795 LEU A C 1
ATOM 5997 O O . LEU A 1 795 ? 22.547 0.151 -26.035 1.00 90.12 795 LEU A O 1
ATOM 6001 N N . GLY A 1 796 ? 23.069 0.853 -28.110 1.00 90.19 796 GLY A N 1
ATOM 6002 C CA . GLY A 1 796 ? 22.955 -0.468 -28.732 1.00 90.19 796 GLY A CA 1
ATOM 6003 C C . GLY A 1 796 ? 23.966 -1.463 -28.162 1.00 90.19 796 GLY A C 1
ATOM 6004 O O . GLY A 1 796 ? 23.623 -2.618 -27.895 1.00 90.19 796 GLY A O 1
ATOM 6005 N N . ARG A 1 797 ? 25.197 -1.002 -27.906 1.00 89.31 797 ARG A N 1
ATOM 6006 C CA . ARG A 1 797 ? 26.272 -1.818 -27.331 1.00 89.31 797 ARG A CA 1
ATOM 6007 C C . ARG A 1 797 ? 25.968 -2.269 -25.906 1.00 89.31 797 ARG A C 1
ATOM 6009 O O . ARG A 1 797 ? 26.027 -3.468 -25.634 1.00 89.31 797 ARG A O 1
ATOM 6016 N N . ILE A 1 798 ? 25.629 -1.341 -25.012 1.00 87.38 798 ILE A N 1
ATOM 6017 C CA . ILE A 1 798 ? 25.358 -1.642 -23.600 1.00 87.38 798 ILE A CA 1
ATOM 6018 C C . ILE A 1 798 ? 24.121 -2.523 -23.470 1.00 87.38 798 ILE A C 1
ATOM 6020 O O . ILE A 1 798 ? 24.145 -3.520 -22.745 1.00 87.38 798 ILE A O 1
ATOM 6024 N N . LEU A 1 799 ? 23.049 -2.188 -24.192 1.00 86.44 799 LEU A N 1
ATOM 6025 C CA . LEU A 1 799 ? 21.812 -2.949 -24.122 1.00 86.44 799 LEU A CA 1
ATOM 6026 C C . LEU A 1 799 ? 22.017 -4.394 -24.591 1.00 86.44 799 LEU A C 1
ATOM 6028 O O . LEU A 1 799 ? 21.508 -5.315 -23.957 1.00 86.44 799 LEU A O 1
ATOM 6032 N N . GLU A 1 800 ? 22.803 -4.624 -25.647 1.00 88.38 800 GLU A N 1
ATOM 6033 C CA . GLU A 1 800 ? 23.144 -5.977 -26.089 1.00 88.38 800 GLU A CA 1
ATOM 6034 C C . GLU A 1 800 ? 23.915 -6.766 -25.021 1.00 88.38 800 GLU A C 1
ATOM 6036 O O . GLU A 1 800 ? 23.574 -7.925 -24.760 1.00 88.38 800 GLU A O 1
ATOM 6041 N N . LEU A 1 801 ? 24.924 -6.158 -24.389 1.00 86.44 801 LEU A N 1
ATOM 6042 C CA . LEU A 1 801 ? 25.723 -6.809 -23.344 1.00 86.44 801 LEU A CA 1
ATOM 6043 C C . LEU A 1 801 ? 24.874 -7.163 -22.116 1.00 86.44 801 LEU A C 1
ATOM 6045 O O . LEU A 1 801 ? 24.955 -8.289 -21.623 1.00 86.44 801 LEU A O 1
ATOM 6049 N N . ARG A 1 802 ? 24.003 -6.249 -21.668 1.00 83.00 802 ARG A N 1
ATOM 6050 C CA . ARG A 1 802 ? 23.063 -6.515 -20.565 1.00 83.00 802 ARG A CA 1
ATOM 6051 C C . ARG A 1 802 ? 22.057 -7.604 -20.931 1.00 83.00 802 ARG A C 1
ATOM 6053 O O . ARG A 1 802 ? 21.852 -8.545 -20.172 1.00 83.00 802 ARG A O 1
ATOM 6060 N N . ARG A 1 803 ? 21.466 -7.528 -22.126 1.00 82.00 803 ARG A N 1
ATOM 6061 C CA . ARG A 1 803 ? 20.453 -8.484 -22.599 1.00 82.00 803 ARG A CA 1
ATOM 6062 C C . ARG A 1 803 ? 21.007 -9.901 -22.768 1.00 82.00 803 ARG A C 1
ATOM 6064 O O . ARG A 1 803 ? 20.311 -10.868 -22.470 1.00 82.00 803 ARG A O 1
ATOM 6071 N N . SER A 1 804 ? 22.238 -10.023 -23.265 1.00 80.44 804 SER A N 1
ATOM 6072 C CA . SER A 1 804 ? 22.922 -11.313 -23.444 1.00 80.44 804 SER A CA 1
ATOM 6073 C C . SER A 1 804 ? 23.443 -11.902 -22.130 1.00 80.44 804 SER A C 1
ATOM 6075 O O . SER A 1 804 ? 23.651 -13.112 -22.052 1.00 80.44 804 SER A O 1
ATOM 6077 N N . GLY A 1 805 ? 23.636 -11.077 -21.094 1.00 78.50 805 GLY A N 1
ATOM 6078 C CA . GLY A 1 805 ? 24.273 -11.502 -19.847 1.00 78.50 805 GLY A CA 1
ATOM 6079 C C . GLY A 1 805 ? 25.736 -11.911 -20.046 1.00 78.50 805 GLY A C 1
ATOM 6080 O O . GLY A 1 805 ? 26.260 -12.720 -19.280 1.00 78.50 805 GLY A O 1
ATOM 6081 N N . ALA A 1 806 ? 26.397 -11.374 -21.081 1.00 83.50 806 ALA A N 1
ATOM 6082 C CA . ALA A 1 806 ? 27.738 -11.780 -21.504 1.00 83.50 806 ALA A CA 1
ATOM 6083 C C . ALA A 1 806 ? 28.794 -11.668 -20.392 1.00 83.50 806 ALA A C 1
ATOM 6085 O O . ALA A 1 806 ? 29.785 -12.390 -20.413 1.00 83.50 806 ALA A O 1
ATOM 6086 N N . LEU A 1 807 ? 28.587 -10.782 -19.414 1.00 80.50 807 LEU A N 1
ATOM 6087 C CA . LEU A 1 807 ? 29.552 -10.475 -18.356 1.00 80.50 807 LEU A CA 1
ATOM 6088 C C . LEU A 1 807 ? 29.057 -10.819 -16.939 1.00 80.50 807 LEU A C 1
ATOM 6090 O O . LEU A 1 807 ? 29.828 -10.712 -15.992 1.00 80.50 807 LEU A O 1
ATOM 6094 N N . SER A 1 808 ? 27.821 -11.303 -16.780 1.00 76.69 808 SER A N 1
ATOM 6095 C CA . SER A 1 808 ? 27.232 -11.635 -15.470 1.00 76.69 808 SER A CA 1
ATOM 6096 C C . SER A 1 808 ? 27.154 -13.143 -15.188 1.00 76.69 808 SER A C 1
ATOM 6098 O O . SER A 1 808 ? 26.757 -13.565 -14.099 1.00 76.69 808 SER A O 1
ATOM 6100 N N . PHE A 1 809 ? 27.582 -13.984 -16.140 1.00 75.06 809 PHE A N 1
ATOM 6101 C CA . PHE A 1 809 ? 27.476 -15.446 -16.052 1.00 75.06 809 PHE A CA 1
ATOM 6102 C C . PHE A 1 809 ? 28.293 -16.070 -14.904 1.00 75.06 809 PHE A C 1
ATOM 6104 O O . PHE A 1 809 ? 27.990 -17.187 -14.482 1.00 75.06 809 PHE A O 1
ATOM 6111 N N . THR A 1 810 ? 29.318 -15.383 -14.385 1.00 72.75 810 THR A N 1
ATOM 6112 C CA . THR A 1 810 ? 30.205 -15.906 -13.325 1.00 72.75 810 THR A CA 1
ATOM 6113 C C . THR A 1 810 ? 29.479 -16.175 -12.011 1.00 72.75 810 THR A C 1
ATOM 6115 O O . THR A 1 810 ? 29.901 -17.025 -11.228 1.00 72.75 810 THR A O 1
ATOM 6118 N N . ALA A 1 811 ? 28.360 -15.495 -11.779 1.00 71.06 811 ALA A N 1
ATOM 6119 C CA . ALA A 1 811 ? 27.549 -15.670 -10.586 1.00 71.06 811 ALA A CA 1
ATOM 6120 C C . ALA A 1 811 ? 26.472 -16.754 -10.715 1.00 71.06 811 ALA A C 1
ATOM 6122 O O . ALA A 1 811 ? 25.794 -17.082 -9.742 1.00 71.06 811 ALA A O 1
ATOM 6123 N N . GLU A 1 812 ? 26.300 -17.337 -11.898 1.00 72.12 812 GLU A N 1
ATOM 6124 C CA . GLU A 1 812 ? 25.273 -18.342 -12.122 1.00 72.12 812 GLU A CA 1
ATOM 6125 C C . GLU A 1 812 ? 25.651 -19.711 -11.552 1.00 72.12 812 GLU A C 1
ATOM 6127 O O . GLU A 1 812 ? 26.770 -20.192 -11.734 1.00 72.12 812 GLU A O 1
ATOM 6132 N N . SER A 1 813 ? 24.672 -20.427 -10.993 1.00 71.50 813 SER A N 1
ATOM 6133 C CA . SER A 1 813 ? 24.865 -21.797 -10.494 1.00 71.50 813 SER A CA 1
ATOM 6134 C C . SER A 1 813 ? 25.410 -22.758 -11.556 1.00 71.50 813 SER A C 1
ATOM 6136 O O . SER A 1 813 ? 26.264 -23.582 -11.249 1.00 71.50 813 SER A O 1
ATOM 6138 N N . GLY A 1 814 ? 24.980 -22.628 -12.816 1.00 74.69 814 GLY A N 1
ATOM 6139 C CA . GLY A 1 814 ? 25.489 -23.450 -13.918 1.00 74.69 814 GLY A CA 1
ATOM 6140 C C . GLY A 1 814 ? 26.981 -23.230 -14.188 1.00 74.69 814 GLY A C 1
ATOM 6141 O O . GLY A 1 814 ? 27.711 -24.192 -14.426 1.00 74.69 814 GLY A O 1
ATOM 6142 N N . PHE A 1 815 ? 27.452 -21.983 -14.092 1.00 78.00 815 PHE A N 1
ATOM 6143 C CA . PHE A 1 815 ? 28.877 -21.677 -14.192 1.00 78.00 815 PHE A CA 1
ATOM 6144 C C . PHE A 1 815 ? 29.639 -22.171 -12.958 1.00 78.00 815 PHE A C 1
ATOM 6146 O O . PHE A 1 815 ? 30.696 -22.782 -13.092 1.00 78.00 815 PHE A O 1
ATOM 6153 N N . GLN A 1 816 ? 29.070 -22.023 -11.759 1.00 81.44 816 GLN A N 1
ATOM 6154 C CA . GLN A 1 816 ? 29.650 -22.586 -10.535 1.00 81.44 816 GLN A CA 1
ATOM 6155 C C . GLN A 1 816 ? 29.783 -24.120 -10.605 1.00 81.44 816 GLN A C 1
ATOM 6157 O O . GLN A 1 816 ? 30.805 -24.668 -10.186 1.00 81.44 816 GLN A O 1
ATOM 6162 N N . SER A 1 817 ? 28.797 -24.834 -11.160 1.00 80.25 817 SER A N 1
ATOM 6163 C CA . SER A 1 817 ? 28.856 -26.287 -11.391 1.00 80.25 817 SER A CA 1
ATOM 6164 C C . SER A 1 817 ? 29.926 -26.671 -12.409 1.00 80.25 817 SER A C 1
ATOM 6166 O O . SER A 1 817 ? 30.622 -27.670 -12.218 1.00 80.25 817 SER A O 1
ATOM 6168 N N . LEU A 1 818 ? 30.099 -25.874 -13.464 1.00 80.31 818 LEU A N 1
ATOM 6169 C CA . LEU A 1 818 ? 31.177 -26.060 -14.430 1.00 80.31 818 LEU A CA 1
ATOM 6170 C C . LEU A 1 818 ? 32.548 -25.884 -13.764 1.00 80.31 818 LEU A C 1
ATOM 6172 O O . LEU A 1 818 ? 33.391 -26.769 -13.886 1.00 80.31 818 LEU A O 1
ATOM 6176 N N . VAL A 1 819 ? 32.749 -24.797 -13.010 1.00 83.00 819 VAL A N 1
ATOM 6177 C CA . VAL A 1 819 ? 33.982 -24.552 -12.242 1.00 83.00 819 VAL A CA 1
ATOM 6178 C C . VAL A 1 819 ? 34.259 -25.720 -11.295 1.00 83.00 819 VAL A C 1
ATOM 6180 O O . VAL A 1 819 ? 35.367 -26.250 -11.273 1.00 83.00 819 VAL A O 1
ATOM 6183 N N . THR A 1 820 ? 33.233 -26.195 -10.583 1.00 82.88 820 THR A N 1
ATOM 6184 C CA . THR A 1 820 ? 33.329 -27.363 -9.692 1.00 82.88 820 THR A CA 1
ATOM 6185 C C . THR A 1 820 ? 33.742 -28.625 -10.454 1.00 82.88 820 THR A C 1
ATOM 6187 O O . THR A 1 820 ? 34.585 -29.379 -9.981 1.00 82.88 820 THR A O 1
ATOM 6190 N N . SER A 1 821 ? 33.204 -28.844 -11.656 1.00 81.50 821 SER A N 1
ATOM 6191 C CA . SER A 1 821 ? 33.544 -29.998 -12.500 1.00 81.50 821 SER A CA 1
ATOM 6192 C C . SER A 1 821 ? 34.974 -29.915 -13.045 1.00 81.50 821 SER A C 1
ATOM 6194 O O . SER A 1 821 ? 35.666 -30.929 -13.128 1.00 81.50 821 SER A O 1
ATOM 6196 N N . CYS A 1 822 ? 35.455 -28.716 -13.389 1.00 81.69 822 CYS A N 1
ATOM 6197 C CA . CYS A 1 822 ? 36.854 -28.493 -13.757 1.00 81.69 822 CYS A CA 1
ATOM 6198 C C . CYS A 1 822 ? 37.792 -28.779 -12.576 1.00 81.69 822 CYS A C 1
ATOM 6200 O O . CYS A 1 822 ? 38.764 -29.511 -12.742 1.00 81.69 822 CYS A O 1
ATOM 6202 N N . LEU A 1 823 ? 37.460 -28.301 -11.372 1.00 81.12 823 LEU A N 1
ATOM 6203 C CA . LEU A 1 823 ? 38.232 -28.574 -10.154 1.00 81.12 823 LEU A CA 1
ATOM 6204 C C . LEU A 1 823 ? 38.221 -30.064 -9.770 1.00 81.12 823 LEU A C 1
ATOM 6206 O O . LEU A 1 823 ? 39.258 -30.621 -9.418 1.00 81.12 823 LEU A O 1
ATOM 6210 N N . ALA A 1 824 ? 37.082 -30.748 -9.900 1.00 80.31 824 ALA A N 1
ATOM 6211 C CA . ALA A 1 824 ? 36.977 -32.180 -9.619 1.00 80.31 824 ALA A CA 1
ATOM 6212 C C . ALA A 1 824 ? 37.855 -33.027 -10.559 1.00 80.31 824 ALA A C 1
ATOM 6214 O O . ALA A 1 824 ? 38.489 -33.987 -10.117 1.00 80.31 824 ALA A O 1
ATOM 6215 N N . ARG A 1 825 ? 37.955 -32.645 -11.842 1.00 74.62 825 ARG A N 1
ATOM 6216 C CA . ARG A 1 825 ? 38.848 -33.301 -12.814 1.00 74.62 825 ARG A CA 1
ATOM 6217 C C . ARG A 1 825 ? 40.326 -33.169 -12.436 1.00 74.62 825 ARG A C 1
ATOM 6219 O O . ARG A 1 825 ? 41.081 -34.110 -12.665 1.00 74.62 825 ARG A O 1
ATOM 6226 N N . LEU A 1 826 ? 40.712 -32.071 -11.787 1.00 74.31 826 LEU A N 1
ATOM 6227 C CA . LEU A 1 826 ? 42.065 -31.881 -11.251 1.00 74.31 826 LEU A CA 1
ATOM 6228 C C . LEU A 1 826 ? 42.348 -32.746 -10.016 1.00 74.31 826 LEU A C 1
ATOM 6230 O O . LEU A 1 826 ? 43.489 -33.148 -9.800 1.00 74.31 826 LEU A O 1
ATOM 6234 N N . GLY A 1 827 ? 41.322 -33.059 -9.218 1.00 71.50 827 GLY A N 1
ATOM 6235 C CA . GLY A 1 827 ? 41.449 -33.903 -8.025 1.00 71.50 827 GLY A CA 1
ATOM 6236 C C . GLY A 1 827 ? 41.393 -35.417 -8.284 1.00 71.50 827 GLY A C 1
ATOM 6237 O O . GLY A 1 827 ? 41.962 -36.186 -7.511 1.00 71.50 827 GLY A O 1
ATOM 6238 N N . GLY A 1 828 ? 40.716 -35.862 -9.352 1.00 65.12 828 GLY A N 1
ATOM 6239 C CA . GLY A 1 828 ? 40.297 -37.262 -9.540 1.00 65.12 828 GLY A CA 1
ATOM 6240 C C . GLY A 1 828 ? 41.293 -38.242 -10.184 1.00 65.12 828 GLY A C 1
ATOM 6241 O O . GLY A 1 828 ? 41.036 -39.443 -10.167 1.00 65.12 828 GLY A O 1
ATOM 6242 N N . ARG A 1 829 ? 42.427 -37.799 -10.745 1.00 58.53 829 ARG A N 1
ATOM 6243 C CA . ARG A 1 829 ? 43.406 -38.685 -11.417 1.00 58.53 829 ARG A CA 1
ATOM 6244 C C . ARG A 1 829 ? 44.685 -38.839 -10.592 1.00 58.53 829 ARG A C 1
ATOM 6246 O O . ARG A 1 829 ? 45.642 -38.097 -10.777 1.00 58.53 829 ARG A O 1
ATOM 6253 N N . ARG A 1 830 ? 44.713 -39.811 -9.673 1.00 57.19 830 ARG A N 1
ATOM 6254 C CA . ARG A 1 830 ? 45.883 -40.092 -8.808 1.00 57.19 830 ARG A CA 1
ATOM 6255 C C . ARG A 1 830 ? 46.541 -41.466 -9.004 1.00 57.19 830 ARG A C 1
ATOM 6257 O O . ARG A 1 830 ? 47.355 -41.852 -8.177 1.00 57.19 830 ARG A O 1
ATOM 6264 N N . THR A 1 831 ? 46.234 -42.204 -10.072 1.00 53.56 831 THR A N 1
ATOM 6265 C CA . THR A 1 831 ? 46.643 -43.620 -10.207 1.00 53.56 831 THR A CA 1
ATOM 6266 C C . THR A 1 831 ? 47.775 -43.899 -11.212 1.00 53.56 831 THR A C 1
ATOM 6268 O O . THR A 1 831 ? 47.968 -45.053 -11.577 1.00 53.56 831 THR A O 1
ATOM 6271 N N . GLY A 1 832 ? 48.534 -42.891 -11.662 1.00 56.19 832 GLY A N 1
ATOM 6272 C CA . GLY A 1 832 ? 49.653 -43.054 -12.612 1.00 56.19 832 GLY A CA 1
ATOM 6273 C C . GLY A 1 832 ? 51.022 -42.701 -12.014 1.00 56.19 832 GLY A C 1
ATOM 6274 O O . GLY A 1 832 ? 51.124 -41.796 -11.191 1.00 56.19 832 GLY A O 1
ATOM 6275 N N . THR A 1 833 ? 52.069 -43.413 -12.435 1.00 54.75 833 THR A N 1
ATOM 6276 C CA . THR A 1 833 ? 53.421 -43.474 -11.839 1.00 54.75 833 THR A CA 1
ATOM 6277 C C . THR A 1 833 ? 54.344 -42.264 -12.071 1.00 54.75 833 THR A C 1
ATOM 6279 O O . THR A 1 833 ? 55.490 -42.315 -11.637 1.00 54.75 833 THR A O 1
ATOM 6282 N N . ASP A 1 834 ? 53.873 -41.164 -12.669 1.00 60.31 834 ASP A N 1
ATOM 6283 C CA . ASP A 1 834 ? 54.605 -39.884 -12.700 1.00 60.31 834 ASP A CA 1
ATOM 6284 C C . ASP A 1 834 ? 53.684 -38.711 -12.290 1.00 60.31 834 ASP A C 1
ATOM 6286 O O . ASP A 1 834 ? 52.849 -38.247 -13.073 1.00 60.31 834 ASP A O 1
ATOM 6290 N N . PRO A 1 835 ? 53.777 -38.237 -11.034 1.00 60.19 835 PRO A N 1
ATOM 6291 C CA . PRO A 1 835 ? 52.881 -37.222 -10.490 1.00 60.19 835 PRO A CA 1
ATOM 6292 C C . PRO A 1 835 ? 53.176 -35.793 -10.972 1.00 60.19 835 PRO A C 1
ATOM 6294 O O . PRO A 1 835 ? 52.410 -34.895 -10.619 1.00 60.19 835 PRO A O 1
ATOM 6297 N N . SER A 1 836 ? 54.259 -35.552 -11.719 1.00 60.34 836 SER A N 1
ATOM 6298 C CA . SER A 1 836 ? 54.698 -34.201 -12.102 1.00 60.34 836 SER A CA 1
ATOM 6299 C C . SER A 1 836 ? 54.183 -33.770 -13.482 1.00 60.34 836 SER A C 1
ATOM 6301 O O . SER A 1 836 ? 53.522 -32.738 -13.598 1.00 60.34 836 SER A O 1
ATOM 6303 N N . THR A 1 837 ? 54.381 -34.603 -14.502 1.00 60.97 837 THR A N 1
ATOM 6304 C CA . THR A 1 837 ? 53.941 -34.380 -15.891 1.00 60.97 837 THR A CA 1
ATOM 6305 C C . THR A 1 837 ? 52.418 -34.432 -16.025 1.00 60.97 837 THR A C 1
ATOM 6307 O O . THR A 1 837 ? 51.807 -33.510 -16.564 1.00 60.97 837 THR A O 1
ATOM 6310 N N . SER A 1 838 ? 51.779 -35.424 -15.394 1.00 61.72 838 SER A N 1
ATOM 6311 C CA . SER A 1 838 ? 50.316 -35.578 -15.382 1.00 61.72 838 SER A CA 1
ATOM 6312 C C . SER A 1 838 ? 49.582 -34.372 -14.767 1.00 61.72 838 SER A C 1
ATOM 6314 O O . SER A 1 838 ? 48.466 -34.044 -15.166 1.00 61.72 838 SER A O 1
ATOM 6316 N N . ARG A 1 839 ? 50.183 -33.663 -13.800 1.00 62.00 839 ARG A N 1
ATOM 6317 C CA . ARG A 1 839 ? 49.538 -32.503 -13.153 1.00 62.00 839 ARG A CA 1
ATOM 6318 C C . ARG A 1 839 ? 49.520 -31.260 -14.034 1.00 62.00 839 ARG A C 1
ATOM 6320 O O . ARG A 1 839 ? 48.486 -30.599 -14.086 1.00 62.00 839 ARG A O 1
ATOM 6327 N N . CYS A 1 840 ? 50.622 -30.954 -14.715 1.00 60.31 840 CYS A N 1
ATOM 6328 C CA . CYS A 1 840 ? 50.707 -29.786 -15.594 1.00 60.31 840 CYS A CA 1
ATOM 6329 C C . CYS A 1 840 ? 49.763 -29.914 -16.797 1.00 60.31 840 CYS A C 1
ATOM 6331 O O . CYS A 1 840 ? 49.078 -28.951 -17.139 1.00 60.31 840 CYS A O 1
ATOM 6333 N N . GLU A 1 841 ? 49.662 -31.112 -17.381 1.00 72.06 841 GLU A N 1
ATOM 6334 C CA . GLU A 1 841 ? 48.730 -31.391 -18.481 1.00 72.06 841 GLU A CA 1
ATOM 6335 C C . GLU A 1 841 ? 47.270 -31.241 -18.029 1.00 72.06 841 GLU A C 1
ATOM 6337 O O . GLU A 1 841 ? 46.508 -30.498 -18.645 1.00 72.06 841 GLU A O 1
ATOM 6342 N N . ASN A 1 842 ? 46.897 -31.830 -16.885 1.00 72.75 842 ASN A N 1
ATOM 6343 C CA . ASN A 1 842 ? 45.534 -31.713 -16.358 1.00 72.75 842 ASN A CA 1
ATOM 6344 C C . ASN A 1 842 ? 45.172 -30.260 -15.971 1.00 72.75 842 ASN A C 1
ATOM 6346 O O . ASN A 1 842 ? 44.036 -29.841 -16.191 1.00 72.75 842 ASN A O 1
ATOM 6350 N N . ALA A 1 843 ? 46.114 -29.487 -15.413 1.00 74.75 843 ALA A N 1
ATOM 6351 C CA . ALA A 1 843 ? 45.931 -28.070 -15.074 1.00 74.75 843 ALA A CA 1
ATOM 6352 C C . ALA A 1 843 ? 45.721 -27.200 -16.321 1.00 74.75 843 ALA A C 1
ATOM 6354 O O . ALA A 1 843 ? 44.790 -26.394 -16.358 1.00 74.75 843 ALA A O 1
ATOM 6355 N N . SER A 1 844 ? 46.538 -27.406 -17.358 1.00 79.94 844 SER A N 1
ATOM 6356 C CA . SER A 1 844 ? 46.398 -26.716 -18.643 1.00 79.94 844 SER A CA 1
ATOM 6357 C C . SER A 1 844 ? 45.073 -27.057 -19.328 1.00 79.94 844 SER A C 1
ATOM 6359 O O . SER A 1 844 ? 44.384 -26.161 -19.814 1.00 79.94 844 SER A O 1
ATOM 6361 N N . ASP A 1 845 ? 44.664 -28.326 -19.310 1.00 82.06 845 ASP A N 1
ATOM 6362 C CA . ASP A 1 845 ? 43.398 -28.762 -19.902 1.00 82.06 845 ASP A CA 1
ATOM 6363 C C . ASP A 1 845 ? 42.181 -28.216 -19.141 1.00 82.06 845 ASP A C 1
ATOM 6365 O O . ASP A 1 845 ? 41.223 -27.758 -19.763 1.00 82.06 845 ASP A O 1
ATOM 6369 N N . ALA A 1 846 ? 42.221 -28.188 -17.803 1.00 80.75 846 ALA A N 1
ATOM 6370 C CA . ALA A 1 846 ? 41.153 -27.601 -16.993 1.00 80.75 846 ALA A CA 1
ATOM 6371 C C . ALA A 1 846 ? 41.039 -26.081 -17.190 1.00 80.75 846 ALA A C 1
ATOM 6373 O O . ALA A 1 846 ? 39.922 -25.565 -17.292 1.00 80.75 846 ALA A O 1
ATOM 6374 N N . ALA A 1 847 ? 42.173 -25.375 -17.281 1.00 84.31 847 ALA A N 1
ATOM 6375 C CA . ALA A 1 847 ? 42.214 -23.951 -17.601 1.00 84.31 847 ALA A CA 1
ATOM 6376 C C . ALA A 1 847 ? 41.636 -23.686 -18.999 1.00 84.31 847 ALA A C 1
ATOM 6378 O O . ALA A 1 847 ? 40.761 -22.835 -19.144 1.00 84.31 847 ALA A O 1
ATOM 6379 N N . ARG A 1 848 ? 42.037 -24.478 -20.004 1.00 86.31 848 ARG A N 1
ATOM 6380 C CA . ARG A 1 848 ? 41.554 -24.368 -21.388 1.00 86.31 848 ARG A CA 1
ATOM 6381 C C . ARG A 1 848 ? 40.057 -24.645 -21.506 1.00 86.31 848 ARG A C 1
ATOM 6383 O O . ARG A 1 848 ? 39.358 -23.928 -22.215 1.00 86.31 848 ARG A O 1
ATOM 6390 N N . ASP A 1 849 ? 39.549 -25.658 -20.810 1.00 84.25 849 ASP A N 1
ATOM 6391 C CA . ASP A 1 849 ? 38.118 -25.970 -20.780 1.00 84.25 849 ASP A CA 1
ATOM 6392 C C . ASP A 1 849 ? 37.306 -24.854 -20.118 1.00 84.25 849 ASP A C 1
ATOM 6394 O O . ASP A 1 849 ? 36.235 -24.490 -20.610 1.00 84.25 849 ASP A O 1
ATOM 6398 N N . LEU A 1 850 ? 37.816 -24.287 -19.021 1.00 83.88 850 LEU A N 1
ATOM 6399 C CA . LEU A 1 850 ? 37.166 -23.174 -18.339 1.00 83.88 850 LEU A CA 1
ATOM 6400 C C . LEU A 1 850 ? 37.196 -21.897 -19.188 1.00 83.88 850 LEU A C 1
ATOM 6402 O O . LEU A 1 850 ? 36.167 -21.241 -19.319 1.00 83.88 850 LEU A O 1
ATOM 6406 N N . ALA A 1 851 ? 38.329 -21.583 -19.817 1.00 86.94 851 ALA A N 1
ATOM 6407 C CA . ALA A 1 851 ? 38.475 -20.453 -20.730 1.00 86.94 851 ALA A CA 1
ATOM 6408 C C . ALA A 1 851 ? 37.576 -20.596 -21.967 1.00 86.94 851 ALA A C 1
ATOM 6410 O O . ALA A 1 851 ? 36.900 -19.639 -22.347 1.00 86.94 851 ALA A O 1
ATOM 6411 N N . ARG A 1 852 ? 37.493 -21.799 -22.557 1.00 87.88 852 ARG A N 1
ATOM 6412 C CA . ARG A 1 852 ? 36.566 -22.097 -23.660 1.00 87.88 852 ARG A CA 1
ATOM 6413 C C . ARG A 1 852 ? 35.126 -21.858 -23.231 1.00 87.88 852 ARG A C 1
ATOM 6415 O O . ARG A 1 852 ? 34.404 -21.158 -23.921 1.00 87.88 852 ARG A O 1
ATOM 6422 N N . ALA A 1 853 ? 34.720 -22.368 -22.074 1.00 83.62 853 ALA A N 1
ATOM 6423 C CA . ALA A 1 853 ? 33.357 -22.185 -21.599 1.00 83.62 853 ALA A CA 1
ATOM 6424 C C . ALA A 1 853 ? 33.027 -20.727 -21.232 1.00 83.62 853 ALA A C 1
ATOM 6426 O O . ALA A 1 853 ? 31.908 -20.282 -21.480 1.00 83.62 853 ALA A O 1
ATOM 6427 N N . VAL A 1 854 ? 33.985 -19.978 -20.673 1.00 82.69 854 VAL A N 1
ATOM 6428 C CA . VAL A 1 854 ? 33.879 -18.522 -20.477 1.00 82.69 854 VAL A CA 1
ATOM 6429 C C . VAL A 1 854 ? 33.650 -17.835 -21.822 1.00 82.69 854 VAL A C 1
ATOM 6431 O O . VAL A 1 854 ? 32.701 -17.067 -21.956 1.00 82.69 854 VAL A O 1
ATOM 6434 N N . ARG A 1 855 ? 34.464 -18.160 -22.832 1.00 88.44 855 ARG A N 1
ATOM 6435 C CA . ARG A 1 855 ? 34.351 -17.613 -24.188 1.00 88.44 855 ARG A CA 1
ATOM 6436 C C . ARG A 1 855 ? 33.001 -17.970 -24.816 1.00 88.44 855 ARG A C 1
ATOM 6438 O O . ARG A 1 855 ? 32.240 -17.081 -25.168 1.00 88.44 855 ARG A O 1
ATOM 6445 N N . ASP A 1 856 ? 32.629 -19.240 -24.866 1.00 85.88 856 ASP A N 1
ATOM 6446 C CA . ASP A 1 856 ? 31.355 -19.678 -25.448 1.00 85.88 856 ASP A CA 1
ATOM 6447 C C . ASP A 1 856 ? 30.153 -18.969 -24.803 1.00 85.88 856 ASP A C 1
ATOM 6449 O O . ASP A 1 856 ? 29.176 -18.646 -25.480 1.00 85.88 856 ASP A O 1
ATOM 6453 N N . ARG A 1 857 ? 30.228 -18.678 -23.496 1.00 81.75 857 ARG A N 1
ATOM 6454 C CA . ARG A 1 857 ? 29.187 -17.943 -22.768 1.00 81.75 857 ARG A CA 1
ATOM 6455 C C . ARG A 1 857 ? 29.195 -16.445 -23.025 1.00 81.75 857 ARG A C 1
ATOM 6457 O O . ARG A 1 857 ? 28.123 -15.904 -23.272 1.00 81.75 857 ARG A O 1
ATOM 6464 N N . MET A 1 858 ? 30.356 -15.796 -23.005 1.00 83.88 858 MET A N 1
ATOM 6465 C CA . MET A 1 858 ? 30.487 -14.365 -23.302 1.00 83.88 858 MET A CA 1
ATOM 6466 C C . MET A 1 858 ? 29.941 -14.027 -24.689 1.00 83.88 858 MET A C 1
ATOM 6468 O O . MET A 1 858 ? 29.258 -13.026 -24.866 1.00 83.88 858 MET A O 1
ATOM 6472 N N . PHE A 1 859 ? 30.215 -14.876 -25.676 1.00 87.12 859 PHE A N 1
ATOM 6473 C CA . PHE A 1 859 ? 29.869 -14.604 -27.069 1.00 87.12 859 PHE A CA 1
ATOM 6474 C C . PHE A 1 859 ? 28.450 -15.050 -27.451 1.00 87.12 859 PHE A C 1
ATOM 6476 O O . PHE A 1 859 ? 27.968 -14.711 -28.538 1.00 87.12 859 PHE A O 1
ATOM 6483 N N . ALA A 1 860 ? 27.757 -15.790 -26.581 1.00 82.50 860 ALA A N 1
ATOM 6484 C CA . ALA A 1 860 ? 26.414 -16.280 -26.850 1.00 82.50 860 ALA A CA 1
ATOM 6485 C C . ALA A 1 860 ? 25.422 -15.115 -27.027 1.00 82.50 860 ALA A C 1
ATOM 6487 O O . ALA A 1 860 ? 25.063 -14.422 -26.081 1.00 82.50 860 ALA A O 1
ATOM 6488 N N . GLY A 1 861 ? 24.939 -14.920 -28.258 1.00 78.44 861 GLY A N 1
ATOM 6489 C CA . GLY A 1 861 ? 23.916 -13.915 -28.569 1.00 78.44 861 GLY A CA 1
ATOM 6490 C C . GLY A 1 861 ? 24.432 -12.490 -28.800 1.00 78.44 861 GLY A C 1
ATOM 6491 O O . GLY A 1 861 ? 23.612 -11.605 -29.047 1.00 78.44 861 GLY A O 1
ATOM 6492 N N . VAL A 1 862 ? 25.751 -12.269 -28.786 1.00 88.00 862 VAL A N 1
ATOM 6493 C CA . VAL A 1 862 ? 26.379 -10.974 -29.102 1.00 88.00 862 VAL A CA 1
ATOM 6494 C C . VAL A 1 862 ? 26.573 -10.856 -30.613 1.00 88.00 862 VAL A C 1
ATOM 6496 O O . VAL A 1 862 ? 27.135 -11.751 -31.250 1.00 88.00 862 VAL A O 1
ATOM 6499 N N . ARG A 1 863 ? 26.102 -9.766 -31.213 1.00 89.88 863 ARG A N 1
ATOM 6500 C CA . ARG A 1 863 ? 26.125 -9.492 -32.656 1.00 89.88 863 ARG A CA 1
ATOM 6501 C C . ARG A 1 863 ? 26.891 -8.223 -33.002 1.00 89.88 863 ARG A C 1
ATOM 6503 O O . ARG A 1 863 ? 27.458 -8.180 -34.089 1.00 89.88 863 ARG A O 1
ATOM 6510 N N . VAL A 1 864 ? 26.936 -7.218 -32.123 1.00 91.19 864 VAL A N 1
ATOM 6511 C CA . VAL A 1 864 ? 27.714 -6.003 -32.392 1.00 91.19 864 VAL A CA 1
ATOM 6512 C C . VAL A 1 864 ? 29.201 -6.346 -32.399 1.00 91.19 864 VAL A C 1
ATOM 6514 O O . VAL A 1 864 ? 29.733 -6.861 -31.414 1.00 91.19 864 VAL A O 1
ATOM 6517 N N . GLN A 1 865 ? 29.882 -6.047 -33.508 1.00 92.62 865 GLN A N 1
ATOM 6518 C CA . GLN A 1 865 ? 31.294 -6.395 -33.682 1.00 92.62 865 GLN A CA 1
ATOM 6519 C C . GLN A 1 865 ? 32.175 -5.755 -32.602 1.00 92.62 865 GLN A C 1
ATOM 6521 O O . GLN A 1 865 ? 32.950 -6.456 -31.966 1.00 92.62 865 GLN A O 1
ATOM 6526 N N . ALA A 1 866 ? 31.955 -4.477 -32.280 1.00 90.69 866 ALA A N 1
ATOM 6527 C CA . ALA A 1 866 ? 32.688 -3.793 -31.212 1.00 90.69 866 ALA A CA 1
ATOM 6528 C C . ALA A 1 866 ? 32.541 -4.475 -29.836 1.00 90.69 866 ALA A C 1
ATOM 6530 O O . ALA A 1 866 ? 33.477 -4.481 -29.036 1.00 90.69 866 ALA A O 1
ATOM 6531 N N . ASN A 1 867 ? 31.378 -5.072 -29.548 1.00 91.81 867 ASN A N 1
ATOM 6532 C CA . ASN A 1 867 ? 31.182 -5.856 -28.329 1.00 91.81 867 ASN A CA 1
ATOM 6533 C C . ASN A 1 867 ? 31.919 -7.194 -28.399 1.00 91.81 867 ASN A C 1
ATOM 6535 O O . ASN A 1 867 ? 32.535 -7.589 -27.415 1.00 91.81 867 ASN A O 1
ATOM 6539 N N . ARG A 1 868 ? 31.900 -7.876 -29.551 1.00 92.62 868 ARG A N 1
ATOM 6540 C CA . ARG A 1 868 ? 32.669 -9.112 -29.762 1.00 92.62 868 ARG A CA 1
ATOM 6541 C C . ARG A 1 868 ? 34.164 -8.879 -29.588 1.00 92.62 868 ARG A C 1
ATOM 6543 O O . ARG A 1 868 ? 34.782 -9.608 -28.825 1.00 92.62 868 ARG A O 1
ATOM 6550 N N . ASP A 1 869 ? 34.705 -7.833 -30.202 1.00 93.25 869 ASP A N 1
ATOM 6551 C CA . ASP A 1 869 ? 36.124 -7.483 -30.107 1.00 93.25 869 ASP A CA 1
ATOM 6552 C C . ASP A 1 869 ? 36.524 -7.178 -28.656 1.00 93.25 869 ASP A C 1
ATOM 6554 O O . ASP A 1 869 ? 37.591 -7.585 -28.192 1.00 93.25 869 ASP A O 1
ATOM 6558 N N . ALA A 1 870 ? 35.658 -6.482 -27.908 1.00 90.19 870 ALA A N 1
ATOM 6559 C CA . ALA A 1 870 ? 35.878 -6.205 -26.491 1.00 90.19 870 ALA A CA 1
ATOM 6560 C C . ALA A 1 870 ? 35.836 -7.488 -25.645 1.00 90.19 870 ALA A C 1
ATOM 6562 O O . ALA A 1 870 ? 36.717 -7.705 -24.810 1.00 90.19 870 ALA A O 1
ATOM 6563 N N . LEU A 1 871 ? 34.851 -8.359 -25.875 1.00 90.12 871 LEU A N 1
ATOM 6564 C CA . LEU A 1 871 ? 34.721 -9.640 -25.181 1.00 90.12 871 LEU A CA 1
ATOM 6565 C C . LEU A 1 871 ? 35.856 -10.605 -25.526 1.00 90.12 871 LEU A C 1
ATOM 6567 O O . LEU A 1 871 ? 36.283 -11.357 -24.658 1.00 90.12 871 LEU A O 1
ATOM 6571 N N . GLU A 1 872 ? 36.395 -10.558 -26.742 1.00 92.44 872 GLU A N 1
ATOM 6572 C CA . GLU A 1 872 ? 37.561 -11.347 -27.144 1.00 92.44 872 GLU A CA 1
ATOM 6573 C C . GLU A 1 872 ? 38.800 -10.940 -26.367 1.00 92.44 872 GLU A C 1
ATOM 6575 O O . GLU A 1 872 ? 39.514 -11.787 -25.834 1.00 92.44 872 GLU A O 1
ATOM 6580 N N . GLN A 1 873 ? 39.003 -9.635 -26.212 1.00 91.25 873 GLN A N 1
ATOM 6581 C CA . GLN A 1 873 ? 40.107 -9.098 -25.429 1.00 91.25 873 GLN A CA 1
ATOM 6582 C C . GLN A 1 873 ? 39.969 -9.433 -23.938 1.00 91.25 873 GLN A C 1
ATOM 6584 O O . GLN A 1 873 ? 40.968 -9.753 -23.293 1.00 91.25 873 GLN A O 1
ATOM 6589 N N . ILE A 1 874 ? 38.749 -9.405 -23.393 1.00 87.88 874 ILE A N 1
ATOM 6590 C CA . ILE A 1 874 ? 38.472 -9.830 -22.012 1.00 87.88 874 ILE A CA 1
ATOM 6591 C C . ILE A 1 874 ? 38.711 -11.338 -21.861 1.00 87.88 874 ILE A C 1
ATOM 6593 O O . ILE A 1 874 ? 39.407 -11.761 -20.940 1.00 87.88 874 ILE A O 1
ATOM 6597 N N . ALA A 1 875 ? 38.181 -12.156 -22.772 1.00 88.81 875 ALA A N 1
ATOM 6598 C CA . ALA A 1 875 ? 38.344 -13.605 -22.745 1.00 88.81 875 ALA A CA 1
ATOM 6599 C C . ALA A 1 875 ? 39.819 -14.010 -22.866 1.00 88.81 875 ALA A C 1
ATOM 6601 O O . ALA A 1 875 ? 40.256 -14.898 -22.141 1.00 88.81 875 ALA A O 1
ATOM 6602 N N . ALA A 1 876 ? 40.597 -13.339 -23.720 1.00 91.25 876 ALA A N 1
ATOM 6603 C CA . ALA A 1 876 ? 42.037 -13.551 -23.845 1.00 91.25 876 ALA A CA 1
ATOM 6604 C C . ALA A 1 876 ? 42.791 -13.185 -22.555 1.00 91.25 876 ALA A C 1
ATOM 6606 O O . ALA A 1 876 ? 43.670 -13.926 -22.124 1.00 91.25 876 ALA A O 1
ATOM 6607 N N . ALA A 1 877 ? 42.425 -12.080 -21.895 1.00 88.56 877 ALA A N 1
ATOM 6608 C CA . ALA A 1 877 ? 43.019 -11.699 -20.612 1.00 88.56 877 ALA A CA 1
ATOM 6609 C C . ALA A 1 877 ? 42.697 -12.710 -19.493 1.00 88.56 877 ALA A C 1
ATOM 6611 O O . ALA A 1 877 ? 43.551 -13.005 -18.653 1.00 88.56 877 ALA A O 1
ATOM 6612 N N . ILE A 1 878 ? 41.479 -13.264 -19.491 1.00 85.81 878 ILE A N 1
ATOM 6613 C CA . ILE A 1 878 ? 41.066 -14.312 -18.548 1.00 85.81 878 ILE A CA 1
ATOM 6614 C C . ILE A 1 878 ? 41.804 -15.621 -18.824 1.00 85.81 878 ILE A C 1
ATOM 6616 O O . ILE A 1 878 ? 42.254 -16.246 -17.873 1.00 85.81 878 ILE A O 1
ATOM 6620 N N . ASP A 1 879 ? 41.945 -16.022 -20.087 1.00 88.06 879 ASP A N 1
ATOM 6621 C CA . ASP A 1 879 ? 42.640 -17.248 -20.502 1.00 88.06 879 ASP A CA 1
ATOM 6622 C C . ASP A 1 879 ? 44.095 -17.255 -20.003 1.00 88.06 879 ASP A C 1
ATOM 6624 O O . ASP A 1 879 ? 44.496 -18.139 -19.243 1.00 88.06 879 ASP A O 1
ATOM 6628 N N . THR A 1 880 ? 44.840 -16.183 -20.298 1.00 88.06 880 THR A N 1
ATOM 6629 C CA . THR A 1 880 ? 46.215 -15.994 -19.809 1.00 88.06 880 THR A CA 1
ATOM 6630 C C . THR A 1 880 ? 46.272 -16.014 -18.280 1.00 88.06 880 THR A C 1
ATOM 6632 O O . THR A 1 880 ? 47.086 -16.721 -17.694 1.00 88.06 880 THR A O 1
ATOM 6635 N N . GLY A 1 881 ? 45.364 -15.292 -17.613 1.00 85.25 881 GLY A N 1
ATOM 6636 C CA . GLY A 1 881 ? 45.333 -15.230 -16.152 1.00 85.25 881 GLY A CA 1
ATOM 6637 C C . GLY A 1 881 ? 44.953 -16.550 -15.474 1.00 85.25 881 GLY A C 1
ATOM 6638 O O . GLY A 1 881 ? 45.450 -16.831 -14.387 1.00 85.25 881 GLY A O 1
ATOM 6639 N N . LEU A 1 882 ? 44.086 -17.357 -16.093 1.00 84.44 882 LEU A N 1
ATOM 6640 C CA . LEU A 1 882 ? 43.680 -18.667 -15.587 1.00 84.44 882 LEU A CA 1
ATOM 6641 C C . LEU A 1 882 ? 44.827 -19.668 -15.657 1.00 84.44 882 LEU A C 1
ATOM 6643 O O . LEU A 1 882 ? 45.032 -20.405 -14.696 1.00 84.44 882 LEU A O 1
ATOM 6647 N N . ALA A 1 883 ? 45.574 -19.692 -16.762 1.00 83.69 883 ALA A N 1
ATOM 6648 C CA . ALA A 1 883 ? 46.745 -20.552 -16.890 1.00 83.69 883 ALA A CA 1
ATOM 6649 C C . ALA A 1 883 ? 47.756 -20.278 -15.763 1.00 83.69 883 ALA A C 1
ATOM 6651 O O . ALA A 1 883 ? 48.183 -21.216 -15.086 1.00 83.69 883 ALA A O 1
ATOM 6652 N N . ASP A 1 884 ? 48.042 -19.002 -15.489 1.00 84.12 884 ASP A N 1
ATOM 6653 C CA . ASP A 1 884 ? 48.915 -18.587 -14.387 1.00 84.12 884 ASP A CA 1
ATOM 6654 C C . ASP A 1 884 ? 48.361 -19.017 -13.019 1.00 84.12 884 ASP A C 1
ATOM 6656 O O . ASP A 1 884 ? 49.093 -19.548 -12.182 1.00 84.12 884 ASP A O 1
ATOM 6660 N N . ASP A 1 885 ? 47.054 -18.844 -12.793 1.00 81.81 885 ASP A N 1
ATOM 6661 C CA . ASP A 1 885 ? 46.399 -19.190 -11.527 1.00 81.81 885 ASP A CA 1
ATOM 6662 C C . ASP A 1 885 ? 46.420 -20.711 -11.271 1.00 81.81 885 ASP A C 1
ATOM 6664 O O . ASP A 1 885 ? 46.691 -21.156 -10.153 1.00 81.81 885 ASP A O 1
ATOM 6668 N N . PHE A 1 886 ? 46.192 -21.532 -12.300 1.00 78.69 886 PHE A N 1
ATOM 6669 C CA . PHE A 1 886 ? 46.264 -22.992 -12.187 1.00 78.69 886 PHE A CA 1
ATOM 6670 C C . PHE A 1 886 ? 47.702 -23.503 -12.015 1.00 78.69 886 PHE A C 1
ATOM 6672 O O . PHE A 1 886 ? 47.912 -24.458 -11.266 1.00 78.69 886 PHE A O 1
ATOM 6679 N N . LEU A 1 887 ? 48.693 -22.863 -12.645 1.00 77.12 887 LEU A N 1
ATOM 6680 C CA . LEU A 1 887 ? 50.111 -23.203 -12.479 1.00 77.12 887 LEU A CA 1
ATOM 6681 C C . LEU A 1 887 ? 50.643 -22.805 -11.095 1.00 77.12 887 LEU A C 1
ATOM 6683 O O . LEU A 1 887 ? 51.374 -23.574 -10.473 1.00 77.12 887 LEU A O 1
ATOM 6687 N N . GLN A 1 888 ? 50.250 -21.635 -10.586 1.00 79.00 888 GLN A N 1
ATOM 6688 C CA . GLN A 1 888 ? 50.730 -21.106 -9.308 1.00 79.00 888 GLN A CA 1
ATOM 6689 C C . GLN A 1 888 ? 50.075 -21.788 -8.093 1.00 79.00 888 GLN A C 1
ATOM 6691 O O . GLN A 1 888 ? 50.726 -21.942 -7.060 1.00 79.00 888 GLN A O 1
ATOM 6696 N N . TYR A 1 889 ? 48.809 -22.216 -8.198 1.00 72.94 889 TYR A N 1
ATOM 6697 C CA . TYR A 1 889 ? 48.023 -22.735 -7.063 1.00 72.94 889 TYR A CA 1
ATOM 6698 C C . TYR A 1 889 ? 47.553 -24.190 -7.226 1.00 72.94 889 TYR A C 1
ATOM 6700 O O . TYR A 1 889 ? 46.798 -24.683 -6.390 1.00 72.94 889 TYR A O 1
ATOM 6708 N N . GLY A 1 890 ? 48.021 -24.906 -8.256 1.00 61.88 890 GLY A N 1
ATOM 6709 C CA . GLY A 1 890 ? 47.581 -26.252 -8.663 1.00 61.88 890 GLY A CA 1
ATOM 6710 C C . GLY A 1 890 ? 47.732 -27.397 -7.645 1.00 61.88 890 GLY A C 1
ATOM 6711 O O . GLY A 1 890 ? 47.447 -28.552 -7.970 1.00 61.88 890 GLY A O 1
ATOM 6712 N N . SER A 1 891 ? 48.144 -27.136 -6.400 1.00 62.94 891 SER A N 1
ATOM 6713 C CA . SER A 1 891 ? 47.984 -28.114 -5.323 1.00 62.94 891 SER A CA 1
ATOM 6714 C C . SER A 1 891 ? 46.505 -28.191 -4.919 1.00 62.94 891 SER A C 1
ATOM 6716 O O . SER A 1 891 ? 45.964 -27.251 -4.338 1.00 62.94 891 SER A O 1
ATOM 6718 N N . ALA A 1 892 ? 45.855 -29.326 -5.199 1.00 56.47 892 ALA A N 1
ATOM 6719 C CA . ALA A 1 892 ? 44.416 -29.558 -4.998 1.00 56.47 892 ALA A CA 1
ATOM 6720 C C . ALA A 1 892 ? 43.880 -29.288 -3.571 1.00 56.47 892 ALA A C 1
ATOM 6722 O O . ALA A 1 892 ? 42.672 -29.242 -3.378 1.00 56.47 892 ALA A O 1
ATOM 6723 N N . SER A 1 893 ? 44.750 -29.108 -2.573 1.00 59.62 893 SER A N 1
ATOM 6724 C CA . SER A 1 893 ? 44.378 -28.756 -1.197 1.00 59.62 893 SER A CA 1
ATOM 6725 C C . SER A 1 893 ? 44.149 -27.256 -0.955 1.00 59.62 893 SER A C 1
ATOM 6727 O O . SER A 1 893 ? 43.685 -26.908 0.124 1.00 59.62 893 SER A O 1
ATOM 6729 N N . VAL A 1 894 ? 44.493 -26.373 -1.905 1.00 57.66 894 VAL A N 1
ATOM 6730 C CA . VAL A 1 894 ? 44.449 -24.900 -1.731 1.00 57.66 894 VAL A CA 1
ATOM 6731 C C . VAL A 1 894 ? 43.419 -24.221 -2.646 1.00 57.66 894 VAL A C 1
ATOM 6733 O O . VAL A 1 894 ? 42.917 -23.149 -2.317 1.00 57.66 894 VAL A O 1
ATOM 6736 N N . LEU A 1 895 ? 43.062 -24.844 -3.773 1.00 65.81 895 LEU A N 1
ATOM 6737 C CA . LEU A 1 895 ? 42.073 -24.314 -4.717 1.00 65.81 895 LEU A CA 1
ATOM 6738 C C . LEU A 1 895 ? 40.643 -24.550 -4.211 1.00 65.81 895 LEU A C 1
ATOM 6740 O O . LEU A 1 895 ? 39.972 -25.507 -4.597 1.00 65.81 895 LEU A O 1
ATOM 6744 N N . ASP A 1 896 ? 40.177 -23.654 -3.346 1.00 78.25 896 ASP A N 1
ATOM 6745 C CA . ASP A 1 896 ? 38.762 -23.553 -3.005 1.00 78.25 896 ASP A CA 1
ATOM 6746 C C . ASP A 1 896 ? 37.959 -23.029 -4.212 1.00 78.25 896 ASP A C 1
ATOM 6748 O O . ASP A 1 896 ? 38.366 -22.100 -4.918 1.00 78.25 896 ASP A O 1
ATOM 6752 N N . ARG A 1 897 ? 36.780 -23.617 -4.440 1.00 81.00 897 ARG A N 1
ATOM 6753 C CA . ARG A 1 897 ? 35.814 -23.185 -5.459 1.00 81.00 897 ARG A CA 1
ATOM 6754 C C . ARG A 1 897 ? 35.515 -21.697 -5.325 1.00 81.00 897 ARG A C 1
ATOM 6756 O O . ARG A 1 897 ? 35.437 -20.997 -6.333 1.00 81.00 897 ARG A O 1
ATOM 6763 N N . GLN A 1 898 ? 35.312 -21.233 -4.094 1.00 80.50 898 GLN A N 1
ATOM 6764 C CA . GLN A 1 898 ? 34.961 -19.844 -3.830 1.00 80.50 898 GLN A CA 1
ATOM 6765 C C . GLN A 1 898 ? 36.102 -18.900 -4.221 1.00 80.50 898 GLN A C 1
ATOM 6767 O O . GLN A 1 898 ? 35.858 -17.922 -4.921 1.00 80.50 898 GLN A O 1
ATOM 6772 N N . TRP A 1 899 ? 37.344 -19.255 -3.887 1.00 85.44 899 TRP A N 1
ATOM 6773 C CA . TRP A 1 899 ? 38.524 -18.484 -4.274 1.00 85.44 899 TRP A CA 1
ATOM 6774 C C . TRP A 1 899 ? 38.652 -18.322 -5.796 1.00 85.44 899 TRP A C 1
ATOM 6776 O O . TRP A 1 899 ? 38.885 -17.216 -6.286 1.00 85.44 899 TRP A O 1
ATOM 6786 N N . LEU A 1 900 ? 38.455 -19.401 -6.566 1.00 82.19 900 LEU A N 1
ATOM 6787 C CA . LEU A 1 900 ? 38.565 -19.339 -8.029 1.00 82.19 900 LEU A CA 1
ATOM 6788 C C . LEU A 1 900 ? 37.446 -18.485 -8.644 1.00 82.19 900 LEU A C 1
ATOM 6790 O O . LEU A 1 900 ? 37.702 -17.713 -9.568 1.00 82.19 900 LEU A O 1
ATOM 6794 N N . LEU A 1 901 ? 36.222 -18.583 -8.116 1.00 81.31 901 LEU A N 1
ATOM 6795 C CA . LEU A 1 901 ? 35.093 -17.747 -8.538 1.00 81.31 901 LEU A CA 1
ATOM 6796 C C . LEU A 1 901 ? 35.326 -16.265 -8.222 1.00 81.31 901 LEU A C 1
ATOM 6798 O O . LEU A 1 901 ? 35.105 -15.422 -9.088 1.00 81.31 901 LEU A O 1
ATOM 6802 N N . GLU A 1 902 ? 35.806 -15.943 -7.020 1.00 83.88 902 GLU A N 1
ATOM 6803 C CA . GLU A 1 902 ? 36.135 -14.571 -6.616 1.00 83.88 902 GLU A CA 1
ATOM 6804 C C . GLU A 1 902 ? 37.244 -13.986 -7.496 1.00 83.88 902 GLU A C 1
ATOM 6806 O O . GLU A 1 902 ? 37.121 -12.858 -7.978 1.00 83.88 902 GLU A O 1
ATOM 6811 N N . ARG A 1 903 ? 38.295 -14.763 -7.786 1.00 85.81 903 ARG A N 1
ATOM 6812 C CA . ARG A 1 903 ? 39.407 -14.321 -8.637 1.00 85.81 903 ARG A CA 1
ATOM 6813 C C . ARG A 1 903 ? 38.981 -14.117 -10.088 1.00 85.81 903 ARG A C 1
ATOM 6815 O O . ARG A 1 903 ? 39.347 -13.106 -10.687 1.00 85.81 903 ARG A O 1
ATOM 6822 N N . LEU A 1 904 ? 38.170 -15.022 -10.633 1.00 83.50 904 LEU A N 1
ATOM 6823 C CA . LEU A 1 904 ? 37.561 -14.867 -11.954 1.00 83.50 904 LEU A CA 1
ATOM 6824 C C . LEU A 1 904 ? 36.661 -13.637 -12.021 1.00 83.50 904 LEU A C 1
ATOM 6826 O O . LEU A 1 904 ? 36.790 -12.843 -12.947 1.00 83.50 904 LEU A O 1
ATOM 6830 N N . SER A 1 905 ? 35.795 -13.445 -11.026 1.00 84.38 905 SER A N 1
ATOM 6831 C CA . SER A 1 905 ? 34.909 -12.282 -10.940 1.00 84.38 905 SER A CA 1
ATOM 6832 C C . SER A 1 905 ? 35.696 -10.975 -10.837 1.00 84.38 905 SER A C 1
ATOM 6834 O O . SER A 1 905 ? 35.334 -9.985 -11.473 1.00 84.38 905 SER A O 1
ATOM 6836 N N . LEU A 1 906 ? 36.794 -10.961 -10.075 1.00 87.06 906 LEU A N 1
ATOM 6837 C CA . LEU A 1 906 ? 37.672 -9.802 -9.934 1.00 87.06 906 LEU A CA 1
ATOM 6838 C C . LEU A 1 906 ? 38.414 -9.488 -11.237 1.00 87.06 906 LEU A C 1
ATOM 6840 O O . LEU A 1 906 ? 38.443 -8.330 -11.647 1.00 87.06 906 LEU A O 1
ATOM 6844 N N . ARG A 1 907 ? 38.998 -10.498 -11.899 1.00 88.31 907 ARG A N 1
ATOM 6845 C CA . ARG A 1 907 ? 39.662 -10.332 -13.204 1.00 88.31 907 ARG A CA 1
ATOM 6846 C C . ARG A 1 907 ? 38.665 -9.826 -14.242 1.00 88.31 907 ARG A C 1
ATOM 6848 O O . ARG A 1 907 ? 38.934 -8.821 -14.885 1.00 88.31 907 ARG A O 1
ATOM 6855 N N . LEU A 1 908 ? 37.495 -10.455 -14.329 1.00 86.25 908 LEU A N 1
ATOM 6856 C CA . LEU A 1 908 ? 36.413 -10.033 -15.212 1.00 86.25 908 LEU A CA 1
ATOM 6857 C C . LEU A 1 908 ? 36.003 -8.580 -14.957 1.00 86.25 908 LEU A C 1
ATOM 6859 O O . LEU A 1 908 ? 35.880 -7.815 -15.903 1.00 86.25 908 LEU A O 1
ATOM 6863 N N . SER A 1 909 ? 35.842 -8.189 -13.691 1.00 85.31 909 SER A N 1
ATOM 6864 C CA . SER A 1 909 ? 35.450 -6.824 -13.319 1.00 85.31 909 SER A CA 1
ATOM 6865 C C . SER A 1 909 ? 36.519 -5.794 -13.664 1.00 85.31 909 SER A C 1
ATOM 6867 O O . SER A 1 909 ? 36.183 -4.770 -14.243 1.00 85.31 909 SER A O 1
ATOM 6869 N N . ARG A 1 910 ? 37.802 -6.073 -13.393 1.00 90.06 910 ARG A N 1
ATOM 6870 C CA . ARG A 1 910 ? 38.916 -5.182 -13.770 1.00 90.06 910 ARG A CA 1
ATOM 6871 C C . ARG A 1 910 ? 39.036 -5.027 -15.278 1.00 90.06 910 ARG A C 1
ATOM 6873 O O . ARG A 1 910 ? 39.282 -3.935 -15.780 1.00 90.06 910 ARG A O 1
ATOM 6880 N N . GLU A 1 911 ? 38.875 -6.131 -15.996 1.00 89.88 911 GLU A N 1
ATOM 6881 C CA . GLU A 1 911 ? 38.956 -6.127 -17.447 1.00 89.88 911 GLU A CA 1
ATOM 6882 C C . GLU A 1 911 ? 37.762 -5.427 -18.084 1.00 89.88 911 GLU A C 1
ATOM 6884 O O . GLU A 1 911 ? 37.939 -4.635 -19.006 1.00 89.88 911 GLU A O 1
ATOM 6889 N N . ALA A 1 912 ? 36.562 -5.628 -17.546 1.00 86.88 912 ALA A N 1
ATOM 6890 C CA . ALA A 1 912 ? 35.398 -4.851 -17.929 1.00 86.88 912 ALA A CA 1
ATOM 6891 C C . ALA A 1 912 ? 35.601 -3.357 -17.614 1.00 86.88 912 ALA A C 1
ATOM 6893 O O . ALA A 1 912 ? 35.348 -2.530 -18.480 1.00 86.88 912 ALA A O 1
ATOM 6894 N N . GLU A 1 913 ? 36.119 -2.995 -16.437 1.00 89.62 913 GLU A N 1
ATOM 6895 C CA . GLU A 1 913 ? 36.354 -1.602 -16.017 1.00 89.62 913 GLU A CA 1
ATOM 6896 C C . GLU A 1 913 ? 37.334 -0.889 -16.945 1.00 89.62 913 GLU A C 1
ATOM 6898 O O . GLU A 1 913 ? 37.070 0.222 -17.403 1.00 89.62 913 GLU A O 1
ATOM 6903 N N . ARG A 1 914 ? 38.419 -1.568 -17.320 1.00 89.81 914 ARG A N 1
ATOM 6904 C CA . ARG A 1 914 ? 39.405 -1.057 -18.276 1.00 89.81 914 ARG A CA 1
ATOM 6905 C C . ARG A 1 914 ? 38.805 -0.746 -19.651 1.00 89.81 914 ARG A C 1
ATOM 6907 O O . ARG A 1 914 ? 39.344 0.089 -20.372 1.00 89.81 914 ARG A O 1
ATOM 6914 N N . ARG A 1 915 ? 37.739 -1.445 -20.046 1.00 87.19 915 ARG A N 1
ATOM 6915 C CA . ARG A 1 915 ? 37.158 -1.370 -21.398 1.00 87.19 915 ARG A CA 1
ATOM 6916 C C . ARG A 1 915 ? 35.899 -0.528 -21.480 1.00 87.19 915 ARG A C 1
ATOM 6918 O O . ARG A 1 915 ? 35.674 0.120 -22.497 1.00 87.19 915 ARG A O 1
ATOM 6925 N N . PHE A 1 916 ? 35.093 -0.569 -20.434 1.00 84.44 916 PHE A N 1
ATOM 6926 C CA . PHE A 1 916 ? 33.760 0.011 -20.385 1.00 84.44 916 PHE A CA 1
ATOM 6927 C C . PHE A 1 916 ? 33.658 1.158 -19.370 1.00 84.44 916 PHE A C 1
ATOM 6929 O O . PHE A 1 916 ? 32.648 1.850 -19.349 1.00 84.44 916 PHE A O 1
ATOM 6936 N N . GLY A 1 917 ? 34.689 1.385 -18.550 1.00 86.69 917 GLY A N 1
ATOM 6937 C CA . GLY A 1 917 ? 34.636 2.283 -17.399 1.00 86.69 917 GLY A CA 1
ATOM 6938 C C . GLY A 1 917 ? 34.097 1.582 -16.150 1.00 86.69 917 GLY A C 1
ATOM 6939 O O . GLY A 1 917 ? 33.430 0.548 -16.234 1.00 86.69 917 GLY A O 1
ATOM 6940 N N . ALA A 1 918 ? 34.403 2.139 -14.976 1.00 84.50 918 ALA A N 1
ATOM 6941 C CA . ALA A 1 918 ? 34.081 1.531 -13.684 1.00 84.50 918 ALA A CA 1
ATOM 6942 C C . ALA A 1 918 ? 32.574 1.314 -13.485 1.00 84.50 918 ALA A C 1
ATOM 6944 O O . ALA A 1 918 ? 32.155 0.228 -13.080 1.00 84.50 918 ALA A O 1
ATOM 6945 N N . ASP A 1 919 ? 31.753 2.310 -13.825 1.00 76.62 919 ASP A N 1
ATOM 6946 C CA . ASP A 1 919 ? 30.313 2.259 -13.561 1.00 76.62 919 ASP A CA 1
ATOM 6947 C C . ASP A 1 919 ? 29.601 1.233 -14.446 1.00 76.62 919 ASP A C 1
ATOM 6949 O O . ASP A 1 919 ? 28.814 0.413 -13.968 1.00 76.62 919 ASP A O 1
ATOM 6953 N N . LEU A 1 920 ? 29.940 1.202 -15.735 1.00 75.69 920 LEU A N 1
ATOM 6954 C CA . LEU A 1 920 ? 29.367 0.242 -16.670 1.00 75.69 920 LEU A CA 1
ATOM 6955 C C . LEU A 1 920 ? 29.864 -1.180 -16.388 1.00 75.69 920 LEU A C 1
ATOM 6957 O O . LEU A 1 920 ? 29.077 -2.123 -16.415 1.00 75.69 920 LEU A O 1
ATOM 6961 N N . ALA A 1 921 ? 31.145 -1.351 -16.053 1.00 82.12 921 ALA A N 1
ATOM 6962 C CA . ALA A 1 921 ? 31.680 -2.644 -15.644 1.00 82.12 921 ALA A CA 1
ATOM 6963 C C . ALA A 1 921 ? 30.973 -3.184 -14.403 1.00 82.12 921 ALA A C 1
ATOM 6965 O O . ALA A 1 921 ? 30.574 -4.344 -14.392 1.00 82.12 921 ALA A O 1
ATOM 6966 N N . LYS A 1 922 ? 30.741 -2.330 -13.400 1.00 79.25 922 LYS A N 1
ATOM 6967 C CA . LYS A 1 922 ? 29.987 -2.673 -12.193 1.00 79.25 922 LYS A CA 1
ATOM 6968 C C . LYS A 1 922 ? 28.592 -3.202 -12.534 1.00 79.25 922 LYS A C 1
ATOM 6970 O O . LYS A 1 922 ? 28.180 -4.197 -11.949 1.00 79.25 922 LYS A O 1
ATOM 6975 N N . VAL A 1 923 ? 27.880 -2.577 -13.471 1.00 70.38 923 VAL A N 1
ATOM 6976 C CA . VAL A 1 923 ? 26.545 -3.031 -13.904 1.00 70.38 923 VAL A CA 1
ATOM 6977 C C . VAL A 1 923 ? 26.623 -4.324 -14.716 1.00 70.38 923 VAL A C 1
ATOM 6979 O O . VAL A 1 923 ? 25.821 -5.228 -14.509 1.00 70.38 923 VAL A O 1
ATOM 6982 N N . LEU A 1 924 ? 27.602 -4.444 -15.613 1.00 72.94 924 LEU A N 1
ATOM 6983 C CA . LEU A 1 924 ? 27.743 -5.597 -16.501 1.00 72.94 924 LEU A CA 1
ATOM 6984 C C . LEU A 1 924 ? 28.234 -6.865 -15.785 1.00 72.94 924 LEU A C 1
ATOM 6986 O O . LEU A 1 924 ? 27.900 -7.964 -16.227 1.00 72.94 924 LEU A O 1
ATOM 6990 N N . THR A 1 925 ? 29.015 -6.735 -14.707 1.00 72.56 925 THR A N 1
ATOM 6991 C CA . THR A 1 925 ? 29.593 -7.879 -13.981 1.00 72.56 925 THR A CA 1
ATOM 6992 C C . THR A 1 925 ? 28.866 -8.248 -12.694 1.00 72.56 925 THR A C 1
ATOM 6994 O O . THR A 1 925 ? 29.080 -9.347 -12.175 1.00 72.56 925 THR A O 1
ATOM 6997 N N . ARG A 1 926 ? 27.990 -7.385 -12.158 1.00 67.31 926 ARG A N 1
ATOM 6998 C CA . ARG A 1 926 ? 27.194 -7.719 -10.969 1.00 67.31 926 ARG A CA 1
ATOM 6999 C C . ARG A 1 926 ? 26.013 -8.622 -11.319 1.00 67.31 926 ARG A C 1
ATOM 7001 O O . ARG A 1 926 ? 25.280 -8.428 -12.281 1.00 67.31 926 ARG A O 1
ATOM 7008 N N . ALA A 1 927 ? 25.826 -9.625 -10.471 1.00 52.97 927 ALA A N 1
ATOM 7009 C CA . ALA A 1 927 ? 24.839 -10.695 -10.569 1.00 52.97 927 ALA A CA 1
ATOM 7010 C C . ALA A 1 927 ? 23.400 -10.279 -10.211 1.00 52.97 927 ALA A C 1
ATOM 7012 O O . ALA A 1 927 ? 22.680 -11.055 -9.580 1.00 52.97 927 ALA A O 1
ATOM 7013 N N . THR A 1 928 ? 22.994 -9.047 -10.507 1.00 50.84 928 THR A N 1
ATOM 7014 C CA . THR A 1 928 ? 21.707 -8.503 -10.040 1.00 50.84 928 THR A CA 1
ATOM 7015 C C . THR A 1 928 ? 20.641 -8.454 -11.124 1.00 50.84 928 THR A C 1
ATOM 7017 O O . THR A 1 928 ? 19.450 -8.457 -10.804 1.00 50.84 928 THR A O 1
ATOM 7020 N N . ASP A 1 929 ? 21.029 -8.523 -12.400 1.00 47.97 929 ASP A N 1
ATOM 7021 C CA . ASP A 1 929 ? 20.082 -8.819 -13.466 1.00 47.97 929 ASP A CA 1
ATOM 7022 C C . ASP A 1 929 ? 19.502 -10.206 -13.197 1.00 47.97 929 ASP A C 1
ATOM 7024 O O . ASP A 1 929 ? 20.231 -11.187 -13.045 1.00 47.97 929 ASP A O 1
ATOM 7028 N N . ARG A 1 930 ? 18.173 -10.312 -13.100 1.00 51.66 930 ARG A N 1
ATOM 7029 C CA . ARG A 1 930 ? 17.489 -11.603 -13.044 1.00 51.66 930 ARG A CA 1
ATOM 7030 C C . ARG A 1 930 ? 17.748 -12.313 -14.371 1.00 51.66 930 ARG A C 1
ATOM 7032 O O . ARG A 1 930 ? 16.895 -12.321 -15.249 1.00 51.66 930 ARG A O 1
ATOM 7039 N N . ILE A 1 931 ? 18.907 -12.956 -14.506 1.00 45.78 931 ILE A N 1
ATOM 7040 C CA . ILE A 1 931 ? 19.330 -13.793 -15.636 1.00 45.78 931 ILE A CA 1
ATOM 7041 C C . ILE A 1 931 ? 18.236 -14.827 -15.963 1.00 45.78 931 ILE A C 1
ATOM 7043 O O . ILE A 1 931 ? 18.090 -15.263 -17.102 1.00 45.78 931 ILE A O 1
ATOM 7047 N N . HIS A 1 932 ? 17.396 -15.171 -14.981 1.00 49.31 932 HIS A N 1
ATOM 7048 C CA . HIS A 1 932 ? 16.171 -15.942 -15.158 1.00 49.31 932 HIS A CA 1
ATOM 7049 C C . HIS A 1 932 ? 15.182 -15.338 -16.174 1.00 49.31 932 HIS A C 1
ATOM 7051 O O . HIS A 1 932 ? 14.662 -16.097 -16.983 1.00 49.31 932 HIS A O 1
ATOM 7057 N N . PHE A 1 933 ? 14.963 -14.018 -16.207 1.00 49.69 933 PHE A N 1
ATOM 7058 C CA . PHE A 1 933 ? 14.080 -13.358 -17.183 1.00 49.69 933 PHE A CA 1
ATOM 7059 C C . PHE A 1 933 ? 14.637 -13.449 -18.589 1.00 49.69 933 PHE A C 1
ATOM 7061 O O . PHE A 1 933 ? 13.987 -14.031 -19.455 1.00 49.69 933 PHE A O 1
ATOM 7068 N N . ALA A 1 934 ? 15.872 -12.984 -18.783 1.00 49.09 934 ALA A N 1
ATOM 7069 C CA . ALA A 1 934 ? 16.572 -13.118 -20.053 1.00 49.09 934 ALA A CA 1
ATOM 7070 C C . ALA A 1 934 ? 16.502 -14.565 -20.566 1.00 49.09 934 ALA A C 1
ATOM 7072 O O . ALA A 1 934 ? 16.150 -14.798 -21.712 1.00 49.09 934 ALA A O 1
ATOM 7073 N N . ARG A 1 935 ? 16.729 -15.564 -19.701 1.00 52.28 935 ARG A N 1
ATOM 7074 C CA . ARG A 1 935 ? 16.707 -16.993 -20.065 1.00 52.28 935 ARG A CA 1
ATOM 7075 C C . ARG A 1 935 ? 15.339 -17.583 -20.347 1.00 52.28 935 ARG A C 1
ATOM 7077 O O . ARG A 1 935 ? 15.258 -18.470 -21.196 1.00 52.28 935 ARG A O 1
ATOM 7084 N N . MET A 1 936 ? 14.305 -17.169 -19.620 1.00 53.84 936 MET A N 1
ATOM 7085 C CA . MET A 1 936 ? 12.940 -17.589 -19.927 1.00 53.84 936 MET A CA 1
ATOM 7086 C C . MET A 1 936 ? 12.568 -17.151 -21.337 1.00 53.84 936 MET A C 1
ATOM 7088 O O . MET A 1 936 ? 12.022 -17.952 -22.085 1.00 53.84 936 MET A O 1
ATOM 7092 N N . TYR A 1 937 ? 12.923 -15.918 -21.704 1.00 51.78 937 TYR A N 1
ATOM 7093 C CA . TYR A 1 937 ? 12.524 -15.298 -22.963 1.00 51.78 937 TYR A CA 1
ATOM 7094 C C . TYR A 1 937 ? 13.508 -15.536 -24.127 1.00 51.78 937 TYR A C 1
ATOM 7096 O O . TYR A 1 937 ? 13.101 -15.489 -25.283 1.00 51.78 937 TYR A O 1
ATOM 7104 N N . ALA A 1 938 ? 14.776 -15.873 -23.864 1.00 47.53 938 ALA A N 1
ATOM 7105 C CA . ALA A 1 938 ? 15.819 -16.006 -24.892 1.00 47.53 938 ALA A CA 1
ATOM 7106 C C . ALA A 1 938 ? 15.757 -17.286 -25.743 1.00 47.53 938 ALA A C 1
ATOM 7108 O O . ALA A 1 938 ? 16.508 -17.392 -26.711 1.00 47.53 938 ALA A O 1
ATOM 7109 N N . SER A 1 939 ? 14.899 -18.267 -25.436 1.00 50.69 939 SER A N 1
ATOM 7110 C CA . SER A 1 939 ? 14.656 -19.358 -26.389 1.00 50.69 939 SER A CA 1
ATOM 7111 C C . SER A 1 939 ? 13.184 -19.781 -26.409 1.00 50.69 939 SER A C 1
ATOM 7113 O O . SER A 1 939 ? 12.681 -20.238 -25.371 1.00 50.69 939 SER A O 1
ATOM 7115 N N . PRO A 1 940 ? 12.518 -19.727 -27.578 1.00 48.62 940 PRO A N 1
ATOM 7116 C CA . PRO A 1 940 ? 11.172 -20.261 -27.763 1.00 48.62 940 PRO A CA 1
ATOM 7117 C C . PRO A 1 940 ? 11.053 -21.718 -27.303 1.00 48.62 940 PRO A C 1
ATOM 7119 O O . PRO A 1 940 ? 10.051 -22.090 -26.708 1.00 48.62 940 PRO A O 1
ATOM 7122 N N . GLU A 1 941 ? 12.099 -22.529 -27.487 1.00 48.75 941 GLU A N 1
ATOM 7123 C CA . GLU A 1 941 ? 12.140 -23.933 -27.063 1.00 48.75 941 GLU A CA 1
ATOM 7124 C C . GLU A 1 941 ? 12.105 -24.105 -25.545 1.00 48.75 941 GLU A C 1
ATOM 7126 O O . GLU A 1 941 ? 11.355 -24.946 -25.064 1.00 48.75 941 GLU A O 1
ATOM 7131 N N . ARG A 1 942 ? 12.846 -23.313 -24.754 1.00 49.78 942 ARG A N 1
ATOM 7132 C CA . ARG A 1 942 ? 12.780 -23.398 -23.280 1.00 49.78 942 ARG A CA 1
ATOM 7133 C C . ARG A 1 942 ? 11.465 -22.898 -22.726 1.00 49.78 942 ARG A C 1
ATOM 7135 O O . ARG A 1 942 ? 11.012 -23.451 -21.733 1.00 49.78 942 ARG A O 1
ATOM 7142 N N . LEU A 1 943 ? 10.844 -21.903 -23.351 1.00 50.19 943 LEU A N 1
ATOM 7143 C CA . LEU A 1 943 ? 9.513 -21.448 -22.962 1.00 50.19 943 LEU A CA 1
ATOM 7144 C C . LEU A 1 943 ? 8.437 -22.440 -23.395 1.00 50.19 943 LEU A C 1
ATOM 7146 O O . LEU A 1 943 ? 7.518 -22.704 -22.632 1.00 50.19 943 LEU A O 1
ATOM 7150 N N . HIS A 1 944 ? 8.599 -23.081 -24.552 1.00 48.38 944 HIS A N 1
ATOM 7151 C CA . HIS A 1 944 ? 7.771 -24.202 -24.975 1.00 48.38 944 HIS A CA 1
ATOM 7152 C C . HIS A 1 944 ? 7.988 -25.421 -24.073 1.00 48.38 944 HIS A C 1
ATOM 7154 O O . HIS A 1 944 ? 7.030 -26.112 -23.763 1.00 48.38 944 HIS A O 1
ATOM 7160 N N . VAL A 1 945 ? 9.202 -25.664 -23.571 1.00 50.22 945 VAL A N 1
ATOM 7161 C CA . VAL A 1 945 ? 9.506 -26.680 -22.556 1.00 50.22 945 VAL A CA 1
ATOM 7162 C C . VAL A 1 945 ? 8.950 -26.276 -21.200 1.00 50.22 945 VAL A C 1
ATOM 7164 O O . VAL A 1 945 ? 8.384 -27.135 -20.560 1.00 50.22 945 VAL A O 1
ATOM 7167 N N . LEU A 1 946 ? 9.015 -25.022 -20.757 1.00 49.94 946 LEU A N 1
ATOM 7168 C CA . LEU A 1 946 ? 8.379 -24.551 -19.520 1.00 49.94 946 LEU A CA 1
ATOM 7169 C C . LEU A 1 946 ? 6.857 -24.644 -19.619 1.00 49.94 946 LEU A C 1
ATOM 7171 O O . LEU A 1 946 ? 6.227 -25.168 -18.710 1.00 49.94 946 LEU A O 1
ATOM 7175 N N . ALA A 1 947 ? 6.272 -24.243 -20.745 1.00 47.97 947 ALA A N 1
ATOM 7176 C CA . ALA A 1 947 ? 4.853 -24.388 -21.040 1.00 47.97 947 ALA A CA 1
ATOM 7177 C C . ALA A 1 947 ? 4.451 -25.866 -21.164 1.00 47.97 947 ALA A C 1
ATOM 7179 O O . ALA A 1 947 ? 3.412 -26.262 -20.647 1.00 47.97 947 ALA A O 1
ATOM 7180 N N . ASN A 1 948 ? 5.277 -26.717 -21.780 1.00 47.34 948 ASN A N 1
ATOM 7181 C CA . ASN A 1 948 ? 5.025 -28.154 -21.913 1.00 47.34 948 ASN A CA 1
ATOM 7182 C C . ASN A 1 948 ? 5.348 -28.940 -20.641 1.00 47.34 948 ASN A C 1
ATOM 7184 O O . ASN A 1 948 ? 4.767 -29.997 -20.433 1.00 47.34 948 ASN A O 1
ATOM 7188 N N . SER A 1 949 ? 6.261 -28.471 -19.799 1.00 45.34 949 SER A N 1
ATOM 7189 C CA . SER A 1 949 ? 6.586 -29.024 -18.484 1.00 45.34 949 SER A CA 1
ATOM 7190 C C . SER A 1 949 ? 5.518 -28.605 -17.495 1.00 45.34 949 SER A C 1
ATOM 7192 O O . SER A 1 949 ? 5.013 -29.470 -16.799 1.00 45.34 949 SER A O 1
ATOM 7194 N N . ALA A 1 950 ? 5.044 -27.358 -17.540 1.00 46.00 950 ALA A N 1
ATOM 7195 C CA . ALA A 1 950 ? 3.800 -26.960 -16.898 1.00 46.00 950 ALA A CA 1
ATOM 7196 C C . ALA A 1 950 ? 2.656 -27.861 -17.386 1.00 46.00 950 ALA A C 1
ATOM 7198 O O . ALA A 1 950 ? 2.003 -28.482 -16.561 1.00 46.00 950 ALA A O 1
ATOM 7199 N N . ARG A 1 951 ? 2.470 -28.076 -18.701 1.00 45.47 951 ARG A N 1
ATOM 7200 C CA . ARG A 1 951 ? 1.445 -29.006 -19.238 1.00 45.47 951 ARG A CA 1
ATOM 7201 C C . ARG A 1 951 ? 1.642 -30.468 -18.829 1.00 45.47 951 ARG A C 1
ATOM 7203 O O . ARG A 1 951 ? 0.658 -31.175 -18.630 1.00 45.47 951 ARG A O 1
ATOM 7210 N N . ARG A 1 952 ? 2.880 -30.948 -18.687 1.00 42.94 952 ARG A N 1
ATOM 7211 C CA . ARG A 1 952 ? 3.192 -32.324 -18.257 1.00 42.94 952 ARG A CA 1
ATOM 7212 C C . ARG A 1 952 ? 3.004 -32.514 -16.752 1.00 42.94 952 ARG A C 1
ATOM 7214 O O . ARG A 1 952 ? 2.451 -33.537 -16.358 1.00 42.94 952 ARG A O 1
ATOM 7221 N N . VAL A 1 953 ? 3.366 -31.522 -15.941 1.00 43.53 953 VAL A N 1
ATOM 7222 C CA . VAL A 1 953 ? 3.057 -31.442 -14.504 1.00 43.53 953 VAL A CA 1
ATOM 7223 C C . VAL A 1 953 ? 1.535 -31.371 -14.302 1.00 43.53 953 VAL A C 1
ATOM 7225 O O . VAL A 1 953 ? 0.997 -32.127 -13.498 1.00 43.53 953 VAL A O 1
ATOM 7228 N N . MET A 1 954 ? 0.822 -30.598 -15.135 1.00 41.50 954 MET A N 1
ATOM 7229 C CA . MET A 1 954 ? -0.650 -30.522 -15.189 1.00 41.50 954 MET A CA 1
ATOM 7230 C C . MET A 1 954 ? -1.323 -31.859 -15.543 1.00 41.50 954 MET A C 1
ATOM 7232 O O . MET A 1 954 ? -2.433 -32.113 -15.092 1.00 41.50 954 MET A O 1
ATOM 7236 N N . LYS A 1 955 ? -0.668 -32.737 -16.321 1.00 42.97 955 LYS A N 1
ATOM 7237 C CA . LYS A 1 955 ? -1.209 -34.064 -16.679 1.00 42.97 955 LYS A CA 1
ATOM 7238 C C . LYS A 1 955 ? -0.883 -35.179 -15.683 1.00 42.97 955 LYS A C 1
ATOM 7240 O O . LYS A 1 955 ? -1.587 -36.183 -15.683 1.00 42.97 955 LYS A O 1
ATOM 7245 N N . ARG A 1 956 ? 0.194 -35.063 -14.897 1.00 40.62 956 ARG A N 1
ATOM 7246 C CA . ARG A 1 956 ? 0.682 -36.160 -14.037 1.00 40.62 956 ARG A CA 1
ATOM 7247 C C . ARG A 1 956 ? 0.489 -35.939 -12.538 1.00 40.62 956 ARG A C 1
ATOM 7249 O O . ARG A 1 956 ? 0.705 -36.884 -11.792 1.00 40.62 956 ARG A O 1
ATOM 7256 N N . GLY A 1 957 ? 0.088 -34.747 -12.088 1.00 36.34 957 GLY A N 1
ATOM 7257 C CA . GLY A 1 957 ? -0.210 -34.483 -10.672 1.00 36.34 957 GLY A CA 1
ATOM 7258 C C . GLY A 1 957 ? 0.981 -34.639 -9.714 1.00 36.34 957 GLY A C 1
ATOM 7259 O O . GLY A 1 957 ? 0.792 -34.605 -8.503 1.00 36.34 957 GLY A O 1
ATOM 7260 N N . VAL A 1 958 ? 2.200 -34.805 -10.235 1.00 36.31 958 VAL A N 1
ATOM 7261 C CA . VAL A 1 958 ? 3.432 -34.995 -9.461 1.00 36.31 958 VAL A CA 1
ATOM 7262 C C . VAL A 1 958 ? 4.491 -34.037 -10.004 1.00 36.31 958 VAL A C 1
ATOM 7264 O O . VAL A 1 958 ? 4.758 -34.016 -11.208 1.00 36.31 958 VAL A O 1
ATOM 7267 N N . LEU A 1 959 ? 5.061 -33.225 -9.113 1.00 35.00 959 LEU A N 1
ATOM 7268 C CA . LEU A 1 959 ? 6.211 -32.360 -9.383 1.00 35.00 959 LEU A CA 1
ATOM 7269 C C . LEU A 1 959 ? 7.483 -33.223 -9.488 1.00 35.00 959 LEU A C 1
ATOM 7271 O O . LEU A 1 959 ? 7.749 -33.975 -8.551 1.00 35.00 959 LEU A O 1
ATOM 7275 N N . PRO A 1 960 ? 8.280 -33.141 -10.567 1.00 31.39 960 PRO A N 1
ATOM 7276 C CA . PRO A 1 960 ? 9.687 -33.527 -10.518 1.00 31.39 960 PRO A CA 1
ATOM 7277 C C . PRO A 1 960 ? 10.502 -32.417 -9.828 1.00 31.39 960 PRO A C 1
ATOM 7279 O O . PRO A 1 960 ? 10.176 -31.241 -10.010 1.00 31.39 960 PRO A O 1
ATOM 7282 N N . GLU A 1 961 ? 11.518 -32.812 -9.051 1.00 30.64 961 GLU A N 1
ATOM 7283 C CA . GLU A 1 961 ? 12.478 -31.932 -8.346 1.00 30.64 961 GLU A CA 1
ATOM 7284 C C . GLU A 1 961 ? 13.195 -30.911 -9.242 1.00 30.64 961 GLU A C 1
ATOM 7286 O O . GLU A 1 961 ? 13.528 -31.249 -10.406 1.00 30.64 961 GLU A O 1
#

Sequence (961 aa):
MGARGGNAWLRWIGIAIAVALVSRPLWRMLADVWQADIPTLFNSEPGALSEGRRRFGSATALALIIAALGWFAAGPLRSSRTWLAAALQRPAGPRAGILSGLALAAGFVLSITELHRFDLGGSGLSDSGAALVVAVIAKVALTGFWALCSVSLGNFALNRIGGASKPALQAPLRQTILSFFLGASLYGWLGAGLALVERLSVWSVLAMTLPALLFAPAAIFRILSSQTPTAKVEMPHRGSALVLFLQWLSLVLAAYLLLVRVVDPAPNDGDLWEHYLHYYSEVGATGSSIPSGVWYHFFLSKGAGLFLMSAATGGALTVPTVSYGFALATAAVVFDLLRVLTRRPAWAWFGCVLVLGLYATDQASGLFFKHHASFSGYAMFTLWAAALVLPRCSPRQAPAIATYVCLAYAGFHFLVPSALLLGALLGHAALLAAKRAPVAATVWAGVAVGAGAVFSLATNHAVTGLLNDVPIWLFWPIADQERFAARFGTSGLLFFLAERHGLGLFDGSVPFFEPAFRWAYLSSFFPGIVFALAMAGFVLNSLRRGRTHMAGALNPVMFAIFSLAAVTFAFAWFVRAPSTARLLVYAGILVLMVGVVATRAALSLLAGGRPGRLIAGAAIVIFGIRACVSAFFANPTFGSALSHAAGEKSVARMLVTAAKLSGNEEILHFLTSVRERIGGDAVVWAITHFPGPHYFSPLPGLRSEPSYSLGSRMDELVFGPADRAAEALKRQGITYLYLDLIPEIEGPLFSAIAFSSLFQPGELERHFTVSLREGNQFLLTWRISAADPPLPEELGRILELRRSGALSFTAESGFQSLVTSCLARLGGRRTGTDPSTSRCENASDAARDLARAVRDRMFAGVRVQANRDALEQIAAAIDTGLADDFLQYGSASVLDRQWLLERLSLRLSREAERRFGADLAKVLTRATDRIHFARMYASPERLHVLANSARRVMKRGVLPE

Foldseek 3Di:
DDPPPDVPVVLVVVVVVLCCVVVVVVVCVVVVVVVVCVVVLVPDDPVSVVVVVLVVLLVVLVVVLCVVLCCVQVVPPPPCVCVVCVVLVPPCPVVSLQVQLVVQLVLLVLLLVLLQVCQQQADNLQFFDPSLLSNLVSLLSVLVLLLLLQLQQLLVLLCVQAPDDDPLQLQLLSSSLLSNLLSQLVLLVVLLVQQAVQNQALVVLSVSRSVSSSRSSVSVSCSVVSPPPVVVPDPPPPAPPLLVVLSVLLSVLLSLCCLVQQLQQFAQELVCLAALLLQLQQCLVRVHNPPRLQHQVNLQASSVSSLSNLCNSNHLSSQLSNLSSLLVSLLSLQLVVLCVLQVGNSLSSLLSLLSSLLSLLPRYHSCSSHCLSVLLSLLSVLLSCLQRPQLVDDCSRSSLVSLLSSLLSSLQNHRVVSLVLSLVLLVLSLVLSVVRGDSVSSVSSSVSSVNSVVVNQVSCCVRQQFSHVVVRLVGVLNGPVVSNLQRFNCLLVLVNVLVVQPPPPDPPDPVLCCVLLVCVSVCLLAVVVNLVVLVVVVVVVCVVPVDDDPPPRNVSSLVSLVVSLVVLVVCCVSRVGPVSSSVSSSNNSSSSSNSSSSVSVVLCVPPPDDVSVVVVSVSSVVSSVVSSVSSVVSDPCSVVSSCSSSRNDRSLNSQCVSCVVLVNNVVLVVLQVVCVVPHLDQAEEEQWDDRGSQQSPNPPRYHYSNRGGLHSCVCCLQENALVSVLVSCVVVRNFKYKDALQDPPLIARRGSSLLHNCLQLVNVQVFWAFPDDDPRITIIGGDPDPPGDTHDPVVNLSSQLRLLLLQACLPDPVLLVLLVVLLVQLVPDDPDDDPPVVNLVSLLVSLVSNLVVNLCSNPVRDDPVLSNVLSVVLSVQSSVVSNVVCVVQVPSVRDDSVVVSVVSLVSSLVSCCVPPNNRSSCNSHDNSHSVSSSVCSVDPVNVVVVVVLSVVCSVPVDDDD

Mean predicted aligned error: 11.27 Å

pLDDT: mean 76.35, std 18.09, range [30.64, 97.75]